Protein AF-A0A3M7NX09-F1 (afdb_monomer_lite)

Radius of gyration: 34.06 Å; chains: 1; bounding box: 74×93×86 Å

Sequence (1016 aa):
MYHSGIGGGGFMLVRSPNGTYEFIDFRETAPAAAFQDMYNNNSDASLFGGLASGVPGEVRGLQHLHEHYGKLPWKTVMAGAINIARFGWSVTPDLIRYMASAIQSANPPGYNFLVNEPAWALDFAPNGTLVGLGDTITRKRYADTLETIANEGPDALYSGAIAATMIQTLQANNGTMTLQDLANYTVAVRPPANITYRGYKLYSCAAPSSGEVVLSTLKILEGYADFFTSEGKVNLSTHRMDEAIRFGYGERTDLGDPFFVANLSRYQDEMLSDETAAEIRGKISDHHTLNVSGYDPKGIESLNTPGTSHVVTADALGLAISLTTTVNTLFGSQVIIPETGIIMNNEMNDFSIPGVSNAFGYIPSPSNYIRPGKRPLSSISPTIVEFPNGTLYYVIGAAGGSRIITATIQNLIHVLDQNLTAPQALARPRLHDQLIPNQVSFEYSYDNETVAFMKSLGHNVTWIAPGQSTAQGIRRLPNVLSMAGGSHSEDGQASDTSAASQPGAQPSEKSGVEQSQQPQDPLVWTEVEKQETTSIHPEESNGADASPADKDPNIVYWESDADPRRPLNWPKQQKWSILAIVSAITFLTPLASSMVAPGVPLIMKEFKNTNQTIGSFIVSIYILGYAIGPLVLAPMSELYGRLPIYHICNVLFLIWTMACALAPNVEALLVFRLFAGIAGSCPITIGGGSVADVFVATERGAAMALFALGPLFGPVIGPVAGGYLSEAAGWRWVFWLILIAGGVLTVAGIFLLRETYEAVLLEKWTRQLRKDSGNQELRSKLDSGLSPRQYFIRSIVRPTKMLLLSPIVLIFSTYMAIVYGYLYLLFTTLTDVFESKYHFSQGSVGLTFLGIGIGSLIGLVVFGGTSDRLIKRMTEKSGKMKLEYRLLPLIPGSFLIPTGLFIYGWTAQYGVQWIVPILGTSLVGMGLLAIFMSIQTYMVDVFTVFAASAIAANTVLRSLMGAFLPLAGPAMYKALGLGWGNSLLGFIATAMVPVTYFFYQYGEKIRTHPRFQVQF

Secondary structure (DSSP, 8-state):
--S--TTSEEEEEEE-TTS-EEEEEEPPBPPTT--TTTTTT-GGGGTSSGGGPPBP-HHHHHHHHHHHH--S-HHHHHHHHHHHHHH-EEPPHHHHHHHHHHHHTSSSTT--HHHHSHHHHHHH-TTSSPPPTT-EE--HHHHHHHHHHHHH-THHHHSHHHHHHHHHHHHHTT----HHHHHH---EEEPPEEEEETTEEEEEPPTTSSHHHHHHHHHHHHT-TTTTTSTT-HHHHHHHHHHHHHHHHHHHTT---TTTSTTHHHHHHHHTSHHHHHHHHHH-BTTBPPPGGGT-TT-B--------EEEEEE-TT--EEEEEEE-SSTTTTS-B-TTT-PBPP-GGGGSBPTT---TT-PBP-GGGB--TTPPPP-----EEEE-TTS-EEEEEEEESTTHHHHHHHHHHHHHHTS---HHHHHTS--EE--SSSS-EEEETTS-HHHHHHHHHTT--EEEE-TTSSEEEEEE--SSSS-EEEE-TTS-------------------------------PPP-PPP---PPPP---------PPPTTSS-TTEE--S-TT-TTSGGGS-HHHHHHHHHHHHHHHHHHHHHHHTTGGGHHHHHHHTT---HHHHHHHHHHHHHHHHHHHHHHHHHHHHH-HHHHHHHHHHHHHHHHHHHHT-SSHHHHHHHHHHHHHHHHHHHHHHHHHHHHHS-HHHHHHHHHHHHHHHHHHHHHHHHHHHHHHHHH-THHHHHHHHHHHHHHHHHHHHH-----HHHHHHHHHHHHHHHH--TT-EETT-----HHHHHHHHHHHHHHHHHH-HHHHHHHHHHHHHHHHHHHHHHHHHHHHHHTT---HHHHHHHTHHHHHHHHHHIIIIIHHHHHHHHHHHHHHTS--GGGGGTTHHHHHHHHHHHHHHHHHHHHTT--THHHHHHHHHHHHHHHHHHHHHHHHHHHHHGGGHHHHHHHHHHHHHHHHHHGGGGHHHHHHHHHHHHHHHHHHHHHHHHHHHHHHHHHHHHHHHH-GGG----

Foldseek 3Di:
DFWFDQQFFFWKWKQDLVGDIWIWGQGFFQAQPKDQFPCVPPLCLLFAALALFGQGRHQQSVVVCCVVPNDDQLLVVLVVVLCCQAVFDFDAPVNVVLLCVCCCVDVVGNNNCCQPPPLNCVFQVVPSRGAFGGGGTHNNLQSVLSNCCSVVHSCSCLDDDVLVLSVVLRVVRVHDHDSVSSVPDHIDIDDWDWDDAPQKIKTKHDPLELQLLLLLLRLLVSPDPCQLVDPPCPLLNVLSSVLSNLLSLLLNLQTFFPVPRPPRVVSSVCSNDNVNSVVSNVLRDSQAHDALCSNHVLLADDDFWFWWDWDWDADPSGIIMTIIGGLTHGLANSGARSSRRDRHHSQSSLAFNQPDAPLQRGGGRPSRGHDHRTGHRFHWMWMWMGRSVSHTFKTKFKIQTVCGSQLRSQLCCCCPVVVDDSARSLADWGWDDSSPVQAIETEPPPDPVSVVSNVSNVHHYWYDHPQSMKMWMWGDDPPDGIDTDIHPSDPDDDDDDDDDDDDDDDDDDDDDDDDDDDDDDDDDDDDDDDDDDDDDDDDDDQDRDHHDDNDPPQEFDQPDSCRCLQLQNDDPVLLVLQLVLLLLLLLLLLLLLQLLQLQLVVQCVVQVHPQLLLSLLLRQLLLLLLLVQLLPLQLCCLVQFLLVLLLVLLVQLLVLLVQLLVPPHSVSNSVSSNSNSSSSNSSVNCVLVLLPLNHGPVCSVVSVVSSVVSNQCSNLVSLLNSLVCCQPPRSSVSSVVSSVSSVVSSVSCVVRPDGSNPQNSQVVVQVVCCVVVVPPSHDYPSDPPDDSVRSSCVSPPLLVCCCPQFPLLVLLLVLLQLLLLVVSLCSNCQSVLCCVLVVDGSNRSSNLSVLLSLLLVVLCCVLVVCLVVQQVVVCVVPVDRDLLSLLPLLLVLLLLQLQLLQQLQVCSQVSPPPVRNSPSSSSSSSSSNSSCRSSLSSLCVLQVVCSVSSVSSSSSSNSVSSNPSSSCNVVLCVVQNSNVSSNVSSVVSVVCSVVSVCCSVCVVVSSSPSSNPDDD

Structure (mmCIF, N/CA/C/O backbone):
data_AF-A0A3M7NX09-F1
#
_entry.id   AF-A0A3M7NX09-F1
#
loop_
_atom_site.group_PDB
_atom_site.id
_atom_site.type_symbol
_atom_site.label_atom_id
_atom_site.label_alt_id
_atom_site.label_comp_id
_atom_site.label_asym_id
_atom_site.label_entity_id
_atom_site.label_seq_id
_atom_site.pdbx_PDB_ins_code
_atom_site.Cartn_x
_atom_site.Cartn_y
_atom_site.Cartn_z
_atom_site.occupancy
_atom_site.B_iso_or_equiv
_atom_site.auth_seq_id
_atom_site.auth_comp_id
_atom_site.auth_asym_id
_atom_site.auth_atom_id
_atom_site.pdbx_PDB_model_num
ATOM 1 N N . MET A 1 1 ? -2.287 -21.782 -4.161 1.00 75.69 1 MET A N 1
ATOM 2 C CA . MET A 1 1 ? -3.680 -21.444 -3.768 1.00 75.69 1 MET A CA 1
ATOM 3 C C . MET A 1 1 ? -4.217 -20.248 -4.542 1.00 75.69 1 MET A C 1
ATOM 5 O O . MET A 1 1 ? -5.223 -20.410 -5.207 1.00 75.69 1 MET A O 1
ATOM 9 N N . TYR A 1 2 ? -3.599 -19.068 -4.433 1.00 86.94 2 TYR A N 1
ATOM 10 C CA . TYR A 1 2 ? -4.048 -17.852 -5.131 1.00 86.94 2 TYR A CA 1
ATOM 11 C C . TYR A 1 2 ? -3.219 -17.536 -6.383 1.00 86.94 2 TYR A C 1
ATOM 13 O O . TYR A 1 2 ? -3.718 -16.870 -7.269 1.00 86.94 2 TYR A O 1
ATOM 21 N N . HIS A 1 3 ? -1.985 -18.031 -6.479 1.00 87.88 3 HIS A N 1
ATOM 22 C CA . HIS A 1 3 ? -1.100 -17.856 -7.642 1.00 87.88 3 HIS A CA 1
ATOM 23 C C . HIS A 1 3 ? -0.774 -19.167 -8.382 1.00 87.88 3 HIS A C 1
ATOM 25 O O . HIS A 1 3 ? -0.101 -19.121 -9.392 1.00 87.88 3 HIS A O 1
ATOM 31 N N . SER A 1 4 ? -1.209 -20.329 -7.877 1.00 92.12 4 SER A N 1
ATOM 32 C CA . SER A 1 4 ? -0.894 -21.671 -8.408 1.00 92.12 4 SER A CA 1
ATOM 33 C C . SER A 1 4 ? -1.851 -22.724 -7.840 1.00 92.12 4 SER A C 1
ATOM 35 O O . SER A 1 4 ? -2.448 -22.515 -6.771 1.00 92.12 4 SER A O 1
ATOM 37 N N . GLY A 1 5 ? -2.006 -23.864 -8.513 1.00 93.81 5 GLY A N 1
ATOM 38 C CA . GLY A 1 5 ? -2.833 -24.980 -8.047 1.00 93.81 5 GLY A CA 1
ATOM 39 C C . GLY A 1 5 ? -3.158 -25.991 -9.145 1.00 93.81 5 GLY A C 1
ATOM 40 O O . GLY A 1 5 ? -2.849 -25.770 -10.307 1.00 93.81 5 GLY A O 1
ATOM 41 N N . ILE A 1 6 ? -3.844 -27.083 -8.784 1.00 96.88 6 ILE A N 1
ATOM 42 C CA . ILE A 1 6 ? -4.150 -28.182 -9.724 1.00 96.88 6 ILE A CA 1
ATOM 43 C C . ILE A 1 6 ? -5.098 -27.801 -10.871 1.00 96.88 6 ILE A C 1
ATOM 45 O O . ILE A 1 6 ? -5.270 -28.581 -11.800 1.00 96.88 6 ILE A O 1
ATOM 49 N N . GLY A 1 7 ? -5.726 -26.624 -10.793 1.00 97.38 7 GLY A N 1
ATOM 50 C CA . GLY A 1 7 ? -6.515 -26.042 -11.876 1.00 97.38 7 GLY A CA 1
ATOM 51 C C . GLY A 1 7 ? -5.696 -25.192 -12.850 1.00 97.38 7 GLY A C 1
ATOM 52 O O . GLY A 1 7 ? -6.310 -24.523 -13.673 1.00 97.38 7 GLY A O 1
ATOM 53 N N . GLY A 1 8 ? -4.363 -25.178 -12.748 1.00 96.94 8 GLY A N 1
ATOM 54 C CA . GLY A 1 8 ? -3.455 -24.456 -13.642 1.00 96.94 8 GLY A CA 1
ATOM 55 C C . GLY A 1 8 ? -2.374 -25.345 -14.263 1.00 96.94 8 GLY A C 1
ATOM 56 O O . GLY A 1 8 ? -2.625 -26.525 -14.537 1.00 96.94 8 GLY A O 1
ATOM 57 N N . GLY A 1 9 ? -1.184 -24.790 -14.484 1.00 97.12 9 GLY A N 1
ATOM 58 C CA . GLY A 1 9 ? -0.074 -25.437 -15.181 1.00 97.12 9 GLY A CA 1
ATOM 59 C C . GLY A 1 9 ? 1.243 -24.662 -15.072 1.00 97.12 9 GLY A C 1
ATOM 60 O O . GLY A 1 9 ? 1.417 -23.799 -14.209 1.00 97.12 9 GLY A O 1
ATOM 61 N N . GLY A 1 10 ? 2.219 -24.995 -15.919 1.00 96.44 10 GLY A N 1
ATOM 62 C CA . GLY A 1 10 ? 3.557 -24.406 -15.828 1.00 96.44 10 GLY A CA 1
ATOM 63 C C . GLY A 1 10 ? 4.656 -25.179 -16.554 1.00 96.44 10 GLY A C 1
ATOM 64 O O . GLY A 1 10 ? 4.405 -25.928 -17.499 1.00 96.44 10 GLY A O 1
ATOM 65 N N . PHE A 1 11 ? 5.896 -24.974 -16.107 1.00 97.75 11 PHE A N 1
ATOM 66 C CA . PHE A 1 11 ? 7.090 -25.578 -16.701 1.00 97.75 11 PHE A CA 1
ATOM 67 C C . PHE A 1 11 ? 8.068 -26.037 -15.624 1.00 97.75 11 PHE A C 1
ATOM 69 O O . PHE A 1 11 ? 8.226 -25.386 -14.586 1.00 97.75 11 PHE A O 1
ATOM 76 N N . MET A 1 12 ? 8.761 -27.143 -15.888 1.00 97.12 12 MET A N 1
ATOM 77 C CA . MET A 1 12 ? 9.846 -27.610 -15.033 1.00 97.12 12 MET A CA 1
ATOM 78 C C . MET A 1 12 ? 11.048 -28.058 -15.858 1.00 97.12 12 MET A C 1
ATOM 80 O O . MET A 1 12 ? 10.916 -28.765 -16.860 1.00 97.12 12 MET A O 1
ATOM 84 N N . LEU A 1 13 ? 12.227 -27.648 -15.401 1.00 98.44 13 LEU A N 1
ATOM 85 C CA . LEU A 1 13 ? 13.506 -28.131 -15.892 1.00 98.44 13 LEU A CA 1
ATOM 86 C C . LEU A 1 13 ? 14.069 -29.120 -14.877 1.00 98.44 13 LEU A C 1
ATOM 88 O O . LEU A 1 13 ? 14.292 -28.767 -13.715 1.00 98.44 13 LEU A O 1
ATOM 92 N N . VAL A 1 14 ? 14.301 -30.348 -15.325 1.00 98.12 14 VAL A N 1
ATOM 93 C CA . VAL A 1 14 ? 14.801 -31.443 -14.497 1.00 98.12 14 VAL A CA 1
ATOM 94 C C . VAL A 1 14 ? 16.193 -31.821 -14.968 1.00 98.12 14 VAL A C 1
ATOM 96 O O . VAL A 1 14 ? 16.391 -32.184 -16.122 1.00 98.12 14 VAL A O 1
ATOM 99 N N . ARG A 1 15 ? 17.158 -31.776 -14.055 1.00 97.12 15 ARG A N 1
ATOM 100 C CA . ARG A 1 15 ? 18.479 -32.381 -14.205 1.00 97.12 15 ARG A CA 1
ATOM 101 C C . ARG A 1 15 ? 18.490 -33.688 -13.436 1.00 97.12 15 ARG A C 1
ATOM 103 O O . ARG A 1 15 ? 18.407 -33.681 -12.212 1.00 97.12 15 ARG A O 1
ATOM 110 N N . SER A 1 16 ? 18.648 -34.806 -14.119 1.00 94.50 16 SER A N 1
ATOM 111 C CA . SER A 1 16 ? 18.756 -36.119 -13.485 1.00 94.50 16 SER A CA 1
ATOM 112 C C . SER A 1 16 ? 20.109 -36.322 -12.770 1.00 94.50 16 SER A C 1
ATOM 114 O O . SER A 1 16 ? 21.100 -35.650 -13.078 1.00 94.50 16 SER A O 1
ATOM 116 N N . PRO A 1 17 ? 20.218 -37.324 -11.875 1.00 88.94 17 PRO A N 1
ATOM 117 C CA . PRO A 1 17 ? 21.483 -37.692 -11.228 1.00 88.94 17 PRO A CA 1
ATOM 118 C C . PRO A 1 17 ? 22.642 -37.976 -12.197 1.00 88.94 17 PRO A C 1
ATOM 120 O O . PRO A 1 17 ? 23.790 -37.648 -11.904 1.00 88.94 17 PRO A O 1
ATOM 123 N N . ASN A 1 18 ? 22.355 -38.545 -13.374 1.00 89.38 18 ASN A N 1
ATOM 124 C CA . ASN A 1 18 ? 23.359 -38.836 -14.407 1.00 89.38 18 ASN A CA 1
ATOM 125 C C . ASN A 1 18 ? 23.711 -37.620 -15.294 1.00 89.38 18 ASN A C 1
ATOM 127 O O . ASN A 1 18 ? 24.501 -37.770 -16.221 1.00 89.38 18 ASN A O 1
ATOM 131 N N . GLY A 1 19 ? 23.157 -36.433 -15.015 1.00 88.44 19 GLY A N 1
ATOM 132 C CA . GLY A 1 19 ? 23.466 -35.190 -15.728 1.00 88.44 19 GLY A CA 1
ATOM 133 C C . GLY A 1 19 ? 22.720 -34.990 -17.049 1.00 88.44 19 GLY A C 1
ATOM 134 O O . GLY A 1 19 ? 23.075 -34.091 -17.804 1.00 88.44 19 GLY A O 1
ATOM 135 N N . THR A 1 20 ? 21.701 -35.801 -17.347 1.00 94.31 20 THR A N 1
ATOM 136 C CA . THR A 1 20 ? 20.785 -35.534 -18.468 1.00 94.31 20 THR A CA 1
ATOM 137 C C . THR A 1 20 ? 19.715 -34.524 -18.063 1.00 94.31 20 THR A C 1
ATOM 139 O O . THR A 1 20 ? 19.380 -34.408 -16.883 1.00 94.31 20 THR A O 1
ATOM 142 N N . TYR A 1 21 ? 19.160 -33.815 -19.041 1.00 96.94 21 TYR A N 1
ATOM 143 C CA . TYR A 1 21 ? 18.139 -32.802 -18.810 1.00 96.94 21 TYR A CA 1
ATOM 144 C C . TYR A 1 21 ? 16.834 -33.160 -19.506 1.00 96.94 21 TYR A C 1
ATOM 146 O O . TYR A 1 21 ? 16.841 -33.649 -20.635 1.00 96.94 21 TYR A O 1
ATOM 154 N N . GLU A 1 22 ? 15.727 -32.859 -18.842 1.00 96.88 22 GLU A N 1
ATOM 155 C CA . GLU A 1 22 ? 14.384 -32.951 -19.396 1.00 96.88 22 GLU A CA 1
ATOM 156 C C . GLU A 1 22 ? 13.648 -31.635 -19.137 1.00 96.88 22 GLU A C 1
ATOM 158 O O . GLU A 1 22 ? 13.661 -31.106 -18.022 1.00 96.88 22 GLU A O 1
ATOM 163 N N . PHE A 1 23 ? 13.015 -31.093 -20.176 1.00 97.56 23 PHE A N 1
ATOM 164 C CA . PHE A 1 23 ? 12.077 -29.989 -20.043 1.00 97.56 23 PHE A CA 1
ATOM 165 C C . PHE A 1 23 ? 10.655 -30.547 -20.168 1.00 97.56 23 PHE A C 1
ATOM 167 O O . PHE A 1 23 ? 10.225 -30.960 -21.246 1.00 97.56 23 PHE A O 1
ATOM 174 N N . ILE A 1 24 ? 9.933 -30.546 -19.047 1.00 98.19 24 ILE A N 1
ATOM 175 C CA . ILE A 1 24 ? 8.538 -30.980 -18.970 1.00 98.19 24 ILE A CA 1
ATOM 176 C C . ILE A 1 24 ? 7.655 -29.729 -19.043 1.00 98.19 24 ILE A C 1
ATOM 178 O O . ILE A 1 24 ? 7.611 -28.906 -18.123 1.00 98.19 24 ILE A O 1
ATOM 182 N N . ASP A 1 25 ? 6.957 -29.596 -20.163 1.00 97.81 25 ASP A N 1
ATOM 183 C CA . ASP A 1 25 ? 5.981 -28.553 -20.448 1.00 97.81 25 ASP A CA 1
ATOM 184 C C . ASP A 1 25 ? 4.578 -29.082 -20.121 1.00 97.81 25 ASP A C 1
ATOM 186 O O . ASP A 1 25 ? 3.975 -29.853 -20.881 1.00 97.81 25 ASP A O 1
ATOM 190 N N . PHE A 1 26 ? 4.080 -28.654 -18.962 1.00 98.00 26 PHE A N 1
ATOM 191 C CA . PHE A 1 26 ? 2.740 -28.933 -18.451 1.00 98.00 26 PHE A CA 1
ATOM 192 C C . PHE A 1 26 ? 1.872 -27.667 -18.469 1.00 98.00 26 PHE A C 1
ATOM 194 O O . PHE A 1 26 ? 0.985 -27.485 -17.633 1.00 98.00 26 PHE A O 1
ATOM 201 N N . ARG A 1 27 ? 2.139 -26.768 -19.423 1.00 97.62 27 ARG A N 1
ATOM 202 C CA . ARG A 1 27 ? 1.343 -25.567 -19.659 1.00 97.62 27 ARG A CA 1
ATOM 203 C C . ARG A 1 27 ? -0.056 -25.936 -20.132 1.00 97.62 27 ARG A C 1
ATOM 205 O O . ARG A 1 27 ? -0.255 -26.938 -20.828 1.00 97.62 27 ARG A O 1
ATOM 212 N N . GLU A 1 28 ? -1.020 -25.112 -19.769 1.00 98.31 28 GLU A N 1
ATOM 213 C CA . GLU A 1 28 ? -2.402 -25.249 -20.191 1.00 98.31 28 GLU A CA 1
ATOM 214 C C . GLU A 1 28 ? -2.532 -25.154 -21.713 1.00 98.31 28 GLU A C 1
ATOM 216 O O . GLU A 1 28 ? -1.841 -24.376 -22.374 1.00 98.31 28 GLU A O 1
ATOM 221 N N . THR A 1 29 ? -3.445 -25.941 -22.278 1.00 98.38 29 THR A N 1
ATOM 222 C CA . THR A 1 29 ? -3.796 -25.860 -23.701 1.00 98.38 29 THR A CA 1
ATOM 223 C C . THR A 1 29 ? -5.132 -25.157 -23.878 1.00 98.38 29 THR A C 1
ATOM 225 O O . THR A 1 29 ? -6.051 -25.344 -23.077 1.00 98.38 29 THR A O 1
ATOM 228 N N . ALA A 1 30 ? -5.283 -24.412 -24.967 1.00 98.25 30 ALA A N 1
ATOM 229 C CA . ALA A 1 30 ? -6.578 -23.887 -25.373 1.00 98.25 30 ALA A CA 1
ATOM 230 C C . ALA A 1 30 ? -7.571 -25.038 -25.657 1.00 98.25 30 ALA A C 1
ATOM 232 O O . ALA A 1 30 ? -7.192 -25.990 -26.350 1.00 98.25 30 ALA A O 1
ATOM 233 N N . PRO A 1 31 ? -8.829 -24.974 -25.174 1.00 98.12 31 PRO A N 1
ATOM 234 C CA . PRO A 1 31 ? -9.848 -25.980 -25.487 1.00 98.12 31 PRO A CA 1
ATOM 235 C C . PRO A 1 31 ? -10.066 -26.161 -26.997 1.00 98.12 31 PRO A C 1
ATOM 237 O O . PRO A 1 31 ? -9.816 -25.244 -27.780 1.00 98.12 31 PRO A O 1
ATOM 240 N N . ALA A 1 32 ? -10.595 -27.308 -27.429 1.00 97.88 32 ALA A N 1
ATOM 241 C CA . ALA A 1 32 ? -10.825 -27.602 -28.848 1.00 97.88 32 ALA A CA 1
ATOM 242 C C . ALA A 1 32 ? -11.758 -26.592 -29.540 1.00 97.88 32 ALA A C 1
ATOM 244 O O . ALA A 1 32 ? -11.637 -26.348 -30.739 1.00 97.88 32 ALA A O 1
ATOM 245 N N . ALA A 1 33 ? -12.677 -25.995 -28.781 1.00 96.62 33 ALA A N 1
ATOM 246 C CA . ALA A 1 33 ? -13.599 -24.970 -29.260 1.00 96.62 33 ALA A CA 1
ATOM 247 C C . ALA A 1 33 ? -12.995 -23.551 -29.294 1.00 96.62 33 ALA A C 1
ATOM 249 O O . ALA A 1 33 ? -13.674 -22.622 -29.730 1.00 96.62 33 ALA A O 1
ATOM 250 N N . ALA A 1 34 ? -11.762 -23.351 -28.819 1.00 96.56 34 ALA A N 1
ATOM 251 C CA . ALA A 1 34 ? -11.101 -22.052 -28.859 1.00 96.56 34 ALA A CA 1
ATOM 252 C C . ALA A 1 34 ? -10.774 -21.647 -30.301 1.00 96.56 34 ALA A C 1
ATOM 254 O O . ALA A 1 34 ? -10.393 -22.472 -31.127 1.00 96.56 34 ALA A O 1
ATOM 255 N N . PHE A 1 35 ? -10.875 -20.361 -30.615 1.00 95.38 35 PHE A N 1
ATOM 256 C CA . PHE A 1 35 ? -10.542 -19.839 -31.937 1.00 95.38 35 PHE A CA 1
ATOM 257 C C . PHE A 1 35 ? -9.896 -18.466 -31.814 1.00 95.38 35 PHE A C 1
ATOM 259 O O . PHE A 1 35 ? -10.064 -17.772 -30.816 1.00 95.38 35 PHE A O 1
ATOM 266 N N . GLN A 1 36 ? -9.146 -18.094 -32.846 1.00 93.75 36 GLN A N 1
ATOM 267 C CA . GLN A 1 36 ? -8.262 -16.933 -32.854 1.00 93.75 36 GLN A CA 1
ATOM 268 C C . GLN A 1 36 ? -8.934 -15.631 -32.373 1.00 93.75 36 GLN A C 1
ATOM 270 O O . GLN A 1 36 ? -8.361 -14.920 -31.556 1.00 93.75 36 GLN A O 1
ATOM 275 N N . ASP A 1 37 ? -10.151 -15.355 -32.840 1.00 92.75 37 ASP A N 1
ATOM 276 C CA . ASP A 1 37 ? -10.848 -14.080 -32.623 1.00 92.75 37 ASP A CA 1
ATOM 277 C C . ASP A 1 37 ? -11.856 -14.107 -31.457 1.00 92.75 37 ASP A C 1
ATOM 279 O O . ASP A 1 37 ? -12.717 -13.231 -31.346 1.00 92.75 37 ASP A O 1
ATOM 283 N N . MET A 1 38 ? -11.805 -15.128 -30.591 1.00 93.31 38 MET A N 1
ATOM 284 C CA . MET A 1 38 ? -12.856 -15.375 -29.590 1.00 93.31 38 MET A CA 1
ATOM 285 C C . MET A 1 38 ? -13.016 -14.272 -28.531 1.00 93.31 38 MET A C 1
ATOM 287 O O . MET A 1 38 ? -14.067 -14.202 -27.896 1.00 93.31 38 MET A O 1
ATOM 291 N N . TYR A 1 39 ? -12.023 -13.389 -28.383 1.00 92.75 39 TYR A N 1
ATOM 292 C CA . TYR A 1 39 ? -12.042 -12.266 -27.437 1.00 92.75 39 TYR A CA 1
ATOM 293 C C . TYR A 1 39 ? -12.147 -10.882 -28.087 1.00 92.75 39 TYR A C 1
ATOM 295 O O . TYR A 1 39 ? -12.230 -9.894 -27.363 1.00 92.75 39 TYR A O 1
ATOM 303 N N . ASN A 1 40 ? -12.217 -10.773 -29.420 1.00 85.88 40 ASN A N 1
ATOM 304 C CA . ASN A 1 40 ? -12.165 -9.471 -30.109 1.00 85.88 40 ASN A CA 1
ATOM 305 C C . ASN A 1 40 ? -13.278 -8.500 -29.666 1.00 85.88 40 ASN A C 1
ATOM 307 O O . ASN A 1 40 ? -13.091 -7.290 -29.692 1.00 85.88 40 ASN A O 1
ATOM 311 N N . ASN A 1 41 ? -14.433 -9.025 -29.243 1.00 81.38 41 ASN A N 1
ATOM 312 C CA . ASN A 1 41 ? -15.571 -8.219 -28.786 1.00 81.38 41 ASN A CA 1
ATOM 313 C C . ASN A 1 41 ? -15.652 -8.073 -27.256 1.00 81.38 41 ASN A C 1
ATOM 315 O O . ASN A 1 41 ? -16.511 -7.343 -26.765 1.00 81.38 41 ASN A O 1
ATOM 319 N N . ASN A 1 42 ? -14.834 -8.814 -26.503 1.00 87.06 42 ASN A N 1
ATOM 320 C CA . ASN A 1 42 ? -14.832 -8.815 -25.043 1.00 87.06 42 ASN A CA 1
ATOM 321 C C . ASN A 1 42 ? -13.512 -9.401 -24.515 1.00 87.06 42 ASN A C 1
ATOM 323 O O . ASN A 1 42 ? -13.423 -10.606 -24.265 1.00 87.06 42 ASN A O 1
ATOM 327 N N . SER A 1 43 ? -12.499 -8.553 -24.341 1.00 86.12 43 SER A N 1
ATOM 328 C CA . SER A 1 43 ? -11.203 -8.960 -23.791 1.00 86.12 43 SER A CA 1
ATOM 329 C C . SER A 1 43 ? -11.300 -9.418 -22.335 1.00 86.12 43 SER A C 1
ATOM 331 O O . SER A 1 43 ? -10.598 -10.344 -21.959 1.00 86.12 43 SER A O 1
ATOM 333 N N . ASP A 1 44 ? -12.225 -8.886 -21.528 1.00 88.00 44 ASP A N 1
ATOM 334 C CA . ASP A 1 44 ? -12.402 -9.319 -20.131 1.00 88.00 44 ASP A CA 1
ATOM 335 C C . ASP A 1 44 ? -12.767 -10.810 -20.010 1.00 88.00 44 ASP A C 1
ATOM 337 O O . ASP A 1 44 ? -12.525 -11.428 -18.971 1.00 88.00 44 ASP A O 1
ATOM 341 N N . ALA A 1 45 ? -13.315 -11.420 -21.067 1.00 91.88 45 ALA A N 1
ATOM 342 C CA . ALA A 1 45 ? -13.597 -12.854 -21.101 1.00 91.88 45 ALA A CA 1
ATOM 343 C C . ALA A 1 45 ? -12.331 -13.731 -21.143 1.00 91.88 45 ALA A C 1
ATOM 345 O O . ALA A 1 45 ? -12.434 -14.926 -20.868 1.00 91.88 45 ALA A O 1
ATOM 346 N N . SER A 1 46 ? -11.153 -13.169 -21.450 1.00 91.44 46 SER A N 1
ATOM 347 C CA . SER A 1 46 ? -9.869 -13.861 -21.274 1.00 91.44 46 SER A CA 1
ATOM 348 C C . SER A 1 46 ? -9.416 -13.869 -19.815 1.00 91.44 46 SER A C 1
ATOM 350 O O . SER A 1 46 ? -8.621 -14.725 -19.438 1.00 91.44 46 SER A O 1
ATOM 352 N N . LEU A 1 47 ? -9.930 -12.949 -18.990 1.00 90.94 47 LEU A N 1
ATOM 353 C CA . LEU A 1 47 ? -9.552 -12.781 -17.588 1.00 90.94 47 LEU A CA 1
ATOM 354 C C . LEU A 1 47 ? -10.534 -13.444 -16.621 1.00 90.94 47 LEU A C 1
ATOM 356 O O . LEU A 1 47 ? -10.091 -14.007 -15.623 1.00 90.94 47 LEU A O 1
ATOM 360 N N . PHE A 1 48 ? -11.839 -13.389 -16.894 1.00 93.88 48 PHE A N 1
ATOM 361 C CA . PHE A 1 48 ? -12.882 -13.809 -15.954 1.00 93.88 48 PHE A CA 1
ATOM 362 C C . PHE A 1 48 ? -13.844 -14.837 -16.559 1.00 93.88 48 PHE A C 1
ATOM 364 O O . PHE A 1 48 ? -14.188 -14.786 -17.741 1.00 93.88 48 PHE A O 1
ATOM 371 N N . GLY A 1 49 ? -14.350 -15.739 -15.716 1.00 95.31 49 GLY A N 1
ATOM 372 C CA . GLY A 1 49 ? -15.343 -16.742 -16.102 1.00 95.31 49 GLY A CA 1
ATOM 373 C C . GLY A 1 49 ? -14.748 -17.965 -16.804 1.00 95.31 49 GLY A C 1
ATOM 374 O O . GLY A 1 49 ? -13.541 -18.163 -16.872 1.00 95.31 49 GLY A O 1
ATOM 375 N N . GLY A 1 50 ? -15.611 -18.838 -17.315 1.00 96.38 50 GLY A N 1
ATOM 376 C CA . GLY A 1 50 ? -15.207 -20.139 -17.843 1.00 96.38 50 GLY A CA 1
ATOM 377 C C . GLY A 1 50 ? -14.449 -20.093 -19.174 1.00 96.38 50 GLY A C 1
ATOM 378 O O . GLY A 1 50 ? -13.737 -21.049 -19.470 1.00 96.38 50 GLY A O 1
ATOM 379 N N . LEU A 1 51 ? -14.585 -19.028 -19.980 1.00 96.44 51 LEU A N 1
ATOM 380 C CA . LEU A 1 51 ? -13.837 -18.886 -21.247 1.00 96.44 51 LEU A CA 1
ATOM 381 C C . LEU A 1 51 ? -12.346 -18.674 -21.010 1.00 96.44 51 LEU A C 1
ATOM 383 O O . LEU A 1 51 ? -11.529 -19.193 -21.764 1.00 96.44 51 LEU A O 1
ATOM 387 N N . ALA A 1 52 ? -12.012 -17.965 -19.935 1.00 96.62 52 ALA A N 1
ATOM 388 C CA . ALA A 1 52 ? -10.651 -17.633 -19.555 1.00 96.62 52 ALA A CA 1
ATOM 389 C C . ALA A 1 52 ? -9.789 -18.872 -19.239 1.00 96.62 52 ALA A C 1
ATOM 391 O O . ALA A 1 52 ? -8.561 -18.815 -19.310 1.00 96.62 52 ALA A O 1
ATOM 392 N N . SER A 1 53 ? -10.414 -19.998 -18.883 1.00 97.75 53 SER A N 1
ATOM 393 C CA . SER A 1 53 ? -9.717 -21.192 -18.408 1.00 97.75 53 SER A CA 1
ATOM 394 C C . SER A 1 53 ? -9.189 -22.073 -19.542 1.00 97.75 53 SER A C 1
ATOM 396 O O . SER A 1 53 ? -9.951 -22.637 -20.328 1.00 97.75 53 SER A O 1
ATOM 398 N N . GLY A 1 54 ? -7.868 -22.250 -19.571 1.00 98.12 54 GLY A N 1
ATOM 399 C CA . GLY A 1 54 ? -7.195 -23.291 -20.346 1.00 98.12 54 GLY A CA 1
ATOM 400 C C . GLY A 1 54 ? -7.285 -24.652 -19.652 1.00 98.12 54 GLY A C 1
ATOM 401 O O . GLY A 1 54 ? -7.581 -24.737 -18.457 1.00 98.12 54 GLY A O 1
ATOM 402 N N . VAL A 1 55 ? -7.045 -25.731 -20.398 1.00 98.69 55 VAL A N 1
ATOM 403 C CA . VAL A 1 55 ? -7.103 -27.103 -19.868 1.00 98.69 55 VAL A CA 1
ATOM 404 C C . VAL A 1 55 ? -5.983 -27.298 -18.832 1.00 98.69 55 VAL A C 1
ATOM 406 O O . VAL A 1 55 ? -4.820 -27.161 -19.212 1.00 98.69 55 VAL A O 1
ATOM 409 N N . PRO A 1 56 ? -6.293 -27.593 -17.551 1.00 98.50 56 PRO A N 1
ATOM 410 C CA . PRO A 1 56 ? -5.285 -27.698 -16.495 1.00 98.50 56 PRO A CA 1
ATOM 411 C C . PRO A 1 56 ? -4.251 -28.792 -16.769 1.00 98.50 56 PRO A C 1
ATOM 413 O O . PRO A 1 56 ? -4.619 -29.898 -17.156 1.00 98.50 56 PRO A O 1
ATOM 416 N N . GLY A 1 57 ? -2.974 -28.500 -16.521 1.00 98.38 57 GLY A N 1
ATOM 417 C CA . GLY A 1 57 ? -1.859 -29.416 -16.775 1.00 98.38 57 GLY A CA 1
ATOM 418 C C . GLY A 1 57 ? -1.063 -29.861 -15.553 1.00 98.38 57 GLY A C 1
ATOM 419 O O . GLY A 1 57 ? -0.358 -30.872 -15.615 1.00 98.38 57 GLY A O 1
ATOM 420 N N . GLU A 1 58 ? -1.203 -29.161 -14.426 1.00 97.75 58 GLU A N 1
ATOM 421 C CA . GLU A 1 58 ? -0.412 -29.353 -13.202 1.00 97.75 58 GLU A CA 1
ATOM 422 C C . GLU A 1 58 ? -0.305 -30.828 -12.778 1.00 97.75 58 GLU A C 1
ATOM 424 O O . GLU A 1 58 ? 0.787 -31.350 -12.558 1.00 97.75 58 GLU A O 1
ATOM 429 N N . VAL A 1 59 ? -1.435 -31.543 -12.710 1.00 98.06 59 VAL A N 1
ATOM 430 C CA . VAL A 1 59 ? -1.449 -32.931 -12.220 1.00 98.06 59 VAL A CA 1
ATOM 431 C C . VAL A 1 59 ? -0.769 -33.895 -13.195 1.00 98.06 59 VAL A C 1
ATOM 433 O O . VAL A 1 59 ? -0.113 -34.826 -12.732 1.00 98.06 59 VAL A O 1
ATOM 436 N N . ARG A 1 60 ? -0.848 -33.675 -14.519 1.00 98.25 60 ARG A N 1
ATOM 437 C CA . ARG A 1 60 ? -0.088 -34.501 -15.479 1.00 98.25 60 ARG A CA 1
ATOM 438 C C . ARG A 1 60 ? 1.404 -34.186 -15.427 1.00 98.25 60 ARG A C 1
ATOM 440 O O . ARG A 1 60 ? 2.208 -35.106 -15.537 1.00 98.25 60 ARG A O 1
ATOM 447 N N . GLY A 1 61 ? 1.777 -32.921 -15.222 1.00 97.81 61 GLY A N 1
ATOM 448 C CA . GLY A 1 61 ? 3.170 -32.517 -15.006 1.00 97.81 61 GLY A CA 1
ATOM 449 C C . GLY A 1 61 ? 3.790 -33.230 -13.809 1.00 97.81 61 GLY A C 1
ATOM 450 O O . GLY A 1 61 ? 4.837 -33.867 -13.924 1.00 97.81 61 GLY A O 1
ATOM 451 N N . LEU A 1 62 ? 3.100 -33.186 -12.669 1.00 97.50 62 LEU A N 1
ATOM 452 C CA . LEU A 1 62 ? 3.534 -33.855 -11.442 1.00 97.50 62 LEU A CA 1
ATOM 453 C C . LEU A 1 62 ? 3.512 -35.383 -11.566 1.00 97.50 62 LEU A C 1
ATOM 455 O O . LEU A 1 62 ? 4.406 -36.035 -11.029 1.00 97.50 62 LEU A O 1
ATOM 459 N N . GLN A 1 63 ? 2.540 -35.955 -12.285 1.00 97.75 63 GLN A N 1
ATOM 460 C CA . GLN A 1 63 ? 2.518 -37.384 -12.607 1.00 97.75 63 GLN A CA 1
ATOM 461 C C . GLN A 1 63 ? 3.768 -37.788 -13.392 1.00 97.75 63 GLN A C 1
ATOM 463 O O . GLN A 1 63 ? 4.467 -38.703 -12.969 1.00 97.75 63 GLN A O 1
ATOM 468 N N . HIS A 1 64 ? 4.078 -37.095 -14.495 1.00 98.31 64 HIS A N 1
ATOM 469 C CA . HIS A 1 64 ? 5.246 -37.410 -15.327 1.00 98.31 64 HIS A CA 1
ATOM 470 C C . HIS A 1 64 ? 6.534 -37.343 -14.505 1.00 98.31 64 HIS A C 1
ATOM 472 O O . HIS A 1 64 ? 7.330 -38.280 -14.519 1.00 98.31 64 HIS A O 1
ATOM 478 N N . LEU A 1 65 ? 6.699 -36.280 -13.711 1.00 97.38 65 LEU A N 1
ATOM 479 C CA . LEU A 1 65 ? 7.829 -36.130 -12.795 1.00 97.38 65 LEU A CA 1
ATOM 480 C C . LEU A 1 65 ? 7.926 -37.299 -11.802 1.00 97.38 65 LEU A C 1
ATOM 482 O O . LEU A 1 65 ? 9.013 -37.821 -11.549 1.00 97.38 65 LEU A O 1
ATOM 486 N N . HIS A 1 66 ? 6.797 -37.721 -11.231 1.00 97.50 66 HIS A N 1
ATOM 487 C CA . HIS A 1 66 ? 6.737 -38.805 -10.253 1.00 97.50 66 HIS A CA 1
ATOM 488 C C . HIS A 1 66 ? 7.054 -40.173 -10.862 1.00 97.50 66 HIS A C 1
ATOM 490 O O . HIS A 1 66 ? 7.840 -40.919 -10.283 1.00 97.50 66 HIS A O 1
ATOM 496 N N . GLU A 1 67 ? 6.513 -40.485 -12.035 1.00 96.94 67 GLU A N 1
ATOM 497 C CA . GLU A 1 67 ? 6.735 -41.764 -12.718 1.00 96.94 67 GLU A CA 1
ATOM 498 C C . GLU A 1 67 ? 8.195 -41.940 -13.164 1.00 96.94 67 GLU A C 1
ATOM 500 O O . GLU A 1 67 ? 8.726 -43.050 -13.111 1.00 96.94 67 GLU A O 1
ATOM 505 N N . HIS A 1 68 ? 8.867 -40.848 -13.549 1.00 95.56 68 HIS A N 1
ATOM 506 C CA . HIS A 1 68 ? 10.239 -40.891 -14.068 1.00 95.56 68 HIS A CA 1
ATOM 507 C C . HIS A 1 68 ? 11.308 -40.691 -12.983 1.00 95.56 68 HIS A C 1
ATOM 509 O O . HIS A 1 68 ? 12.373 -41.312 -13.039 1.00 95.56 68 HIS A O 1
ATOM 515 N N . TYR A 1 69 ? 11.038 -39.852 -11.977 1.00 95.56 69 TYR A N 1
ATOM 516 C CA . TYR A 1 69 ? 12.032 -39.446 -10.972 1.00 95.56 69 TYR A CA 1
ATOM 517 C C . TYR A 1 69 ? 11.610 -39.724 -9.524 1.00 95.56 69 TYR A C 1
ATOM 519 O O . TYR A 1 69 ? 12.455 -39.717 -8.623 1.00 95.56 69 TYR A O 1
ATOM 527 N N . GLY A 1 70 ? 10.330 -39.999 -9.273 1.00 94.00 70 GLY A N 1
ATOM 528 C CA . GLY A 1 70 ? 9.792 -40.253 -7.941 1.00 94.00 70 GLY A CA 1
ATOM 529 C C . GLY A 1 70 ? 10.322 -41.543 -7.310 1.00 94.00 70 GLY A C 1
ATOM 530 O O . GLY A 1 70 ? 10.549 -42.559 -7.965 1.00 94.00 70 GLY A O 1
ATOM 531 N N . LYS A 1 71 ? 10.524 -41.506 -5.988 1.00 93.19 71 LYS A N 1
ATOM 532 C CA . LYS A 1 71 ? 10.933 -42.677 -5.183 1.00 93.19 71 LYS A CA 1
ATOM 533 C C . LYS A 1 71 ? 9.891 -43.112 -4.162 1.00 93.19 71 LYS A C 1
ATOM 535 O O . LYS A 1 71 ? 9.820 -44.288 -3.821 1.00 93.19 71 LYS A O 1
ATOM 540 N N . LEU A 1 72 ? 9.102 -42.168 -3.657 1.00 96.31 72 LEU A N 1
ATOM 541 C CA . LEU A 1 72 ? 8.029 -42.437 -2.705 1.00 96.31 72 LEU A CA 1
ATOM 542 C C . LEU A 1 72 ? 6.717 -42.689 -3.453 1.00 96.31 72 LEU A C 1
ATOM 544 O O . LEU A 1 72 ? 6.543 -42.124 -4.528 1.00 96.31 72 LEU A O 1
ATOM 548 N N . PRO A 1 73 ? 5.770 -43.471 -2.910 1.00 96.44 73 PRO A N 1
ATOM 549 C CA . PRO A 1 73 ? 4.456 -43.647 -3.526 1.00 96.44 73 PRO A CA 1
ATOM 550 C C . PRO A 1 73 ? 3.719 -42.314 -3.747 1.00 96.44 73 PRO A C 1
ATOM 552 O O . PRO A 1 73 ? 3.812 -41.412 -2.914 1.00 96.44 73 PRO A O 1
ATOM 555 N N . TRP A 1 74 ? 2.932 -42.214 -4.827 1.00 95.56 74 TRP A N 1
ATOM 556 C CA . TRP A 1 74 ? 2.152 -41.014 -5.194 1.00 95.56 74 TRP A CA 1
ATOM 557 C C . TRP A 1 74 ? 1.310 -40.478 -4.024 1.00 95.56 74 TRP A C 1
ATOM 559 O O . TRP A 1 74 ? 1.394 -39.314 -3.632 1.00 95.56 74 TRP A O 1
ATOM 569 N N . LYS A 1 75 ? 0.579 -41.374 -3.356 1.00 95.81 75 LYS A N 1
ATOM 570 C CA . LYS A 1 75 ? -0.215 -41.039 -2.170 1.00 95.81 75 LYS A CA 1
ATOM 571 C C . LYS A 1 75 ? 0.617 -40.450 -1.026 1.00 95.81 75 LYS A C 1
ATOM 573 O O . LYS A 1 75 ? 0.150 -39.560 -0.319 1.00 95.81 75 LYS A O 1
ATOM 578 N N . THR A 1 76 ? 1.845 -40.932 -0.835 1.00 95.94 76 THR A N 1
ATOM 579 C CA . THR A 1 76 ? 2.743 -40.453 0.224 1.00 95.94 76 THR A CA 1
ATOM 580 C C . THR A 1 76 ? 3.192 -39.021 -0.038 1.00 95.94 76 THR A C 1
ATOM 582 O O . THR A 1 76 ? 3.184 -38.218 0.892 1.00 95.94 76 THR A O 1
ATOM 585 N N . VAL A 1 77 ? 3.533 -38.676 -1.284 1.00 94.88 77 VAL A N 1
ATOM 586 C CA . VAL A 1 77 ? 3.972 -37.309 -1.620 1.00 94.88 77 VAL A CA 1
ATOM 587 C C . VAL A 1 77 ? 2.827 -36.293 -1.533 1.00 94.88 77 VAL A C 1
ATOM 589 O O . VAL A 1 77 ? 3.049 -35.160 -1.114 1.00 94.88 77 VAL A O 1
ATOM 592 N N . MET A 1 78 ? 1.585 -36.699 -1.820 1.00 96.25 78 MET A N 1
ATOM 593 C CA . MET A 1 78 ? 0.409 -35.823 -1.703 1.00 96.25 78 MET A CA 1
ATOM 594 C C . MET A 1 78 ? -0.084 -35.618 -0.261 1.00 96.25 78 MET A C 1
ATOM 596 O O . MET A 1 78 ? -0.785 -34.641 0.016 1.00 96.25 78 MET A O 1
ATOM 600 N N . ALA A 1 79 ? 0.276 -36.507 0.672 1.00 95.19 79 ALA A N 1
ATOM 601 C CA . ALA A 1 79 ? -0.262 -36.519 2.036 1.00 95.19 79 ALA A CA 1
ATOM 602 C C . ALA A 1 79 ? -0.072 -35.187 2.782 1.00 95.19 79 ALA A C 1
ATOM 604 O O . ALA A 1 79 ? -0.967 -34.753 3.508 1.00 95.19 79 ALA A O 1
ATOM 605 N N . GLY A 1 80 ? 1.064 -34.508 2.580 1.00 95.00 80 GLY A N 1
ATOM 606 C CA . GLY A 1 80 ? 1.328 -33.201 3.189 1.00 95.00 80 GLY A CA 1
ATOM 607 C C . GLY A 1 80 ? 0.312 -32.137 2.762 1.00 95.00 80 GLY A C 1
ATOM 608 O O . GLY A 1 80 ? -0.276 -31.469 3.611 1.00 95.00 80 GLY A O 1
ATOM 609 N N . ALA A 1 81 ? 0.044 -32.032 1.457 1.00 95.50 81 ALA A N 1
ATOM 610 C CA . ALA A 1 81 ? -0.923 -31.080 0.912 1.00 95.50 81 ALA A CA 1
ATOM 611 C C . ALA A 1 81 ? -2.362 -31.401 1.351 1.00 95.50 81 ALA A C 1
ATOM 613 O O . ALA A 1 81 ? -3.107 -30.490 1.715 1.00 95.50 81 ALA A O 1
ATOM 614 N N . ILE A 1 82 ? -2.733 -32.688 1.386 1.00 97.81 82 ILE A N 1
ATOM 615 C CA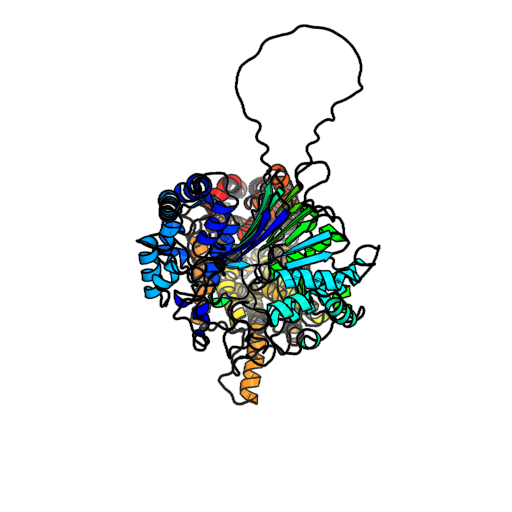 . ILE A 1 82 ? -4.042 -33.149 1.881 1.00 97.81 82 ILE A CA 1
ATOM 616 C C . ILE A 1 82 ? -4.232 -32.736 3.342 1.00 97.81 82 ILE A C 1
ATOM 618 O O . ILE A 1 82 ? -5.250 -32.137 3.689 1.00 97.81 82 ILE A O 1
ATOM 622 N N . ASN A 1 83 ? -3.241 -33.004 4.196 1.00 96.88 83 ASN A N 1
ATOM 623 C CA . ASN A 1 83 ? -3.309 -32.675 5.617 1.00 96.88 83 ASN A CA 1
ATOM 624 C C . ASN A 1 83 ? -3.427 -31.164 5.844 1.00 96.88 83 ASN A C 1
ATOM 626 O O . ASN A 1 83 ? -4.289 -30.732 6.609 1.00 96.88 83 ASN A O 1
ATOM 630 N N . ILE A 1 84 ? -2.619 -30.357 5.149 1.00 96.62 84 ILE A N 1
ATOM 631 C CA . ILE A 1 84 ? -2.685 -28.892 5.251 1.00 96.62 84 ILE A CA 1
ATOM 632 C C . ILE A 1 84 ? -4.053 -28.375 4.790 1.00 96.62 84 ILE A C 1
ATOM 634 O O . ILE A 1 84 ? -4.645 -27.537 5.462 1.00 96.62 84 ILE A O 1
ATOM 638 N N . ALA A 1 85 ? -4.606 -28.889 3.690 1.00 96.69 85 ALA A N 1
ATOM 639 C CA . ALA A 1 85 ? -5.929 -28.475 3.224 1.00 96.69 85 ALA A CA 1
ATOM 640 C C . ALA A 1 85 ? -7.054 -28.894 4.192 1.00 96.69 85 ALA A C 1
ATOM 642 O O . ALA A 1 85 ? -7.991 -28.124 4.420 1.00 96.69 85 ALA A O 1
ATOM 643 N N . ARG A 1 86 ? -6.959 -30.092 4.787 1.00 97.50 86 ARG A N 1
ATOM 644 C CA . ARG A 1 86 ? -7.989 -30.672 5.666 1.00 97.50 86 ARG A CA 1
ATOM 645 C C . ARG A 1 86 ? -8.012 -30.030 7.050 1.00 97.50 86 ARG A C 1
ATOM 647 O O . ARG A 1 86 ? -9.086 -29.694 7.550 1.00 97.50 86 ARG A O 1
ATOM 654 N N . PHE A 1 87 ? -6.839 -29.884 7.660 1.00 95.75 87 PHE A N 1
ATOM 655 C CA . PHE A 1 87 ? -6.679 -29.392 9.032 1.00 95.75 87 PHE A CA 1
ATOM 656 C C . PHE A 1 87 ? -6.380 -27.893 9.100 1.00 95.75 87 PHE A C 1
ATOM 658 O O . PHE A 1 87 ? -6.600 -27.274 10.138 1.00 95.75 87 PHE A O 1
ATOM 665 N N . GLY A 1 88 ? -5.976 -27.309 7.974 1.00 93.31 88 GLY A N 1
ATOM 666 C CA . GLY A 1 88 ? -5.784 -25.882 7.798 1.00 93.31 88 GLY A CA 1
ATOM 667 C C . GLY A 1 88 ? -4.386 -25.384 8.136 1.00 93.31 88 GLY A C 1
ATOM 668 O O . GLY A 1 88 ? -3.541 -26.100 8.673 1.00 93.31 88 GLY A O 1
ATOM 669 N N . TRP A 1 89 ? -4.158 -24.116 7.813 1.00 93.38 89 TRP A N 1
ATOM 670 C CA . TRP A 1 89 ? -2.959 -23.362 8.175 1.00 93.38 89 TRP A CA 1
ATOM 671 C C . TRP A 1 89 ? -3.357 -21.968 8.667 1.00 93.38 89 TRP A C 1
ATOM 673 O O . TRP A 1 89 ? -4.482 -21.512 8.450 1.00 93.38 89 TRP A O 1
ATOM 683 N N . SER A 1 90 ? -2.432 -21.291 9.349 1.00 93.62 90 SER A N 1
ATOM 684 C CA . SER A 1 90 ? -2.664 -19.927 9.824 1.00 93.62 90 SER A CA 1
ATOM 685 C C . SER A 1 90 ? -2.556 -18.936 8.665 1.00 93.62 90 SER A C 1
ATOM 687 O O . SER A 1 90 ? -1.565 -18.937 7.936 1.00 93.62 90 SER A O 1
ATOM 689 N N . VAL A 1 91 ? -3.570 -18.092 8.491 1.00 88.88 91 VAL A N 1
ATOM 690 C CA . VAL A 1 91 ? -3.601 -17.033 7.478 1.00 88.88 91 VAL A CA 1
ATOM 691 C C . VAL A 1 91 ? -2.448 -16.060 7.713 1.00 88.88 91 VAL A C 1
ATOM 693 O O . VAL A 1 91 ? -2.321 -15.482 8.797 1.00 88.88 91 VAL A O 1
ATOM 696 N N . THR A 1 92 ? -1.628 -15.865 6.681 1.00 85.50 92 THR A N 1
ATOM 697 C CA . THR A 1 92 ? -0.439 -15.006 6.704 1.00 85.50 92 THR A CA 1
ATOM 698 C C . THR A 1 92 ? -0.740 -13.593 6.182 1.00 85.50 92 THR A C 1
ATOM 700 O O . THR A 1 92 ? -1.766 -13.384 5.522 1.00 85.50 92 THR A O 1
ATOM 703 N N . PRO A 1 93 ? 0.136 -12.600 6.443 1.00 81.00 93 PRO A N 1
ATOM 704 C CA . PRO A 1 93 ? 0.005 -11.266 5.854 1.00 81.00 93 PRO A CA 1
ATOM 705 C C . PRO A 1 93 ? -0.032 -11.293 4.320 1.00 81.00 93 PRO A C 1
ATOM 707 O O . PRO A 1 93 ? -0.793 -10.534 3.721 1.00 81.00 93 PRO A O 1
ATOM 710 N N . ASP A 1 94 ? 0.724 -12.202 3.697 1.00 80.19 94 ASP A N 1
ATOM 711 C CA . ASP A 1 94 ? 0.743 -12.389 2.244 1.00 80.19 94 ASP A CA 1
ATOM 712 C C . ASP A 1 94 ? -0.632 -12.802 1.708 1.00 80.19 94 ASP A C 1
ATOM 714 O O . ASP A 1 94 ? -1.136 -12.194 0.762 1.00 80.19 94 ASP A O 1
ATOM 718 N N . LEU A 1 95 ? -1.294 -13.774 2.345 1.00 86.12 95 LEU A N 1
ATOM 719 C CA . LEU A 1 95 ? -2.637 -14.187 1.934 1.00 86.12 95 LEU A CA 1
ATOM 720 C C . LEU A 1 95 ? -3.647 -13.035 2.067 1.00 86.12 95 LEU A C 1
ATOM 722 O O . LEU A 1 95 ? -4.458 -12.832 1.166 1.00 86.12 95 LEU A O 1
ATOM 726 N N . ILE A 1 96 ? -3.573 -12.237 3.139 1.00 89.00 96 ILE A N 1
ATOM 727 C CA . ILE A 1 96 ? -4.426 -11.047 3.317 1.00 89.00 96 ILE A CA 1
ATOM 728 C C . ILE A 1 96 ? -4.192 -10.029 2.199 1.00 89.00 96 ILE A C 1
ATOM 730 O O . ILE A 1 96 ? -5.153 -9.540 1.601 1.00 89.00 96 ILE A O 1
ATOM 734 N N . ARG A 1 97 ? -2.923 -9.734 1.891 1.00 84.25 97 ARG A N 1
ATOM 735 C CA . ARG A 1 97 ? -2.534 -8.808 0.820 1.00 84.25 97 ARG A CA 1
ATOM 736 C C . ARG A 1 97 ? -3.098 -9.259 -0.526 1.00 84.25 97 ARG A C 1
ATOM 738 O O . ARG A 1 97 ? -3.700 -8.452 -1.233 1.00 84.25 97 ARG A O 1
ATOM 745 N N . TYR A 1 98 ? -2.952 -10.537 -0.864 1.00 86.88 98 TYR A N 1
ATOM 746 C CA . TYR A 1 98 ? -3.391 -11.057 -2.157 1.00 86.88 98 TYR A CA 1
ATOM 747 C C . TYR A 1 98 ? -4.905 -11.239 -2.266 1.00 86.88 98 TYR A C 1
ATOM 749 O O . TYR A 1 98 ? -5.453 -10.986 -3.336 1.00 86.88 98 TYR A O 1
ATOM 757 N N . MET A 1 99 ? -5.610 -11.568 -1.179 1.00 92.31 99 MET A N 1
ATOM 758 C CA . MET A 1 99 ? -7.078 -11.510 -1.165 1.00 92.31 99 MET A CA 1
ATOM 759 C C . MET A 1 99 ? -7.577 -10.080 -1.403 1.00 92.31 99 MET A C 1
ATOM 761 O O . MET A 1 99 ? -8.459 -9.873 -2.231 1.00 92.31 99 MET A O 1
ATOM 765 N N . ALA A 1 100 ? -6.989 -9.079 -0.739 1.00 88.00 100 ALA A N 1
ATOM 766 C CA . ALA A 1 100 ? -7.362 -7.678 -0.944 1.00 88.00 100 ALA A CA 1
ATOM 767 C C . ALA A 1 100 ? -7.087 -7.209 -2.382 1.00 88.00 100 ALA A C 1
ATOM 769 O O . ALA A 1 100 ? -7.946 -6.572 -2.994 1.00 88.00 100 ALA A O 1
ATOM 770 N N . SER A 1 101 ? -5.924 -7.568 -2.936 1.00 85.44 101 SER A N 1
ATOM 771 C CA . SER A 1 101 ? -5.570 -7.248 -4.322 1.00 85.44 101 SER A CA 1
ATOM 772 C C . SER A 1 101 ? -6.536 -7.891 -5.318 1.00 85.44 101 SER A C 1
ATOM 774 O O . SER A 1 101 ? -6.981 -7.212 -6.238 1.00 85.44 101 SER A O 1
ATOM 776 N N . ALA A 1 102 ? -6.904 -9.159 -5.116 1.00 86.50 102 ALA A N 1
ATOM 777 C CA . ALA A 1 102 ? -7.841 -9.864 -5.987 1.00 86.50 102 ALA A CA 1
ATOM 778 C C . ALA A 1 102 ? -9.260 -9.277 -5.937 1.00 86.50 102 ALA A C 1
ATOM 780 O O . ALA A 1 102 ? -9.927 -9.196 -6.963 1.00 86.50 102 ALA A O 1
ATOM 781 N N . ILE A 1 103 ? -9.716 -8.824 -4.762 1.00 89.88 103 ILE A N 1
ATOM 782 C CA . ILE A 1 103 ? -11.001 -8.121 -4.613 1.00 89.88 103 ILE A CA 1
ATOM 783 C C . ILE A 1 103 ? -10.968 -6.781 -5.355 1.00 89.88 103 ILE A C 1
ATOM 785 O O . ILE A 1 103 ? -11.942 -6.399 -6.002 1.00 89.88 103 ILE A O 1
ATOM 789 N N . GLN A 1 104 ? -9.852 -6.051 -5.280 1.00 85.00 104 GLN A N 1
ATOM 790 C CA . GLN A 1 104 ? -9.708 -4.770 -5.969 1.00 85.00 104 GLN A CA 1
ATOM 791 C C . GLN A 1 104 ? -9.752 -4.931 -7.493 1.00 85.00 104 GLN A C 1
ATOM 793 O O . GLN A 1 104 ? -10.376 -4.106 -8.157 1.00 85.00 104 GLN A O 1
ATOM 798 N N . SER A 1 105 ? -9.140 -5.991 -8.026 1.00 78.44 105 SER A N 1
ATOM 799 C CA . SER A 1 105 ? -9.100 -6.304 -9.459 1.00 78.44 105 SER A CA 1
ATOM 800 C C . SER A 1 105 ? -10.227 -7.229 -9.936 1.00 78.44 105 SER A C 1
ATOM 802 O O . SER A 1 105 ? -10.153 -7.727 -11.055 1.00 78.44 105 SER A O 1
ATOM 804 N N . ALA A 1 106 ? -11.234 -7.511 -9.104 1.00 86.00 106 ALA A N 1
ATOM 805 C CA . ALA A 1 106 ? -12.383 -8.322 -9.501 1.00 86.00 106 ALA A CA 1
ATOM 806 C C . ALA A 1 106 ? -13.222 -7.636 -10.587 1.00 86.00 106 ALA A C 1
ATOM 808 O O . ALA A 1 106 ? -13.056 -6.446 -10.849 1.00 86.00 106 ALA A O 1
ATOM 809 N N . ASN A 1 107 ? -14.147 -8.376 -11.198 1.00 79.75 107 ASN A N 1
ATOM 810 C CA . ASN A 1 107 ? -15.109 -7.812 -12.139 1.00 79.75 107 ASN A CA 1
ATOM 811 C C . ASN A 1 107 ? -16.541 -7.929 -11.576 1.00 79.75 107 ASN A C 1
ATOM 813 O O . ASN A 1 107 ? -17.061 -9.043 -11.498 1.00 79.75 107 ASN A O 1
ATOM 817 N N . PRO A 1 108 ? -17.187 -6.818 -11.159 1.00 85.94 108 PRO A N 1
ATOM 818 C CA . PRO A 1 108 ? -16.687 -5.439 -11.196 1.00 85.94 108 PRO A CA 1
ATOM 819 C C . PRO A 1 108 ? -15.629 -5.136 -10.106 1.00 85.94 108 PRO A C 1
ATOM 821 O O . PRO A 1 108 ? -15.638 -5.778 -9.051 1.00 85.94 108 PRO A O 1
ATOM 824 N N . PRO A 1 109 ? -14.751 -4.127 -10.296 1.00 79.62 109 PRO A N 1
ATOM 825 C CA . PRO A 1 109 ? -13.689 -3.797 -9.341 1.00 79.62 109 PRO A CA 1
ATOM 826 C C . PRO A 1 109 ? -14.199 -3.504 -7.929 1.00 79.62 109 PRO A C 1
ATOM 828 O O . PRO A 1 109 ? -15.132 -2.722 -7.725 1.00 79.62 109 PRO A O 1
ATOM 831 N N . GLY A 1 110 ? -13.563 -4.116 -6.929 1.00 82.69 110 GLY A N 1
ATOM 832 C CA . GLY A 1 110 ? -13.976 -4.031 -5.528 1.00 82.69 110 GLY A CA 1
ATOM 833 C C . GLY A 1 110 ? -15.112 -4.986 -5.146 1.00 82.69 110 GLY A C 1
ATOM 834 O O . GLY A 1 110 ? -15.531 -4.975 -3.984 1.00 82.69 110 GLY A O 1
ATOM 835 N N . TYR A 1 111 ? -15.610 -5.811 -6.074 1.00 90.94 111 TYR A N 1
ATOM 836 C CA . TYR A 1 111 ? -16.557 -6.875 -5.757 1.00 90.94 111 TYR A CA 1
ATOM 837 C C . TYR A 1 111 ? -15.876 -7.978 -4.947 1.00 90.94 111 TYR A C 1
ATOM 839 O O . TYR A 1 111 ? -14.941 -8.638 -5.398 1.00 90.94 111 TYR A O 1
ATOM 847 N N . ASN A 1 112 ? -16.359 -8.197 -3.726 1.00 93.25 112 ASN A N 1
ATOM 848 C CA . ASN A 1 112 ? -15.786 -9.196 -2.833 1.00 93.25 112 ASN A CA 1
ATOM 849 C C . ASN A 1 112 ? -16.345 -10.596 -3.120 1.00 93.25 112 ASN A C 1
ATOM 851 O O . ASN A 1 112 ? -17.118 -11.140 -2.328 1.00 93.25 112 ASN A O 1
ATOM 855 N N . PHE A 1 113 ? -15.950 -11.179 -4.253 1.00 94.38 113 PHE A N 1
ATOM 856 C CA . PHE A 1 113 ? -16.369 -12.525 -4.652 1.00 94.38 113 PHE A CA 1
ATOM 857 C C . PHE A 1 113 ? -15.992 -13.589 -3.608 1.00 94.38 113 PHE A C 1
ATOM 859 O O . PHE A 1 113 ? -16.742 -14.536 -3.409 1.00 94.38 113 PHE A O 1
ATOM 866 N N . LEU A 1 114 ? -14.905 -13.389 -2.851 1.00 95.50 114 LEU A N 1
ATOM 867 C CA . LEU A 1 114 ? -14.466 -14.302 -1.787 1.00 95.50 114 LEU A CA 1
ATOM 868 C C . LEU A 1 114 ? -15.465 -14.438 -0.622 1.00 95.50 114 LEU A C 1
ATOM 870 O O . LEU A 1 114 ? -15.408 -15.420 0.118 1.00 95.50 114 LEU A O 1
ATOM 874 N N . VAL A 1 115 ? -16.366 -13.465 -0.452 1.00 94.88 115 VAL A N 1
ATOM 875 C CA . VAL A 1 115 ? -17.423 -13.470 0.577 1.00 94.88 115 VAL A CA 1
ATOM 876 C C . VAL A 1 115 ? -18.812 -13.611 -0.041 1.00 94.88 115 VAL A C 1
ATOM 878 O O . VAL A 1 115 ? -19.655 -14.318 0.504 1.00 94.88 115 VAL A O 1
ATOM 881 N N . ASN A 1 116 ? -19.066 -12.914 -1.147 1.00 93.81 116 ASN A N 1
ATOM 882 C CA . ASN A 1 116 ? -20.406 -12.790 -1.718 1.00 93.81 116 ASN A CA 1
ATOM 883 C C . ASN A 1 116 ? -20.813 -14.010 -2.546 1.00 93.81 116 ASN A C 1
ATOM 885 O O . ASN A 1 116 ? -22.003 -14.305 -2.633 1.00 93.81 116 ASN A O 1
ATOM 889 N N . GLU A 1 117 ? -19.847 -14.728 -3.123 1.00 94.31 117 GLU A N 1
ATOM 890 C CA . GLU A 1 117 ? -20.123 -15.937 -3.890 1.00 94.31 117 GLU A CA 1
ATOM 891 C C . GLU A 1 117 ? -20.078 -17.165 -2.968 1.00 94.31 117 GLU A C 1
ATOM 893 O O . GLU A 1 117 ? -19.020 -17.463 -2.399 1.00 94.31 117 GLU A O 1
ATOM 898 N N . PRO A 1 118 ? -21.181 -17.928 -2.825 1.00 94.31 118 PRO A N 1
ATOM 899 C CA . PRO A 1 118 ? -21.256 -19.040 -1.875 1.00 94.31 118 PRO A CA 1
ATOM 900 C C . PRO A 1 118 ? -20.152 -20.079 -2.070 1.00 94.31 118 PRO A C 1
ATOM 902 O O . PRO A 1 118 ? -19.598 -20.594 -1.101 1.00 94.31 118 PRO A O 1
ATOM 905 N N . ALA A 1 119 ? -19.800 -20.359 -3.328 1.00 95.06 119 ALA A N 1
ATOM 906 C CA . ALA A 1 119 ? -18.764 -21.325 -3.653 1.00 95.06 119 ALA A CA 1
ATOM 907 C C . ALA A 1 119 ? -17.388 -20.888 -3.132 1.00 95.06 119 ALA A C 1
ATOM 909 O O . ALA A 1 119 ? -16.616 -21.745 -2.722 1.00 95.06 119 ALA A O 1
ATOM 910 N N . TRP A 1 120 ? -17.083 -19.592 -3.091 1.00 96.69 120 TRP A N 1
ATOM 911 C CA . TRP A 1 120 ? -15.831 -19.068 -2.543 1.00 96.69 120 TRP A CA 1
ATOM 912 C C . TRP A 1 120 ? -15.881 -18.932 -1.018 1.00 96.69 120 TRP A C 1
ATOM 914 O O . TRP A 1 120 ? -14.934 -19.319 -0.324 1.00 96.69 120 TRP A O 1
ATOM 924 N N . ALA A 1 121 ? -17.012 -18.454 -0.496 1.00 95.94 121 ALA A N 1
ATOM 925 C CA . ALA A 1 121 ? -17.215 -18.211 0.927 1.00 95.94 121 ALA A CA 1
ATOM 926 C C . ALA A 1 121 ? -17.010 -19.466 1.788 1.00 95.94 121 ALA A C 1
ATOM 928 O O . ALA A 1 121 ? -16.533 -19.357 2.910 1.00 95.94 121 ALA A O 1
ATOM 929 N N . LEU A 1 122 ? -17.282 -20.665 1.263 1.00 94.31 122 LEU A N 1
ATOM 930 C CA . LEU A 1 122 ? -17.036 -21.928 1.975 1.00 94.31 122 LEU A CA 1
ATOM 931 C C . LEU A 1 122 ? -15.592 -22.091 2.476 1.00 94.31 122 LEU A C 1
ATOM 933 O O . LEU A 1 122 ? -15.386 -22.625 3.564 1.00 94.31 122 LEU A O 1
ATOM 937 N N . ASP A 1 123 ? -14.611 -21.636 1.695 1.00 94.25 123 ASP A N 1
ATOM 938 C CA . ASP A 1 123 ? -13.190 -21.762 2.035 1.00 94.25 123 ASP A CA 1
ATOM 939 C C . ASP A 1 123 ? -12.648 -20.462 2.653 1.00 94.25 123 ASP A C 1
ATOM 941 O O . ASP A 1 123 ? -11.900 -20.492 3.630 1.00 94.25 123 ASP A O 1
ATOM 945 N N . PHE A 1 124 ? -13.025 -19.311 2.085 1.00 96.19 124 PHE A N 1
ATOM 946 C CA . PHE A 1 124 ? -12.413 -18.017 2.404 1.00 96.19 124 PHE A CA 1
ATOM 947 C C . PHE A 1 124 ? -13.236 -17.164 3.362 1.00 96.19 124 PHE A C 1
ATOM 949 O O . PHE A 1 124 ? -12.687 -16.238 3.950 1.00 96.19 124 PHE A O 1
ATOM 956 N N . ALA A 1 125 ? -14.517 -17.469 3.558 1.00 95.88 125 ALA A N 1
ATOM 957 C CA . ALA A 1 125 ? -15.390 -16.780 4.501 1.00 95.88 125 ALA A CA 1
ATOM 958 C C . ALA A 1 125 ? -16.346 -17.742 5.241 1.00 95.88 125 ALA A C 1
ATOM 960 O O . ALA A 1 125 ? -17.551 -17.478 5.304 1.00 95.88 125 ALA A O 1
ATOM 961 N N . PRO A 1 126 ? -15.852 -18.859 5.822 1.00 90.25 126 PRO A N 1
ATOM 962 C CA . PRO A 1 126 ? -16.702 -19.943 6.332 1.00 90.25 126 PRO A CA 1
ATOM 963 C C . PRO A 1 126 ? -17.649 -19.506 7.458 1.00 90.25 126 PRO A C 1
ATOM 965 O O . PRO A 1 126 ? -18.664 -20.150 7.707 1.00 90.25 126 PRO A O 1
ATOM 968 N N . ASN A 1 127 ? -17.336 -18.392 8.123 1.00 88.69 127 ASN A N 1
ATOM 969 C CA . ASN A 1 127 ? -18.141 -17.798 9.189 1.00 88.69 127 ASN A CA 1
ATOM 970 C C . ASN A 1 127 ? -18.928 -16.554 8.724 1.00 88.69 127 ASN A C 1
ATOM 972 O O . ASN A 1 127 ? -19.341 -15.742 9.551 1.00 88.69 127 ASN A O 1
ATOM 976 N N . GLY A 1 128 ? -19.097 -16.361 7.411 1.00 83.50 128 GLY A N 1
ATOM 977 C CA . GLY A 1 128 ? -19.744 -15.186 6.812 1.00 83.50 128 GLY A CA 1
ATOM 978 C C . GLY A 1 128 ? -18.862 -13.931 6.747 1.00 83.50 128 GLY A C 1
ATOM 979 O O . GLY A 1 128 ? -19.290 -12.900 6.234 1.00 83.50 128 GLY A O 1
ATOM 980 N N . THR A 1 129 ? -17.625 -14.006 7.240 1.00 90.12 129 THR A N 1
ATOM 981 C CA . THR A 1 129 ? -16.598 -12.965 7.117 1.00 90.12 129 THR A CA 1
ATOM 982 C C . THR A 1 129 ? -15.335 -13.572 6.534 1.00 90.12 129 THR A C 1
ATOM 984 O O . THR A 1 129 ? -14.991 -14.698 6.895 1.00 90.12 129 THR A O 1
ATOM 987 N N . LEU A 1 130 ? -14.648 -12.821 5.670 1.00 92.81 130 LEU A N 1
ATOM 988 C CA . LEU A 1 130 ? -13.370 -13.231 5.091 1.00 92.81 130 LEU A CA 1
ATOM 989 C C . LEU A 1 130 ? -12.375 -13.612 6.201 1.00 92.81 130 LEU A C 1
ATOM 991 O O . LEU A 1 130 ? -12.328 -12.934 7.228 1.00 92.81 130 LEU A O 1
ATOM 995 N N . VAL A 1 131 ? -11.595 -14.675 6.000 1.00 91.75 131 VAL A N 1
ATOM 996 C CA . VAL A 1 131 ? -10.575 -15.110 6.961 1.00 91.75 131 VAL A CA 1
ATOM 997 C C . VAL A 1 131 ? -9.531 -14.007 7.185 1.00 91.75 131 VAL A C 1
ATOM 999 O O . VAL A 1 131 ? -9.031 -13.393 6.239 1.00 91.75 131 VAL A O 1
ATOM 1002 N N . GLY A 1 132 ? -9.221 -13.735 8.451 1.00 91.69 132 GLY A N 1
ATOM 1003 C CA . GLY A 1 132 ? -8.308 -12.685 8.897 1.00 91.69 132 GLY A CA 1
ATOM 1004 C C . GLY A 1 132 ? -6.923 -13.208 9.285 1.00 91.69 132 GLY A C 1
ATOM 1005 O O . GLY A 1 132 ? -6.707 -14.407 9.423 1.00 91.69 132 GLY A O 1
ATOM 1006 N N . LEU A 1 133 ? -5.963 -12.297 9.489 1.00 89.81 133 LEU A N 1
ATOM 1007 C CA . LEU A 1 133 ? -4.603 -12.645 9.921 1.00 89.81 133 LEU A CA 1
ATOM 1008 C C . LEU A 1 133 ? -4.633 -13.500 11.198 1.00 89.81 133 LEU A C 1
ATOM 1010 O O . LEU A 1 133 ? -5.214 -13.087 12.199 1.00 89.81 133 LEU A O 1
ATOM 1014 N N . GLY A 1 134 ? -3.956 -14.648 11.182 1.00 85.69 134 GLY A N 1
ATOM 1015 C CA . GLY A 1 134 ? -3.906 -15.566 12.319 1.00 85.69 134 GLY A CA 1
ATOM 1016 C C . GLY A 1 134 ? -5.051 -16.582 12.380 1.00 85.69 134 GLY A C 1
ATOM 1017 O O . GLY A 1 134 ? -4.891 -17.594 13.067 1.00 85.69 134 GLY A O 1
ATOM 1018 N N . ASP A 1 135 ? -6.149 -16.382 11.639 1.00 91.38 135 ASP A N 1
ATOM 1019 C CA . ASP A 1 135 ? -7.224 -17.374 11.537 1.00 91.38 135 ASP A CA 1
ATOM 1020 C C . ASP A 1 135 ? -6.697 -18.679 10.941 1.00 91.38 135 ASP A C 1
ATOM 1022 O O . ASP A 1 135 ? -5.731 -18.694 10.180 1.00 91.38 135 ASP A O 1
ATOM 1026 N N . THR A 1 136 ? -7.341 -19.796 11.276 1.00 93.69 136 THR A N 1
ATOM 1027 C CA . THR A 1 136 ? -7.078 -21.064 10.589 1.00 93.69 136 THR A CA 1
ATOM 1028 C C . THR A 1 136 ? -8.020 -21.182 9.402 1.00 93.69 136 THR A C 1
ATOM 1030 O O . THR A 1 136 ? -9.228 -21.333 9.584 1.00 93.69 136 THR A O 1
ATOM 1033 N N . ILE A 1 137 ? -7.472 -21.125 8.192 1.00 94.88 137 ILE A N 1
ATOM 1034 C CA . ILE A 1 137 ? -8.219 -21.405 6.964 1.00 94.88 137 ILE A CA 1
ATOM 1035 C C . ILE A 1 137 ? -8.104 -22.894 6.639 1.00 94.88 137 ILE A C 1
ATOM 1037 O O . ILE A 1 137 ? -7.025 -23.476 6.719 1.00 94.88 137 ILE A O 1
ATOM 1041 N N . THR A 1 138 ? -9.222 -23.509 6.255 1.00 95.69 138 THR A N 1
ATOM 1042 C CA . THR A 1 138 ? -9.281 -24.895 5.768 1.00 95.69 138 THR A CA 1
ATOM 1043 C C . THR A 1 138 ? -9.902 -24.922 4.382 1.00 95.69 138 THR A C 1
ATOM 1045 O O . THR A 1 138 ? -10.791 -24.126 4.099 1.00 95.69 138 THR A O 1
ATOM 1048 N N . ARG A 1 139 ? -9.512 -25.890 3.553 1.00 96.94 139 ARG A N 1
ATOM 1049 C CA . ARG A 1 139 ? -10.123 -26.156 2.245 1.00 96.94 139 ARG A CA 1
ATOM 1050 C C . ARG A 1 139 ? -10.527 -27.625 2.178 1.00 96.94 139 ARG A C 1
ATOM 1052 O O . ARG A 1 139 ? -9.887 -28.432 1.512 1.00 96.94 139 ARG A O 1
ATOM 1059 N N . LYS A 1 140 ? -11.556 -27.999 2.941 1.00 97.00 140 LYS A N 1
ATOM 1060 C CA . LYS A 1 140 ? -11.878 -29.411 3.232 1.00 97.00 140 LYS A CA 1
ATOM 1061 C C . LYS A 1 140 ? -12.269 -30.212 1.990 1.00 97.00 140 LYS A C 1
ATOM 1063 O O . LYS A 1 140 ? -11.677 -31.253 1.750 1.00 97.00 140 LYS A O 1
ATOM 1068 N N . ARG A 1 141 ? -13.160 -29.676 1.150 1.00 96.62 141 ARG A N 1
ATOM 1069 C CA . ARG A 1 141 ? -13.525 -30.295 -0.141 1.00 96.62 141 ARG A CA 1
ATOM 1070 C C . ARG A 1 141 ? -12.339 -30.404 -1.109 1.00 96.62 141 ARG A C 1
ATOM 1072 O O . ARG A 1 141 ? -12.226 -31.365 -1.863 1.00 96.62 141 ARG A O 1
ATOM 1079 N N . TYR A 1 142 ? -11.406 -29.451 -1.038 1.00 98.12 142 TYR A N 1
ATOM 1080 C CA . TYR A 1 142 ? -10.166 -29.515 -1.805 1.00 98.12 142 TYR A CA 1
ATOM 1081 C C . TYR A 1 142 ? -9.253 -30.623 -1.272 1.00 98.12 142 TYR A C 1
ATOM 1083 O O . TYR A 1 142 ? -8.640 -31.338 -2.056 1.00 98.12 142 TYR A O 1
ATOM 1091 N N . ALA A 1 143 ? -9.217 -30.837 0.045 1.00 98.38 143 ALA A N 1
ATOM 1092 C CA . ALA A 1 143 ? -8.532 -31.983 0.634 1.00 98.38 143 ALA A CA 1
ATOM 1093 C C . ALA A 1 143 ? -9.155 -33.318 0.197 1.00 98.38 143 ALA A C 1
ATOM 1095 O O . ALA A 1 143 ? -8.410 -34.231 -0.141 1.00 98.38 143 ALA A O 1
ATOM 1096 N N . ASP A 1 144 ? -10.488 -33.417 0.144 1.00 98.25 144 ASP A N 1
ATOM 1097 C CA . ASP A 1 144 ? -11.195 -34.605 -0.365 1.00 98.25 144 ASP A CA 1
ATOM 1098 C C . ASP A 1 144 ? -10.865 -34.862 -1.846 1.00 98.25 144 ASP A C 1
ATOM 1100 O O . ASP A 1 144 ? -10.628 -35.998 -2.257 1.00 98.25 144 ASP A O 1
ATOM 1104 N N . THR A 1 145 ? -10.758 -33.795 -2.640 1.00 98.31 145 THR A N 1
ATOM 1105 C CA . THR A 1 145 ? -10.335 -33.857 -4.047 1.00 98.31 145 THR A CA 1
ATOM 1106 C C . THR A 1 145 ? -8.899 -34.363 -4.178 1.00 98.31 145 THR A C 1
ATOM 1108 O O . THR A 1 145 ? -8.636 -35.300 -4.931 1.00 98.31 145 THR A O 1
ATOM 1111 N N . LEU A 1 146 ? -7.962 -33.793 -3.414 1.00 98.38 146 LEU A N 1
ATOM 1112 C CA . LEU A 1 146 ? -6.567 -34.240 -3.396 1.00 98.38 146 LEU A CA 1
ATOM 1113 C C . LEU A 1 146 ? -6.435 -35.687 -2.905 1.00 98.38 146 LEU A C 1
ATOM 1115 O O . LEU A 1 146 ? -5.612 -36.432 -3.426 1.00 98.38 146 LEU A O 1
ATOM 1119 N N . GLU A 1 147 ? -7.239 -36.098 -1.926 1.00 98.31 147 GLU A N 1
ATOM 1120 C CA . GLU A 1 147 ? -7.261 -37.469 -1.415 1.00 98.31 147 GLU A CA 1
ATOM 1121 C C . GLU A 1 147 ? -7.822 -38.458 -2.440 1.00 98.31 147 GLU A C 1
ATOM 1123 O O . GLU A 1 147 ? -7.283 -39.555 -2.585 1.00 98.31 147 GLU A O 1
ATOM 1128 N N . THR A 1 148 ? -8.838 -38.058 -3.205 1.00 98.31 148 THR A N 1
ATOM 1129 C CA . THR A 1 148 ? -9.359 -38.847 -4.330 1.00 98.31 148 THR A CA 1
ATOM 1130 C C . THR A 1 148 ? -8.270 -39.053 -5.382 1.00 98.31 148 THR A C 1
ATOM 1132 O O . THR A 1 148 ? -7.960 -40.192 -5.717 1.00 98.31 148 THR A O 1
ATOM 1135 N N . ILE A 1 149 ? -7.585 -37.984 -5.809 1.00 98.12 149 ILE A N 1
ATOM 1136 C CA . ILE A 1 149 ? -6.454 -38.065 -6.756 1.00 98.12 149 ILE A CA 1
ATOM 1137 C C . ILE A 1 149 ? -5.300 -38.911 -6.189 1.00 98.12 149 ILE A C 1
ATOM 1139 O O . ILE A 1 149 ? -4.622 -39.630 -6.922 1.00 98.12 149 ILE A O 1
ATOM 1143 N N . ALA A 1 150 ? -5.062 -38.863 -4.879 1.00 97.81 150 ALA A N 1
ATOM 1144 C CA . ALA A 1 150 ? -4.031 -39.669 -4.234 1.00 97.81 150 ALA A CA 1
ATOM 1145 C C . ALA A 1 150 ? -4.375 -41.170 -4.191 1.00 97.81 150 ALA A C 1
ATOM 1147 O O . ALA A 1 150 ? -3.465 -42.000 -4.219 1.00 97.81 150 ALA A O 1
ATOM 1148 N N . ASN A 1 151 ? -5.662 -41.519 -4.094 1.00 97.62 151 ASN A N 1
ATOM 1149 C CA . ASN A 1 151 ? -6.141 -42.900 -3.988 1.00 97.62 151 ASN A CA 1
ATOM 1150 C C . ASN A 1 151 ? -6.415 -43.545 -5.351 1.00 97.62 151 ASN A C 1
ATOM 1152 O O . ASN A 1 151 ? -6.066 -44.705 -5.553 1.00 97.62 151 ASN A O 1
ATOM 1156 N N . GLU A 1 152 ? -7.050 -42.806 -6.256 1.00 97.00 152 GLU A N 1
ATOM 1157 C CA . GLU A 1 152 ? -7.509 -43.284 -7.567 1.00 97.00 152 GLU A CA 1
ATOM 1158 C C . GLU A 1 152 ? -6.525 -42.938 -8.692 1.00 97.00 152 GLU A C 1
ATOM 1160 O O . GLU A 1 152 ? -6.590 -43.509 -9.776 1.00 97.00 152 GLU A O 1
ATOM 1165 N N . GLY A 1 153 ? -5.572 -42.045 -8.414 1.00 96.19 153 GLY A N 1
ATOM 1166 C CA . GLY A 1 153 ? -4.533 -41.619 -9.340 1.00 96.19 153 GLY A CA 1
ATOM 1167 C C . GLY A 1 153 ? -4.861 -40.321 -10.094 1.00 96.19 153 GLY A C 1
ATOM 1168 O O . GLY A 1 153 ? -5.943 -39.747 -9.946 1.00 96.19 153 GLY A O 1
ATOM 1169 N N . PRO A 1 154 ? -3.912 -39.839 -10.920 1.00 96.00 154 PRO A N 1
ATOM 1170 C CA . PRO A 1 154 ? -4.025 -38.591 -11.684 1.00 96.00 154 PRO A CA 1
ATOM 1171 C C . PRO A 1 154 ? -5.271 -38.493 -12.575 1.00 96.00 154 PRO A C 1
ATOM 1173 O O . PRO A 1 154 ? -5.832 -37.407 -12.726 1.00 96.00 154 PRO A O 1
ATOM 1176 N N . ASP A 1 155 ? -5.733 -39.620 -13.130 1.00 97.19 155 ASP A N 1
ATOM 1177 C CA . ASP A 1 155 ? -6.889 -39.694 -14.038 1.00 97.19 155 ASP A CA 1
ATOM 1178 C C . ASP A 1 155 ? -8.203 -39.233 -13.399 1.00 97.19 155 ASP A C 1
ATOM 1180 O O . ASP A 1 155 ? -9.117 -38.823 -14.119 1.00 97.19 155 ASP A O 1
ATOM 1184 N N . ALA A 1 156 ? -8.284 -39.234 -12.064 1.00 96.88 156 ALA A N 1
ATOM 1185 C CA . ALA A 1 156 ? -9.444 -38.746 -11.331 1.00 96.88 156 ALA A CA 1
ATOM 1186 C C . ALA A 1 156 ? -9.740 -37.262 -11.609 1.00 96.88 156 ALA A C 1
ATOM 1188 O O . ALA A 1 156 ? -10.892 -36.857 -11.517 1.00 96.88 156 ALA A O 1
ATOM 1189 N N . LEU A 1 157 ? -8.738 -36.445 -11.969 1.00 97.75 157 LEU A N 1
ATOM 1190 C CA . LEU A 1 157 ? -8.956 -35.043 -12.360 1.00 97.75 157 LEU A CA 1
ATOM 1191 C C . LEU A 1 157 ? -9.490 -34.908 -13.797 1.00 97.75 157 LEU A C 1
ATOM 1193 O O . LEU A 1 157 ? -10.257 -33.991 -14.084 1.00 97.75 157 LEU A O 1
ATOM 1197 N N . TYR A 1 158 ? -9.077 -35.807 -14.693 1.00 98.19 158 TYR A N 1
ATOM 1198 C CA . TYR A 1 158 ? -9.295 -35.699 -16.144 1.00 98.19 158 TYR A CA 1
ATOM 1199 C C . TYR A 1 158 ? -10.486 -36.522 -16.647 1.00 98.19 158 TYR A C 1
ATOM 1201 O O . TYR A 1 158 ? -10.899 -36.393 -17.797 1.00 98.19 158 TYR A O 1
ATOM 1209 N N . SER A 1 159 ? -11.052 -37.367 -15.787 1.00 94.94 159 SER A N 1
ATOM 1210 C CA . SER A 1 159 ? -12.217 -38.198 -16.072 1.00 94.94 159 SER A CA 1
ATOM 1211 C C . SER A 1 159 ? -13.094 -38.359 -14.824 1.00 94.94 159 SER A C 1
ATOM 1213 O O . SER A 1 159 ? -12.723 -37.961 -13.722 1.00 94.94 159 SER A O 1
ATOM 1215 N N . GLY A 1 160 ? -14.297 -38.914 -14.982 1.00 94.69 160 GLY A N 1
ATOM 1216 C CA . GLY A 1 160 ? -15.182 -39.192 -13.848 1.00 94.69 160 GLY A CA 1
ATOM 1217 C C . GLY A 1 160 ? -15.818 -37.945 -13.217 1.00 94.69 160 GLY A C 1
ATOM 1218 O O . GLY A 1 160 ? -16.112 -36.959 -13.895 1.00 94.69 160 GLY A O 1
ATOM 1219 N N . ALA A 1 161 ? -16.103 -38.017 -11.914 1.00 96.31 161 ALA A N 1
ATOM 1220 C CA . ALA A 1 161 ? -16.955 -37.045 -11.223 1.00 96.31 161 ALA A CA 1
ATOM 1221 C C . ALA A 1 161 ? -16.311 -35.654 -11.064 1.00 96.31 161 ALA A C 1
ATOM 1223 O O . ALA A 1 161 ? -16.982 -34.642 -11.275 1.00 96.31 161 ALA A O 1
ATOM 1224 N N . ILE A 1 162 ? -15.014 -35.585 -10.738 1.00 98.12 162 ILE A N 1
ATOM 1225 C CA . ILE A 1 162 ? -14.291 -34.307 -10.613 1.00 98.12 162 ILE A CA 1
ATOM 1226 C C . ILE A 1 162 ? -14.282 -33.588 -11.969 1.00 98.12 162 ILE A C 1
ATOM 1228 O O . ILE A 1 162 ? -14.663 -32.421 -12.038 1.00 98.12 162 ILE A O 1
ATOM 1232 N N . ALA A 1 163 ? -13.947 -34.294 -13.054 1.00 98.19 163 ALA A N 1
ATOM 1233 C CA . ALA A 1 163 ? -13.982 -33.734 -14.403 1.00 98.19 163 ALA A CA 1
ATOM 1234 C C . ALA A 1 163 ? -15.393 -33.256 -14.794 1.00 98.19 163 ALA A C 1
ATOM 1236 O O . ALA A 1 163 ? -15.555 -32.152 -15.310 1.00 98.19 163 ALA A O 1
ATOM 1237 N N . ALA A 1 164 ? -16.435 -34.045 -14.504 1.00 98.19 164 ALA A N 1
ATOM 1238 C CA . ALA A 1 164 ? -17.817 -33.683 -14.829 1.00 98.19 164 ALA A CA 1
ATOM 1239 C C . ALA A 1 164 ? -18.276 -32.398 -14.120 1.00 98.19 164 ALA A C 1
ATOM 1241 O O . ALA A 1 164 ? -18.808 -31.500 -14.773 1.00 98.19 164 ALA A O 1
ATOM 1242 N N . THR A 1 165 ? -18.023 -32.279 -12.813 1.00 98.06 165 THR A N 1
ATOM 1243 C CA . THR A 1 165 ? -18.369 -31.072 -12.032 1.00 98.06 165 THR A CA 1
ATOM 1244 C C . THR A 1 165 ? -17.574 -29.844 -12.481 1.00 98.06 165 THR A C 1
ATOM 1246 O O . THR A 1 165 ? -18.131 -28.745 -12.573 1.00 98.06 165 THR A O 1
ATOM 1249 N N . MET A 1 166 ? -16.297 -30.029 -12.841 1.00 98.44 166 MET A N 1
ATOM 1250 C CA . MET A 1 166 ? -15.453 -28.970 -13.393 1.00 98.44 166 MET A CA 1
ATOM 1251 C C . MET A 1 166 ? -16.038 -28.413 -14.694 1.00 98.44 166 MET A C 1
ATOM 1253 O O . MET A 1 166 ? -16.277 -27.210 -14.798 1.00 98.44 166 MET A O 1
ATOM 1257 N N . ILE A 1 167 ? -16.325 -29.286 -15.662 1.00 98.50 167 ILE A N 1
ATOM 1258 C CA . ILE A 1 167 ? -16.871 -28.887 -16.965 1.00 98.50 167 ILE A CA 1
ATOM 1259 C C . ILE A 1 167 ? -18.257 -28.261 -16.824 1.00 98.50 167 ILE A C 1
ATOM 1261 O O . ILE A 1 167 ? -18.512 -27.215 -17.418 1.00 98.50 167 ILE A O 1
ATOM 1265 N N . GLN A 1 168 ? -19.128 -28.838 -15.994 1.00 98.38 168 GLN A N 1
ATOM 1266 C CA . GLN A 1 168 ? -20.452 -28.276 -15.729 1.00 98.38 168 GLN A CA 1
ATOM 1267 C C . GLN A 1 168 ? -20.360 -26.845 -15.180 1.00 98.38 168 GLN A C 1
ATOM 1269 O O . GLN A 1 168 ? -21.077 -25.958 -15.644 1.00 98.38 168 GLN A O 1
ATOM 1274 N N . THR A 1 169 ? -19.462 -26.603 -14.222 1.00 98.38 169 THR A N 1
ATOM 1275 C CA . THR A 1 169 ? -19.267 -25.272 -13.630 1.00 98.38 169 THR A CA 1
ATOM 1276 C C . THR A 1 169 ? -18.686 -24.287 -14.639 1.00 98.38 169 THR A C 1
ATOM 1278 O O . THR A 1 169 ? -19.167 -23.157 -14.730 1.00 98.38 169 THR A O 1
ATOM 1281 N N . LEU A 1 170 ? -17.671 -24.691 -15.411 1.00 98.12 170 LEU A N 1
ATOM 1282 C CA . LEU A 1 170 ? -17.068 -23.837 -16.436 1.00 98.12 170 LEU A CA 1
ATOM 1283 C C . LEU A 1 170 ? -18.106 -23.423 -17.482 1.00 98.12 170 LEU A C 1
ATOM 1285 O O . LEU A 1 170 ? -18.234 -22.235 -17.762 1.00 98.12 170 LEU A O 1
ATOM 1289 N N . GLN A 1 171 ? -18.898 -24.366 -17.994 1.00 97.94 171 GLN A N 1
ATOM 1290 C CA . GLN A 1 171 ? -19.947 -24.094 -18.983 1.00 97.94 171 GLN A CA 1
ATOM 1291 C C . GLN A 1 171 ? -21.072 -23.217 -18.419 1.00 97.94 171 GLN A C 1
ATOM 1293 O O . GLN A 1 171 ? -21.543 -22.308 -19.100 1.00 97.94 171 GLN A O 1
ATOM 1298 N N . ALA A 1 172 ? -21.455 -23.413 -17.151 1.00 97.44 172 ALA A N 1
ATOM 1299 C CA . ALA A 1 172 ? -22.396 -22.524 -16.465 1.00 97.44 172 ALA A CA 1
ATOM 1300 C C . ALA A 1 172 ? -21.862 -21.085 -16.324 1.00 97.44 172 ALA A C 1
ATOM 1302 O O . ALA A 1 172 ? -22.647 -20.142 -16.267 1.00 97.44 172 ALA A O 1
ATOM 1303 N N . ASN A 1 173 ? -20.537 -20.912 -16.322 1.00 95.94 173 ASN A N 1
ATOM 1304 C CA . ASN A 1 173 ? -19.847 -19.622 -16.308 1.00 95.94 173 ASN A CA 1
ATOM 1305 C C . ASN A 1 173 ? -19.357 -19.207 -17.708 1.00 95.94 173 ASN A C 1
ATOM 1307 O O . ASN A 1 173 ? -18.322 -18.556 -17.833 1.00 95.94 173 ASN A O 1
ATOM 1311 N N . ASN A 1 174 ? -20.100 -19.565 -18.760 1.00 94.31 174 ASN A N 1
ATOM 1312 C CA . ASN A 1 174 ? -19.842 -19.199 -20.159 1.00 94.31 174 ASN A CA 1
ATOM 1313 C C . ASN A 1 174 ? -18.627 -19.883 -20.822 1.00 94.31 174 ASN A C 1
ATOM 1315 O O . ASN A 1 174 ? -18.252 -19.506 -21.922 1.00 94.31 174 ASN A O 1
ATOM 1319 N N . GLY A 1 175 ? -18.006 -20.888 -20.201 1.00 96.25 175 GLY A N 1
ATOM 1320 C CA . GLY A 1 175 ? -16.859 -21.615 -20.756 1.00 96.25 175 GLY A CA 1
ATOM 1321 C C . GLY A 1 175 ? -17.201 -22.616 -21.862 1.00 96.25 175 GLY A C 1
ATOM 1322 O O . GLY A 1 175 ? -18.319 -23.119 -21.950 1.00 96.25 175 GLY A O 1
ATOM 1323 N N . THR A 1 176 ? -16.206 -22.948 -22.689 1.00 96.44 176 THR A N 1
ATOM 1324 C CA . THR A 1 176 ? -16.345 -23.874 -23.834 1.00 96.44 176 THR A CA 1
ATOM 1325 C C . THR A 1 176 ? -15.609 -25.200 -23.659 1.00 96.44 176 THR A C 1
ATOM 1327 O O . THR A 1 176 ? -15.748 -26.084 -24.503 1.00 96.44 176 THR A O 1
ATOM 1330 N N . MET A 1 177 ? -14.844 -25.360 -22.575 1.00 98.19 177 MET A N 1
ATOM 1331 C CA . MET A 1 177 ? -14.122 -26.598 -22.283 1.00 98.19 177 MET A CA 1
ATOM 1332 C C . MET A 1 177 ? -15.087 -27.781 -22.149 1.00 98.19 177 MET A C 1
ATOM 1334 O O . MET A 1 177 ? -16.198 -27.656 -21.623 1.00 98.19 177 MET A O 1
ATOM 1338 N N . THR A 1 178 ? -14.651 -28.943 -22.621 1.00 98.31 178 THR A N 1
ATOM 1339 C CA . THR A 1 178 ? -15.406 -30.196 -22.599 1.00 98.31 178 THR A CA 1
ATOM 1340 C C . THR A 1 178 ? -14.667 -31.283 -21.822 1.00 98.31 178 THR A C 1
ATOM 1342 O O . THR A 1 178 ? -13.466 -31.201 -21.573 1.00 98.31 178 THR A O 1
ATOM 1345 N N . LEU A 1 179 ? -15.379 -32.361 -21.480 1.00 98.31 179 LEU A N 1
ATOM 1346 C CA . LEU A 1 179 ? -14.756 -33.552 -20.892 1.00 98.31 179 LEU A CA 1
ATOM 1347 C C . LEU A 1 179 ? -13.692 -34.163 -21.811 1.00 98.31 179 LEU A C 1
ATOM 1349 O O . LEU A 1 179 ? -12.705 -34.706 -21.326 1.00 98.31 179 LEU A O 1
ATOM 1353 N N . GLN A 1 180 ? -13.883 -34.061 -23.128 1.00 98.25 180 GLN A N 1
ATOM 1354 C CA . GLN A 1 180 ? -12.920 -34.570 -24.095 1.00 98.25 180 GLN A CA 1
ATOM 1355 C C . GLN A 1 180 ? -11.620 -33.758 -24.071 1.00 98.25 180 GLN A C 1
ATOM 1357 O O . GLN A 1 180 ? -10.552 -34.344 -24.222 1.00 98.25 180 GLN A O 1
ATOM 1362 N N . ASP A 1 181 ? -11.694 -32.442 -23.844 1.00 98.62 181 ASP A N 1
ATOM 1363 C CA . ASP A 1 181 ? -10.505 -31.595 -23.700 1.00 98.62 181 ASP A CA 1
ATOM 1364 C C . ASP A 1 181 ? -9.660 -32.028 -22.495 1.00 98.62 181 ASP A C 1
ATOM 1366 O O . ASP A 1 181 ? -8.453 -32.209 -22.634 1.00 98.62 181 ASP A O 1
ATOM 1370 N N . LEU A 1 182 ? -10.297 -32.273 -21.340 1.00 98.25 182 LEU A N 1
ATOM 1371 C CA . LEU A 1 182 ? -9.619 -32.805 -20.150 1.00 98.25 182 LEU A CA 1
ATOM 1372 C C . LEU A 1 182 ? -9.021 -34.193 -20.414 1.00 98.25 182 LEU A C 1
ATOM 1374 O O . LEU A 1 182 ? -7.848 -34.422 -20.131 1.00 98.25 182 LEU A O 1
ATOM 1378 N N . ALA A 1 183 ? -9.804 -35.111 -20.983 1.00 97.38 183 ALA A N 1
ATOM 1379 C CA . ALA A 1 183 ? -9.360 -36.479 -21.243 1.00 97.38 183 ALA A CA 1
ATOM 1380 C C . ALA A 1 183 ? -8.184 -36.552 -22.235 1.00 97.38 183 ALA A C 1
ATOM 1382 O O . ALA A 1 183 ? -7.345 -37.443 -22.124 1.00 97.38 183 ALA A O 1
ATOM 1383 N N . ASN A 1 184 ? -8.117 -35.618 -23.187 1.00 97.19 184 ASN A N 1
ATOM 1384 C CA . ASN A 1 184 ? -7.076 -35.570 -24.213 1.00 97.19 184 ASN A CA 1
ATOM 1385 C C . ASN A 1 184 ? -5.800 -34.840 -23.772 1.00 97.19 184 ASN A C 1
ATOM 1387 O O . ASN A 1 184 ? -4.821 -34.851 -24.519 1.00 97.19 184 ASN A O 1
ATOM 1391 N N . TYR A 1 185 ? -5.792 -34.178 -22.613 1.00 98.31 185 TYR A N 1
ATOM 1392 C CA . TYR A 1 185 ? -4.634 -33.400 -22.190 1.00 98.31 185 TYR A CA 1
ATOM 1393 C C . TYR A 1 185 ? -3.423 -34.290 -21.879 1.00 98.31 185 TYR A C 1
ATOM 1395 O O . TYR A 1 185 ? -3.494 -35.220 -21.070 1.00 98.31 185 TYR A O 1
ATOM 1403 N N . THR A 1 186 ? -2.274 -33.943 -22.462 1.00 96.81 186 THR A N 1
ATOM 1404 C CA . THR A 1 186 ? -0.973 -34.564 -22.186 1.00 96.81 186 THR A CA 1
ATOM 1405 C C . THR A 1 186 ? 0.103 -33.501 -21.986 1.00 96.81 186 THR A C 1
ATOM 1407 O O . THR A 1 186 ? 0.078 -32.451 -22.633 1.00 96.81 186 THR A O 1
ATOM 1410 N N . VAL A 1 187 ? 1.108 -33.794 -21.156 1.00 97.56 187 VAL A N 1
ATOM 1411 C CA . VAL A 1 187 ? 2.338 -32.984 -21.094 1.00 97.56 187 VAL A CA 1
ATOM 1412 C C . VAL A 1 187 ? 3.106 -33.072 -22.412 1.00 97.56 187 VAL A C 1
ATOM 1414 O O . VAL A 1 187 ? 2.957 -34.039 -23.159 1.00 97.56 187 VAL A O 1
ATOM 1417 N N . ALA A 1 188 ? 3.932 -32.070 -22.707 1.00 96.81 188 ALA A N 1
ATOM 1418 C CA . ALA A 1 188 ? 4.941 -32.185 -23.757 1.00 96.81 188 ALA A CA 1
ATOM 1419 C C . ALA A 1 188 ? 6.322 -32.262 -23.115 1.00 96.81 188 ALA A C 1
ATOM 1421 O O . ALA A 1 188 ? 6.652 -31.462 -22.244 1.00 96.81 188 ALA A O 1
ATOM 1422 N N . VAL A 1 189 ? 7.135 -33.203 -23.577 1.00 95.50 189 VAL A N 1
ATOM 1423 C CA . VAL A 1 189 ? 8.555 -33.254 -23.241 1.00 95.50 189 VAL A CA 1
ATOM 1424 C C . VAL A 1 189 ? 9.316 -32.619 -24.391 1.00 95.50 189 VAL A C 1
ATOM 1426 O O . VAL A 1 189 ? 9.153 -33.019 -25.546 1.00 95.50 189 VAL A O 1
ATOM 1429 N N . ARG A 1 190 ? 10.111 -31.597 -24.088 1.00 92.88 190 ARG A N 1
ATOM 1430 C CA . ARG A 1 190 ? 10.826 -30.800 -25.087 1.00 92.88 190 ARG A CA 1
ATOM 1431 C C . ARG A 1 190 ? 12.335 -30.837 -24.820 1.00 92.88 190 ARG A C 1
ATOM 1433 O O . ARG A 1 190 ? 12.752 -31.044 -23.679 1.00 92.88 190 ARG A O 1
ATOM 1440 N N . PRO A 1 191 ? 13.174 -30.636 -25.847 1.00 92.69 191 PRO A N 1
ATOM 1441 C CA . PRO A 1 191 ? 14.597 -30.412 -25.635 1.00 92.69 191 PRO A CA 1
ATOM 1442 C C . PRO A 1 191 ? 14.827 -29.128 -24.817 1.00 92.69 191 PRO A C 1
ATOM 1444 O O . PRO A 1 191 ? 14.176 -28.116 -25.089 1.00 92.69 191 PRO A O 1
ATOM 1447 N N . PRO A 1 192 ? 15.730 -29.139 -23.824 1.00 95.88 192 PRO A N 1
ATOM 1448 C CA . PRO A 1 192 ? 16.131 -27.930 -23.118 1.00 95.88 192 PRO A CA 1
ATOM 1449 C C . PRO A 1 192 ? 17.078 -27.085 -23.980 1.00 95.88 192 PRO A C 1
ATOM 1451 O O . PRO A 1 192 ? 17.952 -27.613 -24.674 1.00 95.88 192 PRO A O 1
ATOM 1454 N N . ALA A 1 193 ? 16.950 -25.766 -23.874 1.00 96.81 193 ALA A N 1
ATOM 1455 C CA . ALA A 1 193 ? 17.904 -24.822 -24.437 1.00 96.81 193 ALA A CA 1
ATOM 1456 C C . ALA A 1 193 ? 19.180 -24.805 -23.587 1.00 96.81 193 ALA A C 1
ATOM 1458 O O . ALA A 1 193 ? 19.121 -24.969 -22.364 1.00 96.81 193 ALA A O 1
ATOM 1459 N N . ASN A 1 194 ? 20.344 -24.620 -24.209 1.00 97.56 194 ASN A N 1
ATOM 1460 C CA . ASN A 1 194 ? 21.609 -24.586 -23.481 1.00 97.56 194 ASN A CA 1
ATOM 1461 C C . ASN A 1 194 ? 22.658 -23.699 -24.151 1.00 97.56 194 ASN A C 1
ATOM 1463 O O . ASN A 1 194 ? 22.638 -23.511 -25.363 1.00 97.56 194 ASN A O 1
ATOM 1467 N N . ILE A 1 195 ? 23.577 -23.183 -23.335 1.00 98.06 195 ILE A N 1
ATOM 1468 C CA . ILE A 1 195 ? 24.731 -22.389 -23.765 1.00 98.06 195 ILE A CA 1
ATOM 1469 C C . ILE A 1 195 ? 25.940 -22.654 -22.863 1.00 98.06 195 ILE A C 1
ATOM 1471 O O . ILE A 1 195 ? 25.817 -23.169 -21.746 1.00 98.06 195 ILE A O 1
ATOM 1475 N N . THR A 1 196 ? 27.112 -22.199 -23.301 1.00 97.56 196 THR A N 1
ATOM 1476 C CA . THR A 1 196 ? 28.225 -21.899 -22.395 1.00 97.56 196 THR A CA 1
ATOM 1477 C C . THR A 1 196 ? 28.226 -20.416 -22.037 1.00 97.56 196 THR A C 1
ATOM 1479 O O . THR A 1 196 ? 28.005 -19.585 -22.913 1.00 97.56 196 THR A O 1
ATOM 1482 N N . TYR A 1 197 ? 28.500 -20.091 -20.773 1.00 97.06 197 TYR A N 1
ATOM 1483 C CA . TYR A 1 197 ? 28.701 -18.715 -20.310 1.00 97.06 197 TYR A CA 1
ATOM 1484 C C . TYR A 1 197 ? 29.867 -18.670 -19.323 1.00 97.06 197 TYR A C 1
ATOM 1486 O O . TYR A 1 197 ? 29.795 -19.253 -18.237 1.00 97.06 197 TYR A O 1
ATOM 1494 N N . ARG A 1 198 ? 30.970 -18.013 -19.702 1.00 92.62 198 ARG A N 1
ATOM 1495 C CA . ARG A 1 198 ? 32.174 -17.839 -18.854 1.00 92.62 198 ARG A CA 1
ATOM 1496 C C . ARG A 1 198 ? 32.716 -19.153 -18.275 1.00 92.62 198 ARG A C 1
ATOM 1498 O O . ARG A 1 198 ? 33.126 -19.230 -17.119 1.00 92.62 198 ARG A O 1
ATOM 1505 N N . GLY A 1 199 ? 32.695 -20.205 -19.093 1.00 92.38 199 GLY A N 1
ATOM 1506 C CA . GLY A 1 199 ? 33.159 -21.548 -18.733 1.00 92.38 199 GLY A CA 1
ATOM 1507 C C . GLY A 1 199 ? 32.129 -22.426 -18.011 1.00 92.38 199 GLY A C 1
ATOM 1508 O O . GLY A 1 199 ? 32.370 -23.623 -17.874 1.00 92.38 199 GLY A O 1
ATOM 1509 N N . TYR A 1 200 ? 30.982 -21.887 -17.595 1.00 96.94 200 TYR A N 1
ATOM 1510 C CA . TYR A 1 200 ? 29.862 -22.672 -17.069 1.00 96.94 200 TYR A CA 1
ATOM 1511 C C . TYR A 1 200 ? 28.969 -23.183 -18.201 1.00 96.94 200 TYR A C 1
ATOM 1513 O O . TYR A 1 200 ? 28.899 -22.570 -19.267 1.00 96.94 200 TYR A O 1
ATOM 1521 N N . LYS A 1 201 ? 28.258 -24.287 -17.955 1.00 97.88 201 LYS A N 1
ATOM 1522 C CA . LYS A 1 201 ? 27.193 -24.788 -18.838 1.00 97.88 201 LYS A CA 1
ATOM 1523 C C . LYS A 1 201 ? 25.848 -24.403 -18.243 1.00 97.88 201 LYS A C 1
ATOM 1525 O O . LYS A 1 201 ? 25.603 -24.692 -17.072 1.00 97.88 201 LYS A O 1
ATOM 1530 N N . LEU A 1 202 ? 25.005 -23.729 -19.012 1.00 98.38 202 LEU A N 1
ATOM 1531 C CA . LEU A 1 202 ? 23.691 -23.271 -18.568 1.00 98.38 202 LEU A CA 1
ATOM 1532 C C . LEU A 1 202 ? 22.617 -23.980 -19.382 1.00 98.38 202 LEU A C 1
ATOM 1534 O O . LEU A 1 202 ? 22.750 -24.096 -20.597 1.00 98.38 202 LEU A O 1
ATOM 1538 N N . TYR A 1 203 ? 21.554 -24.405 -18.709 1.00 98.50 203 TYR A N 1
ATOM 1539 C CA . TYR A 1 203 ? 20.395 -25.067 -19.297 1.00 98.50 203 TYR A CA 1
ATOM 1540 C C . TYR A 1 203 ? 19.124 -24.342 -18.866 1.00 98.50 203 TYR A C 1
ATOM 1542 O O . TYR A 1 203 ? 18.978 -23.996 -17.692 1.00 98.50 203 TYR A O 1
ATOM 1550 N N . SER A 1 204 ? 18.201 -24.130 -19.799 1.00 98.06 204 SER A N 1
ATOM 1551 C CA . SER A 1 204 ? 16.898 -23.512 -19.553 1.00 98.06 204 SER A CA 1
ATOM 1552 C C . SER A 1 204 ? 15.813 -24.140 -20.438 1.00 98.06 204 SER A C 1
ATOM 1554 O O . SER A 1 204 ? 16.084 -25.016 -21.260 1.00 98.06 204 SER A O 1
ATOM 1556 N N . CYS A 1 205 ? 14.563 -23.732 -20.251 1.00 96.50 205 CYS A N 1
ATOM 1557 C CA . CYS A 1 205 ? 13.437 -24.192 -21.062 1.00 96.50 205 CYS A CA 1
ATOM 1558 C C . CYS A 1 205 ? 13.366 -23.446 -22.410 1.00 96.50 205 CYS A C 1
ATOM 1560 O O . CYS A 1 205 ? 13.601 -22.240 -22.467 1.00 96.50 205 CYS A O 1
ATOM 1562 N N . ALA A 1 206 ? 13.012 -24.161 -23.480 1.00 95.56 206 ALA A N 1
ATOM 1563 C CA . ALA A 1 206 ? 12.743 -23.593 -24.807 1.00 95.56 206 ALA A CA 1
ATOM 1564 C C . ALA A 1 206 ? 11.292 -23.079 -24.929 1.00 95.56 206 ALA A C 1
ATOM 1566 O O . ALA A 1 206 ? 10.475 -23.319 -24.030 1.00 95.56 206 ALA A O 1
ATOM 1567 N N . ALA A 1 207 ? 10.922 -22.420 -26.033 1.00 95.25 207 ALA A N 1
ATOM 1568 C CA . ALA A 1 207 ? 9.546 -21.954 -26.230 1.00 95.25 207 ALA A CA 1
ATOM 1569 C C . ALA A 1 207 ? 8.511 -23.102 -26.083 1.00 95.25 207 ALA A C 1
ATOM 1571 O O . ALA A 1 207 ? 8.787 -24.255 -26.443 1.00 95.25 207 ALA A O 1
ATOM 1572 N N . PRO A 1 208 ? 7.312 -22.839 -25.521 1.00 95.00 208 PRO A N 1
ATOM 1573 C CA . PRO A 1 208 ? 6.726 -21.527 -25.211 1.00 95.00 208 PRO A CA 1
ATOM 1574 C C . PRO A 1 208 ? 7.168 -20.905 -23.865 1.00 95.00 208 PRO A C 1
ATOM 1576 O O . PRO A 1 208 ? 6.566 -19.931 -23.417 1.00 95.00 208 PRO A O 1
ATOM 1579 N N . SER A 1 209 ? 8.197 -21.439 -23.200 1.00 95.44 209 SER A N 1
ATOM 1580 C CA . SER A 1 209 ? 8.880 -20.777 -22.076 1.00 95.44 209 SER A CA 1
ATOM 1581 C C . SER A 1 209 ? 9.846 -19.688 -22.580 1.00 95.44 209 SER A C 1
ATOM 1583 O O . SER A 1 209 ? 10.248 -19.696 -23.737 1.00 95.44 209 SER A O 1
ATOM 1585 N N . SER A 1 210 ? 10.248 -18.748 -21.718 1.00 96.12 210 SER A N 1
ATOM 1586 C CA . SER A 1 210 ? 11.202 -17.675 -22.058 1.00 96.12 210 SER A CA 1
ATOM 1587 C C . SER A 1 210 ? 12.633 -17.955 -21.572 1.00 96.12 210 SER A C 1
ATOM 1589 O O . SER A 1 210 ? 13.399 -17.024 -21.323 1.00 96.12 210 SER A O 1
ATOM 1591 N N . GLY A 1 211 ? 13.020 -19.223 -21.405 1.00 96.50 211 GLY A N 1
ATOM 1592 C CA . GLY A 1 211 ? 14.383 -19.581 -21.001 1.00 96.50 211 GLY A CA 1
ATOM 1593 C C . GLY A 1 211 ? 15.449 -19.176 -22.021 1.00 96.50 211 GLY A C 1
ATOM 1594 O O . GLY A 1 211 ? 16.509 -18.684 -21.646 1.00 96.50 211 GLY A O 1
ATOM 1595 N N . GLU A 1 212 ? 15.146 -19.273 -23.313 1.00 96.25 212 GLU A N 1
ATOM 1596 C CA . GLU A 1 212 ? 16.045 -18.842 -24.396 1.00 96.25 212 GLU A CA 1
ATOM 1597 C C . GLU A 1 212 ? 16.326 -17.342 -24.377 1.00 96.25 212 GLU A C 1
ATOM 1599 O O . GLU A 1 212 ? 17.437 -16.933 -24.692 1.00 96.25 212 GLU A O 1
ATOM 1604 N N . VAL A 1 213 ? 15.374 -16.529 -23.915 1.00 97.50 213 VAL A N 1
ATOM 1605 C CA . VAL A 1 213 ? 15.582 -15.087 -23.726 1.00 97.50 213 VAL A CA 1
ATOM 1606 C C . VAL A 1 213 ? 16.652 -14.838 -22.662 1.00 97.50 213 VAL A C 1
ATOM 1608 O O . VAL A 1 213 ? 17.557 -14.032 -22.861 1.00 97.50 213 VAL A O 1
ATOM 1611 N N . VAL A 1 214 ? 16.602 -15.581 -21.547 1.00 98.38 214 VAL A N 1
ATOM 1612 C CA . VAL A 1 214 ? 17.630 -15.518 -20.495 1.00 98.38 214 VAL A CA 1
ATOM 1613 C C . VAL A 1 214 ? 18.997 -15.919 -21.049 1.00 98.38 214 VAL A C 1
ATOM 1615 O O . VAL A 1 214 ? 19.990 -15.243 -20.779 1.00 98.38 214 VAL A O 1
ATOM 1618 N N . LEU A 1 215 ? 19.062 -17.007 -21.820 1.00 98.56 215 LEU A N 1
ATOM 1619 C CA . LEU A 1 215 ? 20.319 -17.505 -22.379 1.00 98.56 215 LEU A CA 1
ATOM 1620 C C . LEU A 1 215 ? 20.891 -16.560 -23.453 1.00 98.56 215 LEU A C 1
ATOM 1622 O O . LEU A 1 215 ? 22.083 -16.260 -23.403 1.00 98.56 215 LEU A O 1
ATOM 1626 N N . SER A 1 216 ? 20.061 -16.030 -24.355 1.00 98.31 216 SER A N 1
ATOM 1627 C CA . SER A 1 216 ? 20.462 -15.044 -25.370 1.00 98.31 216 SER A CA 1
ATOM 1628 C C . SER A 1 216 ? 21.050 -13.786 -24.724 1.00 98.31 216 SER A C 1
ATOM 1630 O O . SER A 1 216 ? 22.179 -13.394 -25.035 1.00 98.31 216 SER A O 1
ATOM 1632 N N . THR A 1 217 ? 20.373 -13.213 -23.718 1.00 98.44 217 THR A N 1
ATOM 1633 C CA . THR A 1 217 ? 20.899 -12.051 -22.982 1.00 98.44 217 THR A CA 1
ATOM 1634 C C . THR A 1 217 ? 22.277 -12.335 -22.378 1.00 98.44 217 THR A C 1
ATOM 1636 O O . THR A 1 217 ? 23.179 -11.501 -22.476 1.00 98.44 217 THR A O 1
ATOM 1639 N N . LEU A 1 218 ? 22.491 -13.517 -21.793 1.00 98.44 218 LEU A N 1
ATOM 1640 C CA . LEU A 1 218 ? 23.804 -13.893 -21.263 1.00 98.44 218 LEU A CA 1
ATOM 1641 C C . LEU A 1 218 ? 24.850 -14.079 -22.374 1.00 98.44 218 LEU A C 1
ATOM 1643 O O . LEU A 1 218 ? 25.979 -13.621 -22.212 1.00 98.44 218 LEU A O 1
ATOM 1647 N N . LYS A 1 219 ? 24.501 -14.663 -23.526 1.00 97.94 219 LYS A N 1
ATOM 1648 C CA . LYS A 1 219 ? 25.415 -14.769 -24.682 1.00 97.94 219 LYS A CA 1
ATOM 1649 C C . LYS A 1 219 ? 25.845 -13.408 -25.221 1.00 97.94 219 LYS A C 1
ATOM 1651 O O . LYS A 1 219 ? 27.023 -13.218 -25.533 1.00 97.94 219 LYS A O 1
ATOM 1656 N N . ILE A 1 220 ? 24.934 -12.439 -25.275 1.00 98.12 220 ILE A N 1
ATOM 1657 C CA . ILE A 1 220 ? 25.259 -11.053 -25.641 1.00 98.12 220 ILE A CA 1
ATOM 1658 C C . ILE A 1 220 ? 26.296 -10.491 -24.659 1.00 98.12 220 ILE A C 1
ATOM 1660 O O . ILE A 1 220 ? 27.330 -9.964 -25.086 1.00 98.12 220 ILE A O 1
ATOM 1664 N N . LEU A 1 221 ? 26.061 -10.662 -23.353 1.00 97.31 221 LEU A N 1
ATOM 1665 C CA . LEU A 1 221 ? 26.911 -10.131 -22.282 1.00 97.31 221 LEU A CA 1
ATOM 1666 C C . LEU A 1 221 ? 28.268 -10.836 -22.137 1.00 97.31 221 LEU A C 1
ATOM 1668 O O . LEU A 1 221 ? 29.227 -10.221 -21.660 1.00 97.31 221 LEU A O 1
ATOM 1672 N N . GLU A 1 222 ? 28.382 -12.092 -22.576 1.00 95.94 222 GLU A N 1
ATOM 1673 C CA . GLU A 1 222 ? 29.612 -12.894 -22.499 1.00 95.94 222 GLU A CA 1
ATOM 1674 C C . GLU A 1 222 ? 30.804 -12.204 -23.178 1.00 95.94 222 GLU A C 1
ATOM 1676 O O . GLU A 1 222 ? 31.933 -12.286 -22.694 1.00 95.94 222 GLU A O 1
ATOM 1681 N N . GLY A 1 223 ? 30.552 -11.464 -24.263 1.00 94.38 223 GLY A N 1
ATOM 1682 C CA . GLY A 1 223 ? 31.592 -10.767 -25.020 1.00 94.38 223 GLY A CA 1
ATOM 1683 C C . GLY A 1 223 ? 32.211 -9.550 -24.323 1.00 94.38 223 GLY A C 1
ATOM 1684 O O . GLY A 1 223 ? 33.210 -9.024 -24.813 1.00 94.38 223 GLY A O 1
ATOM 1685 N N . TYR A 1 224 ? 31.662 -9.090 -23.194 1.00 93.44 224 TYR A N 1
ATOM 1686 C CA . TYR A 1 224 ? 32.252 -8.008 -22.403 1.00 93.44 224 TYR A CA 1
ATOM 1687 C C . TYR A 1 224 ? 33.196 -8.576 -21.332 1.00 93.44 224 TYR A C 1
ATOM 1689 O O . TYR A 1 224 ? 32.765 -9.172 -20.340 1.00 93.44 224 TYR A O 1
ATOM 1697 N N . ALA A 1 225 ? 34.503 -8.368 -21.520 1.00 85.19 225 ALA A N 1
ATOM 1698 C CA . ALA A 1 225 ? 35.539 -8.856 -20.605 1.00 85.19 225 ALA A CA 1
ATOM 1699 C C . ALA A 1 225 ? 35.583 -8.101 -19.258 1.00 85.19 225 ALA A C 1
ATOM 1701 O O . ALA A 1 225 ? 35.949 -8.685 -18.239 1.00 85.19 225 ALA A O 1
ATOM 1702 N N . ASP A 1 226 ? 35.191 -6.820 -19.235 1.00 83.19 226 ASP A N 1
ATOM 1703 C CA . ASP A 1 226 ? 35.197 -5.948 -18.048 1.00 83.19 226 ASP A CA 1
ATOM 1704 C C . ASP A 1 226 ? 33.842 -5.883 -17.309 1.00 83.19 226 ASP A C 1
ATOM 1706 O O . ASP A 1 226 ? 33.618 -4.993 -16.486 1.00 83.19 226 ASP A O 1
ATOM 1710 N N . PHE A 1 227 ? 32.926 -6.816 -17.597 1.00 91.44 227 PHE A N 1
ATOM 1711 C CA . PHE A 1 227 ? 31.557 -6.825 -17.072 1.00 91.44 227 PHE A CA 1
ATOM 1712 C C . PHE A 1 227 ? 31.515 -7.140 -15.569 1.00 91.44 227 PHE A C 1
ATOM 1714 O O . PHE A 1 227 ? 31.801 -8.257 -15.158 1.00 91.44 227 PHE A O 1
ATOM 1721 N N . PHE A 1 228 ? 31.182 -6.146 -14.741 1.00 87.69 228 PHE A N 1
ATOM 1722 C CA . PHE A 1 228 ? 31.177 -6.209 -13.267 1.00 87.69 228 PHE A CA 1
ATOM 1723 C C . PHE A 1 228 ? 32.482 -6.684 -12.584 1.00 87.69 228 PHE A C 1
ATOM 1725 O O . PHE A 1 228 ? 32.493 -6.862 -11.367 1.00 87.69 228 PHE A O 1
ATOM 1732 N N . THR A 1 229 ? 33.594 -6.832 -13.311 1.00 70.19 229 THR A N 1
ATOM 1733 C CA . THR A 1 229 ? 34.863 -7.375 -12.787 1.00 70.19 229 THR A CA 1
ATOM 1734 C C . THR A 1 229 ? 35.868 -6.316 -12.317 1.00 70.19 229 THR A C 1
ATOM 1736 O O . THR A 1 229 ? 36.824 -6.660 -11.627 1.00 70.19 229 THR A O 1
ATOM 1739 N N . SER A 1 230 ? 35.683 -5.035 -12.663 1.00 68.44 230 SER A N 1
ATOM 1740 C CA . SER A 1 230 ? 36.618 -3.940 -12.333 1.00 68.44 230 SER A CA 1
ATOM 1741 C C . SER A 1 230 ? 35.971 -2.861 -11.455 1.00 68.44 230 SER A C 1
ATOM 1743 O O . SER A 1 230 ? 34.822 -2.474 -11.689 1.00 68.44 230 SER A O 1
ATOM 1745 N N . GLU A 1 231 ? 36.713 -2.328 -10.474 1.00 63.22 231 GLU A N 1
ATOM 1746 C CA . GLU A 1 231 ? 36.259 -1.196 -9.650 1.00 63.22 231 GLU A CA 1
ATOM 1747 C C . GLU A 1 231 ? 35.848 -0.005 -10.540 1.00 63.22 231 GLU A C 1
ATOM 1749 O O . GLU A 1 231 ? 36.553 0.370 -11.476 1.00 63.22 231 GLU A O 1
ATOM 1754 N N . GLY A 1 232 ? 34.668 0.568 -10.279 1.00 66.38 232 GLY A N 1
ATOM 1755 C CA . GLY A 1 232 ? 34.129 1.708 -11.034 1.00 66.38 232 GLY A CA 1
ATOM 1756 C C . GLY A 1 232 ? 33.356 1.373 -12.321 1.00 66.38 232 GLY A C 1
ATOM 1757 O O . GLY A 1 232 ? 32.896 2.290 -12.997 1.00 66.38 232 GLY A O 1
ATOM 1758 N N . LYS A 1 233 ? 33.159 0.091 -12.673 1.00 81.94 233 LYS A N 1
ATOM 1759 C CA . LYS A 1 233 ? 32.416 -0.329 -13.888 1.00 81.94 233 LYS A CA 1
ATOM 1760 C C . LYS A 1 233 ? 30.967 -0.767 -13.656 1.00 81.94 233 LYS A C 1
ATOM 1762 O O . LYS A 1 233 ? 30.297 -1.166 -14.610 1.00 81.94 233 LYS A O 1
ATOM 1767 N N . VAL A 1 234 ? 30.466 -0.675 -12.424 1.00 90.44 234 VAL A N 1
ATOM 1768 C CA . VAL A 1 234 ? 29.095 -1.073 -12.040 1.00 90.44 234 VAL A CA 1
ATOM 1769 C C . VAL A 1 234 ? 28.045 -0.370 -12.901 1.00 90.44 234 VAL A C 1
ATOM 1771 O O . VAL A 1 234 ? 27.143 -1.019 -13.426 1.00 90.44 234 VAL A O 1
ATOM 1774 N N . ASN A 1 235 ? 28.214 0.933 -13.123 1.00 94.75 235 ASN A N 1
ATOM 1775 C CA . ASN A 1 235 ? 27.249 1.748 -13.854 1.00 94.75 235 ASN A CA 1
ATOM 1776 C C . ASN A 1 235 ? 27.162 1.341 -15.333 1.00 94.75 235 ASN A C 1
ATOM 1778 O O . ASN A 1 235 ? 26.078 1.070 -15.844 1.00 94.75 235 ASN A O 1
ATOM 1782 N N . LEU A 1 236 ? 28.315 1.215 -15.999 1.00 95.44 236 LEU A N 1
ATOM 1783 C CA . LEU A 1 236 ? 28.376 0.792 -17.400 1.00 95.44 236 LEU A CA 1
ATOM 1784 C C . LEU A 1 236 ? 27.912 -0.659 -17.588 1.00 95.44 236 LEU A C 1
ATOM 1786 O O . LEU A 1 236 ? 27.239 -0.973 -18.563 1.00 95.44 236 LEU A O 1
ATOM 1790 N N . SER A 1 237 ? 28.238 -1.542 -16.643 1.00 96.50 237 SER A N 1
ATOM 1791 C CA . SER A 1 237 ? 27.781 -2.934 -16.688 1.00 96.50 237 SER A CA 1
ATOM 1792 C C . SER A 1 237 ? 26.266 -3.025 -16.500 1.00 96.50 237 SER A C 1
ATOM 1794 O O . SER A 1 237 ? 25.614 -3.785 -17.204 1.00 96.50 237 SER A O 1
ATOM 1796 N N . THR A 1 238 ? 25.687 -2.197 -15.624 1.00 96.94 238 THR A N 1
ATOM 1797 C CA . THR A 1 238 ? 24.227 -2.107 -15.455 1.00 96.94 238 THR A CA 1
ATOM 1798 C C . THR A 1 238 ? 23.550 -1.630 -16.739 1.00 96.94 238 THR A C 1
ATOM 1800 O O . THR A 1 238 ? 22.546 -2.206 -17.140 1.00 96.94 238 THR A O 1
ATOM 1803 N N . HIS A 1 239 ? 24.140 -0.650 -17.428 1.00 97.50 239 HIS A N 1
ATOM 1804 C CA . HIS A 1 239 ? 23.654 -0.192 -18.727 1.00 97.50 239 HIS A CA 1
ATOM 1805 C C . HIS A 1 239 ? 23.689 -1.288 -19.795 1.00 97.50 239 HIS A C 1
ATOM 1807 O O . HIS A 1 239 ? 22.660 -1.593 -20.386 1.00 97.50 239 HIS A O 1
ATOM 1813 N N . ARG A 1 240 ? 24.842 -1.932 -20.001 1.00 97.62 240 ARG A N 1
ATOM 1814 C CA . ARG A 1 240 ? 24.979 -3.026 -20.978 1.00 97.62 240 ARG A CA 1
ATOM 1815 C C . ARG A 1 240 ? 24.040 -4.194 -20.671 1.00 97.62 240 ARG A C 1
ATOM 1817 O O . ARG A 1 240 ? 23.507 -4.799 -21.594 1.00 97.62 240 ARG A O 1
ATOM 1824 N N . MET A 1 241 ? 23.843 -4.504 -19.386 1.00 97.94 241 MET A N 1
ATOM 1825 C CA . MET A 1 241 ? 22.893 -5.520 -18.930 1.00 97.94 241 MET A CA 1
ATOM 1826 C C . MET A 1 241 ? 21.465 -5.180 -19.357 1.00 97.94 241 MET A C 1
ATOM 1828 O O . MET A 1 241 ? 20.789 -6.037 -19.913 1.00 97.94 241 MET A O 1
ATOM 1832 N N . ASP A 1 242 ? 21.025 -3.945 -19.127 1.00 98.25 242 ASP A N 1
ATOM 1833 C CA . ASP A 1 242 ? 19.685 -3.492 -19.501 1.00 98.25 242 ASP A CA 1
ATOM 1834 C C . ASP A 1 242 ? 19.479 -3.479 -21.026 1.00 98.25 242 ASP A C 1
ATOM 1836 O O . ASP A 1 242 ? 18.503 -4.031 -21.525 1.00 98.25 242 ASP A O 1
ATOM 1840 N N . GLU A 1 243 ? 20.449 -2.982 -21.798 1.00 98.19 243 GLU A N 1
ATOM 1841 C CA . GLU A 1 243 ? 20.390 -3.007 -23.268 1.00 98.19 243 GLU A CA 1
ATOM 1842 C C . GLU A 1 243 ? 20.297 -4.442 -23.817 1.00 98.19 243 GLU A C 1
ATOM 1844 O O . GLU A 1 243 ? 19.502 -4.723 -24.715 1.00 98.19 243 GLU A O 1
ATOM 1849 N N . ALA A 1 244 ? 21.063 -5.381 -23.250 1.00 98.12 244 ALA A N 1
ATOM 1850 C CA . ALA A 1 244 ? 21.000 -6.792 -23.630 1.00 98.12 244 ALA A CA 1
ATOM 1851 C C . ALA A 1 244 ? 19.666 -7.454 -23.229 1.00 98.12 244 ALA A C 1
ATOM 1853 O O . ALA A 1 244 ? 19.162 -8.308 -23.962 1.00 98.12 244 ALA A O 1
ATOM 1854 N N . ILE A 1 245 ? 19.071 -7.054 -22.097 1.00 97.94 245 ILE A N 1
ATOM 1855 C CA . ILE A 1 245 ? 17.713 -7.463 -21.703 1.00 97.94 245 ILE A CA 1
ATOM 1856 C C . ILE A 1 245 ? 16.698 -6.971 -22.743 1.00 97.94 245 ILE A C 1
ATOM 1858 O O . ILE A 1 245 ? 15.861 -7.752 -23.194 1.00 97.94 245 ILE A O 1
ATOM 1862 N N . ARG A 1 246 ? 16.788 -5.705 -23.168 1.00 96.69 246 ARG A N 1
ATOM 1863 C CA . ARG A 1 246 ? 15.877 -5.101 -24.155 1.00 96.69 246 ARG A CA 1
ATOM 1864 C C . ARG A 1 246 ? 15.933 -5.811 -25.507 1.00 96.69 246 ARG A C 1
ATOM 1866 O O . ARG A 1 246 ? 14.881 -6.083 -26.082 1.00 96.69 246 ARG A O 1
ATOM 1873 N N . PHE A 1 247 ? 17.125 -6.184 -25.981 1.00 96.69 247 PHE A N 1
ATOM 1874 C CA . PHE A 1 247 ? 17.264 -7.028 -27.175 1.00 96.69 247 PHE A CA 1
ATOM 1875 C C . PHE A 1 247 ? 16.656 -8.420 -26.984 1.00 96.69 247 PHE A C 1
ATOM 1877 O O . PHE A 1 247 ? 15.907 -8.860 -27.850 1.00 96.69 247 PHE A O 1
ATOM 1884 N N . GLY A 1 248 ? 16.885 -9.070 -25.838 1.00 95.69 248 GLY A N 1
ATOM 1885 C CA . GLY A 1 248 ? 16.266 -10.366 -25.540 1.00 95.69 248 GLY A CA 1
ATOM 1886 C C . GLY A 1 248 ? 14.730 -10.308 -25.550 1.00 95.69 248 GLY A C 1
ATOM 1887 O O . GLY A 1 248 ? 14.070 -11.200 -26.082 1.00 95.69 248 GLY A O 1
ATOM 1888 N N . TYR A 1 249 ? 14.131 -9.237 -25.020 1.00 93.75 249 TYR A N 1
ATOM 1889 C CA . TYR A 1 249 ? 12.683 -9.019 -25.127 1.00 93.75 249 TYR A CA 1
ATOM 1890 C C . TYR A 1 249 ? 12.215 -8.716 -26.549 1.00 93.75 249 TYR A C 1
ATOM 1892 O O . TYR A 1 249 ? 11.106 -9.115 -26.897 1.00 93.75 249 TYR A O 1
ATOM 1900 N N . GLY A 1 250 ? 13.037 -8.057 -27.367 1.00 92.31 250 GLY A N 1
ATOM 1901 C CA . GLY A 1 250 ? 12.782 -7.904 -28.799 1.00 92.31 250 GLY A CA 1
ATOM 1902 C C . GLY A 1 250 ? 12.699 -9.263 -29.495 1.00 92.31 250 GLY A C 1
ATOM 1903 O O . GLY A 1 250 ? 11.700 -9.555 -30.150 1.00 92.31 250 GLY A O 1
ATOM 1904 N N . GLU A 1 251 ? 13.677 -10.141 -29.263 1.00 93.69 251 GLU A N 1
ATOM 1905 C CA . GLU A 1 251 ? 13.686 -11.504 -29.814 1.00 93.69 251 GLU A CA 1
ATOM 1906 C C . GLU A 1 251 ? 12.487 -12.338 -29.336 1.00 93.69 251 GLU A C 1
ATOM 1908 O O . GLU A 1 251 ? 11.919 -13.121 -30.105 1.00 93.69 251 GLU A O 1
ATOM 1913 N N . ARG A 1 252 ? 12.062 -12.140 -28.080 1.00 92.12 252 ARG A N 1
ATOM 1914 C CA . ARG A 1 252 ? 10.912 -12.825 -27.470 1.00 92.12 252 ARG A CA 1
ATOM 1915 C C . ARG A 1 252 ? 9.612 -12.625 -28.251 1.00 92.12 252 ARG A C 1
ATOM 1917 O O . ARG A 1 252 ? 8.762 -13.511 -28.221 1.00 92.12 252 ARG A O 1
ATOM 1924 N N . THR A 1 253 ? 9.431 -11.484 -28.916 1.00 88.31 253 THR A N 1
ATOM 1925 C CA . THR A 1 253 ? 8.167 -11.130 -29.594 1.00 88.31 253 THR A CA 1
ATOM 1926 C C . THR A 1 253 ? 7.772 -12.105 -30.710 1.00 88.31 253 THR A C 1
ATOM 1928 O O . THR A 1 253 ? 6.580 -12.285 -30.980 1.00 88.31 253 THR A O 1
ATOM 1931 N N . ASP A 1 254 ? 8.754 -12.779 -31.313 1.00 89.75 254 ASP A N 1
ATOM 1932 C CA . ASP A 1 254 ? 8.560 -13.772 -32.371 1.00 89.75 254 ASP A CA 1
ATOM 1933 C C . ASP A 1 254 ? 8.359 -15.208 -31.831 1.00 89.75 254 ASP A C 1
ATOM 1935 O O . ASP A 1 254 ? 7.998 -16.107 -32.600 1.00 89.75 254 ASP A O 1
ATOM 1939 N N . LEU A 1 255 ? 8.534 -15.437 -30.519 1.00 93.69 255 LEU A N 1
ATOM 1940 C CA . LEU A 1 255 ? 8.333 -16.743 -29.882 1.00 93.69 255 LEU A CA 1
ATOM 1941 C C . LEU A 1 255 ? 6.843 -17.115 -29.752 1.00 93.69 255 LEU A C 1
ATOM 1943 O O . LEU A 1 255 ? 5.943 -16.276 -29.721 1.00 93.69 255 LEU A O 1
ATOM 1947 N N . GLY A 1 256 ? 6.573 -18.416 -29.644 1.00 93.44 256 GLY A N 1
ATOM 1948 C CA . GLY A 1 256 ? 5.237 -18.984 -29.446 1.00 93.44 256 GLY A CA 1
ATOM 1949 C C . GLY A 1 256 ? 5.312 -20.488 -29.186 1.00 93.44 256 GLY A C 1
ATOM 1950 O O . GLY A 1 256 ? 6.365 -20.999 -28.822 1.00 93.44 256 GLY A O 1
ATOM 1951 N N . ASP A 1 257 ? 4.215 -21.222 -29.376 1.00 96.25 257 ASP A N 1
ATOM 1952 C CA . ASP A 1 257 ? 4.239 -22.689 -29.270 1.00 96.25 257 ASP A CA 1
ATOM 1953 C C . ASP A 1 257 ? 4.933 -23.315 -30.500 1.00 96.25 257 ASP A C 1
ATOM 1955 O O . ASP A 1 257 ? 4.413 -23.172 -31.617 1.00 96.25 257 ASP A O 1
ATOM 1959 N N . PRO A 1 258 ? 6.054 -24.050 -30.337 1.00 93.38 258 PRO A N 1
ATOM 1960 C CA . PRO A 1 258 ? 6.777 -24.661 -31.455 1.00 93.38 258 PRO A CA 1
ATOM 1961 C C . PRO A 1 258 ? 5.957 -25.648 -32.288 1.00 93.38 258 PRO A C 1
ATOM 1963 O O . PRO A 1 258 ? 6.310 -25.917 -33.432 1.00 93.38 258 PRO A O 1
ATOM 1966 N N . PHE A 1 259 ? 4.860 -26.192 -31.752 1.00 93.06 259 PHE A N 1
ATOM 1967 C CA . PHE A 1 259 ? 3.975 -27.065 -32.531 1.00 93.06 259 PHE A CA 1
ATOM 1968 C C . PHE A 1 259 ? 3.081 -26.304 -33.519 1.00 93.06 259 PHE A C 1
ATOM 1970 O O . PHE A 1 259 ? 2.501 -26.913 -34.415 1.00 93.06 259 PHE A O 1
ATOM 1977 N N . PHE A 1 260 ? 2.979 -24.980 -33.381 1.00 94.81 260 PHE A N 1
ATOM 1978 C CA . PHE A 1 260 ? 2.092 -24.133 -34.182 1.00 94.81 260 PHE A CA 1
ATOM 1979 C C . PHE A 1 260 ? 2.825 -23.031 -34.951 1.00 94.81 260 PHE A C 1
ATOM 1981 O O . PHE A 1 260 ? 2.268 -22.501 -35.915 1.00 94.81 260 PHE A O 1
ATOM 1988 N N . VAL A 1 261 ? 4.047 -22.678 -34.546 1.00 93.62 261 VAL A N 1
ATOM 1989 C CA . VAL A 1 261 ? 4.867 -21.650 -35.197 1.00 93.62 261 VAL A CA 1
ATOM 1990 C C . VAL A 1 261 ? 5.929 -22.316 -36.069 1.00 93.62 261 VAL A C 1
ATOM 1992 O O . VAL A 1 261 ? 6.793 -23.049 -35.590 1.00 93.62 261 VAL A O 1
ATOM 1995 N N . ALA A 1 262 ? 5.863 -22.066 -37.376 1.00 89.81 262 ALA A N 1
ATOM 1996 C CA . ALA A 1 262 ? 6.799 -22.647 -38.332 1.00 89.81 262 ALA A CA 1
ATOM 1997 C C . ALA A 1 262 ? 8.226 -22.113 -38.124 1.00 89.81 262 ALA A C 1
ATOM 1999 O O . ALA A 1 262 ? 8.418 -20.928 -37.871 1.00 89.81 262 ALA A O 1
ATOM 2000 N N . ASN A 1 263 ? 9.224 -22.985 -38.300 1.00 90.75 263 ASN A N 1
ATOM 2001 C CA . ASN A 1 263 ? 10.657 -22.681 -38.179 1.00 90.75 263 ASN A CA 1
ATOM 2002 C C . ASN A 1 263 ? 11.119 -22.178 -36.802 1.00 90.75 263 ASN A C 1
ATOM 2004 O O . ASN A 1 263 ? 12.259 -21.728 -36.687 1.00 90.75 263 ASN A O 1
ATOM 2008 N N . LEU A 1 264 ? 10.291 -22.297 -35.757 1.00 93.12 264 LEU A N 1
ATOM 2009 C CA . LEU A 1 264 ? 10.632 -21.742 -34.451 1.00 93.12 264 LEU A CA 1
ATOM 2010 C C . LEU A 1 264 ? 11.906 -22.367 -33.868 1.00 93.12 264 LEU A C 1
ATOM 2012 O O . LEU A 1 264 ? 12.755 -21.638 -33.383 1.00 93.12 264 LEU A O 1
ATOM 2016 N N . SER A 1 265 ? 12.117 -23.679 -34.016 1.00 90.69 265 SER A N 1
ATOM 2017 C CA . SER A 1 265 ? 13.347 -24.333 -33.539 1.00 90.69 265 SER A CA 1
ATOM 2018 C C . SER A 1 265 ? 14.622 -23.728 -34.131 1.00 90.69 265 SER A C 1
ATOM 2020 O O . SER A 1 265 ? 15.574 -23.489 -33.403 1.00 90.69 265 SER A O 1
ATOM 2022 N N . ARG A 1 266 ? 14.620 -23.415 -35.434 1.00 93.31 266 ARG A N 1
ATOM 2023 C CA . ARG A 1 266 ? 15.765 -22.771 -36.089 1.00 93.31 266 ARG A CA 1
ATOM 2024 C C . ARG A 1 266 ? 15.981 -21.351 -35.561 1.00 93.31 266 ARG A C 1
ATOM 2026 O O . ARG A 1 266 ? 17.119 -20.963 -35.349 1.00 93.31 266 ARG A O 1
ATOM 2033 N N . TYR A 1 267 ? 14.904 -20.591 -35.371 1.00 95.75 267 TYR A N 1
ATOM 2034 C CA . TYR A 1 267 ? 14.988 -19.238 -34.822 1.00 95.75 267 TYR A CA 1
ATOM 2035 C C . TYR A 1 267 ? 15.575 -19.242 -33.405 1.00 95.75 267 TYR A C 1
ATOM 2037 O O . TYR A 1 267 ? 16.461 -18.453 -33.107 1.00 95.75 267 TYR A O 1
ATOM 2045 N N . GLN A 1 268 ? 15.150 -20.184 -32.562 1.00 94.88 268 GLN A N 1
ATOM 2046 C CA . GLN A 1 268 ? 15.707 -20.372 -31.222 1.00 94.88 268 GLN A CA 1
ATOM 2047 C C . GLN A 1 268 ? 17.208 -20.716 -31.249 1.00 94.88 268 GLN A C 1
ATOM 2049 O O . GLN A 1 268 ? 17.973 -20.170 -30.458 1.00 94.88 268 GLN A O 1
ATOM 2054 N N . ASP A 1 269 ? 17.649 -21.579 -32.173 1.00 94.94 269 ASP A N 1
ATOM 2055 C CA . ASP A 1 269 ? 19.076 -21.889 -32.347 1.00 94.94 269 ASP A CA 1
ATOM 2056 C C . ASP A 1 269 ? 19.870 -20.647 -32.798 1.00 94.94 269 ASP A C 1
ATOM 2058 O O . ASP A 1 269 ? 20.972 -20.395 -32.308 1.00 94.94 269 ASP A O 1
ATOM 2062 N N . GLU A 1 270 ? 19.302 -19.847 -33.708 1.00 96.50 270 GLU A N 1
ATOM 2063 C CA . GLU A 1 270 ? 19.886 -18.583 -34.175 1.00 96.50 270 GLU A CA 1
ATOM 2064 C C . GLU A 1 270 ? 19.983 -17.547 -33.040 1.00 96.50 270 GLU A C 1
ATOM 2066 O O . GLU A 1 270 ? 21.019 -16.894 -32.928 1.00 96.50 270 GLU A O 1
ATOM 2071 N N . MET A 1 271 ? 18.980 -17.437 -32.158 1.00 96.62 271 MET A N 1
ATOM 2072 C CA . MET A 1 271 ? 19.014 -16.549 -30.979 1.00 96.62 271 MET A CA 1
ATOM 2073 C C . MET A 1 271 ? 20.202 -16.846 -30.050 1.00 96.62 271 MET A C 1
ATOM 2075 O O . MET A 1 271 ? 20.759 -15.942 -29.433 1.00 96.62 271 MET A O 1
ATOM 2079 N N . LEU A 1 272 ? 20.608 -18.113 -29.933 1.00 97.69 272 LEU A N 1
ATOM 2080 C CA . LEU A 1 272 ? 21.678 -18.539 -29.021 1.00 97.69 272 LEU A CA 1
ATOM 2081 C C . LEU A 1 272 ? 23.066 -18.603 -29.680 1.00 97.69 272 LEU A C 1
ATOM 2083 O O . LEU A 1 272 ? 24.041 -18.973 -29.016 1.00 97.69 272 LEU A O 1
ATOM 2087 N N . SER A 1 273 ? 23.170 -18.254 -30.965 1.00 97.56 273 SER A N 1
ATOM 2088 C CA . SER A 1 273 ? 24.414 -18.344 -31.729 1.00 97.56 273 SER A CA 1
ATOM 2089 C C . SER A 1 273 ? 25.410 -17.236 -31.360 1.00 97.56 273 SER A C 1
ATOM 2091 O O . SER A 1 273 ? 25.044 -16.117 -30.985 1.00 97.56 273 SER A O 1
ATOM 2093 N N . ASP A 1 274 ? 26.706 -17.539 -31.485 1.00 97.06 274 ASP A N 1
ATOM 2094 C CA . ASP A 1 274 ? 27.773 -16.562 -31.241 1.00 97.06 274 ASP A CA 1
ATOM 2095 C C . ASP A 1 274 ? 27.709 -15.392 -32.234 1.00 97.06 274 ASP A C 1
ATOM 2097 O O . ASP A 1 274 ? 28.014 -14.251 -31.873 1.00 97.06 274 ASP A O 1
ATOM 2101 N N . GLU A 1 275 ? 27.293 -15.663 -33.474 1.00 97.50 275 GLU A N 1
ATOM 2102 C CA . GLU A 1 275 ? 27.124 -14.669 -34.533 1.00 97.50 275 GLU A CA 1
ATOM 2103 C C . GLU A 1 275 ? 26.025 -13.663 -34.183 1.00 97.50 275 GLU A C 1
ATOM 2105 O O . GLU A 1 275 ? 26.288 -12.459 -34.208 1.00 97.50 275 GLU A O 1
ATOM 2110 N N . THR A 1 276 ? 24.835 -14.134 -33.795 1.00 97.31 276 THR A N 1
ATOM 2111 C CA . THR A 1 276 ? 23.713 -13.268 -33.392 1.00 97.31 276 THR A CA 1
ATOM 2112 C C . THR A 1 276 ? 24.073 -12.451 -32.157 1.00 97.31 276 THR A C 1
ATOM 2114 O O . THR A 1 276 ? 23.905 -11.228 -32.141 1.00 97.31 276 THR A O 1
ATOM 2117 N N . ALA A 1 277 ? 24.671 -13.087 -31.145 1.00 97.88 277 ALA A N 1
ATOM 2118 C CA . ALA A 1 277 ? 25.118 -12.398 -29.939 1.00 97.88 277 ALA A CA 1
ATOM 2119 C C . ALA A 1 277 ? 26.172 -11.316 -30.240 1.00 97.88 277 ALA A C 1
ATOM 2121 O O . ALA A 1 277 ? 26.155 -10.244 -29.629 1.00 97.88 277 ALA A O 1
ATOM 2122 N N . ALA A 1 278 ? 27.093 -11.565 -31.178 1.00 97.69 278 ALA A N 1
ATOM 2123 C CA . ALA A 1 278 ? 28.078 -10.581 -31.619 1.00 97.69 278 ALA A CA 1
ATOM 2124 C C . ALA A 1 278 ? 27.454 -9.441 -32.434 1.00 97.69 278 ALA A C 1
ATOM 2126 O O . ALA A 1 278 ? 27.832 -8.284 -32.232 1.00 97.69 278 ALA A O 1
ATOM 2127 N N . GLU A 1 279 ? 26.496 -9.746 -33.311 1.00 97.56 279 GLU A N 1
ATOM 2128 C CA . GLU A 1 279 ? 25.757 -8.747 -34.083 1.00 97.56 279 GLU A CA 1
ATOM 2129 C C . GLU A 1 279 ? 24.982 -7.802 -33.159 1.00 97.56 279 GLU A C 1
ATOM 2131 O O . GLU A 1 279 ? 25.123 -6.582 -33.265 1.00 97.56 279 GLU A O 1
ATOM 2136 N N . ILE A 1 280 ? 24.204 -8.349 -32.220 1.00 97.31 280 ILE A N 1
ATOM 2137 C CA . ILE A 1 280 ? 23.428 -7.568 -31.250 1.00 97.31 280 ILE A CA 1
ATOM 2138 C C . ILE A 1 280 ? 24.352 -6.743 -30.360 1.00 97.31 280 ILE A C 1
ATOM 2140 O O . ILE A 1 280 ? 24.147 -5.539 -30.205 1.00 97.31 280 ILE A O 1
ATOM 2144 N N . ARG A 1 281 ? 25.420 -7.344 -29.826 1.00 97.19 281 ARG A N 1
ATOM 2145 C CA . ARG A 1 281 ? 26.406 -6.616 -29.017 1.00 97.19 281 ARG A CA 1
ATOM 2146 C C . ARG A 1 281 ? 27.033 -5.448 -29.784 1.00 97.19 281 ARG A C 1
ATOM 2148 O O . ARG A 1 281 ? 27.283 -4.407 -29.187 1.00 97.19 281 ARG A O 1
ATOM 2155 N N . GLY A 1 282 ? 27.248 -5.587 -31.094 1.00 97.00 282 GLY A N 1
ATOM 2156 C CA . GLY A 1 282 ? 27.728 -4.506 -31.961 1.00 97.00 282 GLY A CA 1
ATOM 2157 C C . GLY A 1 282 ? 26.757 -3.325 -32.102 1.00 97.00 282 GLY A C 1
ATOM 2158 O O . GLY A 1 282 ? 27.186 -2.239 -32.491 1.00 97.00 282 GLY A O 1
ATOM 2159 N N . LYS A 1 283 ? 25.471 -3.514 -31.774 1.00 96.88 283 LYS A N 1
ATOM 2160 C CA . LYS A 1 283 ? 24.434 -2.468 -31.769 1.00 96.88 283 LYS A CA 1
ATOM 2161 C C . LYS A 1 283 ? 24.321 -1.744 -30.420 1.00 96.88 283 LYS A C 1
ATOM 2163 O O . LYS A 1 283 ? 23.799 -0.633 -30.391 1.00 96.88 28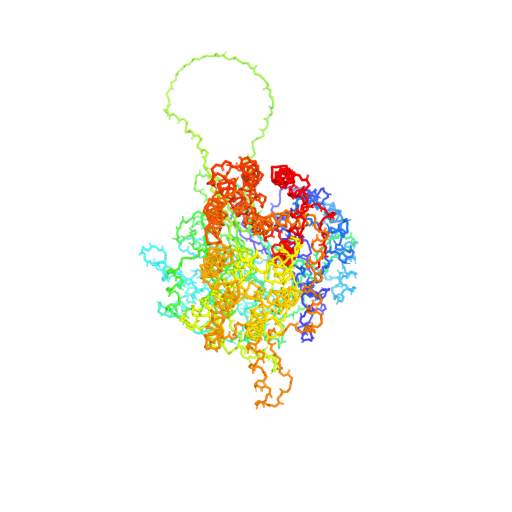3 LYS A O 1
ATOM 2168 N N . ILE A 1 284 ? 24.809 -2.335 -29.324 1.00 97.31 284 ILE A N 1
ATOM 2169 C CA . ILE A 1 284 ? 24.772 -1.731 -27.982 1.00 97.31 284 ILE A CA 1
ATOM 2170 C C . ILE A 1 284 ? 25.812 -0.606 -27.897 1.00 97.31 284 ILE A C 1
ATOM 2172 O O . ILE A 1 284 ? 27.009 -0.832 -28.088 1.00 97.31 284 ILE A O 1
ATOM 2176 N N . SER A 1 285 ? 25.369 0.614 -27.585 1.00 96.25 285 SER A N 1
ATOM 2177 C CA . SER A 1 285 ? 26.252 1.769 -27.393 1.00 96.25 285 SER A CA 1
ATOM 2178 C C . SER A 1 285 ? 26.518 2.008 -25.916 1.00 96.25 285 SER A C 1
ATOM 2180 O O . SER A 1 285 ? 25.582 2.182 -25.165 1.00 96.25 285 SER A O 1
ATOM 2182 N N . ASP A 1 286 ? 27.776 2.182 -25.510 1.00 95.88 286 ASP A N 1
ATOM 2183 C CA . ASP A 1 286 ? 28.129 2.546 -24.124 1.00 95.88 286 ASP A CA 1
ATOM 2184 C C . ASP A 1 286 ? 27.720 3.982 -23.716 1.00 95.88 286 ASP A C 1
ATOM 2186 O O . ASP A 1 286 ? 28.001 4.424 -22.597 1.00 95.88 286 ASP A O 1
ATOM 2190 N N . HIS A 1 287 ? 27.136 4.755 -24.636 1.00 96.12 287 HIS A N 1
ATOM 2191 C CA . HIS A 1 287 ? 26.906 6.193 -24.478 1.00 96.12 287 HIS A CA 1
ATOM 2192 C C . HIS A 1 287 ? 25.437 6.608 -24.570 1.00 96.12 287 HIS A C 1
ATOM 2194 O O . HIS A 1 287 ? 25.121 7.743 -24.215 1.00 96.12 287 HIS A O 1
ATOM 2200 N N . HIS A 1 288 ? 24.552 5.735 -25.051 1.00 95.38 288 HIS A N 1
ATOM 2201 C CA . HIS A 1 288 ? 23.122 6.018 -25.130 1.00 95.38 288 HIS A CA 1
ATOM 2202 C C . HIS A 1 288 ? 22.300 4.739 -25.311 1.00 95.38 288 HIS A C 1
ATOM 2204 O O . HIS A 1 288 ? 22.789 3.774 -25.889 1.00 95.38 288 HIS A O 1
ATOM 2210 N N . THR A 1 289 ? 21.039 4.767 -24.880 1.00 95.75 289 THR A N 1
ATOM 2211 C CA . THR A 1 289 ? 20.039 3.750 -25.241 1.00 95.75 289 THR A CA 1
ATOM 2212 C C . THR A 1 289 ? 19.423 4.028 -26.615 1.00 95.75 289 THR A C 1
ATOM 2214 O O . THR A 1 289 ? 19.307 5.184 -27.039 1.00 95.75 289 THR A O 1
ATOM 2217 N N . LEU A 1 290 ? 19.006 2.975 -27.320 1.00 92.06 290 LEU A N 1
ATOM 2218 C CA . LEU A 1 290 ? 18.279 3.082 -28.589 1.00 92.06 290 LEU A CA 1
ATOM 2219 C C . LEU A 1 290 ? 16.777 3.357 -28.377 1.00 92.06 290 LEU A C 1
ATOM 2221 O O . LEU A 1 290 ? 16.198 3.086 -27.325 1.00 92.06 290 LEU A O 1
ATOM 2225 N N . ASN A 1 291 ? 16.102 3.829 -29.427 1.00 89.50 291 ASN A N 1
ATOM 2226 C CA . ASN A 1 291 ? 14.636 3.808 -29.483 1.00 89.50 291 ASN A CA 1
ATOM 2227 C C . ASN A 1 291 ? 14.118 2.363 -29.565 1.00 89.50 291 ASN A C 1
ATOM 2229 O O . ASN A 1 291 ? 14.819 1.491 -30.074 1.00 89.50 291 ASN A O 1
ATOM 2233 N N . VAL A 1 292 ? 12.866 2.114 -29.150 1.00 86.19 292 VAL A N 1
ATOM 2234 C CA . VAL A 1 292 ? 12.276 0.756 -29.149 1.00 86.19 292 VAL A CA 1
ATOM 2235 C C . VAL A 1 292 ? 12.393 0.053 -30.504 1.00 86.19 292 VAL A C 1
ATOM 2237 O O . VAL A 1 292 ? 12.759 -1.116 -30.550 1.00 86.19 292 VAL A O 1
ATOM 2240 N N . SER A 1 293 ? 12.190 0.782 -31.605 1.00 87.25 293 SER A N 1
ATOM 2241 C CA . SER A 1 293 ? 12.308 0.250 -32.969 1.00 87.25 293 SER A CA 1
ATOM 2242 C C . SER A 1 293 ? 13.694 -0.312 -33.313 1.00 87.25 293 SER A C 1
ATOM 2244 O O . SER A 1 293 ? 13.843 -1.003 -34.316 1.00 87.25 293 SER A O 1
ATOM 2246 N N . GLY A 1 294 ? 14.726 0.027 -32.533 1.00 86.56 294 GLY A N 1
ATOM 2247 C CA . GLY A 1 294 ? 16.067 -0.542 -32.658 1.00 86.56 294 GLY A CA 1
ATOM 2248 C C . GLY A 1 294 ? 16.192 -1.953 -32.077 1.00 86.56 294 GLY A C 1
ATOM 2249 O O . GLY A 1 294 ? 17.057 -2.701 -32.526 1.00 86.56 294 GLY A O 1
ATOM 2250 N N . TYR A 1 295 ? 15.327 -2.320 -31.127 1.00 89.38 295 TYR A N 1
ATOM 2251 C CA . TYR A 1 295 ? 15.282 -3.652 -30.510 1.00 89.38 295 TYR A CA 1
ATOM 2252 C C . TYR A 1 295 ? 14.168 -4.515 -31.111 1.00 89.38 295 TYR A C 1
ATOM 2254 O O . TYR A 1 295 ? 14.379 -5.696 -31.358 1.00 89.38 295 TYR A O 1
ATOM 2262 N N . ASP A 1 296 ? 13.008 -3.911 -31.382 1.00 82.75 296 ASP A N 1
ATOM 2263 C CA . ASP A 1 296 ? 11.878 -4.537 -32.067 1.00 82.75 296 ASP A CA 1
ATOM 2264 C C . ASP A 1 296 ? 11.436 -3.669 -33.261 1.00 82.75 296 ASP A C 1
ATOM 2266 O O . ASP A 1 296 ? 10.598 -2.771 -33.127 1.00 82.75 296 ASP A O 1
ATOM 2270 N N . PRO A 1 297 ? 11.996 -3.909 -34.457 1.00 77.56 297 PRO A N 1
ATOM 2271 C CA . PRO A 1 297 ? 11.628 -3.164 -35.656 1.00 77.56 297 PRO A CA 1
ATOM 2272 C C . PRO A 1 297 ? 10.240 -3.532 -36.198 1.00 77.56 297 PRO A C 1
ATOM 2274 O O . PRO A 1 297 ? 9.708 -2.791 -37.027 1.00 77.56 297 PRO A O 1
ATOM 2277 N N . LYS A 1 298 ? 9.657 -4.666 -35.781 1.00 77.81 298 LYS A N 1
ATOM 2278 C CA . LYS A 1 298 ? 8.335 -5.119 -36.243 1.00 77.81 298 LYS A CA 1
ATOM 2279 C C . LYS A 1 298 ? 7.200 -4.475 -35.445 1.00 77.81 298 LYS A C 1
ATOM 2281 O O . LYS A 1 298 ? 6.073 -4.453 -35.937 1.00 77.81 298 LYS A O 1
ATOM 2286 N N . GLY A 1 299 ? 7.492 -3.929 -34.264 1.00 69.56 299 GLY A N 1
ATOM 2287 C CA . GLY A 1 299 ? 6.508 -3.269 -33.407 1.00 69.56 299 GLY A CA 1
ATOM 2288 C C . GLY A 1 299 ? 5.490 -4.250 -32.827 1.00 69.56 299 GLY A C 1
ATOM 2289 O O . GLY A 1 299 ? 4.308 -3.917 -32.710 1.00 69.56 299 GLY A O 1
ATOM 2290 N N . ILE A 1 300 ? 5.939 -5.460 -32.498 1.00 68.88 300 ILE A N 1
ATOM 2291 C CA . ILE A 1 300 ? 5.135 -6.531 -31.919 1.00 68.88 300 ILE A CA 1
ATOM 2292 C C . ILE A 1 300 ? 5.117 -6.387 -30.396 1.00 68.88 300 ILE A C 1
ATOM 2294 O O . ILE A 1 300 ? 6.118 -6.093 -29.748 1.00 68.88 300 ILE A O 1
ATOM 2298 N N . GLU A 1 301 ? 3.953 -6.586 -29.789 1.00 66.12 301 GLU A N 1
ATOM 2299 C CA . GLU A 1 301 ? 3.826 -6.446 -28.344 1.00 66.12 301 GLU A CA 1
ATOM 2300 C C . GLU A 1 301 ? 4.603 -7.520 -27.559 1.00 66.12 301 GLU A C 1
ATOM 2302 O O . GLU A 1 301 ? 4.660 -8.694 -27.930 1.00 66.12 301 GLU A O 1
ATOM 2307 N N . SER A 1 302 ? 5.123 -7.122 -26.397 1.00 58.25 302 SER A N 1
ATOM 2308 C CA . SER A 1 302 ? 5.521 -8.039 -25.329 1.00 58.25 302 SER A CA 1
ATOM 2309 C C . SER A 1 302 ? 4.468 -7.968 -24.223 1.00 58.25 302 SER A C 1
ATOM 2311 O O . SER A 1 302 ? 4.340 -6.949 -23.542 1.00 58.25 302 SER A O 1
ATOM 2313 N N . LEU A 1 303 ? 3.670 -9.031 -24.079 1.00 48.62 303 LEU A N 1
ATOM 2314 C CA . LEU A 1 303 ? 2.586 -9.086 -23.095 1.00 48.62 303 LEU A CA 1
ATOM 2315 C C . LEU A 1 303 ? 3.121 -9.024 -21.658 1.00 48.62 303 LEU A C 1
ATOM 2317 O O . LEU A 1 303 ? 4.059 -9.739 -21.293 1.00 48.62 303 LEU A O 1
ATOM 2321 N N . ASN A 1 304 ? 2.470 -8.206 -20.829 1.00 46.12 304 ASN A N 1
ATOM 2322 C CA . ASN A 1 304 ? 2.664 -8.235 -19.386 1.00 46.12 304 ASN A CA 1
ATOM 2323 C C . ASN A 1 304 ? 1.931 -9.455 -18.814 1.00 46.12 304 ASN A C 1
ATOM 2325 O O . ASN A 1 304 ? 0.705 -9.520 -18.887 1.00 46.12 304 ASN A O 1
ATOM 2329 N N . THR A 1 305 ? 2.670 -10.404 -18.247 1.00 50.75 305 THR A N 1
ATOM 2330 C CA . THR A 1 305 ? 2.090 -11.583 -17.591 1.00 50.75 305 THR A CA 1
ATOM 2331 C C . THR A 1 305 ? 2.039 -11.367 -16.065 1.00 50.75 305 THR A C 1
ATOM 2333 O O . THR A 1 305 ? 2.892 -10.656 -15.529 1.00 50.75 305 THR A O 1
ATOM 2336 N N . PRO A 1 306 ? 1.032 -11.893 -15.346 1.00 57.09 306 PRO A N 1
ATOM 2337 C CA . PRO A 1 306 ? 0.842 -11.736 -13.897 1.00 57.09 306 PRO A CA 1
ATOM 2338 C C . PRO A 1 306 ? 1.440 -12.898 -13.055 1.00 57.09 306 PRO A C 1
ATOM 2340 O O . PRO A 1 306 ? 2.268 -13.675 -13.521 1.00 57.09 306 PRO A O 1
ATOM 2343 N N . GLY A 1 307 ? 1.123 -12.927 -11.752 1.00 59.94 307 GLY A N 1
ATOM 2344 C CA . GLY A 1 307 ? 1.838 -13.669 -10.697 1.00 59.94 307 GLY A CA 1
ATOM 2345 C C . GLY A 1 307 ? 1.952 -15.196 -10.858 1.00 59.94 307 GLY A C 1
ATOM 2346 O O . GLY A 1 307 ? 1.157 -15.845 -11.516 1.00 59.94 307 GLY A O 1
ATOM 2347 N N . THR A 1 308 ? 2.959 -15.795 -10.220 1.00 80.50 308 THR A N 1
ATOM 2348 C CA . THR A 1 308 ? 3.236 -17.245 -10.277 1.00 80.50 308 THR A CA 1
ATOM 2349 C C . THR A 1 308 ? 3.824 -17.737 -8.943 1.00 80.50 308 THR A C 1
ATOM 2351 O O . THR A 1 308 ? 4.037 -16.940 -8.026 1.00 80.50 308 THR A O 1
ATOM 2354 N N . SER A 1 309 ? 4.104 -19.037 -8.806 1.00 87.62 309 SER A N 1
ATOM 2355 C CA . SER A 1 309 ? 4.963 -19.590 -7.744 1.00 87.62 309 SER A CA 1
ATOM 2356 C C . SER A 1 309 ? 6.176 -20.280 -8.344 1.00 87.62 309 SER A C 1
ATOM 2358 O O . SER A 1 309 ? 6.048 -20.982 -9.344 1.00 87.62 309 SER A O 1
ATOM 2360 N N . HIS A 1 310 ? 7.326 -20.166 -7.686 1.00 93.62 310 HIS A N 1
ATOM 2361 C CA . HIS A 1 310 ? 8.538 -20.870 -8.086 1.00 93.62 310 HIS A CA 1
ATOM 2362 C C . HIS A 1 310 ? 9.077 -21.739 -6.950 1.00 93.62 310 HIS A C 1
ATOM 2364 O O . HIS A 1 310 ? 9.024 -21.334 -5.788 1.00 93.62 310 HIS A O 1
ATOM 2370 N N . VAL A 1 311 ? 9.595 -22.916 -7.296 1.00 93.00 311 VAL A N 1
ATOM 2371 C CA . VAL A 1 311 ? 10.233 -23.860 -6.379 1.00 93.00 311 VAL A CA 1
ATOM 2372 C C . VAL A 1 311 ? 11.492 -24.421 -7.030 1.00 93.00 311 VAL A C 1
ATOM 2374 O O . VAL A 1 311 ? 11.465 -24.894 -8.167 1.00 93.00 311 VAL A O 1
ATOM 2377 N N . VAL A 1 312 ? 12.581 -24.432 -6.267 1.00 93.75 312 VAL A N 1
ATOM 2378 C CA . VAL A 1 312 ? 13.818 -25.136 -6.620 1.00 93.75 312 VAL A CA 1
ATOM 2379 C C . VAL A 1 312 ? 14.077 -26.263 -5.631 1.00 93.75 312 VAL A C 1
ATOM 2381 O O . VAL A 1 312 ? 13.908 -26.096 -4.424 1.00 93.75 312 VAL A O 1
ATOM 2384 N N . THR A 1 313 ? 14.515 -27.418 -6.123 1.00 93.44 313 THR A N 1
ATOM 2385 C CA . THR A 1 313 ? 14.966 -28.532 -5.280 1.00 93.44 313 THR A CA 1
ATOM 2386 C C . THR A 1 313 ? 16.239 -29.147 -5.844 1.00 93.44 313 THR A C 1
ATOM 2388 O O . THR A 1 313 ? 16.482 -29.118 -7.050 1.00 93.44 313 THR A O 1
ATOM 2391 N N . ALA A 1 314 ? 17.076 -29.688 -4.963 1.00 91.75 314 ALA A N 1
ATOM 2392 C CA . ALA A 1 314 ? 18.222 -30.501 -5.337 1.00 91.75 314 ALA A CA 1
ATOM 2393 C C . ALA A 1 314 ? 18.482 -31.558 -4.257 1.00 91.75 314 ALA A C 1
ATOM 2395 O O . ALA A 1 314 ? 18.229 -31.299 -3.080 1.00 91.75 314 ALA A O 1
ATOM 2396 N N . ASP A 1 315 ? 18.997 -32.724 -4.642 1.00 88.31 315 ASP A N 1
ATOM 2397 C CA . ASP A 1 315 ? 19.344 -33.801 -3.712 1.00 88.31 315 ASP A CA 1
ATOM 2398 C C . ASP A 1 315 ? 20.831 -34.197 -3.763 1.00 88.31 315 ASP A C 1
ATOM 2400 O O . ASP A 1 315 ? 21.618 -33.736 -4.596 1.00 88.31 315 ASP A O 1
ATOM 2404 N N . ALA A 1 316 ? 21.227 -35.078 -2.841 1.00 83.69 316 ALA A N 1
ATOM 2405 C CA . ALA A 1 316 ? 22.599 -35.571 -2.731 1.00 83.69 316 ALA A CA 1
ATOM 2406 C C . ALA A 1 316 ? 23.040 -36.452 -3.916 1.00 83.69 316 ALA A C 1
ATOM 2408 O O . ALA A 1 316 ? 24.241 -36.623 -4.132 1.00 83.69 316 ALA A O 1
ATOM 2409 N N . LEU A 1 317 ? 22.095 -37.007 -4.683 1.00 84.12 317 LEU A N 1
ATOM 2410 C CA . LEU A 1 317 ? 22.371 -37.799 -5.884 1.00 84.12 317 LEU A CA 1
ATOM 2411 C C . LEU A 1 317 ? 22.607 -36.905 -7.110 1.00 84.12 317 LEU A C 1
ATOM 2413 O O . LEU A 1 317 ? 23.066 -37.389 -8.142 1.00 84.12 317 LEU A O 1
ATOM 2417 N N . GLY A 1 318 ? 22.338 -35.604 -6.997 1.00 84.44 318 GLY A N 1
ATOM 2418 C CA . GLY A 1 318 ? 22.480 -34.637 -8.076 1.00 84.44 318 GLY A CA 1
ATOM 2419 C 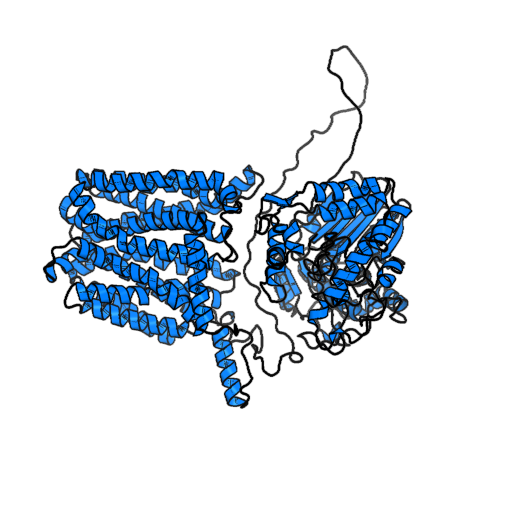C . GLY A 1 318 ? 21.224 -34.479 -8.932 1.00 84.44 318 GLY A C 1
ATOM 2420 O O . GLY A 1 318 ? 21.319 -33.849 -9.988 1.00 84.44 318 GLY A O 1
ATOM 2421 N N . LEU A 1 319 ? 20.073 -35.014 -8.503 1.00 93.75 319 LEU A N 1
ATOM 2422 C CA . LEU A 1 319 ? 18.782 -34.615 -9.063 1.00 93.75 319 LEU A CA 1
ATOM 2423 C C . LEU A 1 319 ? 18.554 -33.148 -8.694 1.00 93.75 319 LEU A C 1
ATOM 2425 O O . LEU A 1 319 ? 18.678 -32.786 -7.526 1.00 93.75 319 LEU A O 1
ATOM 2429 N N . ALA A 1 320 ? 18.235 -32.311 -9.674 1.00 96.31 320 ALA A N 1
ATOM 2430 C CA . ALA A 1 320 ? 17.865 -30.921 -9.448 1.00 96.31 320 ALA A CA 1
ATOM 2431 C C . ALA A 1 320 ? 16.659 -30.549 -10.300 1.00 96.31 320 ALA A C 1
ATOM 2433 O O . ALA A 1 320 ? 16.580 -30.921 -11.468 1.00 96.31 320 ALA A O 1
ATOM 2434 N N . ILE A 1 321 ? 15.721 -29.819 -9.710 1.00 97.31 321 ILE A N 1
ATOM 2435 C CA . ILE A 1 321 ? 14.475 -29.425 -10.357 1.00 97.31 321 ILE A CA 1
ATOM 2436 C C . ILE A 1 321 ? 14.277 -27.934 -10.125 1.00 97.31 321 ILE A C 1
ATOM 2438 O O . ILE A 1 321 ? 14.353 -27.459 -8.991 1.00 97.31 321 ILE A O 1
ATOM 2442 N N . SER A 1 322 ? 14.003 -27.208 -11.202 1.00 97.50 322 SER A N 1
ATOM 2443 C CA . SER A 1 322 ? 13.556 -25.818 -11.166 1.00 97.50 322 SER A CA 1
ATOM 2444 C C . SER A 1 322 ? 12.169 -25.761 -11.799 1.00 97.50 322 SER A C 1
ATOM 2446 O O . SER A 1 322 ? 12.017 -26.075 -12.980 1.00 97.50 322 SER A O 1
ATOM 2448 N N . LEU A 1 323 ? 11.150 -25.445 -10.999 1.00 96.00 323 LEU A N 1
ATOM 2449 C CA . LEU A 1 323 ? 9.738 -25.544 -11.369 1.00 96.00 323 LEU A CA 1
ATOM 2450 C C . LEU A 1 323 ? 9.029 -24.221 -11.101 1.00 96.00 323 LEU A C 1
ATOM 2452 O O . LEU A 1 323 ? 9.064 -23.707 -9.983 1.00 96.00 323 LEU A O 1
ATOM 2456 N N . THR A 1 324 ? 8.318 -23.707 -12.102 1.00 95.19 324 THR A N 1
ATOM 2457 C CA . THR A 1 324 ? 7.369 -22.600 -11.921 1.00 95.19 324 THR A CA 1
ATOM 2458 C C . THR A 1 324 ? 5.970 -23.077 -12.293 1.00 95.19 324 THR A C 1
ATOM 2460 O O . THR A 1 324 ? 5.769 -23.612 -13.381 1.00 95.19 324 THR A O 1
ATOM 2463 N N . THR A 1 325 ? 5.011 -22.863 -11.394 1.00 95.06 325 THR A N 1
ATOM 2464 C CA . THR A 1 325 ? 3.589 -23.220 -11.544 1.00 95.06 325 THR A CA 1
ATOM 2465 C C . THR A 1 325 ? 2.726 -21.971 -11.387 1.00 95.06 325 THR A C 1
ATOM 2467 O O . THR A 1 325 ? 3.096 -21.046 -10.649 1.00 95.06 325 THR A O 1
ATOM 2470 N N . THR A 1 326 ? 1.592 -21.915 -12.085 1.00 94.31 326 THR A N 1
ATOM 2471 C CA . THR A 1 326 ? 0.673 -20.783 -12.015 1.00 94.31 326 THR A CA 1
ATOM 2472 C C . THR A 1 326 ? -0.792 -21.135 -12.299 1.00 94.31 326 THR A C 1
ATOM 2474 O O . THR A 1 326 ? -1.101 -22.208 -12.802 1.00 94.31 326 THR A O 1
ATOM 2477 N N . VAL A 1 327 ? -1.699 -20.229 -11.923 1.00 94.88 327 VAL A N 1
ATOM 2478 C CA . VAL A 1 327 ? -3.090 -20.144 -12.429 1.00 94.88 327 VAL A CA 1
ATOM 2479 C C . VAL A 1 327 ? -3.322 -18.844 -13.219 1.00 94.88 327 VAL A C 1
ATOM 2481 O O . VAL A 1 327 ? -4.461 -18.413 -13.397 1.00 94.88 327 VAL A O 1
ATOM 2484 N N . ASN A 1 328 ? -2.233 -18.220 -13.658 1.00 91.69 328 ASN A N 1
ATOM 2485 C CA . ASN A 1 328 ? -2.121 -16.891 -14.235 1.00 91.69 328 ASN A CA 1
ATOM 2486 C C . ASN A 1 328 ? -2.353 -15.740 -13.232 1.00 91.69 328 ASN A C 1
ATOM 2488 O O . ASN A 1 328 ? -1.483 -15.432 -12.419 1.00 91.69 328 ASN A O 1
ATOM 2492 N N . THR A 1 329 ? -3.506 -15.069 -13.242 1.00 90.25 329 THR A N 1
ATOM 2493 C CA . THR A 1 329 ? -3.765 -13.969 -12.289 1.00 90.25 329 THR A CA 1
ATOM 2494 C C . THR A 1 329 ? -4.104 -14.478 -10.881 1.00 90.25 329 THR A C 1
ATOM 2496 O O . THR A 1 329 ? -4.337 -15.667 -10.657 1.00 90.25 329 THR A O 1
ATOM 2499 N N . LEU A 1 330 ? -4.163 -13.569 -9.897 1.00 90.94 330 LEU A N 1
ATOM 2500 C CA . LEU A 1 330 ? -4.593 -13.921 -8.543 1.00 90.94 330 LEU A CA 1
ATOM 2501 C C . LEU A 1 330 ? -6.013 -14.508 -8.560 1.00 90.94 330 LEU A C 1
ATOM 2503 O O . LEU A 1 330 ? -6.967 -13.818 -8.906 1.00 90.94 330 LEU A O 1
ATOM 2507 N N . PHE A 1 331 ? -6.139 -15.756 -8.103 1.00 94.06 331 PHE A N 1
ATOM 2508 C CA . PHE A 1 331 ? -7.363 -16.567 -8.123 1.00 94.06 331 PHE A CA 1
ATOM 2509 C C . PHE A 1 331 ? -7.870 -16.928 -9.531 1.00 94.06 331 PHE A C 1
ATOM 2511 O O . PHE A 1 331 ? -9.027 -17.328 -9.678 1.00 94.06 331 PHE A O 1
ATOM 2518 N N . GLY A 1 332 ? -6.993 -16.849 -10.536 1.00 94.12 332 GLY A N 1
ATOM 2519 C CA . GLY A 1 332 ? -7.243 -17.280 -11.906 1.00 94.12 332 GLY A CA 1
ATOM 2520 C C . GLY A 1 332 ? -8.474 -16.618 -12.518 1.00 94.12 332 GLY A C 1
ATOM 2521 O O . GLY A 1 332 ? -8.646 -15.406 -12.427 1.00 94.12 332 GLY A O 1
ATOM 2522 N N . SER A 1 333 ? -9.373 -17.412 -13.098 1.00 95.25 333 SER A N 1
ATOM 2523 C CA . SER A 1 333 ? -10.584 -16.903 -13.759 1.00 95.25 333 SER A CA 1
ATOM 2524 C C . SER A 1 333 ? -11.694 -16.437 -12.814 1.00 95.25 333 SER A C 1
ATOM 2526 O O . SER A 1 333 ? -12.803 -16.130 -13.258 1.00 95.25 333 SER A O 1
ATOM 2528 N N . GLN A 1 334 ? -11.428 -16.414 -11.504 1.00 94.38 334 GLN A N 1
ATOM 2529 C CA . GLN A 1 334 ? -12.421 -16.218 -10.442 1.00 94.38 334 GLN A CA 1
ATOM 2530 C C . GLN A 1 334 ? -13.553 -17.261 -10.455 1.00 94.38 334 GLN A C 1
ATOM 2532 O O . GLN A 1 334 ? -14.595 -17.079 -9.820 1.00 94.38 334 GLN A O 1
ATOM 2537 N N . VAL A 1 335 ? -13.307 -18.418 -11.079 1.00 96.44 335 VAL A N 1
ATOM 2538 C CA . VAL A 1 335 ? -14.169 -19.601 -11.008 1.00 96.44 335 VAL A CA 1
ATOM 2539 C C . VAL A 1 335 ? -13.577 -20.612 -10.026 1.00 96.44 335 VAL A C 1
ATOM 2541 O O . VAL A 1 335 ? -12.450 -21.084 -10.191 1.00 96.44 335 VAL A O 1
ATOM 2544 N N . ILE A 1 336 ? -14.365 -20.974 -9.012 1.00 97.38 336 ILE A N 1
ATOM 2545 C CA . ILE A 1 336 ? -14.085 -22.098 -8.116 1.00 97.38 336 ILE A CA 1
ATOM 2546 C C . ILE A 1 336 ? -15.148 -23.176 -8.314 1.00 97.38 336 ILE A C 1
ATOM 2548 O O . ILE A 1 336 ? -16.342 -22.881 -8.310 1.00 97.38 336 ILE A O 1
ATOM 2552 N N . ILE A 1 337 ? -14.723 -24.426 -8.477 1.00 98.06 337 ILE A N 1
ATOM 2553 C CA . ILE A 1 337 ? -15.636 -25.558 -8.650 1.00 98.06 337 ILE A CA 1
ATOM 2554 C C . ILE A 1 337 ? -16.316 -25.848 -7.299 1.00 98.06 337 ILE A C 1
ATOM 2556 O O . ILE A 1 337 ? -15.610 -26.173 -6.338 1.00 98.06 337 ILE A O 1
ATOM 2560 N N . PRO A 1 338 ? -17.651 -25.716 -7.168 1.00 97.12 338 PRO A N 1
ATOM 2561 C CA . PRO A 1 338 ? -18.326 -25.792 -5.872 1.00 97.12 338 PRO A CA 1
ATOM 2562 C C . PRO A 1 338 ? -18.127 -27.122 -5.136 1.00 97.12 338 PRO A C 1
ATOM 2564 O O . PRO A 1 338 ? -17.939 -27.133 -3.918 1.00 97.12 338 PRO A O 1
ATOM 2567 N N . GLU A 1 339 ? -18.127 -28.237 -5.855 1.00 97.44 339 GLU A N 1
ATOM 2568 C CA . GLU A 1 339 ? -18.050 -29.582 -5.283 1.00 97.44 339 GLU A CA 1
ATOM 2569 C C . GLU A 1 339 ? -16.629 -29.941 -4.838 1.00 97.44 339 GLU A C 1
ATOM 2571 O O . GLU A 1 339 ? -16.450 -30.632 -3.839 1.00 97.44 339 GLU A O 1
ATOM 2576 N N . THR A 1 340 ? -15.610 -29.448 -5.547 1.00 97.69 340 THR A N 1
ATOM 2577 C CA . THR A 1 340 ? -14.213 -29.889 -5.376 1.00 97.69 340 THR A CA 1
ATOM 2578 C C . THR A 1 340 ? -13.313 -28.817 -4.764 1.00 97.69 340 THR A C 1
ATOM 2580 O O . THR A 1 340 ? -12.260 -29.112 -4.204 1.00 97.69 340 THR A O 1
ATOM 2583 N N . GLY A 1 341 ? -13.704 -27.544 -4.828 1.00 96.88 341 GLY A N 1
ATOM 2584 C CA . GLY A 1 341 ? -12.874 -26.418 -4.405 1.00 96.88 341 GLY A CA 1
ATOM 2585 C C . GLY A 1 341 ? -11.673 -26.162 -5.319 1.00 96.88 341 GLY A C 1
ATOM 2586 O O . GLY A 1 341 ? -10.738 -25.473 -4.915 1.00 96.88 341 GLY A O 1
ATOM 2587 N N . ILE A 1 342 ? -11.643 -26.704 -6.536 1.00 98.19 342 ILE A N 1
ATOM 2588 C CA . ILE A 1 342 ? -10.585 -26.386 -7.505 1.00 98.19 342 ILE A CA 1
ATOM 2589 C C . ILE A 1 342 ? -10.778 -24.947 -7.988 1.00 98.19 342 ILE A C 1
ATOM 2591 O O . ILE A 1 342 ? -11.873 -24.576 -8.397 1.00 98.19 342 ILE A O 1
ATOM 2595 N N . ILE A 1 343 ? -9.718 -24.142 -7.925 1.00 97.88 343 ILE A N 1
ATOM 2596 C CA . ILE A 1 343 ? -9.688 -22.792 -8.503 1.00 97.88 343 ILE A CA 1
ATOM 2597 C C . ILE A 1 343 ? -9.141 -22.919 -9.918 1.00 97.88 343 ILE A C 1
ATOM 2599 O O . ILE A 1 343 ? -8.071 -23.504 -10.097 1.00 97.88 343 ILE A O 1
ATOM 2603 N N . MET A 1 344 ? -9.874 -22.395 -10.895 1.00 97.88 344 MET A N 1
ATOM 2604 C CA . MET A 1 344 ? -9.521 -22.503 -12.307 1.00 97.88 344 MET A CA 1
ATOM 2605 C C . MET A 1 344 ? -8.604 -21.361 -12.745 1.00 97.88 344 MET A C 1
ATOM 2607 O O . MET A 1 344 ? -8.771 -20.222 -12.311 1.00 97.88 344 MET A O 1
ATOM 2611 N N . ASN A 1 345 ? -7.642 -21.672 -13.614 1.00 97.69 345 ASN A N 1
ATOM 2612 C CA . ASN A 1 345 ? -6.757 -20.683 -14.228 1.00 97.69 345 ASN A CA 1
ATOM 2613 C C . ASN A 1 345 ? -7.511 -19.706 -15.142 1.00 97.69 345 ASN A C 1
ATOM 2615 O O . ASN A 1 345 ? -8.623 -19.997 -15.594 1.00 97.69 345 ASN A O 1
ATOM 2619 N N . ASN A 1 346 ? -6.875 -18.575 -15.446 1.00 95.94 346 ASN A N 1
ATOM 2620 C CA . ASN A 1 346 ? -7.205 -17.740 -16.603 1.00 95.94 346 ASN A CA 1
ATOM 2621 C C . ASN A 1 346 ? -6.054 -17.673 -17.616 1.00 95.94 346 ASN A C 1
ATOM 2623 O O . ASN A 1 346 ? -5.660 -16.605 -18.081 1.00 95.94 346 ASN A O 1
ATOM 2627 N N . GLU A 1 347 ? -5.467 -18.820 -17.943 1.00 95.12 347 GLU A N 1
ATOM 2628 C CA . GLU A 1 347 ? -4.267 -18.885 -18.779 1.00 95.12 347 GLU A CA 1
ATOM 2629 C C . GLU A 1 347 ? -4.516 -18.500 -20.242 1.00 95.12 347 GLU A C 1
ATOM 2631 O O . GLU A 1 347 ? -3.590 -18.112 -20.950 1.00 95.12 347 GLU A O 1
ATOM 2636 N N . MET A 1 348 ? -5.772 -18.527 -20.703 1.00 95.50 348 MET A N 1
ATOM 2637 C CA . MET A 1 348 ? -6.115 -18.050 -22.047 1.00 95.50 348 MET A CA 1
ATOM 2638 C C . MET A 1 348 ? -5.789 -16.563 -22.246 1.00 95.50 348 MET A C 1
ATOM 2640 O O . MET A 1 348 ? -5.660 -16.128 -23.389 1.00 95.50 348 MET A O 1
ATOM 2644 N N . ASN A 1 349 ? -5.636 -15.800 -21.158 1.00 91.75 349 ASN A N 1
ATOM 2645 C CA . ASN A 1 349 ? -5.202 -14.406 -21.178 1.00 91.75 349 ASN A CA 1
ATOM 2646 C C . ASN A 1 349 ? -3.775 -14.201 -21.712 1.00 91.75 349 ASN A C 1
ATOM 2648 O O . ASN A 1 349 ? -3.455 -13.108 -22.166 1.00 91.75 349 ASN A O 1
ATOM 2652 N N . ASP A 1 350 ? -2.922 -15.225 -21.680 1.00 91.38 350 ASP A N 1
ATOM 2653 C CA . ASP A 1 350 ? -1.537 -15.104 -22.146 1.00 91.38 350 ASP A CA 1
ATOM 2654 C C . ASP A 1 350 ? -1.407 -15.220 -23.676 1.00 91.38 350 ASP A C 1
ATOM 2656 O O . ASP A 1 350 ? -0.312 -15.061 -24.215 1.00 91.38 350 ASP A O 1
ATOM 2660 N N . PHE A 1 351 ? -2.499 -15.485 -24.403 1.00 93.19 351 PHE A N 1
ATOM 2661 C CA . PHE A 1 351 ? -2.518 -15.376 -25.861 1.00 93.19 351 PHE A CA 1
ATOM 2662 C C . PHE A 1 351 ? -2.700 -13.925 -26.316 1.00 93.19 351 PHE A C 1
ATOM 2664 O O . PHE A 1 351 ? -3.466 -13.160 -25.738 1.00 93.19 351 PHE A O 1
ATOM 2671 N N . SER A 1 352 ? -2.067 -13.576 -27.433 1.00 89.56 352 SER A N 1
ATOM 2672 C CA . SER A 1 352 ? -2.312 -12.302 -28.110 1.00 89.56 352 SER A CA 1
ATOM 2673 C C . SER A 1 352 ? -3.691 -12.307 -28.786 1.00 89.56 352 SER A C 1
ATOM 2675 O O . SER A 1 352 ? -4.049 -13.272 -29.471 1.00 89.56 352 SER A O 1
ATOM 2677 N N . ILE A 1 353 ? -4.452 -11.221 -28.620 1.00 86.00 353 ILE A N 1
ATOM 2678 C CA . ILE A 1 353 ? -5.801 -11.051 -29.185 1.00 86.00 353 ILE A CA 1
ATOM 2679 C C . ILE A 1 353 ? -5.699 -10.223 -30.473 1.00 86.00 353 ILE A C 1
ATOM 2681 O O . ILE A 1 353 ? -5.280 -9.069 -30.408 1.00 86.00 353 ILE A O 1
ATOM 2685 N N . PRO A 1 354 ? -6.072 -10.756 -31.649 1.00 84.69 354 PRO A N 1
ATOM 2686 C CA . PRO A 1 354 ? -5.972 -10.026 -32.910 1.00 84.69 354 PRO A CA 1
ATOM 2687 C C . PRO A 1 354 ? -6.708 -8.683 -32.892 1.00 84.69 354 PRO A C 1
ATOM 2689 O O . PRO A 1 354 ? -7.843 -8.576 -32.440 1.00 84.69 354 PRO A O 1
ATOM 2692 N N . GLY A 1 355 ? -6.069 -7.649 -33.442 1.00 71.88 355 GLY A N 1
ATOM 2693 C CA . GLY A 1 355 ? -6.673 -6.321 -33.582 1.00 71.88 355 GLY A CA 1
ATOM 2694 C C . GLY A 1 355 ? -6.801 -5.510 -32.287 1.00 71.88 355 GLY A C 1
ATOM 2695 O O . GLY A 1 355 ? -7.202 -4.352 -32.365 1.00 71.88 355 GLY A O 1
ATOM 2696 N N . VAL A 1 356 ? -6.431 -6.067 -31.129 1.00 65.69 356 VAL A N 1
ATOM 2697 C CA . VAL A 1 356 ? -6.367 -5.354 -29.846 1.00 65.69 356 VAL A CA 1
ATOM 2698 C C . VAL A 1 356 ? -4.918 -4.960 -29.593 1.00 65.69 356 VAL A C 1
ATOM 2700 O O . VAL A 1 356 ? -4.164 -5.709 -28.983 1.00 65.69 356 VAL A O 1
ATOM 2703 N N . SER A 1 357 ? -4.495 -3.808 -30.111 1.00 58.75 357 SER A N 1
ATOM 2704 C CA . SER A 1 357 ? -3.182 -3.268 -29.751 1.00 58.75 357 SER A CA 1
ATOM 2705 C C . SER A 1 357 ? -3.157 -2.946 -28.262 1.00 58.75 357 SER A C 1
ATOM 2707 O O . SER A 1 357 ? -4.156 -2.496 -27.710 1.00 58.75 357 SER A O 1
ATOM 2709 N N . ASN A 1 358 ? -2.020 -3.139 -27.599 1.00 49.09 358 ASN A N 1
ATOM 2710 C CA . ASN A 1 358 ? -1.882 -2.637 -26.236 1.00 49.09 358 ASN A CA 1
ATOM 2711 C C . ASN A 1 358 ? -1.940 -1.094 -26.211 1.00 49.09 358 ASN A C 1
ATOM 2713 O O . ASN A 1 358 ? -1.794 -0.434 -27.246 1.00 49.09 358 ASN A O 1
ATOM 2717 N N . ALA A 1 359 ? -2.037 -0.510 -25.010 1.00 28.36 359 ALA A N 1
ATOM 2718 C CA . ALA A 1 359 ? -2.119 0.941 -24.794 1.00 28.36 359 ALA A CA 1
ATOM 2719 C C . ALA A 1 359 ? -0.998 1.764 -25.479 1.00 28.36 359 ALA A C 1
ATOM 2721 O O . ALA A 1 359 ? -1.088 2.987 -25.578 1.00 28.36 359 ALA A O 1
ATOM 2722 N N . PHE A 1 360 ? 0.073 1.107 -25.941 1.00 31.80 360 PHE A N 1
ATOM 2723 C CA . PHE A 1 360 ? 1.244 1.695 -26.579 1.00 31.80 360 PHE A CA 1
ATOM 2724 C C . PHE A 1 360 ? 1.275 1.511 -28.109 1.00 31.80 360 PHE A C 1
ATOM 2726 O O . PHE A 1 360 ? 2.253 1.920 -28.741 1.00 31.80 360 PHE A O 1
ATOM 2733 N N . GLY A 1 361 ? 0.221 0.955 -28.714 1.00 36.84 361 GLY A N 1
ATOM 2734 C CA . GLY A 1 361 ? 0.057 0.823 -30.165 1.00 36.84 361 GLY A CA 1
ATOM 2735 C C . GLY A 1 361 ? 0.820 -0.334 -30.813 1.00 36.84 361 GLY A C 1
ATOM 2736 O O . GLY A 1 361 ? 0.926 -0.350 -32.038 1.00 36.84 361 GLY A O 1
ATOM 2737 N N . TYR A 1 362 ? 1.349 -1.275 -30.026 1.00 52.00 362 TYR A N 1
ATOM 2738 C CA . TYR A 1 362 ? 2.070 -2.445 -30.542 1.00 52.00 362 TYR A CA 1
ATOM 2739 C C . TYR A 1 362 ? 1.091 -3.526 -30.979 1.00 52.00 362 TYR A C 1
ATOM 2741 O O . TYR A 1 362 ? 0.071 -3.746 -30.321 1.00 52.00 362 TYR A O 1
ATOM 2749 N N . ILE A 1 363 ? 1.402 -4.178 -32.099 1.00 71.12 363 ILE A N 1
ATOM 2750 C CA . ILE A 1 363 ? 0.495 -5.151 -32.697 1.00 71.12 363 ILE A CA 1
ATOM 2751 C C . ILE A 1 363 ? 0.575 -6.500 -31.967 1.00 71.12 363 ILE A C 1
ATOM 2753 O O . ILE A 1 363 ? 1.667 -6.942 -31.600 1.00 71.12 363 ILE A O 1
ATOM 2757 N N . PRO A 1 364 ? -0.563 -7.188 -31.802 1.00 75.81 364 PRO A N 1
ATOM 2758 C CA . PRO A 1 364 ? -0.626 -8.519 -31.212 1.00 75.81 364 PRO A CA 1
ATOM 2759 C C . PRO A 1 364 ? 0.287 -9.521 -31.921 1.00 75.81 364 PRO A C 1
ATOM 2761 O O . PRO A 1 364 ? 0.197 -9.643 -33.146 1.00 75.81 364 PRO A O 1
ATOM 2764 N N . SER A 1 365 ? 1.110 -10.271 -31.174 1.00 85.31 365 SER A N 1
ATOM 2765 C CA . SER A 1 365 ? 2.063 -11.238 -31.746 1.00 85.31 365 SER A CA 1
ATOM 2766 C C . SER A 1 365 ? 1.337 -12.377 -32.475 1.00 85.31 365 SER A C 1
ATOM 2768 O O . SER A 1 365 ? 0.684 -13.203 -31.825 1.00 85.31 365 SER A O 1
ATOM 2770 N N . PRO A 1 366 ? 1.471 -12.496 -33.813 1.00 88.94 366 PRO A N 1
ATOM 2771 C CA . PRO A 1 366 ? 0.814 -13.565 -34.567 1.00 88.94 366 PRO A CA 1
ATOM 2772 C C . PRO A 1 366 ? 1.295 -14.963 -34.162 1.00 88.94 366 PRO A C 1
ATOM 2774 O O . PRO A 1 366 ? 0.514 -15.922 -34.157 1.00 88.94 366 PRO A O 1
ATOM 2777 N N . SER A 1 367 ? 2.566 -15.077 -33.757 1.00 91.69 367 SER A N 1
ATOM 2778 C CA . SER A 1 367 ? 3.154 -16.305 -33.207 1.00 91.69 367 SER A CA 1
ATOM 2779 C C . SER A 1 367 ? 2.429 -16.777 -31.946 1.00 91.69 367 SER A C 1
ATOM 2781 O O . SER A 1 367 ? 2.409 -17.976 -31.662 1.00 91.69 367 SER A O 1
ATOM 2783 N N . ASN A 1 368 ? 1.737 -15.879 -31.241 1.00 94.69 368 ASN A N 1
ATOM 2784 C CA . ASN A 1 368 ? 1.020 -16.145 -30.001 1.00 94.69 368 ASN A CA 1
ATOM 2785 C C . ASN A 1 368 ? -0.512 -15.976 -30.111 1.00 94.69 368 ASN A C 1
ATOM 2787 O O . ASN A 1 368 ? -1.184 -15.808 -29.102 1.00 94.69 368 ASN A O 1
ATOM 2791 N N . TYR A 1 369 ? -1.104 -16.065 -31.309 1.00 94.50 369 TYR A N 1
ATOM 2792 C CA . TYR A 1 369 ? -2.573 -16.104 -31.450 1.00 94.50 369 TYR A CA 1
ATOM 2793 C C . TYR A 1 369 ? -3.187 -17.423 -30.983 1.00 94.50 369 TYR A C 1
ATOM 2795 O O . TYR A 1 369 ? -2.559 -18.484 -31.100 1.00 94.50 369 TYR A O 1
ATOM 2803 N N . ILE A 1 370 ? -4.436 -17.351 -30.516 1.00 95.62 370 ILE A N 1
ATOM 2804 C CA . ILE A 1 370 ? -5.218 -18.492 -30.023 1.00 95.62 370 ILE A CA 1
ATOM 2805 C C . ILE A 1 370 ? -5.470 -19.493 -31.154 1.00 95.62 370 ILE A C 1
ATOM 2807 O O . ILE A 1 370 ? -5.916 -19.134 -32.246 1.00 95.62 370 ILE A O 1
ATOM 2811 N N . ARG A 1 371 ? -5.221 -20.776 -30.878 1.00 96.44 371 ARG A N 1
ATOM 2812 C CA . ARG A 1 371 ? -5.615 -21.907 -31.731 1.00 96.44 371 ARG A CA 1
ATOM 2813 C C . ARG A 1 371 ? -6.031 -23.092 -30.855 1.00 96.44 371 ARG A C 1
ATOM 2815 O O . ARG A 1 371 ? -5.444 -23.244 -29.786 1.00 96.44 371 ARG A O 1
ATOM 2822 N N . PRO A 1 372 ? -6.973 -23.946 -31.296 1.00 97.69 372 PRO A N 1
ATOM 2823 C CA . PRO A 1 372 ? -7.327 -25.172 -30.580 1.00 97.69 372 PRO A CA 1
ATOM 2824 C C . PRO A 1 372 ? -6.093 -25.997 -30.196 1.00 97.69 372 PRO A C 1
ATOM 2826 O O . PRO A 1 372 ? -5.243 -26.264 -31.047 1.00 97.69 372 PRO A O 1
ATOM 2829 N N . GLY A 1 373 ? -5.983 -26.395 -28.928 1.00 97.25 373 GLY A N 1
ATOM 2830 C CA . GLY A 1 373 ? -4.893 -27.234 -28.417 1.00 97.25 373 GLY A CA 1
ATOM 2831 C C . GLY A 1 373 ? -3.528 -26.548 -28.277 1.00 97.25 373 GLY A C 1
ATOM 2832 O O . GLY A 1 373 ? -2.591 -27.173 -27.785 1.00 97.25 373 GLY A O 1
ATOM 2833 N N . LYS A 1 374 ? -3.391 -25.281 -28.681 1.00 97.81 374 LYS A N 1
ATOM 2834 C CA . LYS A 1 374 ? -2.140 -24.520 -28.562 1.00 97.81 374 LYS A CA 1
ATOM 2835 C C . LYS A 1 374 ? -1.872 -24.119 -27.113 1.00 97.81 374 LYS A C 1
ATOM 2837 O O . LYS A 1 374 ? -2.818 -23.931 -26.347 1.00 97.81 374 LYS A O 1
ATOM 2842 N N . ARG A 1 375 ? -0.599 -23.945 -26.753 1.00 97.62 375 ARG A N 1
ATOM 2843 C CA . ARG A 1 375 ? -0.158 -23.408 -25.454 1.00 97.62 375 ARG A CA 1
ATOM 2844 C C . ARG A 1 375 ? 0.247 -21.932 -25.577 1.00 97.62 375 ARG A C 1
ATOM 2846 O O . ARG A 1 375 ? 0.897 -21.578 -26.564 1.00 97.62 375 ARG A O 1
ATOM 2853 N N . PRO A 1 376 ? -0.123 -21.063 -24.623 1.00 94.94 376 PRO A N 1
ATOM 2854 C CA . PRO A 1 376 ? 0.255 -19.655 -24.669 1.00 94.94 376 PRO A CA 1
ATOM 2855 C C . PRO A 1 376 ? 1.730 -19.446 -24.298 1.00 94.94 376 PRO A C 1
ATOM 2857 O O . PRO A 1 376 ? 2.283 -20.171 -23.462 1.00 94.94 376 PRO A O 1
ATOM 2860 N N . LEU A 1 377 ? 2.358 -18.438 -24.911 1.00 94.06 377 LEU A N 1
ATOM 2861 C CA . LEU A 1 377 ? 3.714 -17.990 -24.581 1.00 94.06 377 LEU A CA 1
ATOM 2862 C C . LEU A 1 377 ? 3.789 -17.539 -23.117 1.00 94.06 377 LEU A C 1
ATOM 2864 O O . LEU A 1 377 ? 2.914 -16.836 -22.628 1.00 94.06 377 LEU A O 1
ATOM 2868 N N . SER A 1 378 ? 4.869 -17.889 -22.424 1.00 93.00 378 SER A N 1
ATOM 2869 C CA . SER A 1 378 ? 5.045 -17.588 -21.006 1.00 93.00 378 SER A CA 1
ATOM 2870 C C . SER A 1 378 ? 6.400 -16.967 -20.711 1.00 93.00 378 SER A C 1
ATOM 2872 O O . SER A 1 378 ? 7.393 -17.246 -21.378 1.00 93.00 378 SER A O 1
ATOM 2874 N N . SER A 1 379 ? 6.454 -16.140 -19.671 1.00 92.12 379 SER A N 1
ATOM 2875 C CA . SER A 1 379 ? 7.683 -15.524 -19.154 1.00 92.12 379 SER A CA 1
ATOM 2876 C C . SER A 1 379 ? 8.464 -16.426 -18.195 1.00 92.12 379 SER A C 1
ATOM 2878 O O . SER A 1 379 ? 9.552 -16.059 -17.762 1.00 92.12 379 SER A O 1
ATOM 2880 N N . ILE A 1 380 ? 7.929 -17.603 -17.857 1.00 94.44 380 ILE A N 1
ATOM 2881 C CA . ILE A 1 380 ? 8.609 -18.595 -17.019 1.00 94.44 380 ILE A CA 1
ATOM 2882 C C . ILE A 1 380 ? 9.957 -18.958 -17.656 1.00 94.44 380 ILE A C 1
ATOM 2884 O O . ILE A 1 380 ? 9.994 -19.243 -18.850 1.00 94.44 380 ILE A O 1
ATOM 2888 N N . SER A 1 381 ? 11.042 -18.947 -16.877 1.00 96.00 381 SER A N 1
ATOM 2889 C CA . SER A 1 381 ? 12.412 -19.189 -17.359 1.00 96.00 381 SER A CA 1
ATOM 2890 C C . SER A 1 381 ? 13.297 -19.872 -16.294 1.00 96.00 381 SER A C 1
ATOM 2892 O O . SER A 1 381 ? 14.233 -19.255 -15.783 1.00 96.00 381 SER A O 1
ATOM 2894 N N . PRO A 1 382 ? 12.992 -21.111 -15.867 1.00 95.69 382 PRO A N 1
ATOM 2895 C CA . PRO A 1 382 ? 13.831 -21.844 -14.920 1.00 95.69 382 PRO A CA 1
ATOM 2896 C C . PRO A 1 382 ? 15.204 -22.138 -15.538 1.00 95.69 382 PRO A C 1
ATOM 2898 O O . PRO A 1 382 ? 15.290 -22.541 -16.699 1.00 95.69 382 PRO A O 1
ATOM 2901 N N . THR A 1 383 ? 16.279 -21.976 -14.766 1.00 98.25 383 THR A N 1
ATOM 2902 C CA . THR A 1 383 ? 17.651 -22.156 -15.263 1.00 98.25 383 THR A CA 1
ATOM 2903 C C . THR A 1 383 ? 18.496 -22.965 -14.285 1.00 98.25 383 THR A C 1
ATOM 2905 O O . THR A 1 383 ? 18.486 -22.734 -13.074 1.00 98.25 383 THR A O 1
ATOM 2908 N N . ILE A 1 384 ? 19.257 -23.919 -14.818 1.00 98.31 384 ILE A N 1
ATOM 2909 C CA . ILE A 1 384 ? 20.225 -24.731 -14.076 1.00 98.31 384 ILE A CA 1
ATOM 2910 C C . ILE A 1 384 ? 21.616 -24.501 -14.665 1.00 98.31 384 ILE A C 1
ATOM 2912 O O . ILE A 1 384 ? 21.802 -24.472 -15.879 1.00 98.31 384 ILE A O 1
ATOM 2916 N N . VAL A 1 385 ? 22.599 -24.347 -13.786 1.00 97.81 385 VAL A N 1
ATOM 2917 C CA . VAL A 1 385 ? 23.999 -24.089 -14.104 1.00 97.81 385 VAL A CA 1
ATOM 2918 C C . VAL A 1 385 ? 24.861 -25.238 -13.606 1.00 97.81 385 VAL A C 1
ATOM 2920 O O . VAL A 1 385 ? 24.742 -25.674 -12.455 1.00 97.81 385 VAL A O 1
ATOM 2923 N N . GLU A 1 386 ? 25.789 -25.670 -14.447 1.00 95.62 386 GLU A N 1
ATOM 2924 C CA . GLU A 1 386 ? 26.832 -26.635 -14.130 1.00 95.62 386 GLU A CA 1
ATOM 2925 C C . GLU A 1 386 ? 28.219 -26.030 -14.289 1.00 95.62 386 GLU A C 1
ATOM 2927 O O . GLU A 1 386 ? 28.475 -25.160 -15.126 1.00 95.62 386 GLU A O 1
ATOM 2932 N N . PHE A 1 387 ? 29.152 -26.580 -13.525 1.00 92.62 387 PHE A N 1
ATOM 2933 C CA . PHE A 1 387 ? 30.567 -26.444 -13.816 1.00 92.62 387 PHE A CA 1
ATOM 2934 C C . PHE A 1 387 ? 30.925 -27.104 -15.161 1.00 92.62 387 PHE A C 1
ATOM 2936 O O . PHE A 1 387 ? 30.231 -28.017 -15.617 1.00 92.62 387 PHE A O 1
ATOM 2943 N N . PRO A 1 388 ? 32.057 -26.727 -15.783 1.00 91.81 388 PRO A N 1
ATOM 2944 C CA . PRO A 1 388 ? 32.490 -27.331 -17.046 1.00 91.81 388 PRO A CA 1
ATOM 2945 C C . PRO A 1 388 ? 32.673 -28.860 -16.977 1.00 91.81 388 PRO A C 1
ATOM 2947 O O . PRO A 1 388 ? 32.453 -29.554 -17.972 1.00 91.81 388 PRO A O 1
ATOM 2950 N N . ASN A 1 389 ? 33.005 -29.397 -15.798 1.00 89.75 389 ASN A N 1
ATOM 2951 C CA . ASN A 1 389 ? 33.103 -30.839 -15.534 1.00 89.75 389 ASN A CA 1
ATOM 2952 C C . ASN A 1 389 ? 31.734 -31.554 -15.410 1.00 89.75 389 ASN A C 1
ATOM 2954 O O . ASN A 1 389 ? 31.707 -32.758 -15.169 1.00 89.75 389 ASN A O 1
ATOM 2958 N N . GLY A 1 390 ? 30.616 -30.834 -15.556 1.00 89.56 390 GLY A N 1
ATOM 2959 C CA . GLY A 1 390 ? 29.251 -31.361 -15.496 1.00 89.56 390 GLY A CA 1
ATOM 2960 C C . GLY A 1 390 ? 28.661 -31.475 -14.089 1.00 89.56 390 GLY A C 1
ATOM 2961 O O . GLY A 1 390 ? 27.566 -32.013 -13.935 1.00 89.56 390 GLY A O 1
ATOM 2962 N N . THR A 1 391 ? 29.344 -31.008 -13.038 1.00 89.81 391 THR A N 1
ATOM 2963 C CA . THR A 1 391 ? 28.761 -31.018 -11.689 1.00 89.81 391 THR A CA 1
ATOM 2964 C C . THR A 1 391 ? 27.801 -29.846 -11.492 1.00 89.81 391 THR A C 1
ATOM 2966 O O . THR A 1 391 ? 28.090 -28.716 -11.882 1.00 89.81 391 THR A O 1
ATOM 2969 N N . LEU A 1 392 ? 26.657 -30.115 -10.849 1.00 92.12 392 LEU A N 1
ATOM 2970 C CA . LEU A 1 392 ? 25.661 -29.096 -10.506 1.00 92.12 392 LEU A CA 1
ATOM 2971 C C . LEU A 1 392 ? 26.304 -27.935 -9.737 1.00 92.12 392 LEU A C 1
ATOM 2973 O O . LEU A 1 392 ? 27.014 -28.173 -8.758 1.00 92.12 392 LEU A O 1
ATOM 2977 N N . TYR A 1 393 ? 26.012 -26.703 -10.146 1.00 92.56 393 TYR A N 1
ATOM 2978 C CA . TYR A 1 393 ? 26.531 -25.496 -9.513 1.00 92.56 393 TYR A CA 1
ATOM 2979 C C . TYR A 1 393 ? 25.427 -24.610 -8.936 1.00 92.56 393 TYR A C 1
ATOM 2981 O O . TYR A 1 393 ? 25.468 -24.299 -7.745 1.00 92.56 393 TYR A O 1
ATOM 2989 N N . TYR A 1 394 ? 24.436 -24.220 -9.739 1.00 95.38 394 TYR A N 1
ATOM 2990 C CA . TYR A 1 394 ? 23.383 -23.297 -9.313 1.00 95.38 394 TYR A CA 1
ATOM 2991 C C . TYR A 1 394 ? 22.047 -23.642 -9.972 1.00 95.38 394 TYR A C 1
ATOM 2993 O O . TYR A 1 394 ? 22.000 -23.931 -11.158 1.00 95.38 394 TYR A O 1
ATOM 3001 N N . VAL A 1 395 ? 20.964 -23.627 -9.206 1.00 97.00 395 VAL A N 1
ATOM 3002 C CA . VAL A 1 395 ? 19.585 -23.820 -9.673 1.00 97.00 395 VAL A CA 1
ATOM 3003 C C . VAL A 1 395 ? 18.834 -22.552 -9.323 1.00 97.00 395 VAL A C 1
ATOM 3005 O O . VAL A 1 395 ? 18.912 -22.122 -8.173 1.00 97.00 395 VAL A O 1
ATOM 3008 N N . ILE A 1 396 ? 18.141 -21.947 -10.279 1.00 97.19 396 ILE A N 1
ATOM 3009 C CA . ILE A 1 396 ? 17.452 -20.674 -10.077 1.00 97.19 396 ILE A CA 1
ATOM 3010 C C . ILE A 1 396 ? 16.192 -20.601 -10.929 1.00 97.19 396 ILE A C 1
ATOM 3012 O O . ILE A 1 396 ? 16.080 -21.199 -12.001 1.00 97.19 396 ILE A O 1
ATOM 3016 N N . GLY A 1 397 ? 15.254 -19.813 -10.445 1.00 95.00 397 GLY A N 1
ATOM 3017 C CA . GLY A 1 397 ? 14.144 -19.291 -11.211 1.00 95.00 397 GLY A CA 1
ATOM 3018 C C . GLY A 1 397 ? 13.371 -18.300 -10.358 1.00 95.00 397 GLY A C 1
ATOM 3019 O O . GLY A 1 397 ? 13.733 -17.997 -9.213 1.00 95.00 397 GLY A O 1
ATOM 3020 N N . ALA A 1 398 ? 12.317 -17.752 -10.942 1.00 93.00 398 ALA A N 1
ATOM 3021 C CA . ALA A 1 398 ? 11.551 -16.699 -10.313 1.00 93.00 398 ALA A CA 1
ATOM 3022 C C . ALA A 1 398 ? 10.057 -16.813 -10.602 1.00 93.00 398 ALA A C 1
ATOM 3024 O O . ALA A 1 398 ? 9.605 -17.540 -11.491 1.00 93.00 398 ALA A O 1
ATOM 3025 N N . ALA A 1 399 ? 9.317 -16.044 -9.818 1.00 88.12 399 ALA A N 1
ATOM 3026 C CA . ALA A 1 399 ? 7.914 -15.750 -9.942 1.00 88.12 399 ALA A CA 1
ATOM 3027 C C . ALA A 1 399 ? 7.685 -14.238 -10.066 1.00 88.12 399 ALA A C 1
ATOM 3029 O O . ALA A 1 399 ? 8.513 -13.442 -9.616 1.00 88.12 399 ALA A O 1
ATOM 3030 N N . GLY A 1 400 ? 6.559 -13.846 -10.665 1.00 80.56 400 GLY A N 1
ATOM 3031 C CA . GLY A 1 400 ? 6.213 -12.435 -10.899 1.00 80.56 400 GLY A CA 1
ATOM 3032 C C . GLY A 1 400 ? 6.025 -12.072 -12.371 1.00 80.56 400 GLY A C 1
ATOM 3033 O O . GLY A 1 400 ? 6.409 -10.976 -12.779 1.00 80.56 400 GLY A O 1
ATOM 3034 N N . GLY A 1 401 ? 5.470 -12.991 -13.167 1.00 83.31 401 GLY A N 1
ATOM 3035 C CA . GLY A 1 401 ? 5.055 -12.687 -14.530 1.00 83.31 401 GLY A CA 1
ATOM 3036 C C . GLY A 1 401 ? 6.202 -12.325 -15.466 1.00 83.31 401 GLY A C 1
ATOM 3037 O O . GLY A 1 401 ? 7.218 -13.021 -15.510 1.00 83.31 401 GLY A O 1
ATOM 3038 N N . SER A 1 402 ? 6.089 -11.212 -16.191 1.00 84.62 402 SER A N 1
ATOM 3039 C CA . SER A 1 402 ? 7.136 -10.782 -17.127 1.00 84.62 402 SER A CA 1
ATOM 3040 C C . SER A 1 402 ? 8.477 -10.553 -16.430 1.00 84.62 402 SER A C 1
ATOM 3042 O O . SER A 1 402 ? 9.536 -10.855 -16.974 1.00 84.62 402 SER A O 1
ATOM 3044 N N . ARG A 1 403 ? 8.458 -10.156 -15.156 1.00 91.06 403 ARG A N 1
ATOM 3045 C CA . ARG A 1 403 ? 9.661 -9.910 -14.350 1.00 91.06 403 ARG A CA 1
ATOM 3046 C C . ARG A 1 403 ? 10.503 -11.162 -14.089 1.00 91.06 403 ARG A C 1
ATOM 3048 O O . ARG A 1 403 ? 11.656 -11.021 -13.676 1.00 91.06 403 ARG A O 1
ATOM 3055 N N . ILE A 1 404 ? 9.976 -12.365 -14.343 1.00 92.69 404 ILE A N 1
ATOM 3056 C CA . ILE A 1 404 ? 10.692 -13.638 -14.158 1.00 92.69 404 ILE A CA 1
ATOM 3057 C C . ILE A 1 404 ? 12.004 -13.658 -14.953 1.00 92.69 404 ILE A C 1
ATOM 3059 O O . ILE A 1 404 ? 13.046 -14.016 -14.397 1.00 92.69 404 ILE A O 1
ATOM 3063 N N . ILE A 1 405 ? 11.976 -13.206 -16.209 1.00 95.75 405 ILE A N 1
ATOM 3064 C CA . ILE A 1 405 ? 13.138 -13.207 -17.111 1.00 95.75 405 ILE A CA 1
ATOM 3065 C C . ILE A 1 405 ? 14.249 -12.325 -16.526 1.00 95.75 405 ILE A C 1
ATOM 3067 O O . ILE A 1 405 ? 15.362 -12.787 -16.272 1.00 95.75 405 ILE A O 1
ATOM 3071 N N . THR A 1 406 ? 13.926 -11.067 -16.208 1.00 96.50 406 THR A N 1
ATOM 3072 C CA . THR A 1 406 ? 14.891 -10.097 -15.664 1.00 96.50 406 THR A CA 1
ATOM 3073 C C . THR A 1 406 ? 15.414 -10.499 -14.290 1.00 96.50 406 THR A C 1
ATOM 3075 O O . THR A 1 406 ? 16.594 -10.298 -13.999 1.00 96.50 406 THR A O 1
ATOM 3078 N N . ALA A 1 407 ? 14.566 -11.080 -13.435 1.00 95.88 407 ALA A N 1
ATOM 3079 C CA . ALA A 1 407 ? 14.978 -11.562 -12.120 1.00 95.88 407 ALA A CA 1
ATOM 3080 C C . ALA A 1 407 ? 15.948 -12.747 -12.242 1.00 95.88 407 ALA A C 1
ATOM 3082 O O . ALA A 1 407 ? 16.941 -12.802 -11.514 1.00 95.88 407 ALA A O 1
ATOM 3083 N N . THR A 1 408 ? 15.697 -13.664 -13.180 1.00 97.44 408 THR A N 1
ATOM 3084 C CA . THR A 1 408 ? 16.566 -14.820 -13.434 1.00 97.44 408 THR A CA 1
ATOM 3085 C C . THR A 1 408 ? 17.925 -14.376 -13.983 1.00 97.44 408 THR A C 1
ATOM 3087 O O . THR A 1 408 ? 18.953 -14.789 -13.445 1.00 97.44 408 THR A O 1
ATOM 3090 N N . ILE A 1 409 ? 17.947 -13.473 -14.974 1.00 98.31 409 ILE A N 1
ATOM 3091 C CA . ILE A 1 409 ? 19.179 -12.911 -15.564 1.00 98.31 409 ILE A CA 1
ATOM 3092 C C . ILE A 1 409 ? 20.060 -12.265 -14.491 1.00 98.31 409 ILE A C 1
ATOM 3094 O O . ILE A 1 409 ? 21.231 -12.617 -14.358 1.00 98.31 409 ILE A O 1
ATOM 3098 N N . GLN A 1 410 ? 19.497 -11.365 -13.680 1.00 97.69 410 GLN A N 1
ATOM 3099 C CA . GLN A 1 410 ? 20.261 -10.662 -12.646 1.00 97.69 410 GLN A CA 1
ATOM 3100 C C . GLN A 1 410 ? 20.836 -11.621 -11.600 1.00 97.69 410 GLN A C 1
ATOM 3102 O O . GLN A 1 410 ? 22.003 -11.496 -11.241 1.00 97.69 410 GLN A O 1
ATOM 3107 N N . ASN A 1 411 ? 20.072 -12.622 -11.146 1.00 97.44 411 ASN A N 1
ATOM 3108 C CA . ASN A 1 411 ? 20.587 -13.607 -10.187 1.00 97.44 411 ASN A CA 1
ATOM 3109 C C . ASN A 1 411 ? 21.708 -14.472 -10.777 1.00 97.44 411 ASN A C 1
ATOM 3111 O O . ASN A 1 411 ? 22.688 -14.746 -10.082 1.00 97.44 411 ASN A O 1
ATOM 3115 N N . LEU A 1 412 ? 21.604 -14.865 -12.051 1.00 97.88 412 LEU A N 1
ATOM 3116 C CA . LEU A 1 412 ? 22.685 -15.562 -12.749 1.00 97.88 412 LEU A CA 1
ATOM 3117 C C . LEU A 1 412 ? 23.944 -14.693 -12.809 1.00 97.88 412 LEU A C 1
ATOM 3119 O O . LEU A 1 412 ? 25.010 -15.167 -12.431 1.00 97.88 412 LEU A O 1
ATOM 3123 N N . ILE A 1 413 ? 23.821 -13.415 -13.171 1.00 96.69 413 ILE A N 1
ATOM 3124 C CA . ILE A 1 413 ? 24.948 -12.469 -13.209 1.00 96.69 413 ILE A CA 1
ATOM 3125 C C . ILE A 1 413 ? 25.565 -12.286 -11.817 1.00 96.69 413 ILE A C 1
ATOM 3127 O O . ILE A 1 413 ? 26.775 -12.400 -11.637 1.00 96.69 413 ILE A O 1
ATOM 3131 N N . HIS A 1 414 ? 24.751 -12.072 -10.785 1.00 95.00 414 HIS A N 1
ATOM 3132 C CA . HIS A 1 414 ? 25.234 -11.930 -9.411 1.00 95.00 414 HIS A CA 1
ATOM 3133 C C . HIS A 1 414 ? 26.050 -13.145 -8.945 1.00 95.00 414 HIS A C 1
ATOM 3135 O O . HIS A 1 414 ? 27.075 -12.986 -8.280 1.00 95.00 414 HIS A O 1
ATOM 3141 N N . VAL A 1 415 ? 25.636 -14.362 -9.302 1.00 94.06 415 VAL A N 1
ATOM 3142 C CA . VAL A 1 415 ? 26.342 -15.586 -8.898 1.00 94.06 415 VAL A CA 1
ATOM 3143 C C . VAL A 1 415 ? 27.545 -15.896 -9.795 1.00 94.06 415 VAL A C 1
ATOM 3145 O O . VAL A 1 415 ? 28.569 -16.352 -9.283 1.00 94.06 415 VAL A O 1
ATOM 3148 N N . LEU A 1 416 ? 27.442 -15.682 -11.109 1.00 94.12 416 LEU A N 1
ATOM 3149 C CA . LEU A 1 416 ? 28.456 -16.089 -12.092 1.00 94.12 416 LEU A CA 1
ATOM 3150 C C . LEU A 1 416 ? 29.518 -15.015 -12.335 1.00 94.12 416 LEU A C 1
ATOM 3152 O O . LEU A 1 416 ? 30.698 -15.349 -12.410 1.00 94.12 416 LEU A O 1
ATOM 3156 N N . ASP A 1 417 ? 29.122 -13.746 -12.412 1.00 93.06 417 ASP A N 1
ATOM 3157 C CA . ASP A 1 417 ? 30.014 -12.615 -12.691 1.00 93.06 417 ASP A CA 1
ATOM 3158 C C . ASP A 1 417 ? 30.569 -11.980 -11.413 1.00 93.06 417 ASP A C 1
ATOM 3160 O O . ASP A 1 417 ? 31.749 -11.648 -11.333 1.00 93.06 417 ASP A O 1
ATOM 3164 N N . GLN A 1 418 ? 29.728 -11.830 -10.385 1.00 91.19 418 GLN A N 1
ATOM 3165 C CA . GLN A 1 418 ? 30.095 -11.153 -9.131 1.00 91.19 418 GLN A CA 1
ATOM 3166 C C . GLN A 1 418 ? 30.455 -12.123 -7.995 1.00 91.19 418 GLN A C 1
ATOM 3168 O O . GLN A 1 418 ? 30.800 -11.690 -6.894 1.00 91.19 418 GLN A O 1
ATOM 3173 N N . ASN A 1 419 ? 30.371 -13.435 -8.249 1.00 89.62 419 ASN A N 1
ATOM 3174 C CA . ASN A 1 419 ? 30.657 -14.510 -7.295 1.00 89.62 419 ASN A CA 1
ATOM 3175 C C . ASN A 1 419 ? 29.864 -14.416 -5.971 1.00 89.62 419 ASN A C 1
ATOM 3177 O O . ASN A 1 419 ? 30.310 -14.900 -4.925 1.00 89.62 419 ASN A O 1
ATOM 3181 N N . LEU A 1 420 ? 28.669 -13.822 -5.995 1.00 90.56 420 LEU A N 1
ATOM 3182 C CA . LEU A 1 420 ? 27.814 -13.718 -4.814 1.00 90.56 420 LEU A CA 1
ATOM 3183 C C . LEU A 1 420 ? 27.230 -15.082 -4.431 1.00 90.56 420 LEU A C 1
ATOM 3185 O O . LEU A 1 420 ? 27.005 -15.965 -5.265 1.00 90.56 420 LEU A O 1
ATOM 3189 N N . THR A 1 421 ? 26.974 -15.282 -3.141 1.00 89.12 421 THR A N 1
ATOM 3190 C CA . THR A 1 421 ? 26.232 -16.458 -2.662 1.00 89.12 421 THR A CA 1
ATOM 3191 C C . THR A 1 421 ? 24.768 -16.393 -3.110 1.00 89.12 421 THR A C 1
ATOM 3193 O O . THR A 1 421 ? 24.270 -15.318 -3.437 1.00 89.12 421 THR A O 1
ATOM 3196 N N . ALA A 1 422 ? 24.046 -17.522 -3.106 1.00 87.62 422 ALA A N 1
ATOM 3197 C CA . ALA A 1 422 ? 22.627 -17.520 -3.479 1.00 87.62 422 ALA A CA 1
ATOM 3198 C C . ALA A 1 422 ? 21.787 -16.541 -2.621 1.00 87.62 422 ALA A C 1
ATOM 3200 O O . ALA A 1 422 ? 21.075 -15.731 -3.208 1.00 87.62 422 ALA A O 1
ATOM 3201 N N . PRO A 1 423 ? 21.916 -16.495 -1.276 1.00 86.00 423 PRO A N 1
ATOM 3202 C CA . PRO A 1 423 ? 21.220 -15.485 -0.472 1.00 86.00 423 PRO A CA 1
ATOM 3203 C C . PRO A 1 423 ? 21.625 -14.042 -0.802 1.00 86.00 423 PRO A C 1
ATOM 3205 O O . PRO A 1 423 ? 20.767 -13.169 -0.882 1.00 86.00 423 PRO A O 1
ATOM 3208 N N . GLN A 1 424 ? 22.918 -13.782 -1.036 1.00 88.19 424 GLN A N 1
ATOM 3209 C CA . GLN A 1 424 ? 23.393 -12.442 -1.397 1.00 88.19 424 GLN A CA 1
ATOM 3210 C C . GLN A 1 424 ? 22.837 -11.984 -2.746 1.00 88.19 424 GLN A C 1
ATOM 3212 O O . GLN A 1 424 ? 22.423 -10.836 -2.860 1.00 88.19 424 GLN A O 1
ATOM 3217 N N . ALA A 1 425 ? 22.813 -12.868 -3.747 1.00 90.88 425 ALA A N 1
ATOM 3218 C CA . ALA A 1 425 ? 22.237 -12.590 -5.059 1.00 90.88 425 ALA A CA 1
ATOM 3219 C C . ALA A 1 425 ? 20.734 -12.288 -4.956 1.00 90.88 425 ALA A C 1
ATOM 3221 O O . ALA A 1 425 ? 20.274 -11.271 -5.468 1.00 90.88 425 ALA A O 1
ATOM 3222 N N . LEU A 1 426 ? 19.989 -13.106 -4.206 1.00 89.75 426 LEU A N 1
ATOM 3223 C CA . LEU A 1 426 ? 18.544 -12.942 -4.020 1.00 89.75 426 LEU A CA 1
ATOM 3224 C C . LEU A 1 426 ? 18.164 -11.668 -3.252 1.00 89.75 426 LEU A C 1
ATOM 3226 O O . LEU A 1 426 ? 17.050 -11.170 -3.427 1.00 89.75 426 LEU A O 1
ATOM 3230 N N . ALA A 1 427 ? 19.061 -11.161 -2.404 1.00 88.06 427 ALA A N 1
ATOM 3231 C CA . ALA A 1 427 ? 18.874 -9.936 -1.632 1.00 88.06 427 ALA A CA 1
ATOM 3232 C C . ALA A 1 427 ? 19.264 -8.656 -2.393 1.00 88.06 427 ALA A C 1
ATOM 3234 O O . ALA A 1 427 ? 19.014 -7.559 -1.888 1.00 88.06 427 ALA A O 1
ATOM 3235 N N . ARG A 1 428 ? 19.891 -8.758 -3.576 1.00 91.25 428 ARG A N 1
ATOM 3236 C CA . ARG A 1 428 ? 20.233 -7.575 -4.376 1.00 91.25 428 ARG A CA 1
ATOM 3237 C C . ARG A 1 428 ? 18.965 -6.871 -4.875 1.00 91.25 428 ARG A C 1
ATOM 3239 O O . ARG A 1 428 ? 18.019 -7.555 -5.273 1.00 91.25 428 ARG A O 1
ATOM 3246 N N . PRO A 1 429 ? 18.950 -5.523 -4.876 1.00 92.75 429 PRO A N 1
ATOM 3247 C CA . PRO A 1 429 ? 17.871 -4.772 -5.497 1.00 92.75 429 PRO A CA 1
ATOM 3248 C C . PRO A 1 429 ? 17.840 -5.070 -6.996 1.00 92.75 429 PRO A C 1
ATOM 3250 O O . PRO A 1 429 ? 18.892 -5.240 -7.613 1.00 92.75 429 PRO A O 1
ATOM 3253 N N . ARG A 1 430 ? 16.644 -5.135 -7.576 1.00 93.56 430 ARG A N 1
ATOM 3254 C CA . ARG A 1 430 ? 16.444 -5.521 -8.980 1.00 93.56 430 ARG A CA 1
ATOM 3255 C C . ARG A 1 430 ? 16.071 -4.339 -9.860 1.00 93.56 430 ARG A C 1
ATOM 3257 O O . ARG A 1 430 ? 15.375 -3.419 -9.424 1.00 93.56 430 ARG A O 1
ATOM 3264 N N . LEU A 1 431 ? 16.480 -4.421 -11.121 1.00 95.88 431 LEU A N 1
ATOM 3265 C CA . LEU A 1 431 ? 15.900 -3.657 -12.218 1.00 95.88 431 LEU A CA 1
ATOM 3266 C C . LEU A 1 431 ? 14.983 -4.532 -13.080 1.00 95.88 431 LEU A C 1
ATOM 3268 O O . LEU A 1 431 ? 15.047 -5.763 -13.030 1.00 95.88 431 LEU A O 1
ATOM 3272 N N . HIS A 1 432 ? 14.121 -3.913 -13.873 1.00 95.94 432 HIS A N 1
ATOM 3273 C CA . HIS A 1 432 ? 13.296 -4.595 -14.859 1.00 95.94 432 HIS A CA 1
ATOM 3274 C C . HIS A 1 432 ? 12.949 -3.665 -16.017 1.00 95.94 432 HIS A C 1
ATOM 3276 O O . HIS A 1 432 ? 12.335 -2.618 -15.799 1.00 95.94 432 HIS A O 1
ATOM 3282 N N . ASP A 1 433 ? 13.270 -4.120 -17.220 1.00 94.12 433 ASP A N 1
ATOM 3283 C CA . ASP A 1 433 ? 12.860 -3.563 -18.501 1.00 94.12 433 ASP A CA 1
ATOM 3284 C C . ASP A 1 433 ? 12.346 -4.738 -19.352 1.00 94.12 433 ASP A C 1
ATOM 3286 O O . ASP A 1 433 ? 12.951 -5.813 -19.368 1.00 94.12 433 ASP A O 1
ATOM 3290 N N . GLN A 1 434 ? 11.188 -4.562 -19.982 1.00 88.69 434 GLN A N 1
ATOM 3291 C CA . GLN A 1 434 ? 10.546 -5.559 -20.848 1.00 88.69 434 GLN A CA 1
ATOM 3292 C C . GLN A 1 434 ? 10.253 -4.996 -22.240 1.00 88.69 434 GLN A C 1
ATOM 3294 O O . GLN A 1 434 ? 9.317 -5.434 -22.915 1.00 88.69 434 GLN A O 1
ATOM 3299 N N . LEU A 1 435 ? 11.027 -3.985 -22.634 1.00 86.62 435 LEU A N 1
ATOM 3300 C CA . LEU A 1 435 ? 10.920 -3.182 -23.841 1.00 86.62 435 LEU A CA 1
ATOM 3301 C C . LEU A 1 435 ? 9.698 -2.251 -23.886 1.00 86.62 435 LEU A C 1
ATOM 3303 O O . LEU A 1 435 ? 9.853 -1.075 -24.219 1.00 86.62 435 LEU A O 1
ATOM 3307 N N . ILE A 1 436 ? 8.501 -2.747 -23.539 1.00 78.75 436 ILE A N 1
ATOM 3308 C CA . ILE A 1 436 ? 7.241 -1.986 -23.551 1.00 78.75 436 ILE A CA 1
ATOM 3309 C C . ILE A 1 436 ? 6.481 -2.089 -22.218 1.00 78.75 436 ILE A C 1
ATOM 3311 O O . ILE A 1 436 ? 6.149 -3.199 -21.802 1.00 78.75 436 ILE A O 1
ATOM 3315 N N . PRO A 1 437 ? 6.128 -0.960 -21.561 1.00 79.00 437 PRO A N 1
ATOM 3316 C CA . PRO A 1 437 ? 6.470 0.432 -21.907 1.00 79.00 437 PRO A CA 1
ATOM 3317 C C . PRO A 1 437 ? 7.981 0.681 -22.006 1.00 79.00 437 PRO A C 1
ATOM 3319 O O . PRO A 1 437 ? 8.749 -0.018 -21.356 1.00 79.00 437 PRO A O 1
ATOM 3322 N N . ASN A 1 438 ? 8.390 1.680 -22.805 1.00 86.69 438 ASN A N 1
ATOM 3323 C CA . ASN A 1 438 ? 9.798 2.061 -22.979 1.00 86.69 438 ASN A CA 1
ATOM 3324 C C . ASN A 1 438 ? 10.342 2.732 -21.709 1.00 86.69 438 ASN A C 1
ATOM 3326 O O . ASN A 1 438 ? 10.481 3.958 -21.639 1.00 86.69 438 ASN A O 1
ATOM 3330 N N . GLN A 1 439 ? 10.572 1.924 -20.685 1.00 91.19 439 GLN A N 1
ATOM 3331 C CA . GLN A 1 439 ? 11.078 2.335 -19.393 1.00 91.19 439 GLN A CA 1
ATOM 3332 C C . GLN A 1 439 ? 11.794 1.173 -18.708 1.00 91.19 439 GLN A C 1
ATOM 3334 O O . GLN A 1 439 ? 11.342 0.029 -18.756 1.00 91.19 439 GLN A O 1
ATOM 3339 N N . VAL A 1 440 ? 12.828 1.514 -17.952 1.00 94.56 440 VAL A N 1
ATOM 3340 C CA . VAL A 1 440 ? 13.468 0.614 -16.996 1.00 94.56 440 VAL A CA 1
ATOM 3341 C C . VAL A 1 440 ? 12.986 0.975 -15.591 1.00 94.56 440 VAL A C 1
ATOM 3343 O O . VAL A 1 440 ? 12.937 2.139 -15.191 1.00 94.56 440 VAL A O 1
ATOM 3346 N N . SER A 1 441 ? 12.569 -0.023 -14.824 1.00 94.31 441 SER A N 1
ATOM 3347 C CA . SER A 1 441 ? 12.113 0.133 -13.441 1.00 94.31 441 SER A CA 1
ATOM 3348 C C . SER A 1 441 ? 13.171 -0.366 -12.464 1.00 94.31 441 SER A C 1
ATOM 3350 O O . SER A 1 441 ? 13.744 -1.423 -12.688 1.00 94.31 441 SER A O 1
ATOM 3352 N N . PHE A 1 442 ? 13.414 0.365 -11.377 1.00 94.88 442 PHE A N 1
ATOM 3353 C CA . PHE A 1 442 ? 14.374 0.011 -10.326 1.00 94.88 442 PHE A CA 1
ATOM 3354 C C . PHE A 1 442 ? 13.673 -0.119 -8.972 1.00 94.88 442 PHE A C 1
ATOM 3356 O O . PHE A 1 442 ? 12.840 0.718 -8.619 1.00 94.88 442 PHE A O 1
ATOM 3363 N N . GLU A 1 443 ? 14.013 -1.143 -8.187 1.00 90.81 443 GLU A N 1
ATOM 3364 C CA . GLU A 1 443 ? 13.573 -1.238 -6.789 1.00 90.81 443 GLU A CA 1
ATOM 3365 C C . GLU A 1 443 ? 14.131 -0.069 -5.956 1.00 90.81 443 GLU A C 1
ATOM 3367 O O . GLU A 1 443 ? 15.256 0.365 -6.173 1.00 90.81 443 GLU A O 1
ATOM 3372 N N . TYR A 1 444 ? 13.381 0.442 -4.971 1.00 84.38 444 TYR A N 1
ATOM 3373 C CA . TYR A 1 444 ? 13.766 1.643 -4.199 1.00 84.38 444 TYR A CA 1
ATOM 3374 C C . TYR A 1 444 ? 15.150 1.603 -3.532 1.00 84.38 444 TYR A C 1
ATOM 3376 O O . TYR A 1 444 ? 15.719 2.651 -3.239 1.00 84.38 444 TYR A O 1
ATOM 3384 N N . SER A 1 445 ? 15.677 0.413 -3.251 1.00 86.81 445 SER A N 1
ATOM 3385 C CA . SER A 1 445 ? 17.001 0.214 -2.654 1.00 86.81 445 SER A CA 1
ATOM 3386 C C . SER A 1 445 ? 18.138 0.123 -3.679 1.00 86.81 445 SER A C 1
ATOM 3388 O O . SER A 1 445 ? 19.282 -0.102 -3.280 1.00 86.81 445 SER A O 1
ATOM 3390 N N . TYR A 1 446 ? 17.858 0.273 -4.979 1.00 92.00 446 TYR A N 1
ATOM 3391 C CA . TYR A 1 446 ? 18.887 0.311 -6.018 1.00 92.00 446 TYR A CA 1
ATOM 3392 C C . TYR A 1 446 ? 19.780 1.550 -5.863 1.00 92.00 446 TYR A C 1
ATOM 3394 O O . TYR A 1 446 ? 19.348 2.601 -5.392 1.00 92.00 446 TYR A O 1
ATOM 3402 N N . ASP A 1 447 ? 21.044 1.422 -6.257 1.00 92.44 447 ASP A N 1
ATOM 3403 C CA . ASP A 1 447 ? 22.033 2.486 -6.106 1.00 92.44 447 ASP A CA 1
ATOM 3404 C C . ASP A 1 447 ? 21.685 3.741 -6.936 1.00 92.44 447 ASP A C 1
ATOM 3406 O O . ASP A 1 447 ? 21.527 3.686 -8.158 1.00 92.44 447 ASP A O 1
ATOM 3410 N N . ASN A 1 448 ? 21.588 4.893 -6.264 1.00 90.62 448 ASN A N 1
ATOM 3411 C CA . ASN A 1 448 ? 21.168 6.153 -6.881 1.00 90.62 448 ASN A CA 1
ATOM 3412 C C . ASN A 1 448 ? 22.172 6.683 -7.914 1.00 90.62 448 ASN A C 1
ATOM 3414 O O . ASN A 1 448 ? 21.754 7.330 -8.877 1.00 90.62 448 ASN A O 1
ATOM 3418 N N . GLU A 1 449 ? 23.473 6.437 -7.730 1.00 92.88 449 GLU A N 1
ATOM 3419 C CA . GLU A 1 449 ? 24.501 6.873 -8.684 1.00 92.88 449 GLU A CA 1
ATOM 3420 C C . GLU A 1 449 ? 24.391 6.088 -9.992 1.00 92.88 449 GLU A C 1
ATOM 3422 O O . GLU A 1 449 ? 24.417 6.674 -11.077 1.00 92.88 449 GLU A O 1
ATOM 3427 N N . THR A 1 450 ? 24.164 4.780 -9.893 1.00 93.69 450 THR A N 1
ATOM 3428 C CA . THR A 1 450 ? 23.894 3.901 -11.033 1.00 93.69 450 THR A CA 1
ATOM 3429 C C . THR A 1 450 ? 22.642 4.347 -11.787 1.00 93.69 450 THR A C 1
ATOM 3431 O O . THR A 1 450 ? 22.678 4.506 -13.006 1.00 93.69 450 THR A O 1
ATOM 3434 N N . VAL A 1 451 ? 21.537 4.625 -11.086 1.00 95.56 451 VAL A N 1
ATOM 3435 C CA . VAL A 1 451 ? 20.290 5.081 -11.729 1.00 95.56 451 VAL A CA 1
ATOM 3436 C C . VAL A 1 451 ? 20.457 6.460 -12.379 1.00 95.56 451 VAL A C 1
ATOM 3438 O O . VAL A 1 451 ? 19.935 6.701 -13.469 1.00 95.56 451 VAL A O 1
ATOM 3441 N N . ALA A 1 452 ? 21.214 7.371 -11.760 1.00 93.06 452 ALA A N 1
ATOM 3442 C CA . ALA A 1 452 ? 21.549 8.660 -12.365 1.00 93.06 452 ALA A CA 1
ATOM 3443 C C . ALA A 1 452 ? 22.402 8.496 -13.634 1.00 93.06 452 ALA A C 1
ATOM 3445 O O . ALA A 1 452 ? 22.167 9.194 -14.622 1.00 93.06 452 ALA A O 1
ATOM 3446 N N . PHE A 1 453 ? 23.342 7.548 -13.635 1.00 95.56 453 PHE A N 1
ATOM 3447 C CA . PHE A 1 453 ? 24.120 7.201 -14.820 1.00 95.56 453 PHE A CA 1
ATOM 3448 C C . PHE A 1 453 ? 23.230 6.656 -15.941 1.00 95.56 453 PHE A C 1
ATOM 3450 O O . PHE A 1 453 ? 23.312 7.158 -17.058 1.00 95.56 453 PHE A O 1
ATOM 3457 N N . MET A 1 454 ? 22.314 5.729 -15.645 1.00 97.25 454 MET A N 1
ATOM 3458 C CA . MET A 1 454 ? 21.344 5.215 -16.625 1.00 97.25 454 MET A CA 1
ATOM 3459 C C . MET A 1 454 ? 20.539 6.356 -17.265 1.00 97.25 454 MET A C 1
ATOM 3461 O O . MET A 1 454 ? 20.494 6.468 -18.491 1.00 97.25 454 MET A O 1
ATOM 3465 N N . LYS A 1 455 ? 19.993 7.277 -16.452 1.00 95.75 455 LYS A N 1
ATOM 3466 C CA . LYS A 1 455 ? 19.301 8.482 -16.953 1.00 95.75 455 LYS A CA 1
ATOM 3467 C C . LYS A 1 455 ? 20.180 9.321 -17.881 1.00 95.75 455 LYS A C 1
ATOM 3469 O O . LYS A 1 455 ? 19.684 9.845 -18.873 1.00 95.75 455 LYS A O 1
ATOM 3474 N N . SER A 1 456 ? 21.469 9.468 -17.566 1.00 96.38 456 SER A N 1
ATOM 3475 C CA . SER A 1 456 ? 22.395 10.266 -18.383 1.00 96.38 456 SER A CA 1
ATOM 3476 C C . SER A 1 456 ? 22.622 9.689 -19.784 1.00 96.38 456 SER A C 1
ATOM 3478 O O . SER A 1 456 ? 22.924 10.445 -20.702 1.00 96.38 456 SER A O 1
ATOM 3480 N N . LEU A 1 457 ? 22.405 8.380 -19.957 1.00 95.94 457 LEU A N 1
ATOM 3481 C CA . LEU A 1 457 ? 22.462 7.678 -21.241 1.00 95.94 457 LEU A CA 1
ATOM 3482 C C . LEU A 1 457 ? 21.096 7.634 -21.958 1.00 95.94 457 LEU A C 1
ATOM 3484 O O . LEU A 1 457 ? 20.946 6.958 -22.971 1.00 95.94 457 LEU A O 1
ATOM 3488 N N . GLY A 1 458 ? 20.081 8.341 -21.450 1.00 94.25 458 GLY A N 1
ATOM 3489 C CA . GLY A 1 458 ? 18.762 8.443 -22.085 1.00 94.25 458 GLY A CA 1
ATOM 3490 C C . GLY A 1 458 ? 17.742 7.388 -21.653 1.00 94.25 458 GLY A C 1
ATOM 3491 O O . GLY A 1 458 ? 16.639 7.373 -22.193 1.00 94.25 458 GLY A O 1
ATOM 3492 N N . HIS A 1 459 ? 18.063 6.542 -20.668 1.00 95.31 459 HIS A N 1
ATOM 3493 C CA . HIS A 1 459 ? 17.098 5.593 -20.107 1.00 95.31 459 HIS A CA 1
ATOM 3494 C C . HIS A 1 459 ? 15.936 6.312 -19.424 1.00 95.31 459 HIS A C 1
ATOM 3496 O O . HIS A 1 459 ? 16.137 7.176 -18.563 1.00 95.31 459 HIS A O 1
ATOM 3502 N N . ASN A 1 460 ? 14.711 5.910 -19.756 1.00 93.44 460 ASN A N 1
ATOM 3503 C CA . ASN A 1 460 ? 13.515 6.373 -19.065 1.00 93.44 460 ASN A CA 1
ATOM 3504 C C . ASN A 1 460 ? 13.315 5.548 -17.788 1.00 93.44 460 ASN A C 1
ATOM 3506 O O . ASN A 1 460 ? 12.791 4.438 -17.834 1.00 93.44 460 ASN A O 1
ATOM 3510 N N . VAL A 1 461 ? 13.788 6.059 -16.652 1.00 93.25 461 VAL A N 1
ATOM 3511 C CA . VAL A 1 461 ? 13.807 5.278 -15.409 1.00 93.25 461 VAL A CA 1
ATOM 3512 C C . VAL A 1 461 ? 12.601 5.564 -14.513 1.00 93.25 461 VAL A C 1
ATOM 3514 O O . VAL A 1 461 ? 12.202 6.714 -14.315 1.00 93.25 461 VAL A O 1
ATOM 3517 N N . THR A 1 462 ? 12.087 4.516 -13.879 1.00 90.12 462 THR A N 1
ATOM 3518 C CA . THR A 1 462 ? 10.995 4.564 -12.897 1.00 90.12 462 THR A CA 1
ATOM 3519 C C . THR A 1 462 ? 11.389 3.819 -11.622 1.00 90.12 462 THR A C 1
ATOM 3521 O O . THR A 1 462 ? 12.256 2.949 -11.644 1.00 90.12 462 THR A O 1
ATOM 3524 N N . TRP A 1 463 ? 10.770 4.163 -10.492 1.00 86.69 463 TRP A N 1
ATOM 3525 C CA . TRP A 1 463 ? 11.035 3.515 -9.206 1.00 86.69 463 TRP A CA 1
ATOM 3526 C C . TRP A 1 463 ? 9.847 2.661 -8.769 1.00 86.69 463 TRP A C 1
ATOM 3528 O O . TRP A 1 463 ? 8.701 3.104 -8.860 1.00 86.69 463 TRP A O 1
ATOM 3538 N N . ILE A 1 464 ? 10.119 1.465 -8.251 1.00 82.62 464 ILE A N 1
ATOM 3539 C CA . ILE A 1 464 ? 9.105 0.513 -7.788 1.00 82.62 464 ILE A CA 1
ATOM 3540 C C . ILE A 1 464 ? 9.420 -0.023 -6.390 1.00 82.62 464 ILE A C 1
ATOM 3542 O O . ILE A 1 464 ? 10.574 -0.100 -5.966 1.00 82.62 464 ILE A O 1
ATOM 3546 N N . ALA A 1 465 ? 8.372 -0.422 -5.670 1.00 74.75 465 ALA A N 1
ATOM 3547 C CA . ALA A 1 465 ? 8.527 -1.118 -4.400 1.00 74.75 465 ALA A CA 1
ATOM 3548 C C . ALA A 1 465 ? 9.181 -2.496 -4.606 1.00 74.75 465 ALA A C 1
ATOM 3550 O O . ALA A 1 465 ? 8.906 -3.148 -5.619 1.00 74.75 465 ALA A O 1
ATOM 3551 N N . PRO A 1 466 ? 10.016 -2.961 -3.658 1.00 74.12 466 PRO A N 1
ATOM 3552 C CA . PRO A 1 466 ? 10.564 -4.308 -3.716 1.00 74.12 466 PRO A CA 1
ATOM 3553 C C . PRO A 1 466 ? 9.453 -5.359 -3.628 1.00 74.12 466 PRO A C 1
ATOM 3555 O O . PRO A 1 466 ? 8.386 -5.116 -3.062 1.00 74.12 466 PRO A O 1
ATOM 3558 N N . GLY A 1 467 ? 9.723 -6.549 -4.164 1.00 70.19 467 GLY A N 1
ATOM 3559 C CA . GLY A 1 467 ? 8.814 -7.694 -4.047 1.00 70.19 467 GLY A CA 1
ATOM 3560 C C . GLY A 1 467 ? 7.769 -7.827 -5.151 1.00 70.19 467 GLY A C 1
ATOM 3561 O O . GLY A 1 467 ? 6.811 -8.573 -4.992 1.00 70.19 467 GLY A O 1
ATOM 3562 N N . GLN A 1 468 ? 7.959 -7.153 -6.290 1.00 74.56 468 GLN A N 1
ATOM 3563 C CA . GLN A 1 468 ? 7.163 -7.422 -7.500 1.00 74.56 468 GLN A CA 1
ATOM 3564 C C . GLN A 1 468 ? 7.603 -8.688 -8.254 1.00 74.56 468 GLN A C 1
ATOM 3566 O O . GLN A 1 468 ? 6.940 -9.114 -9.193 1.00 74.56 468 GLN A O 1
ATOM 3571 N N . SER A 1 469 ? 8.727 -9.281 -7.852 1.00 84.69 469 SER A N 1
ATOM 3572 C CA . SER A 1 469 ? 9.166 -10.606 -8.284 1.00 84.69 469 SER A CA 1
ATOM 3573 C C . SER A 1 469 ? 9.820 -11.327 -7.109 1.00 84.69 469 SER A C 1
ATOM 3575 O O . SER A 1 469 ? 10.477 -10.692 -6.279 1.00 84.69 469 SER A O 1
ATOM 3577 N N . THR A 1 470 ? 9.649 -12.643 -7.061 1.00 85.44 470 THR A N 1
ATOM 3578 C CA . THR A 1 470 ? 10.149 -13.522 -5.998 1.00 85.44 470 THR A CA 1
ATOM 3579 C C . THR A 1 470 ? 11.037 -14.569 -6.648 1.00 85.44 470 THR A C 1
ATOM 3581 O O . THR A 1 470 ? 10.589 -15.279 -7.539 1.00 85.44 470 THR A O 1
ATOM 3584 N N . ALA A 1 471 ? 12.294 -14.686 -6.232 1.00 90.56 471 ALA A N 1
ATOM 3585 C CA . ALA A 1 471 ? 13.232 -15.658 -6.792 1.00 90.56 471 ALA A CA 1
ATOM 3586 C C . ALA A 1 471 ? 13.638 -16.689 -5.736 1.00 90.56 471 ALA A C 1
ATOM 3588 O O . ALA A 1 471 ? 13.722 -16.372 -4.545 1.00 90.56 471 ALA A O 1
ATOM 3589 N N . GLN A 1 472 ? 13.909 -17.919 -6.168 1.00 92.06 472 GLN A N 1
ATOM 3590 C CA . GLN A 1 472 ? 14.476 -18.957 -5.306 1.00 92.06 472 GLN A CA 1
ATOM 3591 C C . GLN A 1 472 ? 15.667 -19.603 -5.988 1.00 92.06 472 GLN A C 1
ATOM 3593 O O . GLN A 1 472 ? 15.623 -19.874 -7.188 1.00 92.06 472 GLN A O 1
ATOM 3598 N N . GLY A 1 473 ? 16.723 -19.868 -5.221 1.00 93.56 473 GLY A N 1
ATOM 3599 C CA . GLY A 1 473 ? 17.919 -20.486 -5.770 1.00 93.56 473 GLY A CA 1
ATOM 3600 C C . GLY A 1 473 ? 18.678 -21.372 -4.794 1.00 93.56 473 GLY A C 1
ATOM 3601 O O . GLY A 1 473 ? 18.752 -21.098 -3.595 1.00 93.56 473 GLY A O 1
ATOM 3602 N N . ILE A 1 474 ? 19.292 -22.422 -5.338 1.00 92.81 474 ILE A N 1
ATOM 3603 C CA . ILE A 1 474 ? 20.163 -23.356 -4.617 1.00 92.81 474 ILE A CA 1
ATOM 3604 C C . ILE A 1 474 ? 21.530 -23.350 -5.287 1.00 92.81 474 ILE A C 1
ATOM 3606 O O . ILE A 1 474 ? 21.647 -23.703 -6.458 1.00 92.81 474 ILE A O 1
ATOM 3610 N N . ARG A 1 475 ? 22.580 -22.985 -4.542 1.00 89.06 475 ARG A N 1
ATOM 3611 C CA . ARG A 1 475 ? 23.976 -23.065 -5.001 1.00 89.06 475 ARG A CA 1
ATOM 3612 C C . ARG A 1 475 ? 24.692 -24.202 -4.279 1.00 89.06 475 ARG A C 1
ATOM 3614 O O . ARG A 1 475 ? 24.707 -24.259 -3.047 1.00 89.06 475 ARG A O 1
ATOM 3621 N N . ARG A 1 476 ? 25.324 -25.095 -5.038 1.00 82.38 476 ARG A N 1
ATOM 3622 C CA . ARG A 1 476 ? 26.171 -26.167 -4.503 1.00 82.38 476 ARG A CA 1
ATOM 3623 C C . ARG A 1 476 ? 27.575 -25.627 -4.224 1.00 82.38 476 ARG A C 1
ATOM 3625 O O . ARG A 1 476 ? 28.196 -25.033 -5.103 1.00 82.38 476 ARG A O 1
ATOM 3632 N N . LEU A 1 477 ? 28.082 -25.853 -3.011 1.00 75.50 477 LEU A N 1
ATOM 3633 C CA . LEU A 1 477 ? 29.451 -25.500 -2.632 1.00 75.50 477 LEU A CA 1
ATOM 3634 C C . LEU A 1 477 ? 30.409 -26.693 -2.812 1.00 75.50 477 LEU A C 1
ATOM 3636 O O . LEU A 1 477 ? 29.971 -27.839 -2.703 1.00 75.50 477 LEU A O 1
ATOM 3640 N N . PRO A 1 478 ? 31.716 -26.456 -3.037 1.00 53.66 478 PRO A N 1
ATOM 3641 C CA . PRO A 1 478 ? 32.689 -27.530 -3.252 1.00 53.66 478 PRO A CA 1
ATOM 3642 C C . PRO A 1 478 ? 32.870 -28.504 -2.071 1.00 53.66 478 PRO A C 1
ATOM 3644 O O . PRO A 1 478 ? 33.218 -29.650 -2.321 1.00 53.66 478 PRO A O 1
ATOM 3647 N N . ASN A 1 479 ? 32.606 -28.088 -0.817 1.00 48.62 479 ASN A N 1
ATOM 3648 C CA . ASN A 1 479 ? 32.937 -28.860 0.401 1.00 48.62 479 ASN A CA 1
ATOM 3649 C C . ASN A 1 479 ? 31.830 -28.915 1.487 1.00 48.62 479 ASN A C 1
ATOM 3651 O O . ASN A 1 479 ? 32.094 -29.371 2.596 1.00 48.62 479 ASN A O 1
ATOM 3655 N N . VAL A 1 480 ? 30.607 -28.444 1.213 1.00 44.22 480 VAL A N 1
ATOM 3656 C CA . VAL A 1 480 ? 29.473 -28.442 2.168 1.00 44.22 480 VAL A CA 1
ATOM 3657 C C . VAL A 1 480 ? 28.184 -28.762 1.404 1.00 44.22 480 VAL A C 1
ATOM 3659 O O . VAL A 1 480 ? 28.050 -28.357 0.245 1.00 44.22 480 VAL A O 1
ATOM 3662 N N . LEU A 1 481 ? 27.246 -29.490 2.028 1.00 43.50 481 LEU A N 1
ATOM 3663 C CA . LEU A 1 481 ? 25.889 -29.663 1.496 1.00 43.50 481 LEU A CA 1
ATOM 3664 C C . LEU A 1 481 ? 25.263 -28.263 1.303 1.00 43.50 481 LEU A C 1
ATOM 3666 O O . LEU A 1 481 ? 25.131 -27.525 2.266 1.00 43.50 481 LEU A O 1
ATOM 3670 N N . SER A 1 482 ? 25.002 -27.898 0.041 1.00 42.19 482 SER A N 1
ATOM 3671 C CA . SER A 1 482 ? 24.150 -26.803 -0.481 1.00 42.19 482 SER A CA 1
ATOM 3672 C C . SER A 1 482 ? 23.853 -25.560 0.385 1.00 42.19 482 SER A C 1
ATOM 3674 O O . SER A 1 482 ? 23.284 -25.660 1.463 1.00 42.19 482 SER A O 1
ATOM 3676 N N . MET A 1 483 ? 24.029 -24.353 -0.176 1.00 44.62 483 MET A N 1
ATOM 3677 C CA . MET A 1 483 ? 23.348 -23.149 0.335 1.00 44.62 483 MET A CA 1
ATOM 3678 C C . MET A 1 483 ? 22.061 -22.888 -0.454 1.00 44.62 483 MET A C 1
ATOM 3680 O O . MET A 1 483 ? 22.111 -22.609 -1.655 1.00 44.62 483 MET A O 1
ATOM 3684 N N . ALA A 1 484 ? 20.921 -22.954 0.232 1.00 45.66 484 ALA A N 1
ATOM 3685 C CA . ALA A 1 484 ? 19.605 -22.599 -0.296 1.00 45.66 484 ALA A CA 1
ATOM 3686 C C . ALA A 1 484 ? 19.193 -21.193 0.172 1.00 45.66 484 ALA A C 1
ATOM 3688 O O . ALA A 1 484 ? 19.475 -20.802 1.305 1.00 45.66 484 ALA A O 1
ATOM 3689 N N . GLY A 1 485 ? 18.519 -20.433 -0.691 1.00 32.88 485 GLY A N 1
ATOM 3690 C CA . GLY A 1 485 ? 17.934 -19.138 -0.349 1.00 32.88 485 GLY A CA 1
ATOM 3691 C C . GLY A 1 485 ? 16.615 -18.903 -1.084 1.00 32.88 485 GLY A C 1
ATOM 3692 O O . GLY A 1 485 ? 16.453 -19.316 -2.233 1.00 32.88 485 GLY A O 1
ATOM 3693 N N . GLY A 1 486 ? 15.681 -18.223 -0.420 1.00 33.12 486 GLY A N 1
ATOM 3694 C CA . GLY A 1 486 ? 14.472 -17.652 -1.018 1.00 33.12 486 GLY A CA 1
ATOM 3695 C C . GLY A 1 486 ? 14.478 -16.133 -0.846 1.00 33.12 486 GLY A C 1
ATOM 3696 O O . GLY A 1 486 ? 15.074 -15.623 0.104 1.00 33.12 486 GLY A O 1
ATOM 3697 N N . SER A 1 487 ? 13.869 -15.390 -1.771 1.00 28.97 487 SER A N 1
ATOM 3698 C CA . SER A 1 487 ? 13.778 -13.929 -1.663 1.00 28.97 487 SER A CA 1
ATOM 3699 C C . SER A 1 487 ? 12.935 -13.486 -0.461 1.00 28.97 487 SER A C 1
ATOM 3701 O O . SER A 1 487 ? 11.848 -14.011 -0.242 1.00 28.97 487 SER A O 1
ATOM 3703 N N . HIS A 1 488 ? 13.399 -12.457 0.254 1.00 38.06 488 HIS A N 1
ATOM 3704 C CA . HIS A 1 488 ? 12.789 -11.921 1.483 1.00 38.06 488 HIS A CA 1
ATOM 3705 C C . HIS A 1 488 ? 11.437 -11.191 1.305 1.00 38.06 488 HIS A C 1
ATOM 3707 O O . HIS A 1 488 ? 10.889 -10.691 2.283 1.00 38.06 488 HIS A O 1
ATOM 3713 N N . SER A 1 489 ? 10.919 -11.069 0.079 1.00 31.66 489 SER A N 1
ATOM 3714 C CA . SER A 1 489 ? 9.702 -10.307 -0.244 1.00 31.66 489 SER A CA 1
ATOM 3715 C C . SER A 1 489 ? 8.383 -11.056 -0.011 1.00 31.66 489 SER A C 1
ATOM 3717 O O . SER A 1 489 ? 7.331 -10.419 0.039 1.00 31.66 489 SER A O 1
ATOM 3719 N N . GLU A 1 490 ? 8.439 -12.381 0.134 1.00 37.00 490 GLU A N 1
ATOM 3720 C CA . GLU A 1 490 ? 7.313 -13.274 0.446 1.00 37.00 490 GLU A CA 1
ATOM 3721 C C . GLU A 1 490 ? 7.749 -14.290 1.518 1.00 37.00 490 GLU A C 1
ATOM 3723 O O . GLU A 1 490 ? 8.950 -14.440 1.755 1.00 37.00 490 GLU A O 1
ATOM 3728 N N . ASP A 1 491 ? 6.806 -15.002 2.152 1.00 35.53 491 ASP A N 1
ATOM 3729 C CA . ASP A 1 491 ? 7.048 -16.058 3.168 1.00 35.53 491 ASP A CA 1
ATOM 3730 C C . ASP A 1 491 ? 7.782 -17.318 2.604 1.00 35.53 491 ASP A C 1
ATOM 3732 O O . ASP A 1 491 ? 7.424 -18.463 2.889 1.00 35.53 491 ASP A O 1
ATOM 3736 N N . GLY A 1 492 ? 8.813 -17.150 1.770 1.00 32.94 492 GLY A N 1
ATOM 3737 C CA . GLY A 1 492 ? 9.638 -18.225 1.220 1.00 32.94 492 GLY A CA 1
ATOM 3738 C C . GLY A 1 492 ? 10.570 -18.828 2.274 1.00 32.94 492 GLY A C 1
ATOM 3739 O O . GLY A 1 492 ? 11.391 -18.129 2.868 1.00 32.94 492 GLY A O 1
ATOM 3740 N N . GLN A 1 493 ? 10.472 -20.141 2.496 1.00 36.12 493 GLN A N 1
ATOM 3741 C CA . GLN A 1 493 ? 11.324 -20.879 3.434 1.00 36.12 493 GLN A CA 1
ATOM 3742 C C . GLN A 1 493 ? 12.401 -21.684 2.697 1.00 36.12 493 GLN A C 1
ATOM 3744 O O . GLN A 1 493 ? 12.112 -22.366 1.719 1.00 36.12 493 GLN A O 1
ATOM 3749 N N . ALA A 1 494 ? 13.632 -21.650 3.212 1.00 32.91 494 ALA A N 1
ATOM 3750 C CA . ALA A 1 494 ? 14.682 -22.609 2.879 1.00 32.91 494 ALA A CA 1
ATOM 3751 C C . ALA A 1 494 ? 14.830 -23.590 4.052 1.00 32.91 494 ALA A C 1
ATOM 3753 O O . ALA A 1 494 ? 15.035 -23.161 5.189 1.00 32.91 494 ALA A O 1
ATOM 3754 N N . SER A 1 495 ? 14.712 -24.894 3.796 1.00 32.09 495 SER A N 1
ATOM 3755 C CA . SER A 1 495 ? 14.883 -25.945 4.807 1.00 32.09 495 SER A CA 1
ATOM 3756 C C . SER A 1 495 ? 15.925 -26.961 4.349 1.00 32.09 495 SER A C 1
ATOM 3758 O O . SER A 1 495 ? 15.777 -27.532 3.271 1.00 32.09 495 SER A O 1
ATOM 3760 N N . ASP A 1 496 ? 16.938 -27.210 5.179 1.00 32.88 496 ASP A N 1
ATOM 3761 C CA . ASP A 1 496 ? 17.890 -28.311 5.012 1.00 32.88 496 ASP A CA 1
ATOM 3762 C C . ASP A 1 496 ? 17.493 -29.449 5.965 1.00 32.88 496 ASP A C 1
ATOM 3764 O O . ASP A 1 496 ? 17.412 -29.252 7.180 1.00 32.88 496 ASP A O 1
ATOM 3768 N N . THR A 1 497 ? 17.174 -30.627 5.428 1.00 27.06 497 THR A N 1
ATOM 3769 C CA . THR A 1 497 ? 16.812 -31.805 6.228 1.00 27.06 497 THR A CA 1
ATOM 3770 C C . THR A 1 497 ? 17.822 -32.920 5.990 1.00 27.06 497 THR A C 1
ATOM 3772 O O . THR A 1 497 ? 17.615 -33.782 5.135 1.00 27.06 497 THR A O 1
ATOM 3775 N N . SER A 1 498 ? 18.898 -32.947 6.779 1.00 25.64 498 SER A N 1
ATOM 3776 C CA . SER A 1 498 ? 19.741 -34.137 6.926 1.00 25.64 498 SER A CA 1
ATOM 3777 C C . SER A 1 498 ? 19.230 -34.980 8.102 1.00 25.64 498 SER A C 1
ATOM 3779 O O . SER A 1 498 ? 19.449 -34.683 9.273 1.00 25.64 498 SER A O 1
ATOM 3781 N N . ALA A 1 499 ? 18.469 -36.032 7.794 1.00 23.23 499 ALA A N 1
ATOM 3782 C CA . ALA A 1 499 ? 17.956 -36.964 8.793 1.00 23.23 499 ALA A CA 1
ATOM 3783 C C . ALA A 1 499 ? 19.013 -38.028 9.138 1.00 23.23 499 ALA A C 1
ATOM 3785 O O . ALA A 1 499 ? 19.368 -38.845 8.289 1.00 23.23 499 ALA A O 1
ATOM 3786 N N . ALA A 1 500 ? 19.456 -38.071 10.397 1.00 23.39 500 ALA A N 1
ATOM 3787 C CA . ALA A 1 500 ? 20.051 -39.264 10.996 1.00 23.39 500 ALA A CA 1
ATOM 3788 C C . ALA A 1 500 ? 19.036 -39.898 11.958 1.00 23.39 500 ALA A C 1
ATOM 3790 O O . ALA A 1 500 ? 18.540 -39.274 12.894 1.00 23.39 500 ALA A O 1
ATOM 3791 N N . SER A 1 501 ? 18.694 -41.146 11.668 1.00 23.48 501 SER A N 1
ATOM 3792 C CA . SER A 1 501 ? 17.746 -41.995 12.385 1.00 23.48 501 SER A CA 1
ATOM 3793 C C . SER A 1 501 ? 18.373 -42.724 13.590 1.00 23.48 501 SER A C 1
ATOM 3795 O O . SER A 1 501 ? 19.547 -43.073 13.504 1.00 23.48 501 SER A O 1
ATOM 3797 N N . GLN A 1 502 ? 17.517 -43.105 14.566 1.00 23.33 502 GLN A N 1
ATOM 3798 C CA . GLN A 1 502 ? 17.567 -44.292 15.479 1.00 23.33 502 GLN A CA 1
ATOM 3799 C C . GLN A 1 502 ? 18.004 -44.073 16.967 1.00 23.33 502 GLN A C 1
ATOM 3801 O O . GLN A 1 502 ? 18.636 -43.066 17.265 1.00 23.33 502 GLN A O 1
ATOM 3806 N N . PRO A 1 503 ? 17.537 -44.906 17.944 1.00 32.12 503 PRO A N 1
ATOM 3807 C CA . PRO A 1 503 ? 16.680 -44.455 19.055 1.00 32.12 503 PRO A CA 1
ATOM 3808 C C . PRO A 1 503 ? 17.216 -44.704 20.494 1.00 32.12 503 PRO A C 1
ATOM 3810 O O . PRO A 1 503 ? 18.228 -45.357 20.703 1.00 32.12 503 PRO A O 1
ATOM 3813 N N . GLY A 1 504 ? 16.463 -44.164 21.467 1.00 24.95 504 GLY A N 1
ATOM 3814 C CA . GLY A 1 504 ? 16.555 -44.176 22.945 1.00 24.95 504 GLY A CA 1
ATOM 3815 C C . GLY A 1 504 ? 17.474 -45.132 23.732 1.00 24.95 504 GLY A C 1
ATOM 3816 O O . GLY A 1 504 ? 17.487 -46.328 23.485 1.00 24.95 504 GLY A O 1
ATOM 3817 N N . ALA A 1 505 ? 18.093 -44.600 24.803 1.00 22.78 505 ALA A N 1
ATOM 3818 C CA . ALA A 1 505 ? 18.117 -45.126 26.188 1.00 22.78 505 ALA A CA 1
ATOM 3819 C C . ALA A 1 505 ? 19.012 -44.258 27.114 1.00 22.78 505 ALA A C 1
ATOM 3821 O O . ALA A 1 505 ? 19.918 -43.568 26.658 1.00 22.78 505 ALA A O 1
ATOM 3822 N N . GLN A 1 506 ? 18.714 -44.283 28.417 1.00 21.81 506 GLN A N 1
ATOM 3823 C CA . GLN A 1 506 ? 19.337 -43.543 29.534 1.00 21.81 506 GLN A CA 1
ATOM 3824 C C . GLN A 1 506 ? 20.683 -44.160 30.040 1.00 21.81 506 GLN A C 1
ATOM 3826 O O . GLN A 1 506 ? 21.080 -45.205 29.532 1.00 21.81 506 GLN A O 1
ATOM 3831 N N . PRO A 1 507 ? 21.411 -43.530 31.002 1.00 39.44 507 PRO A N 1
ATOM 3832 C CA . PRO A 1 507 ? 22.884 -43.455 31.028 1.00 39.44 507 PRO A CA 1
ATOM 3833 C C . PRO A 1 507 ? 23.588 -44.328 32.091 1.00 39.44 507 PRO A C 1
ATOM 3835 O O . PRO A 1 507 ? 23.010 -44.577 33.144 1.00 39.44 507 PRO A O 1
ATOM 3838 N N . SER A 1 508 ? 24.882 -44.653 31.894 1.00 22.55 508 SER A N 1
ATOM 3839 C CA . SER A 1 508 ? 25.848 -44.905 32.993 1.00 22.55 508 SER A CA 1
ATOM 3840 C C . SER A 1 508 ? 27.326 -45.054 32.553 1.00 22.55 508 SER A C 1
ATOM 3842 O O . SER A 1 508 ? 27.652 -45.879 31.709 1.00 22.55 508 SER A O 1
ATOM 3844 N N . GLU A 1 509 ? 28.179 -44.241 33.188 1.00 23.88 509 GLU A N 1
ATOM 3845 C CA . GLU A 1 509 ? 29.549 -44.434 33.731 1.00 23.88 509 GLU A CA 1
ATOM 3846 C C . GLU A 1 509 ? 30.668 -45.298 33.075 1.00 23.88 509 GLU A C 1
ATOM 3848 O O . GLU A 1 509 ? 30.656 -46.519 33.106 1.00 23.88 509 GLU A O 1
ATOM 3853 N N . LYS A 1 510 ? 31.735 -44.566 32.683 1.00 23.88 510 LYS A N 1
ATOM 3854 C CA . LYS A 1 510 ? 33.184 -44.617 33.049 1.00 23.88 510 LYS A CA 1
ATOM 3855 C C . LYS A 1 510 ? 34.078 -45.878 32.908 1.00 23.88 510 LYS A C 1
ATOM 3857 O O . LYS A 1 510 ? 33.846 -46.913 33.519 1.00 23.88 510 LYS A O 1
ATOM 3862 N N . SER A 1 511 ? 35.278 -45.573 32.364 1.00 23.70 511 SER A N 1
ATOM 3863 C CA . SER A 1 511 ? 36.657 -46.119 32.555 1.00 23.70 511 SER A CA 1
ATOM 3864 C C . SER A 1 511 ? 37.224 -46.878 31.336 1.00 23.70 511 SER A C 1
ATOM 3866 O O . SER A 1 511 ? 36.511 -47.673 30.750 1.00 23.70 511 SER A O 1
ATOM 3868 N N . GLY A 1 512 ? 38.461 -46.705 30.839 1.00 24.22 512 GLY A N 1
ATOM 3869 C CA . GLY A 1 512 ? 39.576 -45.781 31.093 1.00 24.22 512 GLY A CA 1
ATOM 3870 C C . GLY A 1 512 ? 40.780 -46.073 30.150 1.00 24.22 512 GLY A C 1
ATOM 3871 O O . GLY A 1 512 ? 41.049 -47.233 29.876 1.00 24.22 512 GLY A O 1
ATOM 3872 N N . VAL A 1 513 ? 41.481 -45.005 29.718 1.00 23.88 513 VAL A N 1
ATOM 3873 C CA . VAL A 1 513 ? 42.965 -44.816 29.626 1.00 23.88 513 VAL A CA 1
ATOM 3874 C C . VAL A 1 513 ? 43.806 -45.419 28.452 1.00 23.88 513 VAL A C 1
ATOM 3876 O O . VAL A 1 513 ? 44.120 -46.601 28.447 1.00 23.88 513 VAL A O 1
ATOM 3879 N N . GLU A 1 514 ? 44.251 -44.486 27.570 1.00 23.59 514 GLU A N 1
ATOM 3880 C CA . GLU A 1 514 ? 45.590 -44.239 26.926 1.00 23.59 514 GLU A CA 1
ATOM 3881 C C . GLU A 1 514 ? 46.230 -45.237 25.918 1.00 23.59 514 GLU A C 1
ATOM 3883 O O . GLU A 1 514 ? 46.148 -46.439 26.103 1.00 23.59 514 GLU A O 1
ATOM 3888 N N . GLN A 1 515 ? 46.967 -44.871 24.843 1.00 22.55 515 GLN A N 1
ATOM 3889 C CA . GLN A 1 515 ? 47.488 -43.611 24.250 1.00 22.55 515 GLN A CA 1
ATOM 3890 C C . GLN A 1 515 ? 48.047 -43.906 22.820 1.00 22.55 515 GLN A C 1
ATOM 3892 O O . GLN A 1 515 ? 48.734 -44.911 22.651 1.00 22.55 515 GLN A O 1
ATOM 3897 N N . SER A 1 516 ? 47.843 -43.023 21.818 1.00 21.98 516 SER A N 1
ATOM 3898 C CA . SER A 1 516 ? 48.900 -42.355 20.994 1.00 21.98 516 SER A CA 1
ATOM 3899 C C . SER A 1 516 ? 48.460 -41.831 19.593 1.00 21.98 516 SER A C 1
ATOM 3901 O O . SER A 1 516 ? 48.119 -42.585 18.693 1.00 21.98 516 SER A O 1
ATOM 3903 N N . GLN A 1 517 ? 48.567 -40.494 19.457 1.00 23.12 517 GLN A N 1
ATOM 3904 C CA . GLN A 1 517 ? 48.966 -39.642 18.306 1.00 23.12 517 GLN A CA 1
ATOM 3905 C C . GLN A 1 517 ? 48.111 -39.485 17.017 1.00 23.12 517 GLN A C 1
ATOM 3907 O O . GLN A 1 517 ? 48.316 -40.189 16.035 1.00 23.12 517 GLN A O 1
ATOM 3912 N N . GLN A 1 518 ? 47.331 -38.386 16.957 1.00 22.72 518 GLN A N 1
ATOM 3913 C CA . GLN A 1 518 ? 47.280 -37.379 15.862 1.00 22.72 518 GLN A CA 1
ATOM 3914 C C . GLN A 1 518 ? 46.610 -36.063 16.369 1.00 22.72 518 GLN A C 1
ATOM 3916 O O . GLN A 1 518 ? 45.891 -36.120 17.367 1.00 22.72 518 GLN A O 1
ATOM 3921 N N . PRO A 1 519 ? 46.896 -34.872 15.792 1.00 25.34 519 PRO A N 1
ATOM 3922 C CA . PRO A 1 519 ? 46.798 -33.589 16.503 1.00 25.34 519 PRO A CA 1
ATOM 3923 C C . PRO A 1 519 ? 45.448 -32.842 16.417 1.00 25.34 519 PRO A C 1
ATOM 3925 O O . PRO A 1 519 ? 44.887 -32.670 15.343 1.00 25.34 519 PRO A O 1
ATOM 3928 N N . GLN A 1 520 ? 45.042 -32.351 17.596 1.00 23.39 520 GLN A N 1
ATOM 3929 C CA . GLN A 1 520 ? 44.471 -31.041 17.977 1.00 23.39 520 GLN A CA 1
ATOM 3930 C C . GLN A 1 520 ? 43.195 -30.462 17.309 1.00 23.39 520 GLN A C 1
ATOM 3932 O O . GLN A 1 520 ? 43.212 -29.953 16.195 1.00 23.39 520 GLN A O 1
ATOM 3937 N N . ASP A 1 521 ? 42.166 -30.419 18.172 1.00 25.64 521 ASP A N 1
ATOM 3938 C CA . ASP A 1 521 ? 40.993 -29.538 18.320 1.00 25.64 521 ASP A CA 1
ATOM 3939 C C . ASP A 1 521 ? 39.787 -29.596 17.348 1.00 25.64 521 ASP A C 1
ATOM 3941 O O . ASP A 1 521 ? 39.884 -29.210 16.183 1.00 25.64 521 ASP A O 1
ATOM 3945 N N . PRO A 1 522 ? 38.583 -29.978 17.850 1.00 25.91 522 PRO A N 1
ATOM 3946 C CA . PRO A 1 522 ? 37.321 -29.802 17.144 1.00 25.91 522 PRO A CA 1
ATOM 3947 C C . PRO A 1 522 ? 36.852 -28.344 17.234 1.00 25.91 522 PRO A C 1
ATOM 3949 O O . PRO A 1 522 ? 36.647 -27.791 18.317 1.00 25.91 522 PRO A O 1
ATOM 3952 N N . LEU A 1 523 ? 36.668 -27.734 16.064 1.00 24.58 523 LEU A N 1
ATOM 3953 C CA . LEU A 1 523 ? 36.133 -26.388 15.897 1.00 24.58 523 LEU A CA 1
ATOM 3954 C C . LEU A 1 523 ? 34.763 -26.238 16.572 1.00 24.58 523 LEU A C 1
ATOM 3956 O O . LEU A 1 523 ? 33.812 -26.975 16.318 1.00 24.58 523 LEU A O 1
ATOM 3960 N N . VAL A 1 524 ? 34.726 -25.229 17.434 1.00 21.67 524 VAL A N 1
ATOM 3961 C CA . VAL A 1 524 ? 33.575 -24.625 18.096 1.00 21.67 524 VAL A CA 1
ATOM 3962 C C . VAL A 1 524 ? 32.517 -24.227 17.065 1.00 21.67 524 VAL A C 1
ATOM 3964 O O . VAL A 1 524 ? 32.816 -23.544 16.088 1.00 21.67 524 VAL A O 1
ATOM 3967 N N . TRP A 1 525 ? 31.268 -24.618 17.313 1.00 21.53 525 TRP A N 1
ATOM 3968 C CA . TRP A 1 525 ? 30.108 -24.151 16.561 1.00 21.53 525 TRP A CA 1
ATOM 3969 C C . TRP A 1 525 ? 29.757 -22.727 16.995 1.00 21.53 525 TRP A C 1
ATOM 3971 O O . TRP A 1 525 ? 29.291 -22.507 18.112 1.00 21.53 525 TRP A O 1
ATOM 3981 N N . THR A 1 526 ? 29.985 -21.759 16.116 1.00 21.28 526 THR A N 1
ATOM 3982 C CA . THR A 1 526 ? 29.458 -20.398 16.233 1.00 21.28 526 THR A CA 1
ATOM 3983 C C . THR A 1 526 ? 28.124 -20.306 15.493 1.00 21.28 526 THR A C 1
ATOM 3985 O O . THR A 1 526 ? 28.060 -20.489 14.279 1.00 21.28 526 THR A O 1
ATOM 3988 N N . GLU A 1 527 ? 27.050 -20.014 16.231 1.00 21.22 527 GLU A N 1
ATOM 3989 C CA . GLU A 1 527 ? 25.786 -19.521 15.673 1.00 21.22 527 GLU A CA 1
ATOM 3990 C C . GLU A 1 527 ? 26.057 -18.227 14.892 1.00 21.22 527 GLU A C 1
ATOM 3992 O O . GLU A 1 527 ? 26.570 -17.253 15.443 1.00 21.22 527 GLU A O 1
ATOM 3997 N N . VAL A 1 528 ? 25.725 -18.219 13.602 1.00 23.00 528 VAL A N 1
ATOM 3998 C CA . VAL A 1 528 ? 25.729 -17.004 12.784 1.00 23.00 528 VAL A CA 1
ATOM 3999 C C . VAL A 1 528 ? 24.369 -16.324 12.943 1.00 23.00 528 VAL A C 1
ATOM 4001 O O . VAL A 1 528 ? 23.327 -16.902 12.635 1.00 23.00 528 VAL A O 1
ATOM 4004 N N . GLU A 1 529 ? 24.413 -15.096 13.460 1.00 21.94 529 GLU A N 1
ATOM 4005 C CA . GLU A 1 529 ? 23.306 -14.158 13.654 1.00 21.94 529 GLU A CA 1
ATOM 4006 C C . GLU A 1 529 ? 22.362 -14.061 12.443 1.00 21.94 529 GLU A C 1
ATOM 4008 O O . GLU A 1 529 ? 22.770 -13.764 11.319 1.00 21.94 529 GLU A O 1
ATOM 4013 N N . LYS A 1 530 ? 21.058 -14.218 12.703 1.00 22.31 530 LYS A N 1
ATOM 4014 C CA . LYS A 1 530 ? 19.984 -13.785 11.803 1.00 22.31 530 LYS A CA 1
ATOM 4015 C C . LYS A 1 530 ? 19.947 -12.254 11.774 1.00 22.31 530 LYS A C 1
ATOM 4017 O O . LYS A 1 530 ? 19.510 -11.633 12.737 1.00 22.31 530 LYS A O 1
ATOM 4022 N N . GLN A 1 531 ? 20.376 -11.645 10.671 1.00 22.05 531 GLN A N 1
ATOM 4023 C CA . GLN A 1 531 ? 20.116 -10.229 10.403 1.00 22.05 531 GLN A CA 1
ATOM 4024 C C . GLN A 1 531 ? 18.663 -10.046 9.941 1.00 22.05 531 GLN A C 1
ATOM 4026 O O . GLN A 1 531 ? 18.285 -10.467 8.850 1.00 22.05 531 GLN A O 1
ATOM 4031 N N . GLU A 1 532 ? 17.849 -9.423 10.791 1.00 23.14 532 GLU A N 1
ATOM 4032 C CA . GLU A 1 532 ? 16.476 -9.015 10.492 1.00 23.14 532 GLU A CA 1
ATOM 4033 C C . GLU A 1 532 ? 16.453 -7.766 9.602 1.00 23.14 532 GLU A C 1
ATOM 4035 O O . GLU A 1 532 ? 17.010 -6.718 9.942 1.00 23.14 532 GLU A O 1
ATOM 4040 N N . THR A 1 533 ? 15.784 -7.868 8.455 1.00 22.12 533 THR A N 1
ATOM 4041 C CA . THR A 1 533 ? 15.552 -6.768 7.519 1.00 22.12 533 THR A CA 1
ATOM 4042 C C . THR A 1 533 ? 14.270 -6.011 7.867 1.00 22.12 533 THR A C 1
ATOM 4044 O O . THR A 1 533 ? 13.170 -6.548 7.961 1.00 22.12 533 THR A O 1
ATOM 4047 N N . THR A 1 534 ? 14.462 -4.713 8.069 1.00 23.12 534 THR A N 1
ATOM 4048 C CA . THR A 1 534 ? 13.483 -3.644 8.270 1.00 23.12 534 THR A CA 1
ATOM 4049 C C . THR A 1 534 ? 12.475 -3.520 7.126 1.00 23.12 534 THR A C 1
ATOM 4051 O O . THR A 1 534 ? 12.844 -3.449 5.957 1.00 23.12 534 THR A O 1
ATOM 4054 N N . SER A 1 535 ? 11.204 -3.404 7.500 1.00 19.98 535 SER A N 1
ATOM 4055 C CA . SER A 1 535 ? 10.053 -3.088 6.658 1.00 19.98 535 SER A CA 1
ATOM 4056 C C . SER A 1 535 ? 10.127 -1.669 6.075 1.00 19.98 535 SER A C 1
ATOM 4058 O O . SER A 1 535 ? 10.297 -0.693 6.806 1.00 19.98 535 SER A O 1
ATOM 4060 N N . ILE A 1 536 ? 9.961 -1.549 4.754 1.00 22.48 536 ILE A N 1
ATOM 4061 C CA . ILE A 1 536 ? 9.769 -0.272 4.052 1.00 22.48 536 ILE A CA 1
ATOM 4062 C C . ILE A 1 536 ? 8.344 -0.266 3.496 1.00 22.48 536 ILE A C 1
ATOM 4064 O O . ILE A 1 536 ? 8.007 -1.050 2.611 1.00 22.48 536 ILE A O 1
ATOM 4068 N N . HIS A 1 537 ? 7.506 0.604 4.061 1.00 24.88 537 HIS A N 1
ATOM 4069 C CA . HIS A 1 537 ? 6.192 0.942 3.521 1.00 24.88 537 HIS A CA 1
ATOM 4070 C C . HIS A 1 537 ? 6.312 1.953 2.362 1.00 24.88 537 HIS A C 1
ATOM 4072 O O . HIS A 1 537 ? 7.303 2.681 2.281 1.00 24.88 537 HIS A O 1
ATOM 4078 N N . PRO A 1 538 ? 5.317 1.963 1.458 1.00 25.61 538 PRO A N 1
ATOM 4079 C CA . PRO A 1 538 ? 5.406 2.491 0.102 1.00 25.61 538 PRO A CA 1
ATOM 4080 C C . PRO A 1 538 ? 5.009 3.965 0.030 1.00 25.61 538 PRO A C 1
ATOM 4082 O O . PRO A 1 538 ? 4.158 4.395 0.799 1.00 25.61 538 PRO A O 1
ATOM 4085 N N . GLU A 1 539 ? 5.515 4.693 -0.966 1.00 23.69 539 GLU A N 1
ATOM 4086 C CA . GLU A 1 539 ? 4.707 5.712 -1.639 1.00 23.69 539 GLU A CA 1
ATOM 4087 C C . GLU A 1 539 ? 5.234 6.021 -3.061 1.00 23.69 539 GLU A C 1
ATOM 4089 O O . GLU A 1 539 ? 6.402 6.340 -3.266 1.00 23.69 539 GLU A O 1
ATOM 4094 N N . GLU A 1 540 ? 4.286 5.930 -4.002 1.00 22.31 540 GLU A N 1
ATOM 4095 C CA . GLU A 1 540 ? 4.125 6.690 -5.256 1.00 22.31 540 GLU A CA 1
ATOM 4096 C C . GLU A 1 540 ? 4.895 6.316 -6.525 1.00 22.31 540 GLU A C 1
ATOM 4098 O O . GLU A 1 540 ? 6.006 6.767 -6.796 1.00 22.31 540 GLU A O 1
ATOM 4103 N N . SER A 1 541 ? 4.179 5.600 -7.399 1.00 23.53 541 SER A N 1
ATOM 4104 C CA . SER A 1 541 ? 4.415 5.574 -8.840 1.00 23.53 541 SER A CA 1
ATOM 4105 C C . SER A 1 541 ? 3.881 6.854 -9.496 1.00 23.53 541 SER A C 1
ATOM 4107 O O . SER A 1 541 ? 2.666 7.052 -9.589 1.00 23.53 541 SER A O 1
ATOM 4109 N N . ASN A 1 542 ? 4.794 7.688 -9.992 1.00 23.33 542 ASN A N 1
ATOM 4110 C CA . ASN A 1 542 ? 4.519 8.571 -11.123 1.00 23.33 542 ASN A CA 1
ATOM 4111 C C . ASN A 1 542 ? 4.417 7.736 -12.403 1.00 23.33 542 ASN A C 1
ATOM 4113 O O . ASN A 1 542 ? 5.049 6.685 -12.508 1.00 23.33 542 ASN A O 1
ATOM 4117 N N . GLY A 1 543 ? 3.574 8.201 -13.322 1.00 27.16 543 GLY A N 1
ATOM 4118 C CA . GLY A 1 543 ? 3.324 7.589 -14.617 1.00 27.16 543 GLY A CA 1
ATOM 4119 C C . GLY A 1 543 ? 4.536 7.619 -15.557 1.00 27.16 543 GLY A C 1
ATOM 4120 O O . GLY A 1 543 ? 5.665 7.915 -15.175 1.00 27.16 543 GLY A O 1
ATOM 4121 N N . ALA A 1 544 ? 4.243 7.339 -16.817 1.00 26.12 544 ALA A N 1
ATOM 4122 C CA . ALA A 1 544 ? 5.030 6.700 -17.859 1.00 26.12 544 ALA A CA 1
ATOM 4123 C C . ALA A 1 544 ? 4.054 6.546 -19.040 1.00 26.12 544 ALA A C 1
ATOM 4125 O O . ALA A 1 544 ? 3.369 5.528 -19.117 1.00 26.12 544 ALA A O 1
ATOM 4126 N N . ASP A 1 545 ? 3.869 7.596 -19.849 1.00 27.25 545 ASP A N 1
ATOM 4127 C CA . ASP A 1 545 ? 2.840 7.728 -20.888 1.00 27.25 545 ASP A CA 1
ATOM 4128 C C . ASP A 1 545 ? 2.712 6.561 -21.862 1.00 27.25 545 ASP A C 1
ATOM 4130 O O . ASP A 1 545 ? 3.685 6.072 -22.433 1.00 27.25 545 ASP A O 1
ATOM 4134 N N . ALA A 1 546 ? 1.450 6.241 -22.149 1.00 26.08 546 ALA A N 1
ATOM 4135 C CA . ALA A 1 546 ? 1.005 5.370 -23.223 1.00 26.08 546 ALA A CA 1
ATOM 4136 C C . ALA A 1 546 ? 0.918 6.093 -24.581 1.00 26.08 546 ALA A C 1
ATOM 4138 O O . ALA A 1 546 ? 0.395 7.218 -24.661 1.00 26.08 546 ALA A O 1
ATOM 4139 N N . SER A 1 547 ? 1.430 5.437 -25.632 1.00 26.64 547 SER A N 1
ATOM 4140 C CA . SER A 1 547 ? 1.493 5.920 -27.019 1.00 26.64 547 SER A CA 1
ATOM 4141 C C . SER A 1 547 ? 0.104 6.177 -27.639 1.00 26.64 547 SER A C 1
ATOM 4143 O O . SER A 1 547 ? -0.907 5.677 -27.154 1.00 26.64 547 SER A O 1
ATOM 4145 N N . PRO A 1 548 ? 0.009 6.956 -28.734 1.00 27.08 548 PRO A N 1
ATOM 4146 C CA . PRO A 1 548 ? -1.231 7.626 -29.152 1.00 27.08 548 PRO A CA 1
ATOM 4147 C C . PRO A 1 548 ? -2.301 6.778 -29.869 1.00 27.08 548 PRO A C 1
ATOM 4149 O O . PRO A 1 548 ? -3.244 7.368 -30.386 1.00 27.08 548 PRO A O 1
ATOM 4152 N N . ALA A 1 549 ? -2.181 5.449 -29.953 1.00 30.77 549 ALA A N 1
ATOM 4153 C CA . ALA A 1 549 ? -3.013 4.641 -30.862 1.00 30.77 549 ALA A CA 1
ATOM 4154 C C . ALA A 1 549 ? -4.203 3.904 -30.213 1.00 30.77 549 ALA A C 1
ATOM 4156 O O . ALA A 1 549 ? -5.034 3.381 -30.945 1.00 30.77 549 ALA A O 1
ATOM 4157 N N . ASP A 1 550 ? -4.310 3.890 -28.882 1.00 36.19 550 ASP A N 1
ATOM 4158 C CA . ASP A 1 550 ? -5.316 3.092 -28.151 1.00 36.19 550 ASP A CA 1
ATOM 4159 C C . ASP A 1 550 ? -6.064 3.912 -27.080 1.00 36.19 550 ASP A C 1
ATOM 4161 O O . ASP A 1 550 ? -6.573 3.429 -26.070 1.00 36.19 550 ASP A O 1
ATOM 4165 N N . LYS A 1 551 ? -6.087 5.231 -27.276 1.00 45.97 551 LYS A N 1
ATOM 4166 C CA . LYS A 1 551 ? -6.866 6.138 -26.440 1.00 45.97 551 LYS A CA 1
ATOM 4167 C C . LYS A 1 551 ? -8.244 6.212 -27.071 1.00 45.97 551 LYS A C 1
ATOM 4169 O O . LYS A 1 551 ? -8.343 6.608 -28.232 1.00 45.97 551 LYS A O 1
ATOM 4174 N N . ASP A 1 552 ? -9.285 5.854 -26.313 1.00 51.44 552 ASP A N 1
ATOM 4175 C CA . ASP A 1 552 ? -10.647 6.289 -26.628 1.00 51.44 552 ASP A CA 1
ATOM 4176 C C . ASP A 1 552 ? -10.535 7.753 -27.094 1.00 51.44 552 ASP A C 1
ATOM 4178 O O . ASP A 1 552 ? -9.982 8.573 -26.350 1.00 51.44 552 ASP A O 1
ATOM 4182 N N . PRO A 1 553 ? -10.944 8.092 -28.332 1.00 60.28 553 PRO A N 1
ATOM 4183 C CA . PRO A 1 553 ? -10.780 9.443 -28.868 1.00 60.28 553 PRO A CA 1
ATOM 4184 C C . PRO A 1 553 ? -11.495 10.484 -28.000 1.00 60.28 553 PRO A C 1
ATOM 4186 O O . PRO A 1 553 ? -11.210 11.680 -28.087 1.00 60.28 553 PRO A O 1
ATOM 4189 N N . ASN A 1 554 ? -12.395 10.016 -27.134 1.00 70.00 554 ASN A N 1
ATOM 4190 C CA . ASN A 1 554 ? -13.103 10.781 -26.142 1.00 70.00 554 ASN A CA 1
ATOM 4191 C C . ASN A 1 554 ? -12.465 10.750 -24.743 1.00 70.00 554 ASN A C 1
ATOM 4193 O O . ASN A 1 554 ? -13.062 11.301 -23.833 1.00 70.00 554 ASN A O 1
ATOM 4197 N N . ILE A 1 555 ? -11.275 10.190 -24.503 1.00 73.81 555 ILE A N 1
ATOM 4198 C CA . ILE A 1 555 ? -10.583 10.286 -23.203 1.00 73.81 555 ILE A CA 1
ATOM 4199 C C . ILE A 1 555 ? -9.329 11.153 -23.324 1.00 73.81 555 ILE A C 1
ATOM 4201 O O . ILE A 1 555 ? -8.415 10.893 -24.103 1.00 73.81 555 ILE A O 1
ATOM 4205 N N . VAL A 1 556 ? -9.272 12.200 -22.504 1.00 76.62 556 VAL A N 1
ATOM 4206 C CA . VAL A 1 556 ? -8.182 13.176 -22.474 1.00 76.62 556 VAL A CA 1
ATOM 4207 C C . VAL A 1 556 ? -7.163 12.796 -21.401 1.00 76.62 556 VAL A C 1
ATOM 4209 O O . VAL A 1 556 ? -7.494 12.608 -20.227 1.00 76.62 556 VAL A O 1
ATOM 4212 N N . TYR A 1 557 ? -5.904 12.726 -21.829 1.00 80.25 557 TYR A N 1
ATOM 4213 C CA . TYR A 1 557 ? -4.719 12.441 -21.020 1.00 80.25 557 TYR A CA 1
ATOM 4214 C C . TYR A 1 557 ? -3.832 13.692 -20.943 1.00 80.25 557 TYR A C 1
ATOM 4216 O O . TYR A 1 557 ? -3.999 14.628 -21.730 1.00 80.25 557 TYR A O 1
ATOM 4224 N N . TRP A 1 558 ? -2.866 13.695 -20.023 1.00 77.44 558 TRP A N 1
ATOM 4225 C CA . TRP A 1 558 ? -1.718 14.593 -20.147 1.00 77.44 558 TRP A CA 1
ATOM 4226 C C . TRP A 1 558 ? -0.902 14.228 -21.392 1.00 77.44 558 TRP A C 1
ATOM 4228 O O . TRP A 1 558 ? -0.930 13.083 -21.845 1.00 77.44 558 TRP A O 1
ATOM 4238 N N . GLU A 1 559 ? -0.227 15.217 -21.976 1.00 65.00 559 GLU A N 1
ATOM 4239 C CA . GLU A 1 559 ? 0.587 15.007 -23.181 1.00 65.00 559 GLU A CA 1
ATOM 4240 C C . GLU A 1 559 ? 1.877 14.253 -22.868 1.00 65.00 559 GLU A C 1
ATOM 4242 O O . GLU A 1 559 ? 2.351 13.489 -23.707 1.00 65.00 559 GLU A O 1
ATOM 4247 N N . SER A 1 560 ? 2.426 14.471 -21.668 1.00 67.00 560 SER A N 1
ATOM 4248 C CA . SER A 1 560 ? 3.446 13.604 -21.104 1.00 67.00 560 SER A CA 1
ATOM 4249 C C . SER A 1 560 ? 3.471 13.585 -19.569 1.00 67.00 560 SER A C 1
ATOM 4251 O O . SER A 1 560 ? 2.899 14.439 -18.889 1.00 67.00 560 SER A O 1
ATOM 4253 N N . ASP A 1 561 ? 4.227 12.666 -18.988 1.00 69.81 561 ASP A N 1
ATOM 4254 C CA . ASP A 1 561 ? 4.471 12.552 -17.562 1.00 69.81 561 ASP A CA 1
ATOM 4255 C C . ASP A 1 561 ? 5.351 13.691 -17.035 1.00 69.81 561 ASP A C 1
ATOM 4257 O O . ASP A 1 561 ? 5.246 14.075 -15.868 1.00 69.81 561 ASP A O 1
ATOM 4261 N N . ALA A 1 562 ? 6.129 14.313 -17.923 1.00 67.06 562 ALA A N 1
ATOM 4262 C CA . ALA A 1 562 ? 6.881 15.541 -17.687 1.00 67.06 562 ALA A CA 1
ATOM 4263 C C . ALA A 1 562 ? 6.084 16.819 -18.027 1.00 67.06 562 ALA A C 1
ATOM 4265 O O . ALA A 1 562 ? 6.654 17.913 -18.003 1.00 67.06 562 ALA A O 1
ATOM 4266 N N . ASP A 1 563 ? 4.783 16.716 -18.335 1.00 77.44 563 ASP A N 1
ATOM 4267 C CA . ASP A 1 563 ? 3.960 17.861 -18.733 1.00 77.44 563 ASP A CA 1
ATOM 4268 C C . ASP A 1 563 ? 4.034 18.972 -17.665 1.00 77.44 563 ASP A C 1
ATOM 4270 O O . ASP A 1 563 ? 3.761 18.720 -16.481 1.00 77.44 563 ASP A O 1
ATOM 4274 N N . PRO A 1 564 ? 4.415 20.208 -18.047 1.00 81.56 564 PRO A N 1
ATOM 4275 C CA . PRO A 1 564 ? 4.611 21.315 -17.112 1.00 81.56 564 PRO A CA 1
ATOM 4276 C C . PRO A 1 564 ? 3.308 21.771 -16.438 1.00 81.56 564 PRO A C 1
ATOM 4278 O O . PRO A 1 564 ? 3.347 22.513 -15.452 1.00 81.56 564 PRO A O 1
ATOM 4281 N N . ARG A 1 565 ? 2.144 21.344 -16.947 1.00 82.75 565 ARG A N 1
ATOM 4282 C CA . ARG A 1 565 ? 0.834 21.580 -16.325 1.00 82.75 565 ARG A CA 1
ATOM 4283 C C . ARG A 1 565 ? 0.618 20.700 -15.095 1.00 82.75 565 ARG A C 1
ATOM 4285 O O . ARG A 1 565 ? -0.180 21.086 -14.241 1.00 82.75 565 ARG A O 1
ATOM 4292 N N . ARG A 1 566 ? 1.342 19.581 -14.958 1.00 85.50 566 ARG A N 1
ATOM 4293 C CA . ARG A 1 566 ? 1.256 18.699 -13.785 1.00 85.50 566 ARG A CA 1
ATOM 4294 C C . ARG A 1 566 ? 1.905 19.359 -12.557 1.00 85.50 566 ARG A C 1
ATOM 4296 O O . ARG A 1 566 ? 3.060 19.785 -12.637 1.00 85.50 566 ARG A O 1
ATOM 4303 N N . PRO A 1 567 ? 1.226 19.407 -11.397 1.00 87.31 567 PRO A N 1
ATOM 4304 C CA . PRO A 1 567 ? 1.749 20.056 -10.188 1.00 87.31 567 PRO A CA 1
ATOM 4305 C C . PRO A 1 567 ? 3.061 19.463 -9.659 1.00 87.31 567 PRO A C 1
ATOM 4307 O O . PRO A 1 567 ? 3.923 20.195 -9.162 1.00 87.31 567 PRO A O 1
ATOM 4310 N N . LEU A 1 568 ? 3.270 18.159 -9.859 1.00 86.25 568 LEU A N 1
ATOM 4311 C CA . LEU A 1 568 ? 4.520 17.467 -9.539 1.00 86.25 568 LEU A CA 1
ATOM 4312 C C . LEU A 1 568 ? 5.721 17.947 -10.372 1.00 86.25 568 LEU A C 1
ATOM 4314 O O . LEU A 1 568 ? 6.856 17.775 -9.932 1.00 86.25 568 LEU A O 1
ATOM 4318 N N . ASN A 1 569 ? 5.503 18.610 -11.508 1.00 87.75 569 ASN A N 1
ATOM 4319 C CA . ASN A 1 569 ? 6.564 19.108 -12.390 1.00 87.75 569 ASN A CA 1
ATOM 4320 C C . ASN A 1 569 ? 6.812 20.617 -12.252 1.00 87.75 569 ASN A C 1
ATOM 4322 O O . ASN A 1 569 ? 7.651 21.180 -12.955 1.00 87.75 569 ASN A O 1
ATOM 4326 N N . TRP A 1 570 ? 6.110 21.302 -11.344 1.00 91.44 570 TRP A N 1
ATOM 4327 C CA . TRP A 1 570 ? 6.293 22.740 -11.163 1.00 91.44 570 TRP A CA 1
ATOM 4328 C C . TRP A 1 570 ? 7.695 23.105 -10.644 1.00 91.44 570 TRP A C 1
ATOM 4330 O O . TRP A 1 570 ? 8.301 22.342 -9.885 1.00 91.44 570 TRP A O 1
ATOM 4340 N N . PRO A 1 571 ? 8.217 24.299 -10.985 1.00 91.75 571 PRO A N 1
ATOM 4341 C CA . PRO A 1 571 ? 9.503 24.768 -10.482 1.00 91.75 571 PRO A CA 1
ATOM 4342 C C . PRO A 1 571 ? 9.568 24.733 -8.953 1.00 91.75 571 PRO A C 1
ATOM 4344 O O . PRO A 1 571 ? 8.607 25.108 -8.278 1.00 91.75 571 PRO A O 1
ATOM 4347 N N . LYS A 1 572 ? 10.726 24.364 -8.386 1.00 87.88 572 LYS A N 1
ATOM 4348 C CA . LYS A 1 572 ? 10.914 24.271 -6.925 1.00 87.88 572 LYS A CA 1
ATOM 4349 C C . LYS A 1 572 ? 10.444 25.532 -6.195 1.00 87.88 572 LYS A C 1
ATOM 4351 O O . LYS A 1 572 ? 9.721 25.420 -5.213 1.00 87.88 572 LYS A O 1
ATOM 4356 N N . GLN A 1 573 ? 10.779 26.719 -6.702 1.00 89.25 573 GLN A N 1
ATOM 4357 C CA . GLN A 1 573 ? 10.335 27.984 -6.103 1.00 89.25 573 GLN A CA 1
ATOM 4358 C C . GLN A 1 573 ? 8.810 28.038 -5.938 1.00 89.25 573 GLN A C 1
ATOM 4360 O O . GLN A 1 573 ? 8.328 28.348 -4.856 1.00 89.25 573 GLN A O 1
ATOM 4365 N N . GLN A 1 574 ? 8.053 27.632 -6.959 1.00 91.81 574 GLN A N 1
ATOM 4366 C CA . GLN A 1 574 ? 6.594 27.591 -6.910 1.00 91.81 574 GLN A CA 1
ATOM 4367 C C . GLN A 1 574 ? 6.083 26.573 -5.880 1.00 91.81 574 GLN A C 1
ATOM 4369 O O . GLN A 1 574 ? 5.215 26.908 -5.075 1.00 91.81 574 GLN A O 1
ATOM 4374 N N . LYS A 1 575 ? 6.645 25.357 -5.855 1.00 91.50 575 LYS A N 1
ATOM 4375 C CA . LYS A 1 575 ? 6.263 24.308 -4.892 1.00 91.50 575 LYS A CA 1
ATOM 4376 C C . LYS A 1 575 ? 6.456 24.755 -3.443 1.00 91.50 575 LYS A C 1
ATOM 4378 O O . LYS A 1 575 ? 5.556 24.630 -2.614 1.00 91.50 575 LYS A O 1
ATOM 4383 N N . TRP A 1 576 ? 7.623 25.328 -3.153 1.00 90.81 576 TRP A N 1
ATOM 4384 C CA . TRP A 1 576 ? 7.973 25.810 -1.819 1.00 90.81 576 TRP A CA 1
ATOM 4385 C C . TRP A 1 576 ? 7.191 27.070 -1.428 1.00 90.81 576 TRP A C 1
ATOM 4387 O O . TRP A 1 576 ? 6.817 27.200 -0.265 1.00 90.81 576 TRP A O 1
ATOM 4397 N N . SER A 1 577 ? 6.855 27.959 -2.372 1.00 92.19 577 SER A N 1
ATOM 4398 C CA . SER A 1 577 ? 5.947 29.087 -2.111 1.00 92.19 577 SER A CA 1
ATOM 4399 C C . SER A 1 577 ? 4.533 28.628 -1.743 1.00 92.19 577 SER A C 1
ATOM 4401 O O . SER A 1 577 ? 3.949 29.169 -0.804 1.00 92.19 577 SER A O 1
ATOM 4403 N N . ILE A 1 578 ? 3.997 27.608 -2.424 1.00 93.31 578 ILE A N 1
ATOM 4404 C CA . ILE A 1 578 ? 2.690 27.019 -2.090 1.00 93.31 578 ILE A CA 1
ATOM 4405 C C . ILE A 1 578 ? 2.734 26.396 -0.695 1.00 93.31 578 ILE A C 1
ATOM 4407 O O . ILE A 1 578 ? 1.888 26.719 0.139 1.00 93.31 578 ILE A O 1
ATOM 4411 N N . LEU A 1 579 ? 3.747 25.572 -0.405 1.00 92.81 579 LEU A N 1
ATOM 4412 C CA . LEU A 1 579 ? 3.922 24.961 0.915 1.00 92.81 579 LEU A CA 1
ATOM 4413 C C . LEU A 1 579 ? 4.024 26.011 2.025 1.00 92.81 579 LEU A C 1
ATOM 4415 O O . LEU A 1 579 ? 3.404 25.844 3.074 1.00 92.81 579 LEU A O 1
ATOM 4419 N N . ALA A 1 580 ? 4.777 27.091 1.802 1.00 92.44 580 ALA A N 1
ATOM 4420 C CA . ALA A 1 580 ? 4.940 28.163 2.779 1.00 92.44 580 ALA A CA 1
ATOM 4421 C C . ALA A 1 580 ? 3.600 28.838 3.105 1.00 92.44 580 ALA A C 1
ATOM 4423 O O . ALA A 1 580 ? 3.272 29.008 4.279 1.00 92.44 580 ALA A O 1
ATOM 4424 N N . ILE A 1 581 ? 2.793 29.161 2.088 1.00 94.00 581 ILE A N 1
ATOM 4425 C CA . ILE A 1 581 ? 1.471 29.770 2.287 1.00 94.00 581 ILE A CA 1
ATOM 4426 C C . ILE A 1 581 ? 0.495 28.790 2.939 1.00 94.00 581 ILE A C 1
ATOM 4428 O O . ILE A 1 581 ? -0.155 29.152 3.920 1.00 94.00 581 ILE A O 1
ATOM 4432 N N . VAL A 1 582 ? 0.417 27.544 2.461 1.00 93.62 582 VAL A N 1
ATOM 4433 C CA . VAL A 1 582 ? -0.451 26.513 3.057 1.00 93.62 582 VAL A CA 1
ATOM 4434 C C . VAL A 1 582 ? -0.082 26.290 4.524 1.00 93.62 582 VAL A C 1
ATOM 4436 O O . VAL A 1 582 ? -0.966 26.291 5.379 1.00 93.62 582 VAL A O 1
ATOM 4439 N N . SER A 1 583 ? 1.208 26.187 4.850 1.00 93.12 583 SER A N 1
ATOM 4440 C CA . SER A 1 583 ? 1.682 26.016 6.230 1.00 93.12 583 SER A CA 1
ATOM 4441 C C . SER A 1 583 ? 1.378 27.241 7.099 1.00 93.12 583 SER A C 1
ATOM 4443 O O . SER A 1 583 ? 0.911 27.088 8.226 1.00 93.12 583 SER A O 1
ATOM 4445 N N . ALA A 1 584 ? 1.556 28.460 6.575 1.00 93.75 584 ALA A N 1
ATOM 4446 C CA . ALA A 1 584 ? 1.247 29.696 7.297 1.00 93.75 584 ALA A CA 1
ATOM 4447 C C . ALA A 1 584 ? -0.254 29.841 7.605 1.00 93.75 584 ALA A C 1
ATOM 4449 O O . ALA A 1 584 ? -0.628 30.196 8.723 1.00 93.75 584 ALA A O 1
ATOM 4450 N N . ILE A 1 585 ? -1.129 29.510 6.650 1.00 92.94 585 ILE A N 1
ATOM 4451 C CA . ILE A 1 585 ? -2.587 29.519 6.860 1.00 92.94 585 ILE A CA 1
ATOM 4452 C C . ILE A 1 585 ? -2.991 28.406 7.849 1.00 92.94 585 ILE A C 1
ATOM 4454 O O . ILE A 1 585 ? -3.840 28.611 8.721 1.00 92.94 585 ILE A O 1
ATOM 4458 N N . THR A 1 586 ? -2.348 27.239 7.770 1.00 93.00 586 THR A N 1
ATOM 4459 C CA . THR A 1 586 ? -2.568 26.116 8.701 1.00 93.00 586 THR A CA 1
ATOM 4460 C C . THR A 1 586 ? -2.110 26.447 10.121 1.00 93.00 586 THR A C 1
ATOM 4462 O O . THR A 1 586 ? -2.716 25.987 11.079 1.00 93.00 586 THR A O 1
ATOM 4465 N N . PHE A 1 587 ? -1.081 27.278 10.286 1.00 93.50 587 PHE A N 1
ATOM 4466 C CA . PHE A 1 587 ? -0.673 27.815 11.584 1.00 93.50 587 PHE A CA 1
ATOM 4467 C C . PHE A 1 587 ? -1.676 28.839 12.137 1.00 93.50 587 PHE A C 1
ATOM 4469 O O . PHE A 1 587 ? -2.020 28.800 13.322 1.00 93.50 587 PHE A O 1
ATOM 4476 N N . LEU A 1 588 ? -2.170 29.741 11.283 1.00 93.88 588 LEU A N 1
ATOM 4477 C CA . LEU A 1 588 ? -3.053 30.832 11.696 1.00 93.88 588 LEU A CA 1
ATOM 4478 C C . LEU A 1 588 ? -4.379 30.328 12.286 1.00 93.88 588 LEU A C 1
ATOM 4480 O O . LEU A 1 588 ? -4.925 30.941 13.201 1.00 93.88 588 LEU A O 1
ATOM 4484 N N . THR A 1 589 ? -4.903 29.209 11.788 1.00 91.62 589 THR A N 1
ATOM 4485 C CA . THR A 1 589 ? -6.249 28.739 12.147 1.00 91.62 589 THR A CA 1
ATOM 4486 C C . THR A 1 589 ? -6.340 28.147 13.566 1.00 91.62 589 THR A C 1
ATOM 4488 O O . THR A 1 589 ? -7.242 28.548 14.307 1.00 91.62 589 THR A O 1
ATOM 4491 N N . PRO A 1 590 ? -5.412 27.295 14.049 1.00 89.88 590 PRO A N 1
ATOM 4492 C CA . PRO A 1 590 ? -5.347 26.900 15.456 1.00 89.88 590 PRO A CA 1
ATOM 4493 C C . PRO A 1 590 ? -4.911 28.039 16.374 1.00 89.88 590 PRO A C 1
ATOM 4495 O O . PRO A 1 590 ? -5.404 28.113 17.496 1.00 89.88 590 PRO A O 1
ATOM 4498 N N . LEU A 1 591 ? -4.061 28.959 15.904 1.00 92.50 591 LEU A N 1
ATOM 4499 C CA . LEU A 1 591 ? -3.757 30.187 16.644 1.00 92.50 591 LEU A CA 1
ATOM 4500 C C . LEU A 1 591 ? -5.039 30.990 16.917 1.00 92.50 591 LEU A C 1
ATOM 4502 O O . LEU A 1 591 ? -5.294 31.371 18.058 1.00 92.50 591 LEU A O 1
ATOM 4506 N N . ALA A 1 592 ? -5.897 31.171 15.909 1.00 93.25 592 ALA A N 1
ATOM 4507 C CA . ALA A 1 592 ? -7.165 31.885 16.049 1.00 93.25 592 ALA A CA 1
ATOM 4508 C C . ALA A 1 592 ? -8.143 31.217 17.033 1.00 93.25 592 ALA A C 1
ATOM 4510 O O . ALA A 1 592 ? -8.937 31.899 17.692 1.00 93.25 592 ALA A O 1
ATOM 4511 N N . SER A 1 593 ? -8.071 29.889 17.165 1.00 92.25 593 SER A N 1
ATOM 4512 C CA . SER A 1 593 ? -8.916 29.142 18.097 1.00 92.25 593 SER A CA 1
ATOM 4513 C C . SER A 1 593 ? -8.637 29.508 19.560 1.00 92.25 593 SER A C 1
ATOM 4515 O O . SER A 1 593 ? -9.580 29.792 20.303 1.00 92.25 593 SER A O 1
ATOM 4517 N N . SER A 1 594 ? -7.361 29.579 19.958 1.00 91.25 594 SER A N 1
ATOM 4518 C CA . SER A 1 594 ? -6.932 29.698 21.358 1.00 91.25 594 SER A CA 1
ATOM 4519 C C . SER A 1 594 ? -6.530 31.113 21.778 1.00 91.25 594 SER A C 1
ATOM 4521 O O . SER A 1 594 ? -6.571 31.421 22.966 1.00 91.25 594 SER A O 1
ATOM 4523 N N . MET A 1 595 ? -6.187 32.001 20.839 1.00 94.25 595 MET A N 1
ATOM 4524 C CA . MET A 1 595 ? -5.706 33.357 21.143 1.00 94.25 595 MET A CA 1
ATOM 4525 C C . MET A 1 595 ? -6.709 34.209 21.932 1.00 94.25 595 MET A C 1
ATOM 4527 O O . MET A 1 595 ? -6.314 35.099 22.676 1.00 94.25 595 MET A O 1
ATOM 4531 N N . VAL A 1 596 ? -8.008 33.924 21.827 1.00 93.38 596 VAL A N 1
ATOM 4532 C CA . VAL A 1 596 ? -9.037 34.639 22.596 1.00 93.38 596 VAL A CA 1
ATOM 4533 C C . VAL A 1 596 ? -9.101 34.211 24.068 1.00 93.38 596 VAL A C 1
ATOM 4535 O O . VAL A 1 596 ? -9.672 34.939 24.872 1.00 93.38 596 VAL A O 1
ATOM 4538 N N . ALA A 1 597 ? -8.548 33.047 24.435 1.00 92.12 597 ALA A N 1
ATOM 4539 C CA . ALA A 1 597 ? -8.795 32.423 25.738 1.00 92.12 597 ALA A CA 1
ATOM 4540 C C . ALA A 1 597 ? -8.449 33.331 26.936 1.00 92.12 597 ALA A C 1
ATOM 4542 O O . ALA A 1 597 ? -9.315 33.498 27.797 1.00 92.12 597 ALA A O 1
ATOM 4543 N N . PRO A 1 598 ? -7.287 34.018 26.973 1.00 92.12 598 PRO A N 1
ATOM 4544 C CA . PRO A 1 598 ? -6.993 34.965 28.048 1.00 92.12 598 PRO A CA 1
ATOM 4545 C C . PRO A 1 598 ? -7.949 36.157 28.102 1.00 92.12 598 PRO A C 1
ATOM 4547 O O . PRO A 1 598 ? -8.250 36.624 29.188 1.00 92.12 598 PRO A O 1
ATOM 4550 N N . GLY A 1 599 ? -8.470 36.610 26.956 1.00 91.31 599 GLY A N 1
ATOM 4551 C CA . GLY A 1 599 ? -9.366 37.766 26.853 1.00 91.31 599 GLY A CA 1
ATOM 4552 C C . GLY A 1 599 ? -10.838 37.475 27.171 1.00 91.31 599 GLY A C 1
ATOM 4553 O O . GLY A 1 599 ? -11.649 38.402 27.185 1.00 91.31 599 GLY A O 1
ATOM 4554 N N . VAL A 1 600 ? -11.214 36.219 27.444 1.00 93.25 600 VAL A N 1
ATOM 4555 C CA . VAL A 1 600 ? -12.600 35.837 27.779 1.00 93.25 600 VAL A CA 1
ATOM 4556 C C . VAL A 1 600 ? -13.174 36.628 28.963 1.00 93.25 600 VAL A C 1
ATOM 4558 O O . VAL A 1 600 ? -14.305 37.102 28.836 1.00 93.25 600 VAL A O 1
ATOM 4561 N N . PRO A 1 601 ? -12.454 36.862 30.079 1.00 90.88 601 PRO A N 1
ATOM 4562 C CA . PRO A 1 601 ? -12.971 37.679 31.177 1.00 90.88 601 PRO A CA 1
ATOM 4563 C C . PRO A 1 601 ? -13.359 39.100 30.738 1.00 90.88 601 PRO A C 1
ATOM 4565 O O . PRO A 1 601 ? -14.380 39.626 31.184 1.00 90.88 601 PRO A O 1
ATOM 4568 N N . LEU A 1 602 ? -12.602 39.704 29.811 1.00 91.94 602 LEU A N 1
ATOM 4569 C CA . LEU A 1 602 ? -12.915 41.024 29.252 1.00 91.94 602 LEU A CA 1
ATOM 4570 C C . LEU A 1 602 ? -14.193 40.990 28.404 1.00 91.94 602 LEU A C 1
ATOM 4572 O O . LEU A 1 602 ? -15.020 41.893 28.522 1.00 91.94 602 LEU A O 1
ATOM 4576 N N . ILE A 1 603 ? -14.386 39.933 27.607 1.00 94.38 603 ILE A N 1
ATOM 4577 C CA . ILE A 1 603 ? -15.602 39.717 26.802 1.00 94.38 603 ILE A CA 1
ATOM 4578 C C . ILE A 1 603 ? -16.832 39.610 27.708 1.00 94.38 603 ILE A C 1
ATOM 4580 O O . ILE A 1 603 ? -17.832 40.299 27.500 1.00 94.38 603 ILE A O 1
ATOM 4584 N N . MET A 1 604 ? -16.748 38.764 28.737 1.00 93.56 604 MET A N 1
ATOM 4585 C CA . MET A 1 604 ? -17.847 38.528 29.676 1.00 93.56 604 MET A CA 1
ATOM 4586 C C . MET A 1 604 ? -18.208 39.803 30.443 1.00 93.56 604 MET A C 1
ATOM 4588 O O . MET A 1 604 ? -19.389 40.117 30.609 1.00 93.56 604 MET A O 1
ATOM 4592 N N . LYS A 1 605 ? -17.195 40.584 30.844 1.00 92.00 605 LYS A N 1
ATOM 4593 C CA . LYS A 1 605 ? -17.379 41.885 31.496 1.00 92.00 605 LYS A CA 1
ATOM 4594 C C . LYS A 1 605 ? -18.072 42.892 30.582 1.00 92.00 605 LYS A C 1
ATOM 4596 O O . LYS A 1 605 ? -18.993 43.573 31.027 1.00 92.00 605 LYS A O 1
ATOM 4601 N N . GLU A 1 606 ? -17.645 43.001 29.328 1.00 93.94 606 GLU A N 1
ATOM 4602 C CA . GLU A 1 606 ? -18.198 43.982 28.394 1.00 93.94 606 GLU A CA 1
ATOM 4603 C C . GLU A 1 606 ? -19.666 43.704 28.061 1.00 93.94 606 GLU A C 1
ATOM 4605 O O . GLU A 1 606 ? -20.506 44.599 28.162 1.00 93.94 606 GLU A O 1
ATOM 4610 N N . PHE A 1 607 ? -19.997 42.454 27.739 1.00 94.81 607 PHE A N 1
ATOM 4611 C CA . PHE A 1 607 ? -21.373 42.058 27.436 1.00 94.81 607 PHE A CA 1
ATOM 4612 C C . PHE A 1 607 ? -22.228 41.809 28.684 1.00 94.81 607 PHE A C 1
ATOM 4614 O O . PHE A 1 607 ? -23.371 41.369 28.566 1.00 94.81 607 PHE A O 1
ATOM 4621 N N . LYS A 1 608 ? -21.699 42.107 29.880 1.00 91.69 608 LYS A N 1
ATOM 4622 C CA . LYS A 1 608 ? -22.382 41.958 31.176 1.00 91.69 608 LYS A CA 1
ATOM 4623 C C . LYS A 1 608 ? -22.960 40.553 31.386 1.00 91.69 608 LYS A C 1
ATOM 4625 O O . LYS A 1 608 ? -24.027 40.395 31.975 1.00 91.69 608 LYS A O 1
ATOM 4630 N N . ASN A 1 609 ? -22.256 39.531 30.904 1.00 89.81 609 ASN A N 1
ATOM 4631 C CA . ASN A 1 609 ? -22.658 38.137 31.035 1.00 89.81 609 ASN A CA 1
ATOM 4632 C C . ASN A 1 609 ? -21.892 37.492 32.198 1.00 89.81 609 ASN A C 1
ATOM 4634 O O . ASN A 1 609 ? -20.671 37.594 32.280 1.00 89.81 609 ASN A O 1
ATOM 4638 N N . THR A 1 610 ? -22.601 36.835 33.114 1.00 85.62 610 THR A N 1
ATOM 4639 C CA . THR A 1 610 ? -22.015 36.192 34.305 1.00 85.62 610 THR A CA 1
ATOM 4640 C C . THR A 1 610 ? -21.952 34.669 34.195 1.00 85.62 610 THR A C 1
ATOM 4642 O O . THR A 1 610 ? -21.434 34.001 35.091 1.00 85.62 610 THR A O 1
ATOM 4645 N N . ASN A 1 611 ? -22.464 34.088 33.108 1.00 88.19 611 ASN A N 1
ATOM 4646 C CA . ASN A 1 611 ? -22.499 32.644 32.929 1.00 88.19 611 ASN A CA 1
ATOM 4647 C C . ASN A 1 611 ? -21.130 32.120 32.473 1.00 88.19 611 ASN A C 1
ATOM 4649 O O . ASN A 1 611 ? -20.787 32.173 31.294 1.00 88.19 611 ASN A O 1
ATOM 4653 N N . GLN A 1 612 ? -20.366 31.548 33.402 1.00 85.31 612 GLN A N 1
ATOM 4654 C CA . GLN A 1 612 ? -19.041 30.981 33.123 1.00 85.31 612 GLN A CA 1
ATOM 4655 C C . GLN A 1 612 ? -19.056 29.891 32.036 1.00 85.31 612 GLN A C 1
ATOM 4657 O O . GLN A 1 612 ? -18.091 29.769 31.287 1.00 85.31 612 GLN A O 1
ATOM 4662 N N . THR A 1 613 ? -20.163 29.154 31.882 1.00 89.62 613 THR A N 1
ATOM 4663 C CA . THR A 1 613 ? -20.334 28.149 30.815 1.00 89.62 613 THR A CA 1
ATOM 4664 C C . THR A 1 613 ? -20.248 28.786 29.431 1.00 89.62 613 THR A C 1
ATOM 4666 O O . THR A 1 613 ? -19.634 28.234 28.521 1.00 89.62 613 THR A O 1
ATOM 4669 N N . ILE A 1 614 ? -20.839 29.976 29.280 1.00 91.19 614 ILE A N 1
ATOM 4670 C CA . ILE A 1 614 ? -20.771 30.753 28.042 1.00 91.19 614 ILE A CA 1
ATOM 4671 C C . ILE A 1 614 ? -19.330 31.223 27.800 1.00 91.19 614 ILE A C 1
ATOM 4673 O O . ILE A 1 614 ? -18.856 31.143 26.671 1.00 91.19 614 ILE A O 1
ATOM 4677 N N . GLY A 1 615 ? -18.610 31.619 28.856 1.00 91.06 615 GLY A N 1
ATOM 4678 C CA . GLY A 1 615 ? -17.178 31.935 28.799 1.00 91.06 615 GLY A CA 1
ATOM 4679 C C . GLY A 1 615 ? -16.340 30.791 28.220 1.00 91.06 615 GLY A C 1
ATOM 4680 O O . GLY A 1 615 ? -15.597 30.990 27.258 1.00 91.06 615 GLY A O 1
ATOM 4681 N N . SER A 1 616 ? -16.515 29.573 28.740 1.00 91.62 616 SER A N 1
ATOM 4682 C CA . SER A 1 616 ? -15.855 28.376 28.201 1.00 91.62 616 SER A CA 1
ATOM 4683 C C . SER A 1 616 ? -16.256 28.101 26.749 1.00 91.62 616 SER A C 1
ATOM 4685 O O . SER A 1 616 ? -15.399 27.796 25.916 1.00 91.62 616 SER A O 1
ATOM 4687 N N . PHE A 1 617 ? -17.543 28.258 26.420 1.00 93.94 617 PHE A N 1
ATOM 4688 C CA . PHE A 1 617 ? -18.053 27.981 25.078 1.00 93.94 617 PHE A CA 1
ATOM 4689 C C . PHE A 1 617 ? -17.570 28.986 24.027 1.00 93.94 617 PHE A C 1
ATOM 4691 O O . PHE A 1 617 ? -17.367 28.592 22.880 1.00 93.94 617 PHE A O 1
ATOM 4698 N N . ILE A 1 618 ? -17.294 30.245 24.402 1.00 94.25 618 ILE A N 1
ATOM 4699 C CA . ILE A 1 618 ? -16.663 31.228 23.504 1.00 94.25 618 ILE A CA 1
ATOM 4700 C C . ILE A 1 618 ? -15.379 30.643 22.922 1.00 94.25 618 ILE A C 1
ATOM 4702 O O . ILE A 1 618 ? -15.189 30.691 21.713 1.00 94.25 618 ILE A O 1
ATOM 4706 N N . VAL A 1 619 ? -14.513 30.033 23.729 1.00 92.50 619 VAL A N 1
ATOM 4707 C CA . VAL A 1 619 ? -13.273 29.436 23.211 1.00 92.50 619 VAL A CA 1
ATOM 4708 C C . VAL A 1 619 ? -13.579 28.168 22.413 1.00 92.50 619 VAL A C 1
ATOM 4710 O O . VAL A 1 619 ? -13.160 28.060 21.257 1.00 92.50 619 VAL A O 1
ATOM 4713 N N . SER A 1 620 ? -14.326 27.231 23.007 1.00 93.69 620 SER A N 1
ATOM 4714 C CA . SER A 1 620 ? -14.444 25.857 22.510 1.00 93.69 620 SER A CA 1
ATOM 4715 C C . SER A 1 620 ? -15.361 25.691 21.292 1.00 93.69 620 SER A C 1
ATOM 4717 O O . SER A 1 620 ? -15.146 24.772 20.501 1.00 93.69 620 SER A O 1
ATOM 4719 N N . ILE A 1 621 ? -16.331 26.586 21.061 1.00 95.12 621 ILE A N 1
ATOM 4720 C CA . ILE A 1 621 ? -17.260 26.486 19.917 1.00 95.12 621 ILE A CA 1
ATOM 4721 C C . ILE A 1 621 ? -16.545 26.536 18.561 1.00 95.12 621 ILE A C 1
ATOM 4723 O O . ILE A 1 621 ? -17.000 25.938 17.590 1.00 95.12 621 ILE A O 1
ATOM 4727 N N . TYR A 1 622 ? -15.385 27.189 18.492 1.00 94.44 622 TYR A N 1
ATOM 4728 C CA . TYR A 1 622 ? -14.563 27.212 17.283 1.00 94.44 622 TYR A CA 1
ATOM 4729 C C . TYR A 1 622 ? -14.157 25.787 16.851 1.00 94.44 622 TYR A C 1
ATOM 4731 O O . TYR A 1 622 ? -14.123 25.467 15.664 1.00 94.44 622 TYR A O 1
ATOM 4739 N N . ILE A 1 623 ? -13.943 24.889 17.818 1.00 92.75 623 ILE A N 1
ATOM 4740 C CA . ILE A 1 623 ? -13.568 23.486 17.591 1.00 92.75 623 ILE A CA 1
ATOM 4741 C C . ILE A 1 623 ? -14.753 22.636 17.141 1.00 92.75 623 ILE A C 1
ATOM 4743 O O . ILE A 1 623 ? -14.565 21.670 16.404 1.00 92.75 623 ILE A O 1
ATOM 4747 N N . LEU A 1 624 ? -15.987 23.030 17.464 1.00 93.44 624 LEU A N 1
ATOM 4748 C CA . LEU A 1 624 ? -17.166 22.408 16.857 1.00 93.44 624 LEU A CA 1
ATOM 4749 C C . LEU A 1 624 ? -17.152 22.597 15.332 1.00 93.44 624 LEU A C 1
ATOM 4751 O O . LEU A 1 624 ? -17.490 21.680 14.584 1.00 93.44 624 LEU A O 1
ATOM 4755 N N . GLY A 1 625 ? -16.659 23.746 14.863 1.00 92.62 625 GLY A N 1
ATOM 4756 C CA . GLY A 1 625 ? -16.416 23.981 13.444 1.00 92.62 625 GLY A CA 1
ATOM 4757 C C . GLY A 1 625 ? -15.407 23.003 12.834 1.00 92.62 625 GLY A C 1
ATOM 4758 O O . GLY A 1 625 ? -15.599 22.567 11.702 1.00 92.62 625 GLY A O 1
ATOM 4759 N N . TYR A 1 626 ? -14.400 22.564 13.598 1.00 89.25 626 TYR A N 1
ATOM 4760 C CA . TYR A 1 626 ? -13.427 21.542 13.178 1.00 89.25 626 TYR A CA 1
ATOM 4761 C C . TYR A 1 626 ? -14.010 20.122 13.151 1.00 89.25 626 TYR A C 1
ATOM 4763 O O . TYR A 1 626 ? -13.399 19.231 12.567 1.00 89.25 626 TYR A O 1
ATOM 4771 N N . ALA A 1 627 ? -15.172 19.883 13.764 1.00 88.88 627 ALA A N 1
ATOM 4772 C CA . ALA A 1 627 ? -15.904 18.627 13.603 1.00 88.88 627 ALA A CA 1
ATOM 4773 C C . ALA A 1 627 ? -16.735 18.626 12.309 1.00 88.88 627 ALA A C 1
ATOM 4775 O O . ALA A 1 627 ? -16.796 17.617 11.611 1.00 88.88 627 ALA A O 1
ATOM 4776 N N . ILE A 1 628 ? -17.369 19.760 11.990 1.00 89.25 628 ILE A N 1
ATOM 4777 C CA . ILE A 1 628 ? -18.317 19.884 10.872 1.00 89.25 628 ILE A CA 1
ATOM 4778 C C . ILE A 1 628 ? -17.591 20.128 9.546 1.00 89.25 628 ILE A C 1
ATOM 4780 O O . ILE A 1 628 ? -17.915 19.505 8.538 1.00 89.25 628 ILE A O 1
ATOM 4784 N N . GLY A 1 629 ? -16.607 21.028 9.538 1.00 89.00 629 GLY A N 1
ATOM 4785 C CA . GLY A 1 629 ? -15.929 21.476 8.326 1.00 89.00 629 GLY A CA 1
ATOM 4786 C C . GLY A 1 629 ? -15.291 20.344 7.518 1.00 89.00 629 GLY A C 1
ATOM 4787 O O . GLY A 1 629 ? -15.634 20.212 6.343 1.00 89.00 629 GLY A O 1
ATOM 4788 N N . PRO A 1 630 ? -14.452 19.466 8.104 1.00 87.19 630 PRO A N 1
ATOM 4789 C CA . PRO A 1 630 ? -13.784 18.407 7.347 1.00 87.19 630 PRO A CA 1
ATOM 4790 C C . PRO A 1 630 ? -14.739 17.455 6.613 1.00 87.19 630 PRO A C 1
ATOM 4792 O O . PRO A 1 630 ? -14.421 17.011 5.512 1.00 87.19 630 PRO A O 1
ATOM 4795 N N . LEU A 1 631 ? -15.929 17.193 7.174 1.00 84.50 631 LEU A N 1
ATOM 4796 C CA . LEU A 1 631 ? -16.948 16.318 6.572 1.00 84.50 631 LEU A CA 1
ATOM 4797 C C . LEU A 1 631 ? -17.502 16.859 5.249 1.00 84.50 631 LEU A C 1
ATOM 4799 O O . LEU A 1 631 ? -18.002 16.092 4.430 1.00 84.50 631 LEU A O 1
ATOM 4803 N N . VAL A 1 632 ? -17.417 18.172 5.044 1.00 86.69 632 VAL A N 1
ATOM 4804 C CA . VAL A 1 632 ? -17.916 18.856 3.848 1.00 86.69 632 VAL A CA 1
ATOM 4805 C C . VAL A 1 632 ? -16.760 19.280 2.946 1.00 86.69 632 VAL A C 1
ATOM 4807 O O . VAL A 1 632 ? -16.789 19.058 1.739 1.00 86.69 632 VAL A O 1
ATOM 4810 N N . LEU A 1 633 ? -15.713 19.862 3.528 1.00 89.81 633 LEU A N 1
ATOM 4811 C CA . LEU A 1 633 ? -14.620 20.494 2.795 1.00 89.81 633 LEU A CA 1
ATOM 4812 C C . LEU A 1 633 ? -13.689 19.483 2.117 1.00 89.81 633 LEU A C 1
ATOM 4814 O O . LEU A 1 633 ? -13.245 19.750 1.001 1.00 89.81 633 LEU A O 1
ATOM 4818 N N . ALA A 1 634 ? -13.433 18.321 2.734 1.00 84.94 634 ALA A N 1
ATOM 4819 C CA . ALA A 1 634 ? -12.623 17.267 2.118 1.00 84.94 634 ALA A CA 1
ATOM 4820 C C . ALA A 1 634 ? -13.234 16.771 0.790 1.00 84.94 634 ALA A C 1
ATOM 4822 O O . ALA A 1 634 ? -12.591 16.975 -0.245 1.00 84.94 634 ALA A O 1
ATOM 4823 N N . PRO A 1 635 ? -14.481 16.245 0.753 1.00 83.69 635 PRO A N 1
ATOM 4824 C CA . PRO A 1 635 ? -15.074 15.783 -0.503 1.00 83.69 635 PRO A CA 1
ATOM 4825 C C . PRO A 1 635 ? -15.301 16.924 -1.502 1.00 83.69 635 PRO A C 1
ATOM 4827 O O . PRO A 1 635 ? -15.152 16.727 -2.704 1.00 83.69 635 PRO A O 1
ATOM 4830 N N . MET A 1 636 ? -15.615 18.143 -1.042 1.00 86.19 636 MET A N 1
ATOM 4831 C CA . MET A 1 636 ? -15.737 19.294 -1.946 1.00 86.19 636 MET A CA 1
ATOM 4832 C C . MET A 1 636 ? -14.417 19.648 -2.636 1.00 86.19 636 MET A C 1
ATOM 4834 O O . MET A 1 636 ? -14.439 20.059 -3.793 1.00 86.19 636 MET A O 1
ATOM 4838 N N . SER A 1 637 ? -13.279 19.486 -1.961 1.00 88.44 637 SER A N 1
ATOM 4839 C CA . SER A 1 637 ? -11.969 19.762 -2.562 1.00 88.44 637 SER A CA 1
ATOM 4840 C C . SER A 1 637 ? -11.543 18.729 -3.603 1.00 88.44 637 SER A C 1
ATOM 4842 O O . SER A 1 637 ? -10.789 19.058 -4.511 1.00 88.44 637 SER A O 1
ATOM 4844 N N . GLU A 1 638 ? -12.062 17.507 -3.510 1.00 84.06 638 GLU A N 1
ATOM 4845 C CA . GLU A 1 638 ? -11.845 16.452 -4.505 1.00 84.06 638 GLU A CA 1
ATOM 4846 C C . GLU A 1 638 ? -12.803 16.614 -5.698 1.00 84.06 638 GLU A C 1
ATOM 4848 O O . GLU A 1 638 ? -12.435 16.332 -6.832 1.00 84.06 638 GLU A O 1
ATOM 4853 N N . LEU A 1 639 ? -14.007 17.158 -5.482 1.00 81.88 639 LEU A N 1
ATOM 4854 C CA . LEU A 1 639 ? -14.972 17.428 -6.558 1.00 81.88 639 LEU A CA 1
ATOM 4855 C C . LEU A 1 639 ? -14.683 18.718 -7.340 1.00 81.88 639 LEU A C 1
ATOM 4857 O O . LEU A 1 639 ? -14.861 18.761 -8.556 1.00 81.88 639 LEU A O 1
ATOM 4861 N N . TYR A 1 640 ? -14.288 19.791 -6.651 1.00 85.12 640 TYR A N 1
ATOM 4862 C CA . TYR A 1 640 ? -14.158 21.131 -7.241 1.00 85.12 640 TYR A CA 1
ATOM 4863 C C . TYR A 1 640 ? -12.709 21.631 -7.335 1.00 85.12 640 TYR A C 1
ATOM 4865 O O . TYR A 1 640 ? -12.469 22.656 -7.978 1.00 85.12 640 TYR A O 1
ATOM 4873 N N . GLY A 1 641 ? -11.755 20.914 -6.735 1.00 88.62 641 GLY A N 1
ATOM 4874 C CA . GLY A 1 641 ? -10.335 21.274 -6.673 1.00 88.62 641 GLY A CA 1
ATOM 4875 C C . GLY A 1 641 ? -9.938 21.907 -5.340 1.00 88.62 641 GLY A C 1
ATOM 4876 O O . GLY A 1 641 ? -10.790 22.375 -4.577 1.00 88.62 641 GLY A O 1
ATOM 4877 N N . ARG A 1 642 ? -8.634 21.937 -5.031 1.00 92.94 642 ARG A N 1
ATOM 4878 C CA . ARG A 1 642 ? -8.135 22.496 -3.761 1.00 92.94 642 ARG A CA 1
ATOM 4879 C C . ARG A 1 642 ? -8.251 24.019 -3.743 1.00 92.94 642 ARG A C 1
ATOM 4881 O O . ARG A 1 642 ? -8.630 24.596 -2.724 1.00 92.94 642 ARG A O 1
ATOM 4888 N N . LEU A 1 643 ? -7.948 24.686 -4.861 1.00 95.06 643 LEU A N 1
ATOM 4889 C CA . LEU A 1 643 ? -7.784 26.145 -4.912 1.00 95.06 643 LEU A CA 1
ATOM 4890 C C . LEU A 1 643 ? -9.085 26.926 -4.635 1.00 95.06 643 LEU A C 1
ATOM 4892 O O . LEU A 1 643 ? -9.052 27.832 -3.796 1.00 95.06 643 LEU A O 1
ATOM 4896 N N . PRO A 1 644 ? -10.238 26.611 -5.267 1.00 94.69 644 PRO A N 1
ATOM 4897 C CA . PRO A 1 644 ? -11.484 27.320 -4.980 1.00 94.69 644 PRO A CA 1
ATOM 4898 C C . PRO A 1 644 ? -11.894 27.173 -3.516 1.00 94.69 644 PRO A C 1
ATOM 4900 O O . PRO A 1 644 ? -12.334 28.140 -2.897 1.00 94.69 644 PRO A O 1
ATOM 4903 N N . ILE A 1 645 ? -11.695 25.980 -2.949 1.00 95.44 645 ILE A N 1
ATOM 4904 C CA . ILE A 1 645 ? -12.028 25.691 -1.555 1.00 95.44 645 ILE A CA 1
ATOM 4905 C C . ILE A 1 645 ? -11.119 26.478 -0.606 1.00 95.44 645 ILE A C 1
ATOM 4907 O O . ILE A 1 645 ? -11.628 27.082 0.336 1.00 95.44 645 ILE A O 1
ATOM 4911 N N . TYR A 1 646 ? -9.815 26.592 -0.889 1.00 95.38 646 TYR A N 1
ATOM 4912 C CA . TYR A 1 646 ? -8.925 27.482 -0.135 1.00 95.38 646 TYR A CA 1
ATOM 4913 C C . TYR A 1 646 ? -9.392 28.937 -0.156 1.00 95.38 646 TYR A C 1
ATOM 4915 O O . TYR A 1 646 ? -9.507 29.549 0.903 1.00 95.38 646 TYR A O 1
ATOM 4923 N N . HIS A 1 647 ? -9.682 29.507 -1.328 1.00 96.06 647 HIS A N 1
ATOM 4924 C CA . HIS A 1 647 ? -10.086 30.913 -1.413 1.00 96.06 647 HIS A CA 1
ATOM 4925 C C . HIS A 1 647 ? -11.427 31.184 -0.740 1.00 96.06 647 HIS A C 1
ATOM 4927 O O . HIS A 1 647 ? -11.532 32.141 0.026 1.00 96.06 647 HIS A O 1
ATOM 4933 N N . ILE A 1 648 ? -12.431 30.337 -0.983 1.00 96.50 648 ILE A N 1
ATOM 4934 C CA . ILE A 1 648 ? -13.750 30.472 -0.358 1.00 96.50 648 ILE A CA 1
ATOM 4935 C C . ILE A 1 648 ? -13.606 30.392 1.161 1.00 96.50 648 ILE A C 1
ATOM 4937 O O . ILE A 1 648 ? -14.091 31.273 1.867 1.00 96.50 648 ILE A O 1
ATOM 4941 N N . CYS A 1 649 ? -12.896 29.387 1.675 1.00 96.50 649 CYS A N 1
ATOM 4942 C CA . CYS A 1 649 ? -12.700 29.238 3.112 1.00 96.50 649 CYS A CA 1
ATOM 4943 C C . CYS A 1 649 ? -11.867 30.371 3.711 1.00 96.50 649 CYS A C 1
ATOM 4945 O O . CYS A 1 649 ? -12.224 30.852 4.778 1.00 96.50 649 CYS A O 1
ATOM 4947 N N . ASN A 1 650 ? -10.822 30.855 3.038 1.00 96.00 650 ASN A N 1
ATOM 4948 C CA . ASN A 1 650 ? -10.034 31.987 3.523 1.00 96.00 650 ASN A CA 1
ATOM 4949 C C . ASN A 1 650 ? -10.884 33.261 3.599 1.00 96.00 650 ASN A C 1
ATOM 4951 O O . ASN A 1 650 ? -10.906 33.918 4.634 1.00 96.00 650 ASN A O 1
ATOM 4955 N N . VAL A 1 651 ? -11.650 33.581 2.552 1.00 96.94 651 VAL A N 1
ATOM 4956 C CA . VAL A 1 651 ? -12.542 34.753 2.549 1.00 96.94 651 VAL A CA 1
ATOM 4957 C C . VAL A 1 651 ? -13.625 34.620 3.619 1.00 96.94 651 VAL A C 1
ATOM 4959 O O . VAL A 1 651 ? -13.843 35.562 4.379 1.00 96.94 651 VAL A O 1
ATOM 4962 N N . LEU A 1 652 ? -14.267 33.454 3.739 1.00 97.50 652 LEU A N 1
ATOM 4963 C CA . LEU A 1 652 ? -15.247 33.201 4.798 1.00 97.50 652 LEU A CA 1
ATOM 4964 C C . LEU A 1 652 ? -14.609 33.318 6.186 1.00 97.50 652 LEU A C 1
ATOM 4966 O O . LEU A 1 652 ? -15.196 33.933 7.070 1.00 97.50 652 LEU A O 1
ATOM 4970 N N . PHE A 1 653 ? -13.400 32.792 6.378 1.00 97.69 653 PHE A N 1
ATOM 4971 C CA . PHE A 1 653 ? -12.656 32.925 7.625 1.00 97.69 653 PHE A CA 1
ATOM 4972 C C . PHE A 1 653 ? -12.415 34.397 7.975 1.00 97.69 653 PHE A C 1
ATOM 4974 O O . PHE A 1 653 ? -12.651 34.783 9.119 1.00 97.69 653 PHE A O 1
ATOM 4981 N N . LEU A 1 654 ? -12.035 35.243 7.009 1.00 97.94 654 LEU A N 1
ATOM 4982 C CA . LEU A 1 654 ? -11.888 36.687 7.228 1.00 97.94 654 LEU A CA 1
ATOM 4983 C C . LEU A 1 654 ? -13.218 37.355 7.576 1.00 97.94 654 LEU A C 1
ATOM 4985 O O . LEU A 1 654 ? -13.282 38.099 8.552 1.00 97.94 654 LEU A O 1
ATOM 4989 N N . ILE A 1 655 ? -14.288 37.067 6.832 1.00 98.25 655 ILE A N 1
ATOM 4990 C CA . ILE A 1 655 ? -15.622 37.630 7.090 1.00 98.25 655 ILE A CA 1
ATOM 4991 C C . ILE A 1 655 ? -16.076 37.287 8.509 1.00 98.25 655 ILE A C 1
ATOM 4993 O O . ILE A 1 655 ? -16.463 38.175 9.267 1.00 98.25 655 ILE A O 1
ATOM 4997 N N . TRP A 1 656 ? -15.987 36.015 8.898 1.00 98.19 656 TRP A N 1
ATOM 4998 C CA . TRP A 1 656 ? -16.436 35.570 10.213 1.00 98.19 656 TRP A CA 1
ATOM 4999 C C . TRP A 1 656 ? -15.506 36.027 11.340 1.00 98.19 656 TRP A C 1
ATOM 5001 O O . TRP A 1 656 ? -15.985 36.338 12.428 1.00 98.19 656 TRP A O 1
ATOM 5011 N N . THR A 1 657 ? -14.203 36.167 11.090 1.00 97.88 657 THR A N 1
ATOM 5012 C CA . THR A 1 657 ? -13.257 36.757 12.056 1.00 97.88 657 THR A CA 1
ATOM 5013 C C . THR A 1 657 ? -13.525 38.249 12.259 1.00 97.88 657 THR A C 1
ATOM 5015 O O . THR A 1 657 ? -13.550 38.724 13.394 1.00 97.88 657 THR A O 1
ATOM 5018 N N . MET A 1 658 ? -13.805 38.989 11.185 1.00 98.19 658 MET A N 1
ATOM 5019 C CA . MET A 1 658 ? -14.235 40.387 11.256 1.00 98.19 658 MET A CA 1
ATOM 5020 C C . MET A 1 658 ? -15.566 40.513 12.005 1.00 98.19 658 MET A C 1
ATOM 5022 O O . MET A 1 658 ? -15.710 41.380 12.865 1.00 98.19 658 MET A O 1
ATOM 5026 N N . ALA A 1 659 ? -16.516 39.611 11.747 1.00 97.81 659 ALA A N 1
ATOM 5027 C CA . ALA A 1 659 ? -17.778 39.556 12.477 1.00 97.81 659 ALA A CA 1
ATOM 5028 C C . ALA A 1 659 ? -17.560 39.289 13.977 1.00 97.81 659 ALA A C 1
ATOM 5030 O O . ALA A 1 659 ? -18.220 39.915 14.801 1.00 97.81 659 ALA A O 1
ATOM 5031 N N . CYS A 1 660 ? -16.593 38.442 14.355 1.00 97.50 660 CYS A N 1
ATOM 5032 C CA . CYS A 1 660 ? -16.210 38.252 15.759 1.00 97.50 660 CYS A CA 1
ATOM 5033 C C . CYS A 1 660 ? -15.681 39.545 16.398 1.00 97.50 660 CYS A C 1
ATOM 5035 O O . CYS A 1 660 ? -16.055 39.864 17.525 1.00 97.50 660 CYS A O 1
ATOM 5037 N N . ALA A 1 661 ? -14.850 40.312 15.683 1.00 96.88 661 ALA A N 1
ATOM 5038 C CA . ALA A 1 661 ? -14.351 41.602 16.164 1.00 96.88 661 ALA A CA 1
ATOM 5039 C C . ALA A 1 661 ? -15.486 42.623 16.361 1.00 96.88 661 ALA A C 1
ATOM 5041 O O . ALA A 1 661 ? -15.459 43.424 17.294 1.00 96.88 661 ALA A O 1
ATOM 5042 N N . LEU A 1 662 ? -16.497 42.580 15.493 1.00 96.81 662 LEU A N 1
ATOM 5043 C CA . LEU A 1 662 ? -17.650 43.483 15.493 1.00 96.81 662 LEU A CA 1
ATOM 5044 C C . LEU A 1 662 ? -18.862 42.936 16.259 1.00 96.81 662 LEU A C 1
ATOM 5046 O O . LEU A 1 662 ? -19.937 43.531 16.196 1.00 96.81 662 LEU A O 1
ATOM 5050 N N . ALA A 1 663 ? -18.718 41.816 16.971 1.00 96.94 663 ALA A N 1
ATOM 5051 C CA . ALA A 1 663 ? -19.845 41.160 17.616 1.00 96.94 663 ALA A CA 1
ATOM 5052 C C . ALA A 1 663 ? -20.533 42.113 18.621 1.00 96.94 663 ALA A C 1
ATOM 5054 O O . ALA A 1 663 ? -19.855 42.679 19.489 1.00 96.94 663 ALA A O 1
ATOM 5055 N N . PRO A 1 664 ? -21.864 42.307 18.521 1.00 94.31 664 PRO A N 1
ATOM 5056 C CA . PRO A 1 664 ? -22.606 43.201 19.412 1.00 94.31 664 PRO A CA 1
ATOM 5057 C C . PRO A 1 664 ? -23.018 42.537 20.733 1.00 94.31 664 PRO A C 1
ATOM 5059 O O . PRO A 1 664 ? -23.390 43.228 21.677 1.00 94.31 664 PRO A O 1
ATOM 5062 N N . ASN A 1 665 ? -22.994 41.204 20.796 1.00 94.44 665 ASN A N 1
ATOM 5063 C CA . ASN A 1 665 ? -23.343 40.399 21.963 1.00 94.44 665 ASN A CA 1
ATOM 5064 C C . ASN A 1 665 ? -22.660 39.024 21.893 1.00 94.44 665 ASN A C 1
ATOM 5066 O O . ASN A 1 665 ? -22.010 38.681 20.898 1.00 94.44 665 ASN A O 1
ATOM 5070 N N . VAL A 1 666 ? -22.797 38.239 22.963 1.00 93.88 666 VAL A N 1
ATOM 5071 C CA . VAL A 1 666 ? -22.116 36.946 23.096 1.00 93.88 666 VAL A CA 1
ATOM 5072 C C . VAL A 1 666 ? -22.711 35.892 22.166 1.00 93.88 666 VAL A C 1
ATOM 5074 O O . VAL A 1 666 ? -21.976 35.086 21.603 1.00 93.88 666 VAL A O 1
ATOM 5077 N N . GLU A 1 667 ? -24.023 35.902 21.961 1.00 94.25 667 GLU A N 1
ATOM 5078 C CA . GLU A 1 667 ? -24.729 34.953 21.102 1.00 94.25 667 GLU A CA 1
ATOM 5079 C C . GLU A 1 667 ? -24.247 35.073 19.652 1.00 94.25 667 GLU A C 1
ATOM 5081 O O . GLU A 1 667 ? -23.903 34.072 19.020 1.00 94.25 667 GLU A O 1
ATOM 5086 N N . ALA A 1 668 ? -24.134 36.304 19.149 1.00 95.88 668 ALA A N 1
ATOM 5087 C CA . ALA A 1 668 ? -23.561 36.590 17.841 1.00 95.88 668 ALA A CA 1
ATOM 5088 C C . ALA A 1 668 ? -22.091 36.156 17.773 1.00 95.88 668 ALA A C 1
ATOM 5090 O O . ALA A 1 668 ? -21.695 35.497 16.813 1.00 95.88 668 ALA A O 1
ATOM 5091 N N . LEU A 1 669 ? -21.295 36.451 18.810 1.00 96.62 669 LEU A N 1
ATOM 5092 C CA . LEU A 1 669 ? -19.894 36.029 18.875 1.00 96.62 669 LEU A CA 1
ATOM 5093 C C . LEU A 1 669 ? -19.752 34.502 18.780 1.00 96.62 669 LEU A C 1
ATOM 5095 O O . LEU A 1 669 ? -18.885 34.022 18.054 1.00 96.62 669 LEU A O 1
ATOM 5099 N N . LEU A 1 670 ? -20.606 33.735 19.461 1.00 96.56 670 LEU A N 1
ATOM 5100 C CA . LEU A 1 670 ? -20.610 32.272 19.384 1.00 96.56 670 LEU A CA 1
ATOM 5101 C C . LEU A 1 670 ? -20.881 31.792 17.954 1.00 96.56 670 LEU A C 1
ATOM 5103 O O . LEU A 1 670 ? -20.104 31.006 17.410 1.00 96.56 670 LEU A O 1
ATOM 5107 N N . VAL A 1 671 ? -21.937 32.303 17.316 1.00 97.31 671 VAL A N 1
ATOM 5108 C CA . VAL A 1 671 ? -22.295 31.934 15.936 1.00 97.31 671 VAL A CA 1
ATOM 5109 C C . VAL A 1 671 ? -21.164 32.275 14.964 1.00 97.31 671 VAL A C 1
ATOM 5111 O O . VAL A 1 671 ? -20.764 31.435 14.157 1.00 97.31 671 VAL A O 1
ATOM 5114 N N . PHE A 1 672 ? -20.593 33.475 15.065 1.00 98.25 672 PHE A N 1
ATOM 5115 C CA . PHE A 1 672 ? -19.489 33.896 14.203 1.00 98.25 672 PHE A CA 1
ATOM 5116 C C . PHE A 1 672 ? -18.240 33.043 14.422 1.00 98.25 672 PHE A C 1
ATOM 5118 O O . PHE A 1 672 ? -17.597 32.647 13.452 1.00 98.25 672 PHE A O 1
ATOM 5125 N N . ARG A 1 673 ? -17.929 32.679 15.671 1.00 96.38 673 ARG A N 1
ATOM 5126 C CA . ARG A 1 673 ? -16.802 31.790 15.978 1.00 96.38 673 ARG A CA 1
ATOM 5127 C C . ARG A 1 673 ? -17.007 30.375 15.455 1.00 96.38 673 ARG A C 1
ATOM 5129 O O . ARG A 1 673 ? -16.039 29.783 14.985 1.00 96.38 673 ARG A O 1
ATOM 5136 N N . LEU A 1 674 ? -18.232 29.846 15.479 1.00 96.69 674 LEU A N 1
ATOM 5137 C CA . LEU A 1 674 ? -18.548 28.551 14.869 1.00 96.69 674 LEU A CA 1
ATOM 5138 C C . LEU A 1 674 ? -18.243 28.566 13.367 1.00 96.69 674 LEU A C 1
ATOM 5140 O O . LEU A 1 674 ? -17.530 27.693 12.873 1.00 96.69 674 LEU A O 1
ATOM 5144 N N . PHE A 1 675 ? -18.740 29.571 12.644 1.00 97.56 675 PHE A N 1
ATOM 5145 C CA . PHE A 1 675 ? -18.506 29.679 11.204 1.00 97.56 675 PHE A CA 1
ATOM 5146 C C . PHE A 1 675 ? -17.044 29.983 10.857 1.00 97.56 675 PHE A C 1
ATOM 5148 O O . PHE A 1 675 ? -16.525 29.422 9.889 1.00 97.56 675 PHE A O 1
ATOM 5155 N N . ALA A 1 676 ? -16.354 30.788 11.671 1.00 97.12 676 ALA A N 1
ATOM 5156 C CA . ALA A 1 676 ? -14.910 30.977 11.558 1.00 97.12 676 ALA A CA 1
ATOM 5157 C C . ALA A 1 676 ? -14.164 29.646 11.743 1.00 97.12 676 ALA A C 1
ATOM 5159 O O . ALA A 1 676 ? -13.246 29.361 10.984 1.00 97.12 676 ALA A O 1
ATOM 5160 N N . GLY A 1 677 ? -14.599 28.797 12.679 1.00 95.25 677 GLY A N 1
ATOM 5161 C CA . GLY A 1 677 ? -14.059 27.452 12.880 1.00 95.25 677 GLY A CA 1
ATOM 5162 C C . GLY A 1 677 ? -14.294 26.519 11.690 1.00 95.25 677 GLY A C 1
ATOM 5163 O O . GLY A 1 677 ? -13.366 25.844 11.249 1.00 95.25 677 GLY A O 1
ATOM 5164 N N . ILE A 1 678 ? -15.505 26.508 11.117 1.00 95.75 678 ILE A N 1
ATOM 5165 C CA . ILE A 1 678 ? -15.822 25.710 9.916 1.00 95.75 678 ILE A CA 1
ATOM 5166 C C . ILE A 1 678 ? -14.896 26.116 8.768 1.00 95.75 678 ILE A C 1
ATOM 5168 O O . ILE A 1 678 ? -14.229 25.262 8.185 1.00 95.75 678 ILE A O 1
ATOM 5172 N N . ALA A 1 679 ? -14.797 27.416 8.487 1.00 95.62 679 ALA A N 1
ATOM 5173 C CA . ALA A 1 679 ? -13.929 27.942 7.439 1.00 95.62 679 ALA A CA 1
ATOM 5174 C C . ALA A 1 679 ? -12.437 27.685 7.735 1.00 95.62 679 ALA A C 1
ATOM 5176 O O . ALA A 1 679 ? -11.698 27.226 6.865 1.00 95.62 679 ALA A O 1
ATOM 5177 N N . GLY A 1 680 ? -12.007 27.901 8.980 1.00 93.12 680 GLY A N 1
ATOM 5178 C CA . GLY A 1 680 ? -10.631 27.711 9.438 1.00 93.12 680 GLY A CA 1
ATOM 5179 C C . GLY A 1 680 ? -10.171 26.250 9.477 1.00 93.12 680 GLY A C 1
ATOM 5180 O O . GLY A 1 680 ? -8.974 25.988 9.480 1.00 93.12 680 GLY A O 1
ATOM 5181 N N . SER A 1 681 ? -11.086 25.279 9.449 1.00 92.50 681 SER A N 1
ATOM 5182 C CA . SER A 1 681 ? -10.727 23.856 9.366 1.00 92.50 681 SER A CA 1
ATOM 5183 C C . SER A 1 681 ? -10.191 23.436 7.989 1.00 92.50 681 SER A C 1
ATOM 5185 O O . SER A 1 681 ? -9.522 22.407 7.874 1.00 92.50 681 SER A O 1
ATOM 5187 N N . CYS A 1 682 ? -10.454 24.234 6.947 1.00 93.12 682 CYS A N 1
ATOM 5188 C CA . CYS A 1 682 ? -10.059 23.969 5.563 1.00 93.12 682 CYS A CA 1
ATOM 5189 C C . CYS A 1 682 ? -8.562 23.652 5.394 1.00 93.12 682 CYS A C 1
ATOM 5191 O O . CYS A 1 682 ? -8.245 22.529 4.998 1.00 93.12 682 CYS A O 1
ATOM 5193 N N . PRO A 1 683 ? -7.622 24.555 5.739 1.00 90.75 683 PRO A N 1
ATOM 5194 C CA . PRO A 1 683 ? -6.189 24.323 5.538 1.00 90.75 683 PRO A CA 1
ATOM 5195 C C . PRO A 1 683 ? -5.659 23.083 6.265 1.00 90.75 683 PRO A C 1
ATOM 5197 O O . PRO A 1 683 ? -4.802 22.386 5.733 1.00 90.75 683 PRO A O 1
ATOM 5200 N N . ILE A 1 684 ? -6.218 22.757 7.432 1.00 86.88 684 ILE A N 1
ATOM 5201 C CA . ILE A 1 684 ? -5.868 21.549 8.190 1.00 86.88 684 ILE A CA 1
ATOM 5202 C C . ILE A 1 684 ? -6.377 20.291 7.473 1.00 86.88 684 ILE A C 1
ATOM 5204 O O . ILE A 1 684 ? -5.702 19.266 7.469 1.00 86.88 684 ILE A O 1
ATOM 5208 N N . THR A 1 685 ? -7.559 20.373 6.859 1.00 86.81 685 THR A N 1
ATOM 5209 C CA . THR A 1 685 ? -8.228 19.247 6.194 1.00 86.81 685 THR A CA 1
ATOM 5210 C C . THR A 1 685 ? -7.572 18.892 4.864 1.00 86.81 685 THR A C 1
ATOM 5212 O O . THR A 1 685 ? -7.308 17.723 4.606 1.00 86.81 685 THR A O 1
ATOM 5215 N N . ILE A 1 686 ? -7.313 19.888 4.012 1.00 89.00 686 ILE A N 1
ATOM 5216 C CA . ILE A 1 686 ? -6.865 19.660 2.626 1.00 89.00 686 ILE A CA 1
ATOM 5217 C C . ILE A 1 686 ? -5.379 19.976 2.409 1.00 89.00 686 ILE A C 1
ATOM 5219 O O . ILE A 1 686 ? -4.838 19.681 1.345 1.00 89.00 686 ILE A O 1
ATOM 5223 N N . GLY A 1 687 ? -4.697 20.536 3.414 1.00 86.31 687 GLY A N 1
ATOM 5224 C CA . GLY A 1 687 ? -3.281 20.898 3.332 1.00 86.31 687 GLY A CA 1
ATOM 5225 C C . GLY A 1 687 ? -2.354 19.713 3.142 1.00 86.31 687 GLY A C 1
ATOM 5226 O O . GLY A 1 687 ? -1.516 19.763 2.250 1.00 86.31 687 GLY A O 1
ATOM 5227 N N . GLY A 1 688 ? -2.560 18.616 3.876 1.00 80.88 688 GLY A N 1
ATOM 5228 C CA . GLY A 1 688 ? -1.787 17.387 3.661 1.00 80.88 688 GLY A CA 1
ATOM 5229 C C . GLY A 1 688 ? -1.946 16.838 2.238 1.00 80.88 688 GLY A C 1
ATOM 5230 O O . GLY A 1 688 ? -0.957 16.496 1.599 1.00 80.88 688 GLY A O 1
ATOM 5231 N N . GLY A 1 689 ? -3.175 16.853 1.704 1.00 81.06 689 GLY A N 1
ATOM 5232 C CA . GLY A 1 689 ? -3.446 16.478 0.312 1.00 81.06 689 GLY A CA 1
ATOM 5233 C C . GLY A 1 689 ? -2.773 17.416 -0.692 1.00 81.06 689 GLY A C 1
ATOM 5234 O O . GLY A 1 689 ? -2.179 16.955 -1.652 1.00 81.06 689 GLY A O 1
ATOM 5235 N N . SER A 1 690 ? -2.767 18.722 -0.427 1.00 89.25 690 SER A N 1
ATOM 5236 C CA . SER A 1 690 ? -2.109 19.710 -1.297 1.00 89.25 690 SER A CA 1
ATOM 5237 C C . SER A 1 690 ? -0.581 19.580 -1.291 1.00 89.25 690 SER A C 1
ATOM 5239 O O . SER A 1 690 ? 0.068 19.866 -2.292 1.00 89.25 690 SER A O 1
ATOM 5241 N N . VAL A 1 691 ? 0.013 19.142 -0.174 1.00 83.69 691 VAL A N 1
ATOM 5242 C CA . VAL A 1 691 ? 1.440 18.789 -0.119 1.00 83.69 691 VAL A CA 1
ATOM 5243 C C . VAL A 1 691 ? 1.705 17.531 -0.945 1.00 83.69 691 VAL A C 1
ATOM 5245 O O . VAL A 1 691 ? 2.662 17.518 -1.718 1.00 83.69 691 VAL A O 1
ATOM 5248 N N . ALA A 1 692 ? 0.846 16.514 -0.834 1.00 78.25 692 ALA A N 1
ATOM 5249 C CA . ALA A 1 692 ? 0.959 15.290 -1.622 1.00 78.25 692 ALA A CA 1
ATOM 5250 C C . ALA A 1 692 ? 0.824 15.550 -3.135 1.00 78.25 692 ALA A C 1
ATOM 5252 O O . ALA A 1 692 ? 1.618 15.054 -3.927 1.00 78.25 692 ALA A O 1
ATOM 5253 N N . ASP A 1 693 ? -0.096 16.430 -3.523 1.00 86.00 693 ASP A N 1
ATOM 5254 C CA . ASP A 1 693 ? -0.329 16.816 -4.915 1.00 86.00 693 ASP A CA 1
ATOM 5255 C C . ASP A 1 693 ? 0.912 17.467 -5.588 1.00 86.00 693 ASP A C 1
ATOM 5257 O O . ASP A 1 693 ? 1.039 17.452 -6.811 1.00 86.00 693 ASP A O 1
ATOM 5261 N N . VAL A 1 694 ? 1.830 18.075 -4.817 1.00 88.94 694 VAL A N 1
ATOM 5262 C CA . VAL A 1 694 ? 2.933 18.918 -5.340 1.00 88.94 694 VAL A CA 1
ATOM 5263 C C . VAL A 1 694 ? 4.330 18.328 -5.078 1.00 88.94 694 VAL A C 1
ATOM 5265 O O . VAL A 1 694 ? 5.273 18.577 -5.846 1.00 88.94 694 VAL A O 1
ATOM 5268 N N . PHE A 1 695 ? 4.488 17.535 -4.016 1.00 80.75 695 PHE A N 1
ATOM 5269 C CA . PHE A 1 695 ? 5.751 16.898 -3.634 1.00 80.75 695 PHE A CA 1
ATOM 5270 C C . PHE A 1 695 ? 5.697 15.384 -3.841 1.00 80.75 695 PHE A C 1
ATOM 5272 O O . PHE A 1 695 ? 4.830 14.697 -3.299 1.00 80.75 695 PHE A O 1
ATOM 5279 N N . VAL A 1 696 ? 6.694 14.876 -4.571 1.00 72.00 696 VAL A N 1
ATOM 5280 C CA . VAL A 1 696 ? 6.941 13.439 -4.744 1.00 72.00 696 VAL A CA 1
ATOM 5281 C C . VAL A 1 696 ? 7.297 12.787 -3.405 1.00 72.00 696 VAL A C 1
ATOM 5283 O O . VAL A 1 696 ? 7.899 13.438 -2.544 1.00 72.00 696 VAL A O 1
ATOM 5286 N N . ALA A 1 697 ? 6.973 11.504 -3.244 1.00 52.00 697 ALA A N 1
ATOM 5287 C CA . ALA A 1 697 ? 7.191 10.732 -2.017 1.00 52.00 697 ALA A CA 1
ATOM 5288 C C . ALA A 1 697 ? 8.562 10.931 -1.337 1.00 52.00 697 ALA A C 1
ATOM 5290 O O . ALA A 1 697 ? 8.632 11.053 -0.114 1.00 52.00 697 ALA A O 1
ATOM 5291 N N . THR A 1 698 ? 9.652 11.049 -2.105 1.00 49.41 698 THR A N 1
ATOM 5292 C CA . THR A 1 698 ? 11.014 11.233 -1.566 1.00 49.41 698 THR A CA 1
ATOM 5293 C C . THR A 1 698 ? 11.241 12.583 -0.869 1.00 49.41 698 THR A C 1
ATOM 5295 O O . THR A 1 698 ? 12.011 12.650 0.087 1.00 49.41 698 THR A O 1
ATOM 5298 N N . GLU A 1 699 ? 10.571 13.661 -1.301 1.00 66.69 699 GLU A N 1
ATOM 5299 C CA . GLU A 1 699 ? 10.678 15.013 -0.711 1.00 66.69 699 GLU A CA 1
ATOM 5300 C C . GLU A 1 699 ? 9.529 15.317 0.275 1.00 66.69 699 GLU A C 1
ATOM 5302 O O . GLU A 1 699 ? 9.607 16.246 1.089 1.00 66.69 699 GLU A O 1
ATOM 5307 N N . ARG A 1 700 ? 8.457 14.519 0.233 1.00 65.75 700 ARG A N 1
ATOM 5308 C CA . ARG A 1 700 ? 7.206 14.743 0.966 1.00 65.75 700 ARG A CA 1
ATOM 5309 C C . ARG A 1 700 ? 7.357 14.742 2.481 1.00 65.75 700 ARG A C 1
ATOM 5311 O O . ARG A 1 700 ? 6.704 15.543 3.145 1.00 65.75 700 ARG A O 1
ATOM 5318 N N . GLY A 1 701 ? 8.205 13.878 3.040 1.00 53.53 701 GLY A N 1
ATOM 5319 C CA . GLY A 1 701 ? 8.355 13.749 4.495 1.00 53.53 701 GLY A CA 1
ATOM 5320 C C . GLY A 1 701 ? 8.760 15.064 5.174 1.00 53.53 701 GLY A C 1
ATOM 5321 O O . GLY A 1 701 ? 8.155 15.468 6.168 1.00 53.53 701 GLY A O 1
ATOM 5322 N N . ALA A 1 702 ? 9.722 15.785 4.591 1.00 67.50 702 ALA A N 1
ATOM 5323 C CA .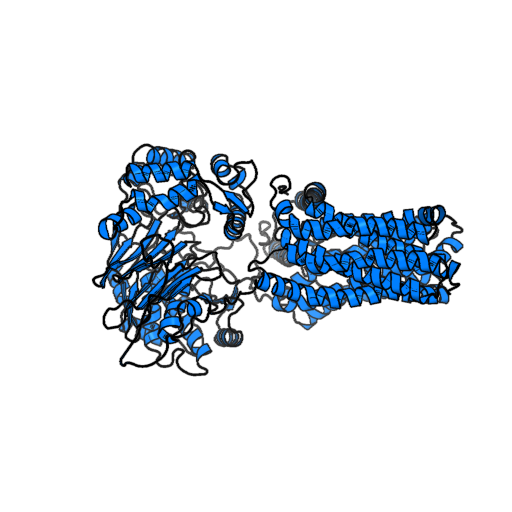 ALA A 1 702 ? 10.154 17.090 5.095 1.00 67.50 702 ALA A CA 1
ATOM 5324 C C . ALA A 1 702 ? 9.065 18.166 4.929 1.00 67.50 702 ALA A C 1
ATOM 5326 O O . ALA A 1 702 ? 8.843 18.972 5.835 1.00 67.50 702 ALA A O 1
ATOM 5327 N N . ALA A 1 703 ? 8.349 18.153 3.800 1.00 74.56 703 ALA A N 1
ATOM 5328 C CA . ALA A 1 703 ? 7.252 19.083 3.542 1.00 74.56 703 ALA A CA 1
ATOM 5329 C C . ALA A 1 703 ? 6.077 18.883 4.519 1.00 74.56 703 ALA A C 1
ATOM 5331 O O . ALA A 1 703 ? 5.552 19.849 5.074 1.00 74.56 703 ALA A O 1
ATOM 5332 N N . MET A 1 704 ? 5.712 17.629 4.800 1.00 73.50 704 MET A N 1
ATOM 5333 C CA . MET A 1 704 ? 4.678 17.272 5.775 1.00 73.50 704 MET A CA 1
ATOM 5334 C C . MET A 1 704 ? 5.078 17.628 7.209 1.00 73.50 704 MET A C 1
ATOM 5336 O O . MET A 1 704 ? 4.233 18.085 7.979 1.00 73.50 704 MET A O 1
ATOM 5340 N N . ALA A 1 705 ? 6.358 17.482 7.568 1.00 70.06 705 ALA A N 1
ATOM 5341 C CA . ALA A 1 705 ? 6.861 17.914 8.870 1.00 70.06 705 ALA A CA 1
ATOM 5342 C C . ALA A 1 705 ? 6.716 19.433 9.060 1.00 70.06 705 ALA A C 1
ATOM 5344 O O . ALA A 1 705 ? 6.234 19.869 10.105 1.00 70.06 705 ALA A O 1
ATOM 5345 N N . LEU A 1 706 ? 7.060 20.234 8.041 1.00 76.44 706 LEU A N 1
ATOM 5346 C CA . LEU A 1 706 ? 6.891 21.692 8.070 1.00 76.44 706 LEU A CA 1
ATOM 5347 C C . LEU A 1 706 ? 5.412 22.094 8.189 1.00 76.44 706 LEU A C 1
ATOM 5349 O O . LEU A 1 706 ? 5.071 22.956 8.999 1.00 76.44 706 LEU A O 1
ATOM 5353 N N . PHE A 1 707 ? 4.532 21.432 7.435 1.00 84.75 707 PHE A N 1
ATOM 5354 C CA . PHE A 1 707 ? 3.083 21.627 7.519 1.00 84.75 707 PHE A CA 1
ATOM 5355 C C . PHE A 1 707 ? 2.532 21.315 8.923 1.00 84.75 707 PHE A C 1
ATOM 5357 O O . PHE A 1 707 ? 1.747 22.088 9.478 1.00 84.75 707 PHE A O 1
ATOM 5364 N N . ALA A 1 708 ? 2.985 20.217 9.538 1.00 77.12 708 ALA A N 1
ATOM 5365 C CA . ALA A 1 708 ? 2.531 19.768 10.855 1.00 77.12 708 ALA A CA 1
ATOM 5366 C C . ALA A 1 708 ? 2.939 20.701 12.015 1.00 77.12 708 ALA A C 1
ATOM 5368 O O . ALA A 1 708 ? 2.315 20.652 13.079 1.00 77.12 708 ALA A O 1
ATOM 5369 N N . LEU A 1 709 ? 3.929 21.586 11.825 1.00 76.81 709 LEU A N 1
ATOM 5370 C CA . LEU A 1 709 ? 4.312 22.575 12.843 1.00 76.81 709 LEU A CA 1
ATOM 5371 C C . LEU A 1 709 ? 3.171 23.551 13.157 1.00 76.81 709 LEU A C 1
ATOM 5373 O O . LEU A 1 709 ? 3.005 23.954 14.308 1.00 76.81 709 LEU A O 1
ATOM 5377 N N . GLY A 1 710 ? 2.363 23.916 12.157 1.00 81.94 710 GLY A N 1
ATOM 5378 C CA . GLY A 1 710 ? 1.293 24.901 12.318 1.00 81.94 710 GLY A CA 1
ATOM 5379 C C . GLY A 1 710 ? 0.291 24.519 13.416 1.00 81.94 710 GLY A C 1
ATOM 5380 O O . GLY A 1 710 ? 0.158 25.253 14.402 1.00 81.94 710 GLY A O 1
ATOM 5381 N N . PRO A 1 711 ? -0.368 23.350 13.306 1.00 82.19 711 PRO A N 1
ATOM 5382 C CA . PRO A 1 711 ? -1.302 22.864 14.318 1.00 82.19 711 PRO A CA 1
ATOM 5383 C C . PRO A 1 711 ? -0.701 22.617 15.696 1.00 82.19 711 PRO A C 1
ATOM 5385 O O . PRO A 1 711 ? -1.425 22.702 16.687 1.00 82.19 711 PRO A O 1
ATOM 5388 N N . LEU A 1 712 ? 0.601 22.341 15.772 1.00 78.00 712 LEU A N 1
ATOM 5389 C CA . LEU A 1 712 ? 1.293 22.108 17.034 1.00 78.00 712 LEU A CA 1
ATOM 5390 C C . LEU A 1 712 ? 1.551 23.412 17.800 1.00 78.00 712 LEU A C 1
ATOM 5392 O O . LEU A 1 712 ? 1.287 23.495 18.998 1.00 78.00 712 LEU A O 1
ATOM 5396 N N . PHE A 1 713 ? 2.061 24.437 17.114 1.00 81.75 713 PHE A N 1
ATOM 5397 C CA . PHE A 1 713 ? 2.485 25.685 17.753 1.00 81.75 713 PHE A CA 1
ATOM 5398 C C . PHE A 1 713 ? 1.367 26.714 17.904 1.00 81.75 713 PHE A C 1
ATOM 5400 O O . PHE A 1 713 ? 1.399 27.501 18.852 1.00 81.75 713 PHE A O 1
ATOM 5407 N N . GLY A 1 714 ? 0.373 26.717 17.012 1.00 87.88 714 GLY A N 1
ATOM 5408 C CA . GLY A 1 714 ? -0.728 27.685 17.044 1.00 87.88 714 GLY A CA 1
ATOM 5409 C C . GLY A 1 714 ? -1.411 27.779 18.418 1.00 87.88 714 GLY A C 1
ATOM 5410 O O . GLY A 1 714 ? -1.463 28.875 18.983 1.00 87.88 714 GLY A O 1
ATOM 5411 N N . PRO A 1 715 ? -1.844 26.653 19.023 1.00 84.25 715 PRO A N 1
ATOM 5412 C CA . PRO A 1 715 ? -2.508 26.655 20.325 1.00 84.25 715 PRO A CA 1
ATOM 5413 C C . PRO A 1 715 ? -1.644 27.140 21.498 1.00 84.25 715 PRO A C 1
ATOM 5415 O O . PRO A 1 715 ? -2.197 27.534 22.520 1.00 84.25 715 PRO A O 1
ATOM 5418 N N . VAL A 1 716 ? -0.315 27.136 21.352 1.00 83.19 716 VAL A N 1
ATOM 5419 C CA . VAL A 1 716 ? 0.653 27.568 22.374 1.00 83.19 716 VAL A CA 1
ATOM 5420 C C . VAL A 1 716 ? 0.966 29.056 22.243 1.00 83.19 716 VAL A C 1
ATOM 5422 O O . VAL A 1 716 ? 0.969 29.785 23.231 1.00 83.19 716 VAL A O 1
ATOM 5425 N N . ILE A 1 717 ? 1.224 29.512 21.017 1.00 90.06 717 ILE A N 1
ATOM 5426 C CA . ILE A 1 717 ? 1.582 30.907 20.731 1.00 90.06 717 ILE A CA 1
ATOM 5427 C C . ILE A 1 717 ? 0.358 31.817 20.870 1.00 90.06 717 ILE A C 1
ATOM 5429 O O . ILE A 1 717 ? 0.485 32.947 21.341 1.00 90.06 717 ILE A O 1
ATOM 5433 N N . GLY A 1 718 ? -0.829 31.314 20.511 1.00 91.81 718 GLY A N 1
ATOM 5434 C CA . GLY A 1 718 ? -2.088 32.053 20.574 1.00 91.81 718 GLY A CA 1
ATOM 5435 C C . GLY A 1 718 ? -2.325 32.712 21.935 1.00 91.81 718 GLY A C 1
ATOM 5436 O O . GLY A 1 718 ? -2.373 33.935 21.990 1.00 91.81 718 GLY A O 1
ATOM 5437 N N . PRO A 1 719 ? -2.437 31.970 23.048 1.00 91.94 719 PRO A N 1
ATOM 5438 C CA . PRO A 1 719 ? -2.726 32.557 24.356 1.00 91.94 719 PRO A CA 1
ATOM 5439 C C . PRO A 1 719 ? -1.652 33.544 24.831 1.00 91.94 719 PRO A C 1
ATOM 5441 O O . PRO A 1 719 ? -1.982 34.551 25.447 1.00 91.94 719 PRO A O 1
ATOM 5444 N N . VAL A 1 720 ? -0.376 33.328 24.497 1.00 91.88 720 VAL A N 1
ATOM 5445 C CA . VAL A 1 720 ? 0.696 34.279 24.836 1.00 91.88 720 VAL A CA 1
ATOM 5446 C C . VAL A 1 720 ? 0.473 35.617 24.129 1.00 91.88 720 VAL A C 1
ATOM 5448 O O . VAL A 1 720 ? 0.407 36.659 24.779 1.00 91.88 720 VAL A O 1
ATOM 5451 N N . ALA A 1 721 ? 0.302 35.594 22.805 1.00 92.81 721 ALA A N 1
ATOM 5452 C CA . ALA A 1 721 ? 0.047 36.805 22.027 1.00 92.81 721 ALA A CA 1
ATOM 5453 C C . ALA A 1 721 ? -1.290 37.458 22.420 1.00 92.81 721 ALA A C 1
ATOM 5455 O O . ALA A 1 721 ? -1.392 38.678 22.530 1.00 92.81 721 ALA A O 1
ATOM 5456 N N . GLY A 1 722 ? -2.311 36.636 22.656 1.00 92.94 722 GLY A N 1
ATOM 5457 C CA . GLY A 1 722 ? -3.663 37.057 22.991 1.00 92.94 722 GLY A CA 1
ATOM 5458 C C . GLY A 1 722 ? -3.779 37.711 24.359 1.00 92.94 722 GLY A C 1
ATOM 5459 O O . GLY A 1 722 ? -4.495 38.700 24.479 1.00 92.94 722 GLY A O 1
ATOM 5460 N N . GLY A 1 723 ? -3.053 37.215 25.366 1.00 92.38 723 GLY A N 1
ATOM 5461 C CA . GLY A 1 723 ? -3.014 37.804 26.706 1.00 92.38 723 GLY A CA 1
ATOM 5462 C C . GLY A 1 723 ? -2.468 39.226 26.686 1.00 92.38 723 GLY A C 1
ATOM 5463 O O . GLY A 1 723 ? -3.161 40.157 27.092 1.00 92.38 723 GLY A O 1
ATOM 5464 N N . TYR A 1 724 ? -1.261 39.417 26.143 1.00 94.12 724 TYR A N 1
ATOM 5465 C CA . TYR A 1 724 ? -0.639 40.744 26.074 1.00 94.12 724 TYR A CA 1
ATOM 5466 C C . TYR A 1 724 ? -1.410 41.711 25.172 1.00 94.12 724 TYR A C 1
ATOM 5468 O O . TYR A 1 724 ? -1.557 42.884 25.511 1.00 94.12 724 TYR A O 1
ATOM 5476 N N . LEU A 1 725 ? -1.939 41.234 24.042 1.00 95.31 725 LEU A N 1
ATOM 5477 C CA . LEU A 1 725 ? -2.722 42.082 23.145 1.00 95.31 725 LEU A CA 1
ATOM 5478 C C . LEU A 1 725 ? -4.069 42.480 23.756 1.00 95.31 725 LEU A C 1
ATOM 5480 O O . LEU A 1 725 ? -4.481 43.631 23.627 1.00 95.31 725 LEU A O 1
ATOM 5484 N N . SER A 1 726 ? -4.742 41.553 24.442 1.00 93.69 726 SER A N 1
ATOM 5485 C CA . SER A 1 726 ? -6.004 41.843 25.128 1.00 93.69 726 SER A CA 1
ATOM 5486 C C . SER A 1 726 ? -5.802 42.813 26.289 1.00 93.69 726 SER A C 1
ATOM 5488 O O . SER A 1 726 ? -6.647 43.682 26.487 1.00 93.69 726 SER A O 1
ATOM 5490 N N . GLU A 1 727 ? -4.681 42.713 27.012 1.00 91.25 727 GLU A N 1
ATOM 5491 C CA . GLU A 1 727 ? -4.312 43.661 28.069 1.00 91.25 727 GLU A CA 1
ATOM 5492 C C . GLU A 1 727 ? -4.027 45.063 27.505 1.00 91.25 727 GLU A C 1
ATOM 5494 O O . GLU A 1 727 ? -4.514 46.053 28.048 1.00 91.25 727 GLU A O 1
ATOM 5499 N N . ALA A 1 728 ? -3.284 45.157 26.398 1.00 93.00 728 ALA A N 1
ATOM 5500 C CA . ALA A 1 728 ? -2.846 46.437 25.840 1.00 93.00 728 ALA A CA 1
ATOM 5501 C C . ALA A 1 728 ? -3.917 47.168 25.012 1.00 93.00 728 ALA A C 1
ATOM 5503 O O . ALA A 1 728 ? -4.014 48.393 25.074 1.00 93.00 728 ALA A O 1
ATOM 5504 N N . ALA A 1 729 ? -4.696 46.441 24.206 1.00 93.56 729 ALA A N 1
ATOM 5505 C CA . ALA A 1 729 ? -5.603 47.020 23.210 1.00 93.56 729 ALA A CA 1
ATOM 5506 C C . ALA A 1 729 ? -7.055 46.513 23.321 1.00 93.56 729 ALA A C 1
ATOM 5508 O O . ALA A 1 729 ? -7.943 47.023 22.637 1.00 93.56 729 ALA A O 1
ATOM 5509 N N . GLY A 1 730 ? -7.328 45.542 24.195 1.00 93.38 730 GLY A N 1
ATOM 5510 C CA . GLY A 1 730 ? -8.646 44.933 24.373 1.00 93.38 730 GLY A CA 1
ATOM 5511 C C . GLY A 1 730 ? -8.875 43.689 23.508 1.00 93.38 730 GLY A C 1
ATOM 5512 O O . GLY A 1 730 ? -8.219 43.461 22.493 1.00 93.38 730 GLY A O 1
ATOM 5513 N N . TRP A 1 731 ? -9.855 42.871 23.898 1.00 94.69 731 TRP A N 1
ATOM 5514 C CA . TRP A 1 731 ? -10.092 41.548 23.301 1.00 94.69 731 TRP A CA 1
ATOM 5515 C C . TRP A 1 731 ? -10.445 41.589 21.804 1.00 94.69 731 TRP A C 1
ATOM 5517 O O . TRP A 1 731 ? -10.128 40.656 21.070 1.00 94.69 731 TRP A O 1
ATOM 5527 N N . ARG A 1 732 ? -11.069 42.669 21.311 1.00 96.19 732 ARG A N 1
ATOM 5528 C CA . ARG A 1 732 ? -11.407 42.805 19.880 1.00 96.19 732 ARG A CA 1
ATOM 5529 C C . ARG A 1 732 ? -10.174 42.841 18.989 1.00 96.19 732 ARG A C 1
ATOM 5531 O O . ARG A 1 732 ? -10.220 42.347 17.865 1.00 96.19 732 ARG A O 1
ATOM 5538 N N . TRP A 1 733 ? -9.068 43.392 19.488 1.00 96.62 733 TRP A N 1
ATOM 5539 C CA . TRP A 1 733 ? -7.821 43.475 18.734 1.00 96.62 733 TRP A CA 1
ATOM 5540 C C . TRP A 1 733 ? -7.191 42.116 18.459 1.00 96.62 733 TRP A C 1
ATOM 5542 O O . TRP A 1 733 ? -6.489 41.983 17.462 1.00 96.62 733 TRP A O 1
ATOM 5552 N N . VAL A 1 734 ? -7.514 41.090 19.249 1.00 96.00 734 VAL A N 1
ATOM 5553 C CA . VAL A 1 734 ? -7.161 39.701 18.925 1.00 96.00 734 VAL A CA 1
ATOM 5554 C C . VAL A 1 734 ? -7.734 39.306 17.565 1.00 96.00 734 VAL A C 1
ATOM 5556 O O . VAL A 1 734 ? -7.004 38.830 16.698 1.00 96.00 734 VAL A O 1
ATOM 5559 N N . PHE A 1 735 ? -9.022 39.572 17.343 1.00 97.31 735 PHE A N 1
ATOM 5560 C CA . PHE A 1 735 ? -9.677 39.281 16.071 1.00 97.31 735 PHE A CA 1
ATOM 5561 C C . PHE A 1 735 ? -9.165 40.175 14.941 1.00 97.31 735 PHE A C 1
ATOM 5563 O O . PHE A 1 735 ? -8.956 39.677 13.839 1.00 97.31 735 PHE A O 1
ATOM 5570 N N . TRP A 1 736 ? -8.889 41.458 15.203 1.00 98.00 736 TRP A N 1
ATOM 5571 C CA . TRP A 1 736 ? -8.290 42.343 14.196 1.00 98.00 736 TRP A CA 1
ATOM 5572 C C . TRP A 1 736 ? -6.889 41.898 13.775 1.00 98.00 736 TRP A C 1
ATOM 5574 O O . TRP A 1 736 ? -6.587 41.911 12.585 1.00 98.00 736 TRP A O 1
ATOM 5584 N N . LEU A 1 737 ? -6.046 41.446 14.705 1.00 96.62 737 LEU A N 1
ATOM 5585 C CA . LEU A 1 737 ? -4.715 40.939 14.376 1.00 96.62 737 LEU A CA 1
ATOM 5586 C C . LEU A 1 737 ? -4.796 39.665 13.525 1.00 96.62 737 LEU A C 1
ATOM 5588 O O . LEU A 1 737 ? -4.102 39.563 12.514 1.00 96.62 737 LEU A O 1
ATOM 5592 N N . ILE A 1 738 ? -5.675 38.726 13.889 1.00 96.69 738 ILE A N 1
ATOM 5593 C CA . ILE A 1 738 ? -5.928 37.515 13.093 1.00 96.69 738 ILE A CA 1
ATOM 5594 C C . ILE A 1 738 ? -6.476 37.889 11.710 1.00 96.69 738 ILE A C 1
ATOM 5596 O O . ILE A 1 738 ? -6.058 37.301 10.715 1.00 96.69 738 ILE A O 1
ATOM 5600 N N . LEU A 1 739 ? -7.367 38.882 11.629 1.00 97.31 739 LEU A N 1
ATOM 5601 C CA . LEU A 1 739 ? -7.917 39.377 10.368 1.00 97.31 739 LEU A CA 1
ATOM 5602 C C . LEU A 1 739 ? -6.835 39.997 9.479 1.00 97.31 739 LEU A C 1
ATOM 5604 O O . LEU A 1 739 ? -6.812 39.719 8.286 1.00 97.31 739 LEU A O 1
ATOM 5608 N N . ILE A 1 740 ? -5.928 40.804 10.036 1.00 97.56 740 ILE A N 1
ATOM 5609 C CA . ILE A 1 740 ? -4.817 41.415 9.292 1.00 97.56 740 ILE A CA 1
ATOM 5610 C C . ILE A 1 740 ? -3.867 40.328 8.788 1.00 97.56 740 ILE A C 1
ATOM 5612 O O . ILE A 1 740 ? -3.577 40.276 7.594 1.00 97.56 740 ILE A O 1
ATOM 5616 N N . ALA A 1 741 ? -3.423 39.427 9.669 1.00 96.62 741 ALA A N 1
ATOM 5617 C CA . ALA A 1 741 ? -2.531 38.331 9.298 1.00 96.62 741 ALA A CA 1
ATOM 5618 C C . ALA A 1 741 ? -3.174 37.413 8.246 1.00 96.62 741 ALA A C 1
ATOM 5620 O O . ALA A 1 741 ? -2.561 37.098 7.226 1.00 96.62 741 ALA A O 1
ATOM 5621 N N . GLY A 1 742 ? -4.440 37.043 8.446 1.00 96.00 742 GLY A N 1
ATOM 5622 C CA . GLY A 1 742 ? -5.214 36.256 7.493 1.00 96.00 742 GLY A CA 1
ATOM 5623 C C . GLY A 1 742 ? -5.449 36.992 6.180 1.00 96.00 742 GLY A C 1
ATOM 5624 O O . GLY A 1 742 ? -5.402 36.368 5.126 1.00 96.00 742 GLY A O 1
ATOM 5625 N N . GLY A 1 743 ? -5.668 38.306 6.218 1.00 97.00 743 GLY A N 1
ATOM 5626 C CA . GLY A 1 743 ? -5.835 39.157 5.043 1.00 97.00 743 GLY A CA 1
ATOM 5627 C C . GLY A 1 743 ? -4.570 39.182 4.197 1.00 97.00 743 GLY A C 1
ATOM 5628 O O . GLY A 1 743 ? -4.635 38.919 3.000 1.00 97.00 743 GLY A O 1
ATOM 5629 N N . VAL A 1 744 ? -3.409 39.384 4.828 1.00 97.25 744 VAL A N 1
ATOM 5630 C CA . VAL A 1 744 ? -2.098 39.313 4.163 1.00 97.25 744 VAL A CA 1
ATOM 5631 C C . VAL A 1 744 ? -1.885 37.939 3.527 1.00 97.25 744 VAL A C 1
ATOM 5633 O O . VAL A 1 744 ? -1.539 37.868 2.350 1.00 97.25 744 VAL A O 1
ATOM 5636 N N . LEU A 1 745 ? -2.146 36.848 4.255 1.00 96.19 745 LEU A N 1
ATOM 5637 C CA . LEU A 1 745 ? -2.008 35.489 3.717 1.00 96.19 745 LEU A CA 1
ATOM 5638 C C . LEU A 1 745 ? -3.033 35.170 2.623 1.00 96.19 745 LEU A C 1
ATOM 5640 O O . LEU A 1 745 ? -2.717 34.434 1.695 1.00 96.19 745 LEU A O 1
ATOM 5644 N N . THR A 1 746 ? -4.240 35.732 2.692 1.00 95.88 746 THR A N 1
ATOM 5645 C CA . THR A 1 746 ? -5.276 35.564 1.663 1.00 95.88 746 THR A CA 1
ATOM 5646 C C . THR A 1 746 ? -4.886 36.296 0.388 1.00 95.88 746 THR A C 1
ATOM 5648 O O . THR A 1 746 ? -4.965 35.712 -0.689 1.00 95.88 746 THR A O 1
ATOM 5651 N N . VAL A 1 747 ? -4.403 37.537 0.501 1.00 96.00 747 VAL A N 1
ATOM 5652 C CA . VAL A 1 747 ? -3.888 38.315 -0.634 1.00 96.00 747 VAL A CA 1
ATOM 5653 C C . VAL A 1 747 ? -2.676 37.616 -1.242 1.00 96.00 747 VAL A C 1
ATOM 5655 O O . VAL A 1 747 ? -2.664 37.374 -2.444 1.00 96.00 747 VAL A O 1
ATOM 5658 N N . ALA A 1 748 ? -1.699 37.206 -0.430 1.00 94.44 748 ALA A N 1
ATOM 5659 C CA . ALA A 1 748 ? -0.560 36.421 -0.903 1.00 94.44 748 ALA A CA 1
ATOM 5660 C C . ALA A 1 748 ? -1.018 35.111 -1.564 1.00 94.44 748 ALA A C 1
ATOM 5662 O O . ALA A 1 748 ? -0.512 34.741 -2.619 1.00 94.44 748 ALA A O 1
ATOM 5663 N N . GLY A 1 749 ? -2.025 34.447 -0.995 1.00 93.50 749 GLY A N 1
ATOM 5664 C CA . GLY A 1 749 ? -2.615 33.231 -1.536 1.00 93.50 749 GLY A CA 1
ATOM 5665 C C . GLY A 1 749 ? -3.260 33.421 -2.907 1.00 93.50 749 GLY A C 1
ATOM 5666 O O . GLY A 1 749 ? -3.131 32.530 -3.733 1.00 93.50 749 GLY A O 1
ATOM 5667 N N . ILE A 1 750 ? -3.887 34.568 -3.197 1.00 93.38 750 ILE A N 1
ATOM 5668 C CA . ILE A 1 750 ? -4.434 34.878 -4.536 1.00 93.38 750 ILE A CA 1
ATOM 5669 C C . ILE A 1 750 ? -3.335 34.867 -5.606 1.00 93.38 750 ILE A C 1
ATOM 5671 O O . ILE A 1 750 ? -3.581 34.441 -6.732 1.00 93.38 750 ILE A O 1
ATOM 5675 N N . PHE A 1 751 ? -2.123 35.307 -5.262 1.00 92.75 751 PHE A N 1
ATOM 5676 C CA . PHE A 1 751 ? -1.003 35.356 -6.205 1.00 92.75 751 PHE A CA 1
ATOM 5677 C C . PHE A 1 751 ? -0.163 34.072 -6.227 1.00 92.75 751 PHE A C 1
ATOM 5679 O O . PHE A 1 751 ? 0.393 33.723 -7.269 1.00 92.75 751 PHE A O 1
ATOM 5686 N N . LEU A 1 752 ? -0.037 33.386 -5.086 1.00 92.81 752 LEU A N 1
ATOM 5687 C CA . LEU A 1 752 ? 0.905 32.278 -4.901 1.00 92.81 752 LEU A CA 1
ATOM 5688 C C . LEU A 1 752 ? 0.253 30.893 -4.946 1.00 92.81 752 LEU A C 1
ATOM 5690 O O . LEU A 1 752 ? 0.907 29.946 -5.384 1.00 92.81 752 LEU A O 1
ATOM 5694 N N . LEU A 1 753 ? -1.000 30.743 -4.500 1.00 94.00 753 LEU A N 1
ATOM 5695 C CA . LEU A 1 753 ? -1.687 29.453 -4.566 1.00 94.00 753 LEU A CA 1
ATOM 5696 C C . LEU A 1 753 ? -2.149 29.181 -5.993 1.00 94.00 753 LEU A C 1
ATOM 5698 O O . LEU A 1 753 ? -2.641 30.054 -6.705 1.00 94.00 753 LEU A O 1
ATOM 5702 N N . ARG A 1 754 ? -2.010 27.923 -6.398 1.00 93.56 754 ARG A N 1
ATOM 5703 C CA . ARG A 1 754 ? -2.516 27.410 -7.667 1.00 93.56 754 ARG A CA 1
ATOM 5704 C C . ARG A 1 754 ? -3.270 26.116 -7.422 1.00 93.56 754 ARG A C 1
ATOM 5706 O O . ARG A 1 754 ? -3.121 25.504 -6.371 1.00 93.56 754 ARG A O 1
ATOM 5713 N N . GLU A 1 755 ? -4.100 25.729 -8.382 1.00 94.94 755 GLU A N 1
ATOM 5714 C CA . GLU A 1 755 ? -4.828 24.465 -8.302 1.00 94.94 755 GLU A CA 1
ATOM 5715 C C . GLU A 1 755 ? -3.839 23.306 -8.353 1.00 94.94 755 GLU A C 1
ATOM 5717 O O . GLU A 1 755 ? -3.166 23.141 -9.364 1.00 94.94 755 GLU A O 1
ATOM 5722 N N . THR A 1 756 ? -3.745 22.549 -7.262 1.00 93.06 756 THR A N 1
ATOM 5723 C CA . THR A 1 756 ? -2.816 21.423 -7.121 1.00 93.06 756 THR A CA 1
ATOM 5724 C C . THR A 1 756 ? -3.468 20.094 -7.472 1.00 93.06 756 THR A C 1
ATOM 5726 O O . THR A 1 756 ? -2.759 19.135 -7.736 1.00 93.06 756 THR A O 1
ATOM 5729 N N . TYR A 1 757 ? -4.800 19.995 -7.503 1.00 90.25 757 TYR A N 1
ATOM 5730 C CA . TYR A 1 757 ? -5.436 18.702 -7.715 1.00 90.25 757 TYR A CA 1
ATOM 5731 C C . TYR A 1 757 ? -5.408 18.294 -9.192 1.00 90.25 757 TYR A C 1
ATOM 5733 O O . TYR A 1 757 ? -6.079 18.897 -10.037 1.00 90.25 757 TYR A O 1
ATOM 5741 N N . GLU A 1 758 ? -4.644 17.244 -9.499 1.00 85.75 758 GLU A N 1
ATOM 5742 C CA . GLU A 1 758 ? -4.372 16.800 -10.871 1.00 85.75 758 GLU A CA 1
ATOM 5743 C C . GLU A 1 758 ? -5.653 16.472 -11.654 1.00 85.75 758 GLU A C 1
ATOM 5745 O O . GLU A 1 758 ? -5.793 16.889 -12.805 1.00 85.75 758 GLU A O 1
ATOM 5750 N N . ALA A 1 759 ? -6.635 15.820 -11.020 1.00 84.38 759 ALA A N 1
ATOM 5751 C CA . ALA A 1 759 ? -7.888 15.445 -11.678 1.00 84.38 759 ALA A CA 1
ATOM 5752 C C . ALA A 1 759 ? -8.690 16.661 -12.176 1.00 84.38 759 ALA A C 1
ATOM 5754 O O . ALA A 1 759 ? -9.263 16.639 -13.268 1.00 84.38 759 ALA A O 1
ATOM 5755 N N . VAL A 1 760 ? -8.687 17.759 -11.412 1.00 86.25 760 VAL A N 1
ATOM 5756 C CA . VAL A 1 760 ? -9.400 18.995 -11.774 1.00 86.25 760 VAL A CA 1
ATOM 5757 C C . VAL A 1 760 ? -8.646 19.788 -12.834 1.00 86.25 760 VAL A C 1
ATOM 5759 O O . VAL A 1 760 ? -9.275 20.400 -13.700 1.00 86.25 760 VAL A O 1
ATOM 5762 N N . LEU A 1 761 ? -7.313 19.781 -12.803 1.00 88.12 761 LEU A N 1
ATOM 5763 C CA . LEU A 1 761 ? -6.509 20.376 -13.870 1.00 88.12 761 LEU A CA 1
ATOM 5764 C C . LEU A 1 761 ? -6.743 19.660 -15.205 1.00 88.12 761 LEU A C 1
ATOM 5766 O O . LEU A 1 761 ? -6.948 20.329 -16.221 1.00 88.12 761 LEU A O 1
ATOM 5770 N N . LEU A 1 762 ? -6.791 18.326 -15.191 1.00 86.44 762 LEU A N 1
ATOM 5771 C CA . LEU A 1 762 ? -7.033 17.527 -16.391 1.00 86.44 762 LEU A CA 1
ATOM 5772 C C . LEU A 1 762 ? -8.458 17.720 -16.928 1.00 86.44 762 LEU A C 1
ATOM 5774 O O . LEU A 1 762 ? -8.645 17.880 -18.131 1.00 86.44 762 LEU A O 1
ATOM 5778 N N . GLU A 1 763 ? -9.473 17.812 -16.063 1.00 85.75 763 GLU A N 1
ATOM 5779 C CA . GLU A 1 763 ? -10.850 18.115 -16.490 1.00 85.75 763 GLU A CA 1
ATOM 5780 C C . GLU A 1 763 ? -10.991 19.547 -17.036 1.00 85.75 763 GLU A C 1
ATOM 5782 O O . GLU A 1 763 ? -11.717 19.772 -18.006 1.00 85.75 763 GLU A O 1
ATOM 5787 N N . LYS A 1 764 ? -10.278 20.536 -16.478 1.00 86.25 764 LYS A N 1
ATOM 5788 C CA . LYS A 1 764 ? -10.243 21.898 -17.048 1.00 86.25 764 LYS A CA 1
ATOM 5789 C C . LYS A 1 764 ? -9.660 21.895 -18.458 1.00 86.25 764 LYS A C 1
ATOM 5791 O O . LYS A 1 764 ? -10.231 22.532 -19.343 1.00 86.25 764 LYS A O 1
ATOM 5796 N N . TRP A 1 765 ? -8.568 21.163 -18.665 1.00 84.25 765 TRP A N 1
ATOM 5797 C CA . TRP A 1 765 ? -7.967 20.979 -19.984 1.00 84.25 765 TRP A CA 1
ATOM 5798 C C . TRP A 1 765 ? -8.918 20.254 -20.946 1.00 84.25 765 TRP A C 1
ATOM 5800 O O . TRP A 1 765 ? -9.175 20.739 -22.045 1.00 84.25 765 TRP A O 1
ATOM 5810 N N . THR A 1 766 ? -9.554 19.177 -20.485 1.00 84.75 766 THR A N 1
ATOM 5811 C CA . THR A 1 766 ? -10.572 18.424 -21.235 1.00 84.75 766 THR A CA 1
ATOM 5812 C C . THR A 1 766 ? -11.716 19.327 -21.697 1.00 84.75 766 THR A C 1
ATOM 5814 O O . THR A 1 766 ? -12.107 19.293 -22.859 1.00 84.75 766 THR A O 1
ATOM 5817 N N . ARG A 1 767 ? -12.242 20.196 -20.823 1.00 85.00 767 ARG A N 1
ATOM 5818 C CA . ARG A 1 767 ? -13.308 21.153 -21.179 1.00 85.00 767 ARG A CA 1
ATOM 5819 C C . ARG A 1 767 ? -12.872 22.181 -22.212 1.00 85.00 767 ARG A C 1
ATOM 5821 O O . ARG A 1 767 ? -13.702 22.600 -23.016 1.00 85.00 767 ARG A O 1
ATOM 5828 N N . GLN A 1 768 ? -11.616 22.611 -22.165 1.00 85.44 768 GLN A N 1
ATOM 5829 C CA . GLN A 1 768 ? -11.067 23.513 -23.170 1.00 85.44 768 GLN A CA 1
ATOM 5830 C C . GLN A 1 768 ? -11.002 22.803 -24.527 1.00 85.44 768 GLN A C 1
ATOM 5832 O O . GLN A 1 768 ? -11.548 23.315 -25.499 1.00 85.44 768 GLN A O 1
ATOM 5837 N N . LEU A 1 769 ? -10.506 21.562 -24.554 1.00 83.62 769 LEU A N 1
ATOM 5838 C CA . LEU A 1 769 ? -10.529 20.722 -25.751 1.00 83.62 769 LEU A CA 1
ATOM 5839 C C . LEU A 1 769 ? -11.953 20.476 -26.272 1.00 83.62 769 LEU A C 1
ATOM 5841 O O . LEU A 1 769 ? -12.151 20.526 -27.482 1.00 83.62 769 LEU A O 1
ATOM 5845 N N . ARG A 1 770 ? -12.969 20.297 -25.408 1.00 86.56 770 ARG A N 1
ATOM 5846 C CA . ARG A 1 770 ? -14.386 20.187 -25.837 1.00 86.56 770 ARG A CA 1
ATOM 5847 C C . ARG A 1 770 ? -14.858 21.441 -26.576 1.00 86.56 770 ARG A C 1
ATOM 5849 O O . ARG A 1 770 ? -15.579 21.339 -27.564 1.00 86.56 770 ARG A O 1
ATOM 5856 N N . LYS A 1 771 ? -14.474 22.628 -26.094 1.00 85.19 771 LYS A N 1
ATOM 5857 C CA . LYS A 1 771 ? -14.846 23.910 -26.715 1.00 85.19 771 LYS A CA 1
ATOM 5858 C C . LYS A 1 771 ? -14.117 24.144 -28.033 1.00 85.19 771 LYS A C 1
ATOM 5860 O O . LYS A 1 771 ? -14.749 24.594 -28.981 1.00 85.19 771 LYS A O 1
ATOM 5865 N N . ASP A 1 772 ? -12.828 23.823 -28.080 1.00 82.62 772 ASP A N 1
ATOM 5866 C CA . ASP A 1 772 ? -11.977 24.083 -29.244 1.00 82.62 772 ASP A CA 1
ATOM 5867 C C . ASP A 1 772 ? -12.228 23.066 -30.374 1.00 82.62 772 ASP A C 1
ATOM 5869 O O . ASP A 1 772 ? -12.185 23.426 -31.547 1.00 82.62 772 ASP A O 1
ATOM 5873 N N . SER A 1 773 ? -12.553 21.812 -30.032 1.00 80.25 773 SER A N 1
ATOM 5874 C CA . SER A 1 773 ? -12.870 20.745 -31.000 1.00 80.25 773 SER A CA 1
ATOM 5875 C C . SER A 1 773 ? -14.360 20.621 -31.348 1.00 80.25 773 SER A C 1
ATOM 5877 O O . SER A 1 773 ? -14.702 19.982 -32.339 1.00 80.25 773 SER A O 1
ATOM 5879 N N . GLY A 1 774 ? -15.261 21.181 -30.531 1.00 71.12 774 GLY A N 1
ATOM 5880 C CA . GLY A 1 774 ? -16.714 21.001 -30.656 1.00 71.12 774 GLY A CA 1
ATOM 5881 C C . GLY A 1 774 ? -17.239 19.625 -30.210 1.00 71.12 774 GLY A C 1
ATOM 5882 O O . GLY A 1 774 ? -18.454 19.416 -30.208 1.00 71.12 774 GLY A O 1
ATOM 5883 N N . ASN A 1 775 ? -16.365 18.698 -29.803 1.00 79.94 775 ASN A N 1
ATOM 5884 C CA . ASN A 1 775 ? -16.733 17.354 -29.365 1.00 79.94 775 ASN A CA 1
ATOM 5885 C C . ASN A 1 775 ? -17.136 17.344 -27.876 1.00 79.94 775 ASN A C 1
ATOM 5887 O O . ASN A 1 775 ? -16.303 17.556 -26.996 1.00 79.94 775 ASN A O 1
ATOM 5891 N N . GLN A 1 776 ? -18.414 17.078 -27.584 1.00 77.50 776 GLN A N 1
ATOM 5892 C CA . GLN A 1 776 ? -18.942 17.012 -26.211 1.00 77.50 776 GLN A CA 1
ATOM 5893 C C . GLN A 1 776 ? -18.665 15.680 -25.503 1.00 77.50 776 GLN A C 1
ATOM 5895 O O . GLN A 1 776 ? -18.857 15.592 -24.291 1.00 77.50 776 GLN A O 1
ATOM 5900 N N . GLU A 1 777 ? -18.220 14.655 -26.227 1.00 76.94 777 GLU A N 1
ATOM 5901 C CA . GLU A 1 777 ? -18.016 13.323 -25.665 1.00 76.94 777 GLU A CA 1
ATOM 5902 C C . GLU A 1 777 ? -16.686 13.173 -24.923 1.00 76.94 777 GLU A C 1
ATOM 5904 O O . GLU A 1 777 ? -16.571 12.243 -24.131 1.00 76.94 777 GLU A O 1
ATOM 5909 N N . LEU A 1 778 ? -15.730 14.104 -25.089 1.00 76.44 778 LEU A N 1
ATOM 5910 C CA . LEU A 1 778 ? -14.436 14.056 -24.392 1.00 76.44 778 LEU A CA 1
ATOM 5911 C C . LEU A 1 778 ? -14.629 13.930 -22.864 1.00 76.44 778 LEU A C 1
ATOM 5913 O O . LEU A 1 778 ? -15.501 14.589 -22.309 1.00 76.44 778 LEU A O 1
ATOM 5917 N N . ARG A 1 779 ? -13.808 13.171 -22.141 1.00 76.44 779 ARG A N 1
ATOM 5918 C CA . ARG A 1 779 ? -13.840 12.924 -20.688 1.00 76.44 779 ARG A CA 1
ATOM 5919 C C . ARG A 1 779 ? -12.418 12.849 -20.141 1.00 76.44 779 ARG A C 1
ATOM 5921 O O . ARG A 1 779 ? -11.513 12.360 -20.804 1.00 76.44 779 ARG A O 1
ATOM 5928 N N . SER A 1 780 ? -12.209 13.358 -18.932 1.00 78.94 780 SER A N 1
ATOM 5929 C CA . SER A 1 780 ? -10.908 13.289 -18.261 1.00 78.94 780 SER A CA 1
ATOM 5930 C C . SER A 1 780 ? -10.620 11.857 -17.804 1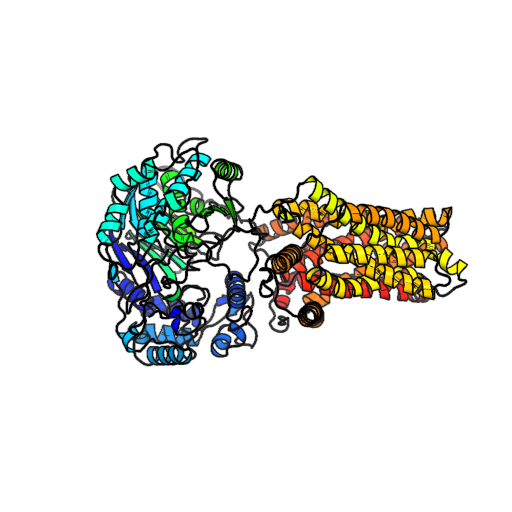.00 78.94 780 SER A C 1
ATOM 5932 O O . SER A 1 780 ? -11.487 11.228 -17.201 1.00 78.94 780 SER A O 1
ATOM 5934 N N . LYS A 1 781 ? -9.392 11.356 -18.005 1.00 76.19 781 LYS A N 1
ATOM 5935 C CA . LYS A 1 781 ? -8.958 10.034 -17.497 1.00 76.19 781 LYS A CA 1
ATOM 5936 C C . LYS A 1 781 ? -9.152 9.876 -15.982 1.00 76.19 781 LYS A C 1
ATOM 5938 O O . LYS A 1 781 ? -9.381 8.779 -15.488 1.00 76.19 781 LYS A O 1
ATOM 5943 N N . LEU A 1 782 ? -9.006 10.972 -15.242 1.00 71.62 782 LEU A N 1
ATOM 5944 C CA . LEU A 1 782 ? -9.071 10.990 -13.779 1.00 71.62 782 LEU A CA 1
ATOM 5945 C C . LEU A 1 782 ? -10.493 11.254 -13.253 1.00 71.62 782 LEU A C 1
ATOM 5947 O O . LEU A 1 782 ? -10.667 11.509 -12.061 1.00 71.62 782 LEU A O 1
ATOM 5951 N N . ASP A 1 783 ? -11.509 11.225 -14.122 1.00 69.25 783 ASP A N 1
ATOM 5952 C CA . ASP A 1 783 ? -12.903 11.334 -13.702 1.00 69.25 783 ASP A CA 1
ATOM 5953 C C . ASP A 1 783 ? -13.352 10.050 -12.989 1.00 69.25 783 ASP A C 1
ATOM 5955 O O . ASP A 1 783 ? -13.331 8.953 -13.542 1.00 69.25 783 ASP A O 1
ATOM 5959 N N . SER A 1 784 ? -13.784 10.195 -11.738 1.00 60.66 784 SER A N 1
ATOM 5960 C CA . SER A 1 784 ? -14.266 9.082 -10.916 1.00 60.66 784 SER A CA 1
ATOM 5961 C C . SER A 1 784 ? -15.604 8.492 -11.385 1.00 60.66 784 SER A C 1
ATOM 5963 O O . SER A 1 784 ? -16.009 7.451 -10.867 1.00 60.66 784 SER A O 1
ATOM 5965 N N . GLY A 1 785 ? -16.333 9.163 -12.290 1.00 64.00 785 GLY A N 1
ATOM 5966 C CA . GLY A 1 785 ? -17.634 8.718 -12.814 1.00 64.00 785 GLY A CA 1
ATOM 5967 C C . GLY A 1 785 ? -18.771 8.683 -11.780 1.00 64.00 785 GLY A C 1
ATOM 5968 O O . GLY A 1 785 ? -19.912 8.358 -12.108 1.00 64.00 785 GLY A O 1
ATOM 5969 N N . LEU A 1 786 ? -18.483 9.025 -10.521 1.00 69.44 786 LEU A N 1
ATOM 5970 C CA . LEU A 1 786 ? -19.447 9.077 -9.431 1.00 69.44 786 LEU A CA 1
ATOM 5971 C C . LEU A 1 786 ? -20.210 10.398 -9.461 1.00 69.44 786 LEU A C 1
ATOM 5973 O O . LEU A 1 786 ? -19.635 11.475 -9.614 1.00 69.44 786 LEU A O 1
ATOM 5977 N N . SER A 1 787 ? -21.518 10.338 -9.212 1.00 74.62 787 SER A N 1
ATOM 5978 C CA . SER A 1 787 ? -22.281 11.568 -8.999 1.00 74.62 787 SER A CA 1
ATOM 5979 C C . SER A 1 787 ? -21.795 12.295 -7.730 1.00 74.62 787 SER A C 1
ATOM 5981 O O . SER A 1 787 ? -21.455 11.634 -6.740 1.00 74.62 787 SER A O 1
ATOM 5983 N N . PRO A 1 788 ? -21.853 13.642 -7.674 1.00 73.88 788 PRO A N 1
ATOM 5984 C CA . PRO A 1 788 ? -21.478 14.408 -6.480 1.00 73.88 788 PRO A CA 1
ATOM 5985 C C . PRO A 1 788 ? -22.182 13.926 -5.204 1.00 73.88 788 PRO A C 1
ATOM 5987 O O . PRO A 1 788 ? -21.598 13.903 -4.122 1.00 73.88 788 PRO A O 1
ATOM 5990 N N . ARG A 1 789 ? -23.436 13.469 -5.338 1.00 73.94 789 ARG A N 1
ATOM 5991 C CA . ARG A 1 789 ? -24.223 12.906 -4.236 1.00 73.94 789 ARG A CA 1
ATOM 5992 C C . ARG A 1 789 ? -23.648 11.580 -3.732 1.00 73.94 789 ARG A C 1
ATOM 5994 O O . ARG A 1 789 ? -23.555 11.393 -2.523 1.00 73.94 789 ARG A O 1
ATOM 6001 N N . GLN A 1 790 ? -23.277 10.664 -4.627 1.00 75.56 790 GLN A N 1
ATOM 6002 C CA . GLN A 1 790 ? -22.674 9.380 -4.245 1.00 75.56 790 GLN A CA 1
ATOM 6003 C C . GLN A 1 790 ? -21.304 9.581 -3.597 1.00 75.56 790 GLN A C 1
ATOM 6005 O O . GLN A 1 790 ? -21.018 8.949 -2.580 1.00 75.56 790 GLN A O 1
ATOM 6010 N N . TYR A 1 791 ? -20.502 10.499 -4.140 1.00 70.94 791 TYR A N 1
ATOM 6011 C CA . TYR A 1 791 ? -19.199 10.855 -3.587 1.00 70.94 791 TYR A CA 1
ATOM 6012 C C . TYR A 1 791 ? -19.331 11.362 -2.144 1.00 70.94 791 TYR A C 1
ATOM 6014 O O . TYR A 1 791 ? -18.726 10.820 -1.222 1.00 70.94 791 TYR A O 1
ATOM 6022 N N . PHE A 1 792 ? -20.233 12.322 -1.926 1.00 77.12 792 PHE A N 1
ATOM 6023 C CA . PHE A 1 792 ? -20.481 12.917 -0.614 1.00 77.12 792 PHE A CA 1
ATOM 6024 C C . PHE A 1 792 ? -21.011 11.909 0.419 1.00 77.12 792 PHE A C 1
ATOM 6026 O O . PHE A 1 792 ? -20.536 11.870 1.554 1.00 77.12 792 PHE A O 1
ATOM 6033 N N . ILE A 1 793 ? -21.967 11.055 0.030 1.00 79.00 793 ILE A N 1
ATOM 6034 C CA . ILE A 1 793 ? -22.512 10.014 0.919 1.00 79.00 793 ILE A CA 1
ATOM 6035 C C . ILE A 1 793 ? -21.404 9.051 1.354 1.00 79.00 793 ILE A C 1
ATOM 6037 O O . ILE A 1 793 ? -21.308 8.714 2.536 1.00 79.00 793 ILE A O 1
ATOM 6041 N N . ARG A 1 794 ? -20.537 8.633 0.426 1.00 74.69 794 ARG A N 1
ATOM 6042 C CA . ARG A 1 794 ? -19.452 7.691 0.719 1.00 74.69 794 ARG A CA 1
ATOM 6043 C C . ARG A 1 794 ? -18.434 8.270 1.705 1.00 74.69 794 ARG A C 1
ATOM 6045 O O . ARG A 1 794 ? -18.028 7.555 2.622 1.00 74.69 794 ARG A O 1
ATOM 6052 N N . SER A 1 795 ? -18.084 9.550 1.569 1.00 71.81 795 SER A N 1
ATOM 6053 C CA . SER A 1 795 ? -17.117 10.231 2.443 1.00 71.81 795 SER A CA 1
ATOM 6054 C C . SER A 1 795 ? -17.598 10.408 3.888 1.00 71.81 795 SER A C 1
ATOM 6056 O O . SER A 1 795 ? -16.772 10.557 4.783 1.00 71.81 795 SER A O 1
ATOM 6058 N N . ILE A 1 796 ? -18.911 10.337 4.144 1.00 78.56 796 ILE A N 1
ATOM 6059 C CA . ILE A 1 796 ? -19.490 10.431 5.497 1.00 78.56 796 ILE A CA 1
ATOM 6060 C C . ILE A 1 796 ? -19.787 9.045 6.079 1.00 78.56 796 ILE A C 1
ATOM 6062 O O . ILE A 1 796 ? -19.399 8.746 7.209 1.00 78.56 796 ILE A O 1
ATOM 6066 N N . VAL A 1 797 ? -20.453 8.175 5.314 1.00 83.19 797 VAL A N 1
ATOM 6067 C CA . VAL A 1 797 ? -20.958 6.888 5.822 1.00 83.19 797 VAL A CA 1
ATOM 6068 C C . VAL A 1 797 ? -19.826 5.985 6.312 1.00 83.19 797 VAL A C 1
ATOM 6070 O O . VAL A 1 797 ? -19.960 5.345 7.356 1.00 83.19 797 VAL A O 1
ATOM 6073 N N . ARG A 1 798 ? -18.700 5.945 5.595 1.00 80.44 798 ARG A N 1
ATOM 6074 C CA . ARG A 1 798 ? -17.578 5.056 5.918 1.00 80.44 798 ARG A CA 1
ATOM 6075 C C . ARG A 1 798 ? -16.901 5.418 7.253 1.00 80.44 798 ARG A C 1
ATOM 6077 O O . ARG A 1 798 ? -16.875 4.547 8.123 1.00 80.44 798 ARG A O 1
ATOM 6084 N N . PRO A 1 799 ? -16.435 6.662 7.494 1.00 83.50 799 PRO A N 1
ATOM 6085 C CA . PRO A 1 799 ? -15.921 7.062 8.807 1.00 83.50 799 PRO A CA 1
ATOM 6086 C C . PRO A 1 799 ? -16.919 6.838 9.951 1.00 83.50 799 PRO A C 1
ATOM 6088 O O . PRO A 1 799 ? -16.532 6.370 11.020 1.00 83.50 799 PRO A O 1
ATOM 6091 N N . THR A 1 800 ? -18.212 7.116 9.740 1.00 85.75 800 THR A N 1
ATOM 6092 C CA . THR A 1 800 ? -19.239 6.905 10.776 1.00 85.75 800 THR A CA 1
ATOM 6093 C C . THR A 1 800 ? -19.395 5.431 11.139 1.00 85.75 800 THR A C 1
ATOM 6095 O O . THR A 1 800 ? -19.413 5.091 12.322 1.00 85.75 800 THR A O 1
ATOM 6098 N N . LYS A 1 801 ? -19.455 4.536 10.146 1.00 84.44 801 LYS A N 1
ATOM 6099 C CA . LYS A 1 801 ? -19.474 3.092 10.406 1.00 84.44 801 LYS A CA 1
ATOM 6100 C C . LYS A 1 801 ? -18.203 2.646 11.129 1.00 84.44 801 LYS A C 1
ATOM 6102 O O . LYS A 1 801 ? -18.309 1.885 12.086 1.00 84.44 801 LYS A O 1
ATOM 6107 N N . MET A 1 802 ? -17.027 3.133 10.718 1.00 84.94 802 MET A N 1
ATOM 6108 C CA . MET A 1 802 ? -15.755 2.810 11.382 1.00 84.94 802 MET A CA 1
ATOM 6109 C C . MET A 1 802 ? -15.770 3.211 12.852 1.00 84.94 802 MET A C 1
ATOM 6111 O O . MET A 1 802 ? -15.387 2.408 13.697 1.00 84.94 802 MET A O 1
ATOM 6115 N N . LEU A 1 803 ? -16.274 4.406 13.165 1.00 87.88 803 LEU A N 1
ATOM 6116 C CA . LEU A 1 803 ? -16.368 4.890 14.538 1.00 87.88 803 LEU A CA 1
ATOM 6117 C C . LEU A 1 803 ? -17.282 4.027 15.412 1.00 87.88 803 LEU A C 1
ATOM 6119 O O . LEU A 1 803 ? -16.941 3.759 16.556 1.00 87.88 803 LEU A O 1
ATOM 6123 N N . LEU A 1 804 ? -18.447 3.628 14.899 1.00 87.94 804 LEU A N 1
ATOM 6124 C CA . LEU A 1 804 ? -19.474 2.952 15.699 1.00 87.94 804 LEU A CA 1
ATOM 6125 C C . LEU A 1 804 ? -19.278 1.440 15.787 1.00 87.94 804 LEU A C 1
ATOM 6127 O O . LEU A 1 804 ? -19.682 0.826 16.772 1.00 87.94 804 LEU A O 1
ATOM 6131 N N . LEU A 1 805 ? -18.701 0.837 14.750 1.00 85.38 805 LEU A N 1
ATOM 6132 C CA . LEU A 1 805 ? -18.685 -0.613 14.596 1.00 85.38 805 LEU A CA 1
ATOM 6133 C C . LEU A 1 805 ? -17.292 -1.218 14.840 1.00 85.38 805 LEU A C 1
ATOM 6135 O O . LEU A 1 805 ? -17.210 -2.394 15.183 1.00 85.38 805 LEU A O 1
ATOM 6139 N N . SER A 1 806 ? -16.201 -0.443 14.740 1.00 88.75 806 SER A N 1
ATOM 6140 C CA . SER A 1 806 ? -14.858 -0.908 15.122 1.00 88.75 806 SER A CA 1
ATOM 6141 C C . SER A 1 806 ? -14.515 -0.493 16.560 1.00 88.75 806 SER A C 1
ATOM 6143 O O . SER A 1 806 ? -14.342 0.700 16.817 1.00 88.75 806 SER A O 1
ATOM 6145 N N . PRO A 1 807 ? -14.324 -1.433 17.510 1.00 88.94 807 PRO A N 1
ATOM 6146 C CA . PRO A 1 807 ? -13.953 -1.098 18.885 1.00 88.94 807 PRO A CA 1
ATOM 6147 C C . PRO A 1 807 ? -12.601 -0.403 18.990 1.00 88.94 807 PRO A C 1
ATOM 6149 O O . PRO A 1 807 ? -12.421 0.431 19.865 1.00 88.94 807 PRO A O 1
ATOM 6152 N N . ILE A 1 808 ? -11.652 -0.728 18.107 1.00 90.12 808 ILE A N 1
ATOM 6153 C CA . ILE A 1 808 ? -10.331 -0.090 18.087 1.00 90.12 808 ILE A CA 1
ATOM 6154 C C . ILE A 1 808 ? -10.484 1.387 17.745 1.00 90.12 808 ILE A C 1
ATOM 6156 O O . ILE A 1 808 ? -9.992 2.234 18.488 1.00 90.12 808 ILE A O 1
ATOM 6160 N N . VAL A 1 809 ? -11.206 1.695 16.660 1.00 90.62 809 VAL A N 1
ATOM 6161 C CA . VAL A 1 809 ? -11.478 3.084 16.269 1.00 90.62 809 VAL A CA 1
ATOM 6162 C C . VAL A 1 809 ? -12.266 3.777 17.368 1.00 90.62 809 VAL A C 1
ATOM 6164 O O . VAL A 1 809 ? -11.866 4.859 17.776 1.00 90.62 809 VAL A O 1
ATOM 6167 N N . LEU A 1 810 ? -13.325 3.163 17.899 1.00 93.19 810 LEU A N 1
ATOM 6168 C CA . LEU A 1 810 ? -14.146 3.756 18.953 1.00 93.19 810 LEU A CA 1
ATOM 6169 C C . LEU A 1 810 ? -13.333 4.078 20.210 1.00 93.19 810 LEU A C 1
ATOM 6171 O O . LEU A 1 810 ? -13.380 5.206 20.695 1.00 93.19 810 LEU A O 1
ATOM 6175 N N . ILE A 1 811 ? -12.581 3.110 20.738 1.00 93.69 811 ILE A N 1
ATOM 6176 C CA . ILE A 1 811 ? -11.853 3.246 22.004 1.00 93.69 811 ILE A CA 1
ATOM 6177 C C . ILE A 1 811 ? -10.702 4.235 21.860 1.00 93.69 811 ILE A C 1
ATOM 6179 O O . ILE A 1 811 ? -10.579 5.138 22.686 1.00 93.69 811 ILE A O 1
ATOM 6183 N N . PHE A 1 812 ? -9.889 4.127 20.806 1.00 93.44 812 PHE A N 1
ATOM 6184 C CA . PHE A 1 812 ? -8.788 5.065 20.608 1.00 93.44 812 PHE A CA 1
ATOM 6185 C C . PHE A 1 812 ? -9.266 6.461 20.209 1.00 93.44 812 PHE A C 1
ATOM 6187 O O . PHE A 1 812 ? -8.699 7.438 20.695 1.00 93.44 812 PHE A O 1
ATOM 6194 N N . SER A 1 813 ? -10.350 6.581 19.435 1.00 92.88 813 SER A N 1
ATOM 6195 C CA . SER A 1 813 ? -10.975 7.885 19.173 1.00 92.88 813 SER A CA 1
ATOM 6196 C C . SER A 1 813 ? -11.553 8.487 20.448 1.00 92.88 813 SER A C 1
ATOM 6198 O O . SER A 1 813 ? -11.430 9.687 20.663 1.00 92.88 813 SER A O 1
ATOM 6200 N N . THR A 1 814 ? -12.136 7.671 21.331 1.00 94.75 814 THR A N 1
ATOM 6201 C CA . THR A 1 814 ? -12.624 8.117 22.645 1.00 94.75 814 THR A CA 1
ATOM 6202 C C . THR A 1 814 ? -11.465 8.563 23.531 1.00 94.75 814 THR A C 1
ATOM 6204 O O . THR A 1 814 ? -11.551 9.612 24.165 1.00 94.75 814 THR A O 1
ATOM 6207 N N . TYR A 1 815 ? -10.353 7.827 23.540 1.00 94.81 815 TYR A N 1
ATOM 6208 C CA . TYR A 1 815 ? -9.160 8.205 24.293 1.00 94.81 815 TYR A CA 1
ATOM 6209 C C . TYR A 1 815 ? -8.590 9.539 23.794 1.00 94.81 815 TYR A C 1
ATOM 6211 O O . TYR A 1 815 ? -8.418 10.479 24.575 1.00 94.81 815 TYR A O 1
ATOM 6219 N N . MET A 1 816 ? -8.390 9.664 22.481 1.00 92.75 816 MET A N 1
ATOM 6220 C CA . MET A 1 816 ? -7.954 10.907 21.849 1.00 92.75 816 MET A CA 1
ATOM 6221 C C . MET A 1 816 ? -8.921 12.058 22.166 1.00 92.75 816 MET A C 1
ATOM 6223 O O . MET A 1 816 ? -8.485 13.171 22.459 1.00 92.75 816 MET A O 1
ATOM 6227 N N . ALA A 1 817 ? -10.229 11.790 22.161 1.00 94.56 817 ALA A N 1
ATOM 6228 C CA . ALA A 1 817 ? -11.264 12.770 22.450 1.00 94.56 817 ALA A CA 1
ATOM 6229 C C . ALA A 1 817 ? -11.247 13.257 23.900 1.00 94.56 817 ALA A C 1
ATOM 6231 O O . ALA A 1 817 ? -11.310 14.463 24.118 1.00 94.56 817 ALA A O 1
ATOM 6232 N N . ILE A 1 818 ? -11.111 12.362 24.883 1.00 94.56 818 ILE A N 1
ATOM 6233 C CA . ILE A 1 818 ? -10.999 12.727 26.305 1.00 94.56 818 ILE A CA 1
ATOM 6234 C C . ILE A 1 818 ? -9.806 13.661 26.512 1.00 94.56 818 ILE A C 1
ATOM 6236 O O . ILE A 1 818 ? -9.943 14.739 27.087 1.00 94.56 818 ILE A O 1
ATOM 6240 N N . VAL A 1 819 ? -8.643 13.274 25.990 1.00 93.31 819 VAL A N 1
ATOM 6241 C CA . VAL A 1 819 ? -7.394 14.025 26.164 1.00 93.31 819 VAL A CA 1
ATOM 6242 C C . VAL A 1 819 ? -7.448 15.378 25.458 1.00 93.31 819 VAL A C 1
ATOM 6244 O O . VAL A 1 819 ? -7.018 16.388 26.015 1.00 93.31 819 VAL A O 1
ATOM 6247 N N . TYR A 1 820 ? -8.022 15.430 24.255 1.00 92.06 820 TYR A N 1
ATOM 6248 C CA . TYR A 1 820 ? -8.232 16.691 23.548 1.00 92.06 820 TYR A CA 1
ATOM 6249 C C . TYR A 1 820 ? -9.266 17.582 24.249 1.00 92.06 820 TYR A C 1
ATOM 6251 O O . TYR A 1 820 ? -9.100 18.797 24.314 1.00 92.06 820 TYR A O 1
ATOM 6259 N N . GLY A 1 821 ? -10.296 16.984 24.849 1.00 93.88 821 GLY A N 1
ATOM 6260 C CA . GLY A 1 821 ? -11.225 17.672 25.739 1.00 93.88 821 GLY A CA 1
ATOM 6261 C C . GLY A 1 821 ? -10.515 18.302 26.937 1.00 93.88 821 GLY A C 1
ATOM 6262 O O . GLY A 1 821 ? -10.785 19.456 27.258 1.00 93.88 821 GLY A O 1
ATOM 6263 N N . TYR A 1 822 ? -9.567 17.597 27.565 1.00 94.50 822 TYR A N 1
ATOM 6264 C CA . TYR A 1 822 ? -8.785 18.129 28.691 1.00 94.50 822 TYR A CA 1
ATOM 6265 C C . TYR A 1 822 ? -7.908 19.303 28.288 1.00 94.50 822 TYR A C 1
ATOM 6267 O O . TYR A 1 822 ? -7.822 20.271 29.039 1.00 94.50 822 TYR A O 1
ATOM 6275 N N . LEU A 1 823 ? -7.314 19.261 27.094 1.00 91.50 823 LEU A N 1
ATOM 6276 C CA . LEU A 1 823 ? -6.567 20.393 26.551 1.00 91.50 823 LEU A CA 1
ATOM 6277 C C . LEU A 1 823 ? -7.431 21.655 26.486 1.00 91.50 823 LEU A C 1
ATOM 6279 O O . LEU A 1 823 ? -7.031 22.697 27.000 1.00 91.50 823 LEU A O 1
ATOM 6283 N N . TYR A 1 824 ? -8.628 21.561 25.902 1.00 90.81 824 TYR A N 1
ATOM 6284 C CA . TYR A 1 824 ? -9.521 22.716 25.791 1.00 90.81 824 TYR A CA 1
ATOM 6285 C C . TYR A 1 824 ? -10.152 23.115 27.119 1.00 90.81 824 TYR A C 1
ATOM 6287 O O . TYR A 1 824 ? -10.355 24.303 27.357 1.00 90.81 824 TYR A O 1
ATOM 6295 N N . LEU A 1 825 ? -10.408 22.159 28.012 1.00 93.25 825 LEU A N 1
ATOM 6296 C CA . LEU A 1 825 ? -10.846 22.461 29.369 1.00 93.25 825 LEU A CA 1
ATOM 6297 C C . LEU A 1 825 ? -9.782 23.310 30.068 1.00 93.25 825 LEU A C 1
ATOM 6299 O O . LEU A 1 825 ? -10.104 24.408 30.517 1.00 93.25 825 LEU A O 1
ATOM 6303 N N . LEU A 1 826 ? -8.516 22.877 30.050 1.00 91.88 826 LEU A N 1
ATOM 6304 C CA . LEU A 1 826 ? -7.396 23.654 30.583 1.00 91.88 826 LEU A CA 1
ATOM 6305 C C . LEU A 1 826 ? -7.284 25.019 29.901 1.00 91.88 826 LEU A C 1
ATOM 6307 O O . LEU A 1 826 ? -7.147 26.021 30.596 1.00 91.88 826 LEU A O 1
ATOM 6311 N N . PHE A 1 827 ? -7.422 25.099 28.574 1.00 88.12 827 PHE A N 1
ATOM 6312 C CA . PHE A 1 827 ? -7.396 26.388 27.879 1.00 88.12 827 PHE A CA 1
ATOM 6313 C C . PHE A 1 827 ? -8.487 27.350 28.346 1.00 88.12 827 PHE A C 1
ATOM 6315 O O . PHE A 1 827 ? -8.235 28.547 28.442 1.00 88.12 827 PHE A O 1
ATOM 6322 N N . THR A 1 828 ? -9.681 26.848 28.657 1.00 88.94 828 THR A N 1
ATOM 6323 C CA . THR A 1 828 ? -10.781 27.692 29.146 1.00 88.94 828 THR A CA 1
ATOM 6324 C C . THR A 1 828 ? -10.669 28.059 30.621 1.00 88.94 828 THR A C 1
ATOM 6326 O O . THR A 1 828 ? -11.230 29.072 31.027 1.00 88.94 828 THR A O 1
ATOM 6329 N N . THR A 1 829 ? -9.971 27.262 31.435 1.00 90.69 829 THR A N 1
ATOM 6330 C CA . THR A 1 829 ? -9.959 27.438 32.896 1.00 90.69 829 THR A CA 1
ATOM 6331 C C . THR A 1 829 ? -8.658 28.020 33.435 1.00 90.69 829 THR A C 1
ATOM 6333 O O . THR A 1 829 ? -8.662 28.571 34.532 1.00 90.69 829 THR A O 1
ATOM 6336 N N . LEU A 1 830 ? -7.544 27.918 32.700 1.00 91.12 830 LEU A N 1
ATOM 6337 C CA . LEU A 1 830 ? -6.238 28.422 33.142 1.00 91.12 830 LEU A CA 1
ATOM 6338 C C . LEU A 1 830 ? -6.286 29.907 33.497 1.00 91.12 830 LEU A C 1
ATOM 6340 O O . LEU A 1 830 ? -5.770 30.295 34.542 1.00 91.12 830 LEU A O 1
ATOM 6344 N N . THR A 1 831 ? -6.949 30.713 32.671 1.00 89.75 831 THR A N 1
ATOM 6345 C CA . THR A 1 831 ? -7.085 32.150 32.906 1.00 89.75 831 THR A CA 1
ATOM 6346 C C . THR A 1 831 ? -7.743 32.445 34.243 1.00 89.75 831 THR A C 1
ATOM 6348 O O . THR A 1 831 ? -7.130 33.084 35.090 1.00 89.75 831 THR A O 1
ATOM 6351 N N . ASP A 1 832 ? -8.930 31.896 34.487 1.00 88.06 832 ASP A N 1
ATOM 6352 C CA . ASP A 1 832 ? -9.655 32.121 35.740 1.00 88.06 832 ASP A CA 1
ATOM 6353 C C . ASP A 1 832 ? -8.845 31.670 36.966 1.00 88.06 832 ASP A C 1
ATOM 6355 O O . ASP A 1 832 ? -8.771 32.385 37.964 1.00 88.06 832 ASP A O 1
ATOM 6359 N N . VAL A 1 833 ? -8.157 30.526 36.883 1.00 91.88 833 VAL A N 1
ATOM 6360 C CA . VAL A 1 833 ? -7.327 30.017 37.985 1.00 91.88 833 VAL A CA 1
ATOM 6361 C C . VAL A 1 833 ? -6.166 30.962 38.299 1.00 91.88 833 VAL A C 1
ATOM 6363 O O . VAL A 1 833 ? -5.963 31.306 39.462 1.00 91.88 833 VAL A O 1
ATOM 6366 N N . PHE A 1 834 ? -5.403 31.402 37.298 1.00 93.88 834 PHE A N 1
ATOM 6367 C CA . PHE A 1 834 ? -4.222 32.238 37.536 1.00 93.88 834 PHE A CA 1
ATOM 6368 C C . PHE A 1 834 ? -4.557 33.704 37.839 1.00 93.88 834 PHE A C 1
ATOM 6370 O O . PHE A 1 834 ? -3.814 34.347 38.582 1.00 93.88 834 PHE A O 1
ATOM 6377 N N . GLU A 1 835 ? -5.695 34.223 37.379 1.00 90.56 835 GLU A N 1
ATOM 6378 C CA . GLU A 1 835 ? -6.175 35.547 37.798 1.00 90.56 835 GLU A CA 1
ATOM 6379 C C . GLU A 1 835 ? -6.736 35.523 39.219 1.00 90.56 835 GLU A C 1
ATOM 6381 O O . GLU A 1 835 ? -6.372 36.357 40.051 1.00 90.56 835 GLU A O 1
ATOM 6386 N N . SER A 1 836 ? -7.597 34.552 39.533 1.00 88.75 836 SER A N 1
ATOM 6387 C CA . SER A 1 836 ? -8.296 34.525 40.821 1.00 88.75 836 SER A CA 1
ATOM 6388 C C . SER A 1 836 ? -7.415 34.055 41.980 1.00 88.75 836 SER A C 1
ATOM 6390 O O . SER A 1 836 ? -7.497 34.626 43.068 1.00 88.75 836 SER A O 1
ATOM 6392 N N . LYS A 1 837 ? -6.574 33.029 41.778 1.00 91.19 837 LYS A N 1
ATOM 6393 C CA . LYS A 1 837 ? -5.733 32.439 42.839 1.00 91.19 837 LYS A CA 1
ATOM 6394 C C . LYS A 1 837 ? -4.343 33.048 42.929 1.00 91.19 837 LYS A C 1
ATOM 6396 O O . LYS A 1 837 ? -3.808 33.140 44.028 1.00 91.19 837 LYS A O 1
ATOM 6401 N N . TYR A 1 838 ? -3.760 33.418 41.792 1.00 93.62 838 TYR A N 1
ATOM 6402 C CA . TYR A 1 838 ? -2.372 33.882 41.710 1.00 93.62 838 TYR A CA 1
ATOM 6403 C C . TYR A 1 838 ? -2.243 35.370 41.380 1.00 93.62 838 TYR A C 1
ATOM 6405 O O . TYR A 1 838 ? -1.131 35.893 41.412 1.00 93.62 838 TYR A O 1
ATOM 6413 N N . HIS A 1 839 ? -3.360 36.054 41.109 1.00 91.94 839 HIS A N 1
ATOM 6414 C CA . HIS A 1 839 ? -3.415 37.492 40.835 1.00 91.94 839 HIS A CA 1
ATOM 6415 C C . HIS A 1 839 ? -2.535 37.927 39.659 1.00 91.94 839 HIS A C 1
ATOM 6417 O O . HIS A 1 839 ? -1.968 39.020 39.658 1.00 91.94 839 HIS A O 1
ATOM 6423 N N . PHE A 1 840 ? -2.403 37.061 38.653 1.00 93.81 840 PHE A N 1
ATOM 6424 C CA . PHE A 1 840 ? -1.675 37.393 37.434 1.00 93.81 840 PHE A CA 1
ATOM 6425 C C . PHE A 1 840 ? -2.437 38.442 36.618 1.00 93.81 840 PHE A C 1
ATOM 6427 O O . PHE A 1 840 ? -3.667 38.459 36.602 1.00 93.81 840 PHE A O 1
ATOM 6434 N N . SER A 1 841 ? -1.696 39.303 35.911 1.00 89.75 841 SER A N 1
ATOM 6435 C CA . SER A 1 841 ? -2.282 40.162 34.879 1.00 89.75 841 SER A CA 1
ATOM 6436 C C . SER A 1 841 ? -2.719 39.330 33.670 1.00 89.75 841 SER A C 1
ATOM 6438 O O . SER A 1 841 ? -2.199 38.236 33.439 1.00 89.75 841 SER A O 1
ATOM 6440 N N . GLN A 1 842 ? -3.615 39.881 32.855 1.00 81.75 842 GLN A N 1
ATOM 6441 C CA . GLN A 1 842 ? -4.113 39.256 31.623 1.00 81.75 842 GLN A CA 1
ATOM 6442 C C . GLN A 1 842 ? -2.982 38.789 30.680 1.00 81.75 842 GLN A C 1
ATOM 6444 O O . GLN A 1 842 ? -3.019 37.676 30.150 1.00 81.75 842 GLN A O 1
ATOM 6449 N N . GLY A 1 843 ? -1.927 39.589 30.515 1.00 84.62 843 GLY A N 1
ATOM 6450 C CA . GLY A 1 843 ? -0.729 39.249 29.748 1.00 84.62 843 GLY A CA 1
ATOM 6451 C C . GLY A 1 843 ? 0.109 38.155 30.399 1.00 84.62 843 GLY A C 1
ATOM 6452 O O . GLY A 1 843 ? 0.482 37.187 29.734 1.00 84.62 843 GLY A O 1
ATOM 6453 N N . SER A 1 844 ? 0.336 38.244 31.712 1.00 89.50 844 SER A N 1
ATOM 6454 C CA . SER A 1 844 ? 1.095 37.232 32.466 1.00 89.50 844 SER A CA 1
ATOM 6455 C C . SER A 1 844 ? 0.404 35.865 32.452 1.00 89.50 844 SER A C 1
ATOM 6457 O O . SER A 1 844 ? 1.067 34.830 32.396 1.00 89.50 844 SER A O 1
ATOM 6459 N N . VAL A 1 845 ? -0.930 35.840 32.438 1.00 89.19 845 VAL A N 1
ATOM 6460 C CA . VAL A 1 845 ? -1.719 34.613 32.277 1.00 89.19 845 VAL A CA 1
ATOM 6461 C C . VAL A 1 845 ? -1.453 33.931 30.941 1.00 89.19 845 VAL A C 1
ATOM 6463 O O . VAL A 1 845 ? -1.355 32.705 30.908 1.00 89.19 845 VAL A O 1
ATOM 6466 N N . GLY A 1 846 ? -1.283 34.683 29.851 1.00 88.44 846 GLY A N 1
ATOM 6467 C CA . GLY A 1 846 ? -0.950 34.116 28.541 1.00 88.44 846 GLY A CA 1
ATOM 6468 C C . GLY A 1 846 ? 0.299 33.227 28.580 1.00 88.44 846 GLY A C 1
ATOM 6469 O O . GLY A 1 846 ? 0.324 32.169 27.954 1.00 88.44 846 GLY A O 1
ATOM 6470 N N . LEU A 1 847 ? 1.300 33.585 29.396 1.00 91.06 847 LEU A N 1
ATOM 6471 C CA . LEU A 1 847 ? 2.530 32.802 29.578 1.00 91.06 847 LEU A CA 1
ATOM 6472 C C . LEU A 1 847 ? 2.301 31.446 30.259 1.00 91.06 847 LEU A C 1
ATOM 6474 O O . LEU A 1 847 ? 3.083 30.522 30.049 1.00 91.06 847 LEU A O 1
ATOM 6478 N N . THR A 1 848 ? 1.231 31.281 31.039 1.00 92.69 848 THR A N 1
ATOM 6479 C CA . THR A 1 848 ? 0.946 30.018 31.750 1.00 92.69 848 THR A CA 1
ATOM 6480 C C . THR A 1 848 ? 0.665 28.855 30.791 1.00 92.69 848 THR A C 1
ATOM 6482 O O . THR A 1 848 ? 0.924 27.694 31.115 1.00 92.69 848 THR A O 1
ATOM 6485 N N . PHE A 1 849 ? 0.227 29.163 29.567 1.00 90.81 849 PHE A N 1
ATOM 6486 C CA . PHE A 1 849 ? -0.018 28.196 28.498 1.00 90.81 849 PHE A CA 1
ATOM 6487 C C . PHE A 1 849 ? 1.279 27.618 27.909 1.00 90.81 849 PHE A C 1
ATOM 6489 O O . PHE A 1 849 ? 1.250 26.539 27.309 1.00 90.81 849 PHE A O 1
ATOM 6496 N N . LEU A 1 850 ? 2.430 28.275 28.124 1.00 90.81 850 LEU A N 1
ATOM 6497 C CA . LEU A 1 850 ? 3.735 27.754 27.707 1.00 90.81 850 LEU A CA 1
ATOM 6498 C C . LEU A 1 850 ? 4.070 26.426 28.380 1.00 90.81 850 LEU A C 1
ATOM 6500 O O . LEU A 1 850 ? 4.792 25.643 27.776 1.00 90.81 850 LEU A O 1
ATOM 6504 N N . GLY A 1 851 ? 3.531 26.134 29.571 1.00 93.06 851 GLY A N 1
ATOM 6505 C CA . GLY A 1 851 ? 3.709 24.826 30.207 1.00 93.06 851 GLY A CA 1
ATOM 6506 C C . GLY A 1 851 ? 3.262 23.696 29.279 1.00 93.06 851 GLY A C 1
ATOM 6507 O O . GLY A 1 851 ? 4.070 22.866 28.860 1.00 93.06 851 GLY A O 1
ATOM 6508 N N . ILE A 1 852 ? 2.001 23.746 28.832 1.00 92.00 852 ILE A N 1
ATOM 6509 C CA . ILE A 1 852 ? 1.429 22.784 27.874 1.00 92.00 852 ILE A CA 1
ATOM 6510 C C . ILE A 1 852 ? 2.276 22.713 26.596 1.00 92.00 852 ILE A C 1
ATOM 6512 O O . ILE A 1 852 ? 2.550 21.620 26.098 1.00 92.00 852 ILE A O 1
ATOM 6516 N N . GLY A 1 853 ? 2.722 23.859 26.075 1.00 88.25 853 GLY A N 1
ATOM 6517 C CA . GLY A 1 853 ? 3.530 23.923 24.857 1.00 88.25 853 GLY A CA 1
ATOM 6518 C C . GLY A 1 853 ? 4.921 23.306 24.983 1.00 88.25 853 GLY A C 1
ATOM 6519 O O . GLY A 1 853 ? 5.295 22.467 24.168 1.00 88.25 853 GLY A O 1
ATOM 6520 N N . ILE A 1 854 ? 5.676 23.667 26.020 1.00 91.12 854 ILE A N 1
ATOM 6521 C CA . ILE A 1 854 ? 7.006 23.109 26.306 1.00 91.12 854 ILE A CA 1
ATOM 6522 C C . ILE A 1 854 ? 6.890 21.606 26.559 1.00 91.12 854 ILE A C 1
ATOM 6524 O O . ILE A 1 854 ? 7.657 20.825 25.998 1.00 91.12 854 ILE A O 1
ATOM 6528 N N . GLY A 1 855 ? 5.890 21.191 27.338 1.00 92.81 855 GLY A N 1
ATOM 6529 C CA . GLY A 1 855 ? 5.557 19.786 27.538 1.00 92.81 855 GLY A CA 1
ATOM 6530 C C . GLY A 1 855 ? 5.329 19.044 26.225 1.00 92.81 855 GLY A C 1
ATOM 6531 O O . GLY A 1 855 ? 5.930 17.997 25.991 1.00 92.81 855 GLY A O 1
ATOM 6532 N N . SER A 1 856 ? 4.518 19.622 25.339 1.00 89.50 856 SER A N 1
ATOM 6533 C CA . SER A 1 856 ? 4.233 19.079 24.006 1.00 89.50 856 SER A CA 1
ATOM 6534 C C . SER A 1 856 ? 5.499 18.949 23.151 1.00 89.50 856 SER A C 1
ATOM 6536 O O . SER A 1 856 ? 5.699 17.921 22.510 1.00 89.50 856 SER A O 1
ATOM 6538 N N . LEU A 1 857 ? 6.400 19.938 23.178 1.00 87.44 857 LEU A N 1
ATOM 6539 C CA . LEU A 1 857 ? 7.677 19.888 22.452 1.00 87.44 857 LEU A CA 1
ATOM 6540 C C . LEU A 1 857 ? 8.598 18.785 22.967 1.00 87.44 857 LEU A C 1
ATOM 6542 O O . LEU A 1 857 ? 9.158 18.029 22.174 1.00 87.44 857 LEU A O 1
ATOM 6546 N N . ILE A 1 858 ? 8.722 18.655 24.290 1.00 90.25 858 ILE A N 1
ATOM 6547 C CA . ILE A 1 858 ? 9.477 17.555 24.897 1.00 90.25 858 ILE A CA 1
ATOM 6548 C C . ILE A 1 858 ? 8.838 16.222 24.500 1.00 90.25 858 ILE A C 1
ATOM 6550 O O . ILE A 1 858 ? 9.547 15.299 24.113 1.00 90.25 858 ILE A O 1
ATOM 6554 N N . GLY A 1 859 ? 7.506 16.134 24.522 1.00 87.81 859 GLY A N 1
ATOM 6555 C CA . GLY A 1 859 ? 6.769 14.950 24.094 1.00 87.81 859 GLY A CA 1
ATOM 6556 C C . GLY A 1 859 ? 7.047 14.574 22.637 1.00 87.81 859 GLY A C 1
ATOM 6557 O O . GLY A 1 859 ? 7.293 13.406 22.348 1.00 87.81 859 GLY A O 1
ATOM 6558 N N . LEU A 1 860 ? 7.090 15.552 21.729 1.00 83.62 860 LEU A N 1
ATOM 6559 C CA . LEU A 1 860 ? 7.435 15.332 20.323 1.00 83.62 860 LEU A CA 1
ATOM 6560 C C . LEU A 1 860 ? 8.861 14.786 20.164 1.00 83.62 860 LEU A C 1
ATOM 6562 O O . LEU A 1 860 ? 9.060 13.802 19.456 1.00 83.62 860 LEU A O 1
ATOM 6566 N N . VAL A 1 861 ? 9.848 15.384 20.837 1.00 84.25 861 VAL A N 1
ATOM 6567 C CA . VAL A 1 861 ? 11.254 14.946 20.752 1.00 84.25 861 VAL A CA 1
ATOM 6568 C C . VAL A 1 861 ? 11.437 13.558 21.366 1.00 84.25 861 VAL A C 1
ATOM 6570 O O . VAL A 1 861 ? 12.059 12.688 20.757 1.00 84.25 861 VAL A O 1
ATOM 6573 N N . VAL A 1 862 ? 10.879 13.337 22.558 1.00 85.38 862 VAL A N 1
ATOM 6574 C CA . VAL A 1 862 ? 11.024 12.082 23.301 1.00 85.38 862 VAL A CA 1
ATOM 6575 C C . VAL A 1 862 ? 10.239 10.972 22.620 1.00 85.38 862 VAL A C 1
ATOM 6577 O O . VAL A 1 862 ? 10.837 9.990 22.198 1.00 85.38 862 VAL A O 1
ATOM 6580 N N . PHE A 1 863 ? 8.922 11.098 22.478 1.00 81.94 863 PHE A N 1
ATOM 6581 C CA . PHE A 1 863 ? 8.086 10.006 21.975 1.00 81.94 863 PHE A CA 1
ATOM 6582 C C . PHE A 1 863 ? 8.135 9.890 20.450 1.00 81.94 863 PHE A C 1
ATOM 6584 O O . PHE A 1 863 ? 8.177 8.774 19.942 1.00 81.94 863 PHE A O 1
ATOM 6591 N N . GLY A 1 864 ? 8.224 11.004 19.717 1.00 71.56 864 GLY A N 1
ATOM 6592 C CA . GLY A 1 864 ? 8.407 10.978 18.263 1.00 71.56 864 GLY A CA 1
ATOM 6593 C C . GLY A 1 864 ? 9.771 10.415 17.859 1.00 71.56 864 GLY A C 1
ATOM 6594 O O . GLY A 1 864 ? 9.840 9.509 17.037 1.00 71.56 864 GLY A O 1
ATOM 6595 N N . GLY A 1 865 ? 10.858 10.874 18.493 1.00 71.06 865 GLY A N 1
ATOM 6596 C CA . GLY A 1 865 ? 12.219 10.424 18.171 1.00 71.06 865 GLY A CA 1
ATOM 6597 C C . GLY A 1 865 ? 12.577 9.017 18.668 1.00 71.06 865 GLY A C 1
ATOM 6598 O O . GLY A 1 865 ? 13.525 8.408 18.164 1.00 71.06 865 GLY A O 1
ATOM 6599 N N . THR A 1 866 ? 11.855 8.480 19.660 1.00 76.06 866 THR A N 1
ATOM 6600 C CA . THR A 1 866 ? 12.107 7.127 20.192 1.00 76.06 866 THR A CA 1
ATOM 6601 C C . THR A 1 866 ? 11.181 6.053 19.635 1.00 76.06 866 THR A C 1
ATOM 6603 O O . THR A 1 866 ? 11.564 4.887 19.709 1.00 76.06 866 THR A O 1
ATOM 6606 N N . SER A 1 867 ? 10.027 6.404 19.053 1.00 73.88 867 SER A N 1
ATOM 6607 C CA . SER A 1 867 ? 9.025 5.442 18.562 1.00 73.88 867 SER A CA 1
ATOM 6608 C C . SER A 1 867 ? 9.621 4.402 17.605 1.00 73.88 867 SER A C 1
ATOM 6610 O O . SER A 1 867 ? 9.594 3.207 17.900 1.00 73.88 867 SER A O 1
ATOM 6612 N N . ASP A 1 868 ? 10.278 4.836 16.525 1.00 70.69 868 ASP A N 1
ATOM 6613 C CA . ASP A 1 868 ? 10.845 3.910 15.531 1.00 70.69 868 ASP A CA 1
ATOM 6614 C C . ASP A 1 868 ? 12.020 3.094 16.090 1.00 70.69 868 ASP A C 1
ATOM 6616 O O . ASP A 1 868 ? 12.169 1.909 15.794 1.00 70.69 868 ASP A O 1
ATOM 6620 N N . ARG A 1 869 ? 12.828 3.694 16.977 1.00 74.88 869 ARG A N 1
ATOM 6621 C CA . ARG A 1 869 ? 13.932 2.996 17.660 1.00 74.88 869 ARG A CA 1
ATOM 6622 C C . ARG A 1 869 ? 13.417 1.907 18.601 1.00 74.88 869 ARG A C 1
ATOM 6624 O O . ARG A 1 869 ? 14.036 0.853 18.704 1.00 74.88 869 ARG A O 1
ATOM 6631 N N . LEU A 1 870 ? 12.314 2.165 19.303 1.00 76.38 870 LEU A N 1
ATOM 6632 C CA . LEU A 1 870 ? 11.656 1.207 20.193 1.00 76.38 870 LEU A CA 1
ATOM 6633 C C . LEU A 1 870 ? 11.039 0.057 19.404 1.00 76.38 870 LEU A C 1
ATOM 6635 O O . LEU A 1 870 ? 11.224 -1.091 19.793 1.00 76.38 870 LEU A O 1
ATOM 6639 N N . ILE A 1 871 ? 10.370 0.343 18.288 1.00 75.12 871 ILE A N 1
ATOM 6640 C CA . ILE A 1 871 ? 9.800 -0.689 17.413 1.00 75.12 871 ILE A CA 1
ATOM 6641 C C . ILE A 1 871 ? 10.905 -1.570 16.844 1.00 75.12 871 ILE A C 1
ATOM 6643 O O . ILE A 1 871 ? 10.789 -2.790 16.917 1.00 75.12 871 ILE A O 1
ATOM 6647 N N . LYS A 1 872 ? 12.002 -0.971 16.363 1.00 73.06 872 LYS A N 1
ATOM 6648 C CA . LYS A 1 872 ? 13.173 -1.710 15.882 1.00 73.06 872 LYS A CA 1
ATOM 6649 C C . LYS A 1 872 ? 13.750 -2.618 16.974 1.00 73.06 872 LYS A C 1
ATOM 6651 O O . LYS A 1 872 ? 13.806 -3.823 16.778 1.00 73.06 872 LYS A O 1
ATOM 6656 N N . ARG A 1 873 ? 14.034 -2.076 18.165 1.00 76.88 873 ARG A N 1
ATOM 6657 C CA . ARG A 1 873 ? 14.542 -2.855 19.315 1.00 76.88 873 ARG A CA 1
ATOM 6658 C C . ARG A 1 873 ? 13.601 -3.971 19.767 1.00 76.88 873 ARG A C 1
ATOM 6660 O O . ARG A 1 873 ? 14.053 -5.033 20.179 1.00 76.88 873 ARG A O 1
ATOM 6667 N N . MET A 1 874 ? 12.292 -3.725 19.769 1.00 76.62 874 MET A N 1
ATOM 6668 C CA . MET A 1 874 ? 11.306 -4.730 20.171 1.00 76.62 874 MET A CA 1
ATOM 6669 C C . MET A 1 874 ? 11.122 -5.804 19.103 1.00 76.62 874 MET A C 1
ATOM 6671 O O . MET A 1 874 ? 10.907 -6.958 19.463 1.00 76.62 874 MET A O 1
ATOM 6675 N N . THR A 1 875 ? 11.249 -5.452 17.824 1.00 75.56 875 THR A N 1
ATOM 6676 C CA . THR A 1 875 ? 11.262 -6.409 16.708 1.00 75.56 875 THR A CA 1
ATOM 6677 C C . THR A 1 875 ? 12.497 -7.305 16.818 1.00 75.56 875 THR A C 1
ATOM 6679 O O . THR A 1 875 ? 12.320 -8.508 16.971 1.00 75.56 875 THR A O 1
ATOM 6682 N N . GLU A 1 876 ? 13.685 -6.707 16.982 1.00 72.75 876 GLU A N 1
ATOM 6683 C CA . GLU A 1 876 ? 14.965 -7.406 17.215 1.00 72.75 876 GLU A CA 1
ATOM 6684 C C . GLU A 1 876 ? 14.912 -8.354 18.424 1.00 72.75 876 GLU A C 1
ATOM 6686 O O . GLU A 1 876 ? 15.459 -9.452 18.405 1.00 72.75 876 GLU A O 1
ATOM 6691 N N . LYS A 1 877 ? 14.235 -7.948 19.508 1.00 71.00 877 LYS A N 1
ATOM 6692 C CA . LYS A 1 877 ? 14.120 -8.767 20.725 1.00 71.00 877 LYS A CA 1
ATOM 6693 C C . LYS A 1 877 ? 13.087 -9.894 20.610 1.00 71.00 877 LYS A C 1
ATOM 6695 O O . LYS A 1 877 ? 13.184 -10.879 21.338 1.00 71.00 877 LYS A O 1
ATOM 6700 N N . SER A 1 878 ? 12.051 -9.723 19.794 1.00 66.25 878 SER A N 1
ATOM 6701 C CA . SER A 1 878 ? 10.902 -10.639 19.738 1.00 66.25 878 SER A CA 1
ATOM 6702 C C . SER A 1 878 ? 10.885 -11.547 18.511 1.00 66.25 878 SER A C 1
ATOM 6704 O O . SER A 1 878 ? 10.121 -12.513 18.505 1.00 66.25 878 SER A O 1
ATOM 6706 N N . GLY A 1 879 ? 11.681 -11.258 17.480 1.00 44.81 879 GLY A N 1
ATOM 6707 C CA . GLY A 1 879 ? 11.691 -12.024 16.237 1.00 44.81 879 GLY A CA 1
ATOM 6708 C C . GLY A 1 879 ? 10.492 -11.771 15.314 1.00 44.81 879 GLY A C 1
ATOM 6709 O O . GLY A 1 879 ? 10.344 -12.461 14.306 1.00 44.81 879 GLY A O 1
ATOM 6710 N N . LYS A 1 880 ? 9.567 -10.864 15.675 1.00 62.47 880 LYS A N 1
ATOM 6711 C CA . LYS A 1 880 ? 8.313 -10.596 14.944 1.00 62.47 880 LYS A CA 1
ATOM 6712 C C . LYS A 1 880 ? 7.896 -9.134 15.068 1.00 62.47 880 LYS A C 1
ATOM 6714 O O . LYS A 1 880 ? 7.678 -8.645 16.170 1.00 62.47 880 LYS A O 1
ATOM 6719 N N . MET A 1 881 ? 7.672 -8.454 13.944 1.00 72.94 881 MET A N 1
ATOM 6720 C CA . MET A 1 881 ? 7.120 -7.096 13.950 1.00 72.94 881 MET A CA 1
ATOM 6721 C C . MET A 1 881 ? 5.622 -7.127 14.299 1.00 72.94 881 MET A C 1
ATOM 6723 O O . MET A 1 881 ? 4.832 -7.751 13.592 1.00 72.94 881 MET A O 1
ATOM 6727 N N . LYS A 1 882 ? 5.217 -6.435 15.372 1.00 77.00 882 LYS A N 1
ATOM 6728 C CA . LYS A 1 882 ? 3.805 -6.230 15.739 1.00 77.00 882 LYS A CA 1
ATOM 6729 C C . LYS A 1 882 ? 3.412 -4.764 15.601 1.00 77.00 882 LYS A C 1
ATOM 6731 O O . LYS A 1 882 ? 4.137 -3.887 16.068 1.00 77.00 882 LYS A O 1
ATOM 6736 N N . LEU A 1 883 ? 2.233 -4.495 15.037 1.00 79.81 883 LEU A N 1
ATOM 6737 C CA . LEU A 1 883 ? 1.701 -3.129 14.905 1.00 79.81 883 LEU A CA 1
ATOM 6738 C C . LEU A 1 883 ? 1.471 -2.481 16.278 1.00 79.81 883 LEU A C 1
ATOM 6740 O O . LEU A 1 883 ? 1.662 -1.281 16.459 1.00 79.81 883 LEU A O 1
ATOM 6744 N N . GLU A 1 884 ? 1.150 -3.293 17.284 1.00 87.19 884 GLU A N 1
ATOM 6745 C CA . GLU A 1 884 ? 0.962 -2.891 18.677 1.00 87.19 884 GLU A CA 1
ATOM 6746 C C . GLU A 1 884 ? 2.251 -2.335 19.307 1.00 87.19 884 GLU A C 1
ATOM 6748 O O . GLU A 1 884 ? 2.184 -1.646 20.326 1.00 87.19 884 GLU A O 1
ATOM 6753 N N . TYR A 1 885 ? 3.425 -2.544 18.689 1.00 85.12 885 TYR A N 1
ATOM 6754 C CA . TYR A 1 885 ? 4.669 -1.913 19.136 1.00 85.12 885 TYR A CA 1
ATOM 6755 C C . TYR A 1 885 ? 4.642 -0.387 19.036 1.00 85.12 885 TYR A C 1
ATOM 6757 O O . TYR A 1 885 ? 5.294 0.286 19.837 1.00 85.12 885 TYR A O 1
ATOM 6765 N N . ARG A 1 886 ? 3.794 0.169 18.162 1.00 83.25 886 ARG A N 1
ATOM 6766 C CA . ARG A 1 886 ? 3.493 1.610 18.096 1.00 83.25 886 ARG A CA 1
ATOM 6767 C C . ARG A 1 886 ? 2.879 2.154 19.393 1.00 83.25 886 ARG A C 1
ATOM 6769 O O . ARG A 1 886 ? 2.965 3.351 19.644 1.00 83.25 886 ARG A O 1
ATOM 6776 N N . LEU A 1 887 ? 2.294 1.296 20.237 1.00 87.94 887 LEU A N 1
ATOM 6777 C CA . LEU A 1 887 ? 1.688 1.669 21.520 1.00 87.94 887 LEU A CA 1
ATOM 6778 C C . LEU A 1 887 ? 2.670 1.592 22.702 1.00 87.94 887 LEU A C 1
ATOM 6780 O O . LEU A 1 887 ? 2.324 2.026 23.797 1.00 87.94 887 LEU A O 1
ATOM 6784 N N . LEU A 1 888 ? 3.899 1.082 22.533 1.00 86.88 888 LEU A N 1
ATOM 6785 C CA . LEU A 1 888 ? 4.874 1.054 23.636 1.00 86.88 888 LEU A CA 1
ATOM 6786 C C . LEU A 1 888 ? 5.202 2.445 24.194 1.00 86.88 888 LEU A C 1
ATOM 6788 O O . LEU A 1 888 ? 5.188 2.579 25.417 1.00 86.88 888 LEU A O 1
ATOM 6792 N N . PRO A 1 889 ? 5.476 3.477 23.368 1.00 86.56 889 PRO A N 1
ATOM 6793 C CA . PRO A 1 889 ? 5.738 4.827 23.871 1.00 86.56 889 PRO A CA 1
ATOM 6794 C C . PRO A 1 889 ? 4.537 5.398 24.647 1.00 86.56 889 PRO A C 1
ATOM 6796 O O . PRO A 1 889 ? 4.703 6.173 25.591 1.00 86.56 889 PRO A O 1
ATOM 6799 N N . LEU A 1 890 ? 3.325 4.954 24.301 1.00 89.19 890 LEU A N 1
ATOM 6800 C CA . LEU A 1 890 ? 2.086 5.345 24.962 1.00 89.19 890 LEU A CA 1
ATOM 6801 C C . LEU A 1 890 ? 1.963 4.793 26.385 1.00 89.19 890 LEU A C 1
ATOM 6803 O O . LEU A 1 890 ? 1.301 5.420 27.207 1.00 89.19 890 LEU A O 1
ATOM 6807 N N . ILE A 1 891 ? 2.590 3.658 26.713 1.00 89.69 891 ILE A N 1
ATOM 6808 C CA . ILE A 1 891 ? 2.503 3.062 28.057 1.00 89.69 891 ILE A CA 1
ATOM 6809 C C . ILE A 1 891 ? 3.023 4.048 29.116 1.00 89.69 891 ILE A C 1
ATOM 6811 O O . ILE A 1 891 ? 2.219 4.466 29.948 1.00 89.69 891 ILE A O 1
ATOM 6815 N N . PRO A 1 892 ? 4.293 4.504 29.088 1.00 90.12 892 PRO A N 1
ATOM 6816 C CA . PRO A 1 892 ? 4.757 5.529 30.017 1.00 90.12 892 PRO A CA 1
ATOM 6817 C C . PRO A 1 892 ? 4.077 6.885 29.774 1.00 90.12 892 PRO A C 1
ATOM 6819 O O . PRO A 1 892 ? 3.783 7.594 30.735 1.00 90.12 892 PRO A O 1
ATOM 6822 N N . GLY A 1 893 ? 3.760 7.233 28.519 1.00 89.50 893 GLY A N 1
ATOM 6823 C CA . GLY A 1 893 ? 3.088 8.493 28.181 1.00 89.50 893 GLY A CA 1
ATOM 6824 C C . GLY A 1 893 ? 1.699 8.649 28.813 1.00 89.50 893 GLY A C 1
ATOM 6825 O O . GLY A 1 893 ? 1.319 9.747 29.217 1.00 89.50 893 GLY A O 1
ATOM 6826 N N . SER A 1 894 ? 0.961 7.546 28.970 1.00 91.62 894 SER A N 1
ATOM 6827 C CA . SER A 1 894 ? -0.397 7.534 29.525 1.00 91.62 894 SER A CA 1
ATOM 6828 C C . SER A 1 894 ? -0.462 7.945 31.000 1.00 91.62 894 SER A C 1
ATOM 6830 O O . SER A 1 894 ? -1.479 8.487 31.429 1.00 91.62 894 SER A O 1
ATOM 6832 N N . PHE A 1 895 ? 0.627 7.776 31.761 1.00 95.12 895 PHE A N 1
ATOM 6833 C CA . PHE A 1 895 ? 0.716 8.205 33.163 1.00 95.12 895 PHE A CA 1
ATOM 6834 C C . PHE A 1 895 ? 0.959 9.712 33.319 1.00 95.12 895 PHE A C 1
ATOM 6836 O O . PHE A 1 895 ? 0.652 10.277 34.366 1.00 95.12 895 PHE A O 1
ATOM 6843 N N . LEU A 1 896 ? 1.471 10.391 32.289 1.00 96.50 896 LEU A N 1
ATOM 6844 C CA . LEU A 1 896 ? 1.858 11.800 32.396 1.00 96.50 896 LEU A CA 1
ATOM 6845 C C . LEU A 1 896 ? 0.656 12.730 32.585 1.00 96.50 896 LEU A C 1
ATOM 6847 O O . LEU A 1 896 ? 0.728 13.668 33.377 1.00 96.50 896 LEU A O 1
ATOM 6851 N N . ILE A 1 897 ? -0.462 12.454 31.907 1.00 95.50 897 ILE A N 1
ATOM 6852 C CA . ILE A 1 897 ? -1.693 13.247 32.036 1.00 95.50 897 ILE A CA 1
ATOM 6853 C C . ILE A 1 897 ? -2.286 13.181 33.447 1.00 95.50 897 ILE A C 1
ATOM 6855 O O . ILE A 1 897 ? -2.471 14.249 34.031 1.00 95.50 897 ILE A O 1
ATOM 6859 N N . PRO A 1 898 ? -2.583 12.001 34.032 1.00 96.62 898 PRO A N 1
ATOM 6860 C CA . PRO A 1 898 ? -3.133 11.952 35.381 1.00 96.62 898 PRO A CA 1
ATOM 6861 C C . PRO A 1 898 ? -2.174 12.582 36.392 1.00 96.62 898 PRO A C 1
ATOM 6863 O O . PRO A 1 898 ? -2.605 13.419 37.181 1.00 96.62 898 PRO A O 1
ATOM 6866 N N . THR A 1 899 ? -0.870 12.282 36.328 1.00 97.44 899 THR A N 1
ATOM 6867 C CA . THR A 1 899 ? 0.131 12.911 37.205 1.00 97.44 899 THR A CA 1
ATOM 6868 C C . THR A 1 899 ? 0.132 14.434 37.071 1.00 97.44 899 THR A C 1
ATOM 6870 O O . THR A 1 899 ? 0.104 15.139 38.080 1.00 97.44 899 THR A O 1
ATOM 6873 N N . GLY A 1 900 ? 0.102 14.951 35.842 1.00 97.31 900 GLY A N 1
ATOM 6874 C CA . GLY A 1 900 ? 0.037 16.384 35.572 1.00 97.31 900 GLY A CA 1
ATOM 6875 C C . GLY A 1 900 ? -1.229 17.044 36.118 1.00 97.31 900 GLY A C 1
ATOM 6876 O O . GLY A 1 900 ? -1.137 18.105 36.732 1.00 97.31 900 GLY A O 1
ATOM 6877 N N . LEU A 1 901 ? -2.393 16.399 35.977 1.00 97.25 901 LEU A N 1
ATOM 6878 C CA . LEU A 1 901 ? -3.672 16.886 36.508 1.00 97.25 901 LEU A CA 1
ATOM 6879 C C . LEU A 1 901 ? -3.716 16.877 38.041 1.00 97.25 901 LEU A C 1
ATOM 6881 O O . LEU A 1 901 ? -4.215 17.835 38.631 1.00 97.25 901 LEU A O 1
ATOM 6885 N N . PHE A 1 902 ? -3.163 15.853 38.703 1.00 97.62 902 PHE A N 1
ATOM 6886 C CA . PHE A 1 902 ? -3.059 15.829 40.167 1.00 97.62 902 PHE A CA 1
ATOM 6887 C C . PHE A 1 902 ? -2.152 16.945 40.686 1.00 97.62 902 PHE A C 1
ATOM 6889 O O . PHE A 1 902 ? -2.533 17.653 41.621 1.00 97.62 902 PHE A O 1
ATOM 6896 N N . ILE A 1 903 ? -0.983 17.129 40.061 1.00 97.69 903 ILE A N 1
ATOM 6897 C CA . ILE A 1 903 ? -0.063 18.217 40.407 1.00 97.69 903 ILE A CA 1
ATOM 6898 C C . ILE A 1 903 ? -0.766 19.554 40.196 1.00 97.69 903 ILE A C 1
ATOM 6900 O O . ILE A 1 903 ? -0.859 20.330 41.141 1.00 97.69 903 ILE A O 1
ATOM 6904 N N . TYR A 1 904 ? -1.320 19.803 39.008 1.00 97.12 904 TYR A N 1
ATOM 6905 C CA . TYR A 1 904 ? -2.020 21.047 38.687 1.00 97.12 904 TYR A CA 1
ATOM 6906 C C . TYR A 1 904 ? -3.166 21.338 39.667 1.00 97.12 904 TYR A C 1
ATOM 6908 O O . TYR A 1 904 ? -3.195 22.405 40.276 1.00 97.12 904 TYR A O 1
ATOM 6916 N N . GLY A 1 905 ? -4.068 20.379 39.883 1.00 96.19 905 GLY A N 1
ATOM 6917 C CA . GLY A 1 905 ? -5.268 20.562 40.696 1.00 96.19 905 GLY A CA 1
ATOM 6918 C C . GLY A 1 905 ? -4.982 20.896 42.154 1.00 96.19 905 GLY A C 1
ATOM 6919 O O . GLY A 1 905 ? -5.505 21.878 42.682 1.00 96.19 905 GLY A O 1
ATOM 6920 N N . TRP A 1 906 ? -4.155 20.088 42.819 1.00 97.56 906 TRP A N 1
ATOM 6921 C CA . TRP A 1 906 ? -3.885 20.263 44.248 1.00 97.56 906 TRP A CA 1
ATOM 6922 C C . TRP A 1 906 ? -2.963 21.443 44.527 1.00 97.56 906 TRP A C 1
ATOM 6924 O O . TRP A 1 906 ? -3.191 22.180 45.486 1.00 97.56 906 TRP A O 1
ATOM 6934 N N . THR A 1 907 ? -1.966 21.680 43.675 1.00 96.81 907 THR A N 1
ATOM 6935 C CA . THR A 1 907 ? -1.075 22.833 43.860 1.00 96.81 907 THR A CA 1
ATOM 6936 C C . THR A 1 907 ? -1.812 24.149 43.623 1.00 96.81 907 THR A C 1
ATOM 6938 O O . THR A 1 907 ? -1.644 25.070 44.421 1.00 96.81 907 THR A O 1
ATOM 6941 N N . ALA A 1 908 ? -2.714 24.207 42.633 1.00 94.69 908 ALA A N 1
ATOM 6942 C CA . ALA A 1 9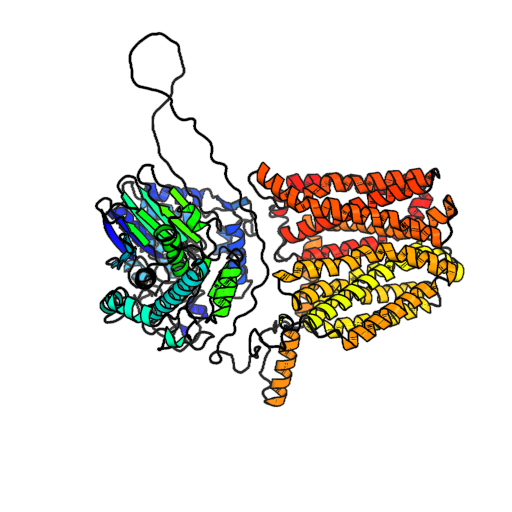08 ? -3.588 25.359 42.412 1.00 94.69 908 ALA A CA 1
ATOM 6943 C C . ALA A 1 908 ? -4.626 25.546 43.534 1.00 94.69 908 ALA A C 1
ATOM 6945 O O . ALA A 1 908 ? -4.899 26.675 43.940 1.00 94.69 908 ALA A O 1
ATOM 6946 N N . GLN A 1 909 ? -5.187 24.459 44.081 1.00 94.75 909 GLN A N 1
ATOM 6947 C CA . GLN A 1 909 ? -6.139 24.523 45.199 1.00 94.75 909 GLN A CA 1
ATOM 6948 C C . GLN A 1 909 ? -5.512 25.155 46.449 1.00 94.75 909 GLN A C 1
ATOM 6950 O O . GLN A 1 909 ? -6.142 26.005 47.083 1.00 94.75 909 GLN A O 1
ATOM 6955 N N . TYR A 1 910 ? -4.289 24.741 46.790 1.00 94.75 910 TYR A N 1
ATOM 6956 C CA . TYR A 1 910 ? -3.555 25.223 47.963 1.00 94.75 910 TYR A CA 1
ATOM 6957 C C . TYR A 1 910 ? -2.759 26.512 47.716 1.00 94.75 910 TYR A C 1
ATOM 6959 O O . TYR A 1 910 ? -2.137 27.016 48.647 1.00 94.75 910 TYR A O 1
ATOM 6967 N N . GLY A 1 911 ? -2.764 27.056 46.494 1.00 91.12 911 GLY A N 1
ATOM 6968 C CA . GLY A 1 911 ? -2.016 28.275 46.168 1.00 91.12 911 GLY A CA 1
ATOM 6969 C C . GLY A 1 911 ? -0.498 28.109 46.293 1.00 91.12 911 GLY A C 1
ATOM 6970 O O . GLY A 1 911 ? 0.205 29.062 46.621 1.00 91.12 911 GLY A O 1
ATOM 6971 N N . VAL A 1 912 ? 0.024 26.901 46.051 1.00 95.12 912 VAL A N 1
ATOM 6972 C CA . VAL A 1 912 ? 1.475 26.639 46.003 1.00 95.12 912 VAL A CA 1
ATOM 6973 C C . VAL A 1 912 ? 2.099 27.483 44.893 1.00 95.12 912 VAL A C 1
ATOM 6975 O O . VAL A 1 912 ? 1.414 27.783 43.922 1.00 95.12 912 VAL A O 1
ATOM 6978 N N . GLN A 1 913 ? 3.384 27.841 45.004 1.00 94.06 913 GLN A N 1
ATOM 6979 C CA . GLN A 1 913 ? 4.108 28.676 44.037 1.00 94.06 913 GLN A CA 1
ATOM 6980 C C . GLN A 1 913 ? 3.685 28.425 42.577 1.00 94.06 913 GLN A C 1
ATOM 6982 O O . GLN A 1 913 ? 3.718 27.291 42.100 1.00 94.06 913 GLN A O 1
ATOM 6987 N N . TRP A 1 914 ? 3.333 29.506 41.872 1.00 94.00 914 TRP A N 1
ATOM 6988 C CA . TRP A 1 914 ? 2.700 29.525 40.543 1.00 94.00 914 TRP A CA 1
ATOM 6989 C C . TRP A 1 914 ? 3.370 28.641 39.478 1.00 94.00 914 TRP A C 1
ATOM 6991 O O . TRP A 1 914 ? 2.700 28.173 38.561 1.00 94.00 914 TRP A O 1
ATOM 7001 N N . ILE A 1 915 ? 4.677 28.386 39.590 1.00 95.25 915 ILE A N 1
ATOM 7002 C CA . ILE A 1 915 ? 5.415 27.542 38.645 1.00 95.25 915 ILE A CA 1
ATOM 7003 C C . ILE A 1 915 ? 5.029 26.064 38.766 1.00 95.25 915 ILE A C 1
ATOM 7005 O O . ILE A 1 915 ? 5.049 25.343 37.774 1.00 95.25 915 ILE A O 1
ATOM 7009 N N . VAL A 1 916 ? 4.641 25.596 39.955 1.00 96.12 916 VAL A N 1
ATOM 7010 C CA . VAL A 1 916 ? 4.352 24.176 40.202 1.00 96.12 916 VAL A CA 1
ATOM 7011 C C . VAL A 1 916 ? 3.093 23.709 39.452 1.00 96.12 916 VAL A C 1
ATOM 7013 O O . VAL A 1 916 ? 3.183 22.693 38.759 1.00 96.12 916 VAL A O 1
ATOM 7016 N N . PRO A 1 917 ? 1.957 24.440 39.466 1.00 95.75 917 PRO A N 1
ATOM 7017 C CA . PRO A 1 917 ? 0.829 24.099 38.601 1.00 95.75 917 PRO A CA 1
ATOM 7018 C C . PRO A 1 917 ? 1.185 24.118 37.104 1.00 95.75 917 PRO A C 1
ATOM 7020 O O . PRO A 1 917 ? 0.693 23.270 36.362 1.00 95.75 917 PRO A O 1
ATOM 7023 N N . ILE A 1 918 ? 2.066 25.026 36.656 1.00 96.06 918 ILE A N 1
ATOM 7024 C CA . ILE A 1 918 ? 2.537 25.084 35.256 1.00 96.06 918 ILE A CA 1
ATOM 7025 C C . ILE A 1 918 ? 3.391 23.858 34.907 1.00 96.06 918 ILE A C 1
ATOM 7027 O O . ILE A 1 918 ? 3.242 23.291 33.831 1.00 96.06 918 ILE A O 1
ATOM 7031 N N . LEU A 1 919 ? 4.249 23.381 35.814 1.00 96.62 919 LEU A N 1
ATOM 7032 C CA . LEU A 1 919 ? 4.963 22.112 35.618 1.00 96.62 919 LEU A CA 1
ATOM 7033 C C . LEU A 1 919 ? 3.987 20.931 35.506 1.00 96.62 919 LEU A C 1
ATOM 7035 O O . LEU A 1 919 ? 4.204 20.031 34.695 1.00 96.62 919 LEU A O 1
ATOM 7039 N N . GLY A 1 920 ? 2.882 20.966 36.257 1.00 96.81 920 GLY A N 1
ATOM 7040 C CA . GLY A 1 920 ? 1.773 20.025 36.100 1.00 96.81 920 GLY A CA 1
ATOM 7041 C C . GLY A 1 920 ? 1.181 20.049 34.688 1.00 96.81 920 GLY A C 1
ATOM 7042 O O . GLY A 1 920 ? 1.057 18.999 34.055 1.00 96.81 920 GLY A O 1
ATOM 7043 N N . THR A 1 921 ? 0.886 21.232 34.140 1.00 95.44 921 THR A N 1
ATOM 7044 C CA . THR A 1 921 ? 0.362 21.352 32.767 1.00 95.44 921 THR A CA 1
ATOM 7045 C C . THR A 1 921 ? 1.390 20.983 31.694 1.00 95.44 921 THR A C 1
ATOM 7047 O O . THR A 1 921 ? 1.002 20.459 30.648 1.00 95.44 921 THR A O 1
ATOM 7050 N N . SER A 1 922 ? 2.692 21.136 31.959 1.00 96.12 922 SER A N 1
ATOM 7051 C CA . SER A 1 922 ? 3.757 20.605 31.097 1.00 96.12 922 SER A CA 1
ATOM 7052 C C . SER A 1 922 ? 3.726 19.082 30.995 1.00 96.12 922 SER A C 1
ATOM 7054 O O . SER A 1 922 ? 3.876 18.536 29.902 1.00 96.12 922 SER A O 1
ATOM 7056 N N . LEU A 1 923 ? 3.476 18.368 32.095 1.00 96.94 923 LEU A N 1
ATOM 7057 C CA . LEU A 1 923 ? 3.306 16.911 32.040 1.00 96.94 923 LEU A CA 1
ATOM 7058 C C . LEU A 1 923 ? 2.060 16.519 31.240 1.00 96.94 923 LEU A C 1
ATOM 7060 O O . LEU A 1 923 ? 2.120 15.586 30.440 1.00 96.94 923 LEU A O 1
ATOM 7064 N N . VAL A 1 924 ? 0.962 17.273 31.381 1.00 95.44 924 VAL A N 1
ATOM 7065 C CA . VAL A 1 924 ? -0.240 17.068 30.556 1.00 95.44 924 VAL A CA 1
ATOM 7066 C C . VAL A 1 924 ? 0.076 17.256 29.070 1.00 95.44 924 VAL A C 1
ATOM 7068 O O . VAL A 1 924 ? -0.283 16.395 28.271 1.00 95.44 924 VAL A O 1
ATOM 7071 N N . GLY A 1 925 ? 0.789 18.323 28.692 1.00 92.88 925 GLY A N 1
ATOM 7072 C CA . GLY A 1 925 ? 1.200 18.566 27.303 1.00 92.88 925 GLY A CA 1
ATOM 7073 C C . GLY A 1 925 ? 2.089 17.455 26.736 1.00 92.88 925 GLY A C 1
ATOM 7074 O O . GLY A 1 925 ? 1.873 16.985 25.620 1.00 92.88 925 GLY A O 1
ATOM 7075 N N . MET A 1 926 ? 3.043 16.966 27.532 1.00 93.62 926 MET A N 1
ATOM 7076 C CA . MET A 1 926 ? 3.912 15.853 27.144 1.00 93.62 926 MET A CA 1
ATOM 7077 C C . MET A 1 926 ? 3.121 14.557 26.917 1.00 93.62 926 MET A C 1
ATOM 7079 O O . MET A 1 926 ? 3.311 13.884 25.902 1.00 93.62 926 MET A O 1
ATOM 7083 N N . GLY A 1 927 ? 2.203 14.229 27.830 1.00 93.81 927 GLY A N 1
ATOM 7084 C CA . GLY A 1 927 ? 1.316 13.074 27.696 1.00 93.81 927 GLY A CA 1
ATOM 7085 C C . GLY A 1 927 ? 0.364 13.190 26.506 1.00 93.81 927 GLY A C 1
ATOM 7086 O O . GLY A 1 927 ? 0.134 12.205 25.808 1.00 93.81 927 GLY A O 1
ATOM 7087 N N . LEU A 1 928 ? -0.135 14.395 26.216 1.00 91.25 928 LEU A N 1
ATOM 7088 C CA . LEU A 1 928 ? -1.013 14.645 25.075 1.00 91.25 928 LEU A CA 1
ATOM 7089 C C . LEU A 1 928 ? -0.328 14.292 23.754 1.00 91.25 928 LEU A C 1
ATOM 7091 O O . LEU A 1 928 ? -0.919 13.595 22.931 1.00 91.25 928 LEU A O 1
ATOM 7095 N N . LEU A 1 929 ? 0.931 14.697 23.576 1.00 88.31 929 LEU A N 1
ATOM 7096 C CA . LEU A 1 929 ? 1.696 14.375 22.369 1.00 88.31 929 LEU A CA 1
ATOM 7097 C C . LEU A 1 929 ? 2.060 12.893 22.278 1.00 88.31 929 LEU A C 1
ATOM 7099 O O . LEU A 1 929 ? 1.978 12.322 21.191 1.00 88.31 929 LEU A O 1
ATOM 7103 N N . ALA A 1 930 ? 2.384 12.251 23.403 1.00 90.06 930 ALA A N 1
ATOM 7104 C CA . ALA A 1 930 ? 2.606 10.806 23.443 1.00 90.06 930 ALA A CA 1
ATOM 7105 C C . ALA A 1 930 ? 1.368 10.033 22.952 1.00 90.06 930 ALA A C 1
ATOM 7107 O O . ALA A 1 930 ? 1.489 9.116 22.135 1.00 90.06 930 ALA A O 1
ATOM 7108 N N . ILE A 1 931 ? 0.179 10.438 23.411 1.00 91.31 931 ILE A N 1
ATOM 7109 C CA . ILE A 1 931 ? -1.111 9.845 23.036 1.00 91.31 931 ILE A CA 1
ATOM 7110 C C . ILE A 1 931 ? -1.432 10.114 21.569 1.00 91.31 931 ILE A C 1
ATOM 7112 O O . ILE A 1 931 ? -1.721 9.172 20.834 1.00 91.31 931 ILE A O 1
ATOM 7116 N N . PHE A 1 932 ? -1.316 11.365 21.124 1.00 87.12 932 PHE A N 1
ATOM 7117 C CA . PHE A 1 932 ? -1.622 11.754 19.748 1.00 87.12 932 PHE A CA 1
ATOM 7118 C C . PHE A 1 932 ? -0.757 11.006 18.739 1.00 87.12 932 PHE A C 1
ATOM 7120 O O . PHE A 1 932 ? -1.289 10.376 17.829 1.00 87.12 932 PHE A O 1
ATOM 7127 N N . MET A 1 933 ? 0.563 11.021 18.927 1.00 83.19 933 MET A N 1
ATOM 7128 C CA . MET A 1 933 ? 1.497 10.388 17.995 1.00 83.19 933 MET A CA 1
ATOM 7129 C C . MET A 1 933 ? 1.298 8.872 17.940 1.00 83.19 933 MET A C 1
ATOM 7131 O O . MET A 1 933 ? 1.182 8.305 16.853 1.00 83.19 933 MET A O 1
ATOM 7135 N N . SER A 1 934 ? 1.217 8.215 19.099 1.00 87.50 934 SER A N 1
ATOM 7136 C CA . SER A 1 934 ? 1.135 6.750 19.169 1.00 87.50 934 SER A CA 1
ATOM 7137 C C . SER A 1 934 ? -0.190 6.226 18.619 1.00 87.50 934 SER A C 1
ATOM 7139 O O . SER A 1 934 ? -0.199 5.287 17.829 1.00 87.50 934 SER A O 1
ATOM 7141 N N . ILE A 1 935 ? -1.316 6.851 18.986 1.00 90.50 935 ILE A N 1
ATOM 7142 C CA . ILE A 1 935 ? -2.635 6.437 18.493 1.00 90.50 935 ILE A CA 1
ATOM 7143 C C . ILE A 1 935 ? -2.768 6.733 17.001 1.00 90.50 935 ILE A C 1
ATOM 7145 O O . ILE A 1 935 ? -3.250 5.882 16.258 1.00 90.50 935 ILE A O 1
ATOM 7149 N N . GLN A 1 936 ? -2.356 7.918 16.545 1.00 83.50 936 GLN A N 1
ATOM 7150 C CA . GLN A 1 936 ? -2.533 8.301 15.147 1.00 83.50 936 GLN A CA 1
ATOM 7151 C C . GLN A 1 936 ? -1.698 7.422 14.211 1.00 83.50 936 GLN A C 1
ATOM 7153 O O . GLN A 1 936 ? -2.229 6.949 13.210 1.00 83.50 936 GLN A O 1
ATOM 7158 N N . THR A 1 937 ? -0.439 7.139 14.559 1.00 79.62 937 THR A N 1
ATOM 7159 C CA . THR A 1 937 ? 0.409 6.214 13.783 1.00 79.62 937 THR A CA 1
ATOM 7160 C C . THR A 1 937 ? -0.117 4.779 13.830 1.00 79.62 937 THR A C 1
ATOM 7162 O O . THR A 1 937 ? -0.232 4.142 12.789 1.00 79.62 937 THR A O 1
ATOM 7165 N N . TYR A 1 938 ? -0.555 4.295 14.997 1.00 86.19 938 TYR A N 1
ATOM 7166 C CA . TYR A 1 938 ? -1.187 2.979 15.115 1.00 86.19 938 TYR A CA 1
ATOM 7167 C C . TYR A 1 938 ? -2.468 2.858 14.270 1.00 86.19 938 TYR A C 1
ATOM 7169 O O . TYR A 1 938 ? -2.669 1.851 13.599 1.00 86.19 938 TYR A O 1
ATOM 7177 N N . MET A 1 939 ? -3.333 3.878 14.251 1.00 83.06 939 MET A N 1
ATOM 7178 C CA . MET A 1 939 ? -4.550 3.869 13.428 1.00 83.06 939 MET A CA 1
ATOM 7179 C C . MET A 1 939 ? -4.242 3.884 11.925 1.00 83.06 939 MET A C 1
ATOM 7181 O O . MET A 1 939 ? -4.975 3.257 11.162 1.00 83.06 939 MET A O 1
ATOM 7185 N N . VAL A 1 940 ? -3.177 4.565 11.493 1.00 73.56 940 VAL A N 1
ATOM 7186 C CA . VAL A 1 940 ? -2.715 4.516 10.095 1.00 73.56 940 VAL A CA 1
ATOM 7187 C C . VAL A 1 940 ? -2.267 3.104 9.733 1.00 73.56 940 VAL A C 1
ATOM 7189 O O . VAL A 1 940 ? -2.768 2.541 8.762 1.00 73.56 940 VAL A O 1
ATOM 7192 N N . ASP A 1 941 ? -1.399 2.506 10.547 1.00 72.94 941 ASP A N 1
ATOM 7193 C CA . ASP A 1 941 ? -0.802 1.202 10.252 1.00 72.94 941 ASP A CA 1
ATOM 7194 C C . ASP A 1 941 ? -1.820 0.048 10.364 1.00 72.94 941 ASP A C 1
ATOM 7196 O O . ASP A 1 941 ? -1.759 -0.915 9.605 1.00 72.94 941 ASP A O 1
ATOM 7200 N N . VAL A 1 942 ? -2.797 0.131 11.276 1.00 80.06 942 VAL A N 1
ATOM 7201 C CA . VAL A 1 942 ? -3.847 -0.900 11.418 1.00 80.06 942 VAL A CA 1
ATOM 7202 C C . VAL A 1 942 ? -4.863 -0.846 10.283 1.00 80.06 942 VAL A C 1
ATOM 7204 O O . VAL A 1 942 ? -5.331 -1.895 9.842 1.00 80.06 942 VAL A O 1
ATOM 7207 N N . PHE A 1 943 ? -5.233 0.352 9.821 1.00 75.12 943 PHE A N 1
ATOM 7208 C CA . PHE A 1 943 ? -6.302 0.508 8.834 1.00 75.12 943 PHE A CA 1
ATOM 7209 C C . PHE A 1 943 ? -5.814 0.763 7.409 1.00 75.12 943 PHE A C 1
ATOM 7211 O O . PHE A 1 943 ? -6.675 0.735 6.542 1.00 75.12 943 PHE A O 1
ATOM 7218 N N . THR A 1 944 ? -4.515 0.991 7.161 1.00 65.12 944 THR A N 1
ATOM 7219 C CA . THR A 1 944 ? -3.827 1.182 5.855 1.00 65.12 944 THR A CA 1
ATOM 7220 C C . THR A 1 944 ? -4.721 1.695 4.716 1.00 65.12 944 THR A C 1
ATOM 7222 O O . THR A 1 944 ? -4.790 2.899 4.485 1.00 65.12 944 THR A O 1
ATOM 7225 N N . VAL A 1 945 ? -5.466 0.809 4.049 1.00 50.12 945 VAL A N 1
ATOM 7226 C CA . VAL A 1 945 ? -6.423 1.107 2.960 1.00 50.12 945 VAL A CA 1
ATOM 7227 C C . VAL A 1 945 ? -7.506 2.130 3.350 1.00 50.12 945 VAL A C 1
ATOM 7229 O O . VAL A 1 945 ? -7.922 2.961 2.545 1.00 50.12 945 VAL A O 1
ATOM 7232 N N . PHE A 1 946 ? -7.975 2.092 4.594 1.00 69.12 946 PHE A N 1
ATOM 7233 C CA . PHE A 1 946 ? -8.999 2.972 5.162 1.00 69.12 946 PHE A CA 1
ATOM 7234 C C . PHE A 1 946 ? -8.441 3.959 6.198 1.00 69.12 946 PHE A C 1
ATOM 7236 O O . PHE A 1 946 ? -9.221 4.563 6.943 1.00 69.12 946 PHE A O 1
ATOM 7243 N N . ALA A 1 947 ? -7.119 4.163 6.250 1.00 64.06 947 ALA A N 1
ATOM 7244 C CA . ALA A 1 947 ? -6.469 5.050 7.220 1.00 64.06 947 ALA A CA 1
ATOM 7245 C C . ALA A 1 947 ? -7.090 6.460 7.240 1.00 64.06 947 ALA A C 1
ATOM 7247 O O . ALA A 1 947 ? -7.416 6.980 8.308 1.00 64.06 947 ALA A O 1
ATOM 7248 N N . ALA A 1 948 ? -7.364 7.044 6.067 1.00 67.62 948 ALA A N 1
ATOM 7249 C CA . ALA A 1 948 ? -8.005 8.358 5.953 1.00 67.62 948 ALA A CA 1
ATOM 7250 C C . ALA A 1 948 ? -9.395 8.404 6.619 1.00 67.62 948 ALA A C 1
ATOM 7252 O O . ALA A 1 948 ? -9.732 9.366 7.309 1.00 67.62 948 ALA A O 1
ATOM 7253 N N . SER A 1 949 ? -10.192 7.339 6.476 1.00 77.44 949 SER A N 1
ATOM 7254 C CA . SER A 1 949 ? -11.523 7.249 7.089 1.00 77.44 949 SER A CA 1
ATOM 7255 C C . SER A 1 949 ? -11.459 7.047 8.606 1.00 77.44 949 SER A C 1
ATOM 7257 O O . SER A 1 949 ? -12.250 7.646 9.336 1.00 77.44 949 SER A O 1
ATOM 7259 N N . ALA A 1 950 ? -10.488 6.271 9.096 1.00 80.38 950 ALA A N 1
ATOM 7260 C CA . ALA A 1 950 ? -10.247 6.095 10.528 1.00 80.38 950 ALA A CA 1
ATOM 7261 C C . ALA A 1 950 ? -9.781 7.406 11.195 1.00 80.38 950 ALA A C 1
ATOM 7263 O O . ALA A 1 950 ? -10.275 7.776 12.262 1.00 80.38 950 ALA A O 1
ATOM 7264 N N . ILE A 1 951 ? -8.883 8.156 10.545 1.00 81.50 951 ILE A N 1
ATOM 7265 C CA . ILE A 1 951 ? -8.428 9.474 11.017 1.00 81.50 951 ILE A CA 1
ATOM 7266 C C . ILE A 1 951 ? -9.575 10.490 11.009 1.00 81.50 951 ILE A C 1
ATOM 7268 O O . ILE A 1 951 ? -9.694 11.281 11.951 1.00 81.50 951 ILE A O 1
ATOM 7272 N N . ALA A 1 952 ? -10.429 10.471 9.981 1.00 81.56 952 ALA A N 1
ATOM 7273 C CA . ALA A 1 952 ? -11.601 11.341 9.901 1.00 81.56 952 ALA A CA 1
ATOM 7274 C C . ALA A 1 952 ? -12.579 11.070 11.057 1.00 81.56 952 ALA A C 1
ATOM 7276 O O . ALA A 1 952 ? -12.970 12.004 11.758 1.00 81.56 952 ALA A O 1
ATOM 7277 N N . ALA A 1 953 ? -12.896 9.798 11.323 1.00 85.75 953 ALA A N 1
ATOM 7278 C CA . ALA A 1 953 ? -13.728 9.375 12.451 1.00 85.75 953 ALA A CA 1
ATOM 7279 C C . ALA A 1 953 ? -13.181 9.873 13.800 1.00 85.75 953 ALA A C 1
ATOM 7281 O O . ALA A 1 953 ? -13.897 10.504 14.583 1.00 85.75 953 ALA A O 1
ATOM 7282 N N . ASN A 1 954 ? -11.885 9.656 14.033 1.00 89.50 954 ASN A N 1
ATOM 7283 C CA . ASN A 1 954 ? -11.186 10.142 15.218 1.00 89.50 954 ASN A CA 1
ATOM 7284 C C . ASN A 1 954 ? -11.226 11.675 15.334 1.00 89.50 954 ASN A C 1
ATOM 7286 O O . ASN A 1 954 ? -11.439 12.218 16.418 1.00 89.50 954 ASN A O 1
ATOM 7290 N N . THR A 1 955 ? -11.059 12.383 14.215 1.00 86.94 955 THR A N 1
ATOM 7291 C CA . THR A 1 955 ? -11.075 13.850 14.183 1.00 86.94 955 THR A CA 1
ATOM 7292 C C . THR A 1 955 ? -12.439 14.416 14.555 1.00 86.94 955 THR A C 1
ATOM 7294 O O . THR A 1 955 ? -12.501 15.373 15.323 1.00 86.94 955 THR A O 1
ATOM 7297 N N . VAL A 1 956 ? -13.529 13.813 14.080 1.00 89.25 956 VAL A N 1
ATOM 7298 C CA . VAL A 1 956 ? -14.886 14.238 14.449 1.00 89.25 956 VAL A CA 1
ATOM 7299 C C . VAL A 1 956 ? -15.119 14.050 15.946 1.00 89.25 956 VAL A C 1
ATOM 7301 O O . VAL A 1 956 ? -15.493 15.007 16.627 1.00 89.25 956 VAL A O 1
ATOM 7304 N N . LEU A 1 957 ? -14.854 12.851 16.483 1.00 91.88 957 LEU A N 1
ATOM 7305 C CA . LEU A 1 957 ? -15.133 12.564 17.892 1.00 91.88 957 LEU A CA 1
ATOM 7306 C C . LEU A 1 957 ? -14.292 13.438 18.832 1.00 91.88 957 LEU A C 1
ATOM 7308 O O . LEU A 1 957 ? -14.825 13.990 19.798 1.00 91.88 957 LEU A O 1
ATOM 7312 N N . ARG A 1 958 ? -13.000 13.630 18.533 1.00 92.12 958 ARG A N 1
ATOM 7313 C CA . ARG A 1 958 ? -12.147 14.493 19.363 1.00 92.12 958 ARG A CA 1
ATOM 7314 C C . ARG A 1 958 ? -12.580 15.953 19.319 1.00 92.12 958 ARG A C 1
ATOM 7316 O O . ARG A 1 958 ? -12.599 16.592 20.365 1.00 92.12 958 ARG A O 1
ATOM 7323 N N . SER A 1 959 ? -12.971 16.470 18.153 1.00 92.12 959 SER A N 1
ATOM 7324 C CA . SER A 1 959 ? -13.414 17.860 18.015 1.00 92.12 959 SER A CA 1
ATOM 7325 C C . SER A 1 959 ? -14.730 18.109 18.757 1.00 92.12 959 SER A C 1
ATOM 7327 O O . SER A 1 959 ? -14.876 19.143 19.404 1.00 92.12 959 SER A O 1
ATOM 7329 N N . LEU A 1 960 ? -15.655 17.141 18.757 1.00 94.00 960 LEU A N 1
ATOM 7330 C CA . LEU A 1 960 ? -16.877 17.215 19.566 1.00 94.00 960 LEU A CA 1
ATOM 7331 C C . LEU A 1 960 ? -16.560 17.278 21.065 1.00 94.00 960 LEU A C 1
ATOM 7333 O O . LEU A 1 960 ? -17.097 18.129 21.770 1.00 94.00 960 LEU A O 1
ATOM 7337 N N . MET A 1 961 ? -15.650 16.434 21.557 1.00 94.25 961 MET A N 1
ATOM 7338 C CA . MET A 1 961 ? -15.265 16.467 22.971 1.00 94.25 961 MET A CA 1
ATOM 7339 C C . MET A 1 961 ? -14.508 17.752 23.335 1.00 94.25 961 MET A C 1
ATOM 7341 O O . MET A 1 961 ? -14.776 18.342 24.378 1.00 94.25 961 MET A O 1
ATOM 7345 N N . GLY A 1 962 ? -13.628 18.237 22.454 1.00 92.31 962 GLY A N 1
ATOM 7346 C CA . GLY A 1 962 ? -12.959 19.534 22.595 1.00 92.31 962 GLY A CA 1
ATOM 7347 C C . GLY A 1 962 ? -13.934 20.713 22.649 1.00 92.31 962 GLY A C 1
ATOM 7348 O O . GLY A 1 962 ? -13.698 21.666 23.385 1.00 92.31 962 GLY A O 1
ATOM 7349 N N . ALA A 1 963 ? -15.053 20.632 21.924 1.00 93.50 963 ALA A N 1
ATOM 7350 C CA . ALA A 1 963 ? -16.096 21.650 21.943 1.00 93.50 963 ALA A CA 1
ATOM 7351 C C . ALA A 1 963 ? -16.960 21.596 23.211 1.00 93.50 963 ALA A C 1
ATOM 7353 O O . ALA A 1 963 ? -17.237 22.643 23.797 1.00 93.50 963 ALA A O 1
ATOM 7354 N N . PHE A 1 964 ? -17.388 20.400 23.634 1.00 94.81 964 PHE A N 1
ATOM 7355 C CA . PHE A 1 964 ? -18.436 20.245 24.650 1.00 94.81 964 PHE A CA 1
ATOM 7356 C C . PHE A 1 964 ? -17.937 19.952 26.073 1.00 94.81 964 PHE A C 1
ATOM 7358 O O . PHE A 1 964 ? -18.565 20.402 27.031 1.00 94.81 964 PHE A O 1
ATOM 7365 N N . LEU A 1 965 ? -16.809 19.253 26.252 1.00 94.56 965 LEU A N 1
ATOM 7366 C CA . LEU A 1 965 ? -16.272 18.959 27.590 1.00 94.56 965 LEU A CA 1
ATOM 7367 C C . LEU A 1 965 ? -15.964 20.228 28.414 1.00 94.56 965 LEU A C 1
ATOM 7369 O O . LEU A 1 965 ? -16.300 20.248 29.601 1.00 94.56 965 LEU A O 1
ATOM 7373 N N . PRO A 1 966 ? -15.386 21.306 27.840 1.00 94.25 966 PRO A N 1
ATOM 7374 C CA . PRO A 1 966 ? -15.060 22.508 28.611 1.00 94.25 966 PRO A CA 1
ATOM 7375 C C . PRO A 1 966 ? -16.269 23.171 29.283 1.00 94.25 966 PRO A C 1
ATOM 7377 O O . PRO A 1 966 ? -16.108 23.806 30.322 1.00 94.25 966 PRO A O 1
ATOM 7380 N N . LEU A 1 967 ? -17.486 22.991 28.750 1.00 93.00 967 LEU A N 1
ATOM 7381 C CA . LEU A 1 967 ? -18.707 23.549 29.344 1.00 93.00 967 LEU A CA 1
ATOM 7382 C C . LEU A 1 967 ? -19.017 22.938 30.718 1.00 93.00 967 LEU A C 1
ATOM 7384 O O . LEU A 1 967 ? -19.663 23.583 31.541 1.00 93.00 967 LEU A O 1
ATOM 7388 N N . ALA A 1 968 ? -18.542 21.721 30.998 1.00 91.81 968 ALA A N 1
ATOM 7389 C CA . ALA A 1 968 ? -18.694 21.097 32.310 1.00 91.81 968 ALA A CA 1
ATOM 7390 C C . ALA A 1 968 ? -17.706 21.652 33.355 1.00 91.81 968 ALA A C 1
ATOM 7392 O O . ALA A 1 968 ? -17.954 21.522 34.555 1.00 91.81 968 ALA A O 1
ATOM 7393 N N . GLY A 1 969 ? -16.609 22.287 32.923 1.00 90.19 969 GLY A N 1
ATOM 7394 C CA . GLY A 1 969 ? -15.516 22.752 33.784 1.00 90.19 969 GLY A CA 1
ATOM 7395 C C . GLY A 1 969 ? -15.967 23.684 34.916 1.00 90.19 969 GLY A C 1
ATOM 7396 O O . GLY A 1 969 ? -15.725 23.357 36.080 1.00 90.19 969 GLY A O 1
ATOM 7397 N N . PRO A 1 970 ? -16.671 24.798 34.628 1.00 89.19 970 PRO A N 1
ATOM 7398 C CA . PRO A 1 970 ? -17.125 25.727 35.663 1.00 89.19 970 PRO A CA 1
ATOM 7399 C C . PRO A 1 970 ? -18.018 25.074 36.727 1.00 89.19 970 PRO A C 1
ATOM 7401 O O . PRO A 1 970 ? -17.800 25.252 37.925 1.00 89.19 970 PRO A O 1
ATOM 7404 N N . ALA A 1 971 ? -19.000 24.268 36.307 1.00 91.00 971 ALA A N 1
ATOM 7405 C CA . ALA A 1 971 ? -19.894 23.565 37.228 1.00 91.00 971 ALA A CA 1
ATOM 7406 C C . ALA A 1 971 ? -19.138 22.531 38.079 1.00 91.00 971 ALA A C 1
ATOM 7408 O O . ALA A 1 971 ? -19.351 22.447 39.290 1.00 91.00 971 ALA A O 1
ATOM 7409 N N . MET A 1 972 ? -18.213 21.791 37.462 1.00 94.69 972 MET A N 1
ATOM 7410 C CA . MET A 1 972 ? -17.367 20.808 38.134 1.00 94.69 972 MET A CA 1
ATOM 7411 C C . MET A 1 972 ? -16.469 21.461 39.191 1.00 94.69 972 MET A C 1
ATOM 7413 O O . MET A 1 972 ? -16.449 21.005 40.333 1.00 94.69 972 MET A O 1
ATOM 7417 N N . TYR A 1 973 ? -15.766 22.546 38.860 1.00 92.38 973 TYR A N 1
ATOM 7418 C CA . TYR A 1 973 ? -14.900 23.241 39.818 1.00 92.38 973 TYR A CA 1
ATOM 7419 C C . TYR A 1 973 ? -15.676 23.969 40.908 1.00 92.38 973 TYR A C 1
ATOM 7421 O O . TYR A 1 973 ? -15.205 24.027 42.041 1.00 92.38 973 TYR A O 1
ATOM 7429 N N . LYS A 1 974 ? -16.886 24.455 40.622 1.00 90.12 974 LYS A N 1
ATOM 7430 C CA . LYS A 1 974 ? -17.766 25.003 41.659 1.00 90.12 974 LYS A CA 1
ATOM 7431 C C . LYS A 1 974 ? -18.208 23.934 42.663 1.00 90.12 974 LYS A C 1
ATOM 7433 O O . LYS A 1 974 ? -18.293 24.229 43.851 1.00 90.12 974 LYS A O 1
ATOM 7438 N N . ALA A 1 975 ? -18.496 22.716 42.201 1.00 93.75 975 ALA A N 1
ATOM 7439 C CA . ALA A 1 975 ? -18.960 21.625 43.057 1.00 93.75 975 ALA A CA 1
ATOM 7440 C C . ALA A 1 975 ? -17.825 20.928 43.829 1.00 93.75 975 ALA A C 1
ATOM 7442 O O . ALA A 1 975 ? -18.010 20.562 44.986 1.00 93.75 975 ALA A O 1
ATOM 7443 N N . LEU A 1 976 ? -16.664 20.733 43.196 1.00 93.69 976 LEU A N 1
ATOM 7444 C CA . LEU A 1 976 ? -15.573 19.898 43.719 1.00 93.69 976 LEU A CA 1
ATOM 7445 C C . LEU A 1 976 ? -14.323 20.696 44.132 1.00 93.69 976 LEU A C 1
ATOM 7447 O O . LEU A 1 976 ? -13.441 20.166 44.803 1.00 93.69 976 LEU A O 1
ATOM 7451 N N . GLY A 1 977 ? -14.207 21.963 43.737 1.00 92.75 977 GLY A N 1
ATOM 7452 C CA . GLY A 1 977 ? -12.951 22.711 43.822 1.00 92.75 977 GLY A CA 1
ATOM 7453 C C . GLY A 1 977 ? -11.918 22.261 42.779 1.00 92.75 977 GLY A C 1
ATOM 7454 O O . GLY A 1 977 ? -12.131 21.308 42.025 1.00 92.75 977 GLY A O 1
ATOM 7455 N N . LEU A 1 978 ? -10.770 22.945 42.733 1.00 92.94 978 LEU A N 1
ATOM 7456 C CA . LEU A 1 978 ? -9.715 22.678 41.744 1.00 92.94 978 LEU A CA 1
ATOM 7457 C C . LEU A 1 978 ? -9.004 21.346 42.009 1.00 92.94 978 LEU A C 1
ATOM 7459 O O . LEU A 1 978 ? -8.684 20.630 41.061 1.00 92.94 978 LEU A O 1
ATOM 7463 N N . GLY A 1 979 ? -8.812 20.987 43.283 1.00 95.00 979 GLY A N 1
ATOM 7464 C CA . GLY A 1 979 ? -8.169 19.734 43.692 1.00 95.00 979 GLY A CA 1
ATOM 7465 C C . GLY A 1 979 ? -8.974 18.504 43.274 1.00 95.00 979 GLY A C 1
ATOM 7466 O O . GLY A 1 979 ? -8.534 17.728 42.424 1.00 95.00 979 GLY A O 1
ATOM 7467 N N . TRP A 1 980 ? -10.183 18.338 43.821 1.00 96.31 980 TRP A N 1
ATOM 7468 C CA . TRP A 1 980 ? -11.030 17.185 43.495 1.00 96.31 980 TRP A CA 1
ATOM 7469 C C . TRP A 1 980 ? -11.594 17.231 42.075 1.00 96.31 980 TRP A C 1
ATOM 7471 O O . TRP A 1 980 ? -11.731 16.176 41.463 1.00 96.31 980 TRP A O 1
ATOM 7481 N N . GLY A 1 981 ? -11.848 18.416 41.509 1.00 95.31 981 GLY A N 1
ATOM 7482 C CA . GLY A 1 981 ? -12.258 18.548 40.110 1.00 95.31 981 GLY A CA 1
ATOM 7483 C C . GLY A 1 981 ? -11.208 17.995 39.144 1.00 95.31 981 GLY A C 1
ATOM 7484 O O . GLY A 1 981 ? -11.526 17.159 38.305 1.00 95.31 981 GLY A O 1
ATOM 7485 N N . ASN A 1 982 ? -9.934 18.372 39.301 1.00 95.94 982 ASN A N 1
ATOM 7486 C CA . ASN A 1 982 ? -8.857 17.791 38.490 1.00 95.94 982 ASN A CA 1
ATOM 7487 C C . ASN A 1 982 ? -8.514 16.355 38.896 1.00 95.94 982 ASN A C 1
ATOM 7489 O O . ASN A 1 982 ? -8.062 15.593 38.051 1.00 95.94 982 ASN A O 1
ATOM 7493 N N . SER A 1 983 ? -8.764 15.952 40.146 1.00 96.12 983 SER A N 1
ATOM 7494 C CA . SER A 1 983 ? -8.628 14.548 40.555 1.00 96.12 983 SER A CA 1
ATOM 7495 C C . SER A 1 983 ? -9.654 13.660 39.854 1.00 96.12 983 SER A C 1
ATOM 7497 O O . SER A 1 983 ? -9.298 12.572 39.427 1.00 96.12 983 SER A O 1
ATOM 7499 N N . LEU A 1 984 ? -10.895 14.124 39.656 1.00 96.31 984 LEU A N 1
ATOM 7500 C CA . LEU A 1 984 ? -11.902 13.417 38.857 1.00 96.31 984 LEU A CA 1
ATOM 7501 C C . LEU A 1 984 ? -11.412 13.199 37.418 1.00 96.31 984 LEU A C 1
ATOM 7503 O O . LEU A 1 984 ? -11.445 12.073 36.924 1.00 96.31 984 LEU A O 1
ATOM 7507 N N . LEU A 1 985 ? -10.904 14.253 36.770 1.00 96.19 985 LEU A N 1
ATOM 7508 C CA . LEU A 1 985 ? -10.299 14.148 35.436 1.00 96.19 985 LEU A CA 1
ATOM 7509 C C . LEU A 1 985 ? -9.070 13.223 35.445 1.00 96.19 985 LEU A C 1
ATOM 7511 O O . LEU A 1 985 ? -8.895 12.404 34.547 1.00 96.19 985 LEU A O 1
ATOM 7515 N N . GLY A 1 986 ? -8.250 13.308 36.494 1.00 96.50 986 GLY A N 1
ATOM 7516 C CA . GLY A 1 986 ? -7.103 12.439 36.732 1.00 96.50 986 GLY A CA 1
ATOM 7517 C C . GLY A 1 986 ? -7.507 10.971 36.833 1.00 96.50 986 GLY A C 1
ATOM 7518 O O . GLY A 1 986 ? -6.919 10.146 36.150 1.00 96.50 986 GLY A O 1
ATOM 7519 N N . PHE A 1 987 ? -8.554 10.633 37.587 1.00 97.00 987 PHE A N 1
ATOM 7520 C CA . PHE A 1 987 ? -9.052 9.261 37.703 1.00 97.00 987 PHE A CA 1
ATOM 7521 C C . PHE A 1 987 ? -9.625 8.730 36.390 1.00 97.00 987 PHE A C 1
ATOM 7523 O O . PHE A 1 987 ? -9.391 7.569 36.060 1.00 97.00 987 PHE A O 1
ATOM 7530 N N . ILE A 1 988 ? -10.318 9.566 35.611 1.00 95.38 988 ILE A N 1
ATOM 7531 C CA . ILE A 1 988 ? -10.777 9.189 34.267 1.00 95.38 988 ILE A CA 1
ATOM 7532 C C . ILE A 1 988 ? -9.569 8.934 33.351 1.00 95.38 988 ILE A C 1
ATOM 7534 O O . ILE A 1 988 ? -9.532 7.910 32.672 1.00 95.38 988 ILE A O 1
ATOM 7538 N N . ALA A 1 989 ? -8.540 9.791 33.372 1.00 94.69 989 ALA A N 1
ATOM 7539 C CA . ALA A 1 989 ? -7.295 9.543 32.638 1.00 94.69 989 ALA A CA 1
ATOM 7540 C C . ALA A 1 989 ? -6.597 8.258 33.104 1.00 94.69 989 ALA A C 1
ATOM 7542 O O . ALA A 1 989 ? -6.138 7.473 32.277 1.00 94.69 989 ALA A O 1
ATOM 7543 N N . THR A 1 990 ? -6.550 8.005 34.414 1.00 94.81 990 THR A N 1
ATOM 7544 C CA . THR A 1 990 ? -6.002 6.772 34.990 1.00 94.81 990 THR A CA 1
ATOM 7545 C C . THR A 1 990 ? -6.795 5.548 34.541 1.00 94.81 990 THR A C 1
ATOM 7547 O O . THR A 1 990 ? -6.188 4.525 34.248 1.00 94.81 990 THR A O 1
ATOM 7550 N N . ALA A 1 991 ? -8.120 5.637 34.398 1.00 93.69 991 ALA A N 1
ATOM 7551 C CA . ALA A 1 991 ? -8.935 4.547 33.859 1.00 93.69 991 ALA A CA 1
ATOM 7552 C C . ALA A 1 991 ? -8.610 4.231 32.386 1.00 93.69 991 ALA A C 1
ATOM 7554 O O . ALA A 1 991 ? -8.808 3.099 31.946 1.00 93.69 991 ALA A O 1
ATOM 7555 N N . MET A 1 992 ? -8.052 5.193 31.641 1.00 92.50 992 MET A N 1
ATOM 7556 C CA . MET A 1 992 ? -7.564 4.981 30.274 1.00 92.50 992 MET A CA 1
ATOM 7557 C C . MET A 1 992 ? -6.148 4.385 30.218 1.00 92.50 992 MET A C 1
ATOM 7559 O O . MET A 1 992 ? -5.773 3.823 29.194 1.00 92.50 992 MET A O 1
ATOM 7563 N N . VAL A 1 993 ? -5.360 4.428 31.299 1.00 92.19 993 VAL A N 1
ATOM 7564 C CA . VAL A 1 993 ? -3.997 3.855 31.328 1.00 92.19 993 VAL A CA 1
ATOM 7565 C C . VAL A 1 993 ? -3.994 2.343 31.032 1.00 92.19 993 VAL A C 1
ATOM 7567 O O . VAL A 1 993 ? -3.231 1.912 30.160 1.00 92.19 993 VAL A O 1
ATOM 7570 N N . PRO A 1 994 ? -4.859 1.513 31.660 1.00 92.25 994 PRO A N 1
ATOM 7571 C CA . PRO A 1 994 ? -4.953 0.096 31.326 1.00 92.25 994 PRO A CA 1
ATOM 7572 C C . PRO A 1 994 ? -5.329 -0.166 29.872 1.00 92.25 994 PRO A C 1
ATOM 7574 O O . PRO A 1 994 ? -4.933 -1.199 29.348 1.00 92.25 994 PRO A O 1
ATOM 7577 N N . VAL A 1 995 ? -6.053 0.745 29.210 1.00 90.12 995 VAL A N 1
ATOM 7578 C CA . VAL A 1 995 ? -6.463 0.584 27.805 1.00 90.12 995 VAL A CA 1
ATOM 7579 C C . VAL A 1 995 ? -5.233 0.446 26.915 1.00 90.12 995 VAL A C 1
ATOM 7581 O O . VAL A 1 995 ? -5.176 -0.467 26.099 1.00 90.12 995 VAL A O 1
ATOM 7584 N N . THR A 1 996 ? -4.209 1.275 27.118 1.00 84.75 996 THR A N 1
ATOM 7585 C CA . THR A 1 996 ? -2.957 1.188 26.355 1.00 84.75 996 THR A CA 1
ATOM 7586 C C . THR A 1 996 ? -2.289 -0.171 26.514 1.00 84.75 996 THR A C 1
ATOM 7588 O O . THR A 1 996 ? -1.921 -0.801 25.526 1.00 84.75 996 THR A O 1
ATOM 7591 N N . TYR A 1 997 ? -2.147 -0.646 27.753 1.00 87.81 997 TYR A N 1
ATOM 7592 C CA . TYR A 1 997 ? -1.524 -1.942 28.021 1.00 87.81 997 TYR A CA 1
ATOM 7593 C C . TYR A 1 997 ? -2.377 -3.102 27.498 1.00 87.81 997 TYR A C 1
ATOM 7595 O O . TYR A 1 997 ? -1.863 -4.064 26.930 1.00 87.81 997 TYR A O 1
ATOM 7603 N N . PHE A 1 998 ? -3.694 -2.992 27.649 1.00 91.44 998 PHE A N 1
ATOM 7604 C CA . PHE A 1 998 ? -4.654 -3.964 27.161 1.00 91.44 998 PHE A CA 1
ATOM 7605 C C . PHE A 1 998 ? -4.591 -4.082 25.639 1.00 91.44 998 PHE A C 1
ATOM 7607 O O . PHE A 1 998 ? -4.504 -5.193 25.137 1.00 91.44 998 PHE A O 1
ATOM 7614 N N . PHE A 1 999 ? -4.546 -2.978 24.893 1.00 89.50 999 PHE A N 1
ATOM 7615 C CA . PHE A 1 999 ? -4.374 -3.025 23.438 1.00 89.50 999 PHE A CA 1
ATOM 7616 C C . PHE A 1 999 ? -2.951 -3.386 23.013 1.00 89.50 999 PHE A C 1
ATOM 7618 O O . PHE A 1 999 ? -2.779 -4.020 21.980 1.00 89.50 999 PHE A O 1
ATOM 7625 N N . TYR A 1 1000 ? -1.932 -3.088 23.814 1.00 88.12 1000 TYR A N 1
ATOM 7626 C CA . TYR A 1 1000 ? -0.590 -3.610 23.567 1.00 88.12 1000 TYR A CA 1
ATOM 7627 C C . TYR A 1 1000 ? -0.549 -5.150 23.646 1.00 88.12 1000 TYR A C 1
ATOM 7629 O O . TYR A 1 1000 ? 0.050 -5.797 22.792 1.00 88.12 1000 TYR A O 1
ATOM 7637 N N . GLN A 1 1001 ? -1.224 -5.750 24.633 1.00 86.81 1001 GLN A N 1
ATOM 7638 C CA . GLN A 1 1001 ? -1.240 -7.208 24.832 1.00 86.81 1001 GLN A CA 1
ATOM 7639 C C . GLN A 1 1001 ? -2.278 -7.943 23.974 1.00 86.81 1001 GLN A C 1
ATOM 7641 O O . GLN A 1 1001 ? -2.029 -9.038 23.469 1.00 86.81 1001 GLN A O 1
ATOM 7646 N N . TYR A 1 1002 ? -3.467 -7.363 23.836 1.00 86.31 1002 TYR A N 1
ATOM 7647 C CA . TYR A 1 1002 ? -4.648 -7.990 23.244 1.00 86.31 1002 TYR A CA 1
ATOM 7648 C C . TYR A 1 1002 ? -5.133 -7.282 21.976 1.00 86.31 1002 TYR A C 1
ATOM 7650 O O . TYR A 1 1002 ? -6.091 -7.751 21.368 1.00 86.31 1002 TYR A O 1
ATOM 7658 N N . GLY A 1 1003 ? -4.497 -6.190 21.542 1.00 83.56 1003 GLY A N 1
ATOM 7659 C CA . GLY A 1 1003 ? -4.908 -5.433 20.352 1.00 83.56 1003 GLY A CA 1
ATOM 7660 C C . GLY A 1 1003 ? -4.904 -6.284 19.092 1.00 83.56 1003 GLY A C 1
ATOM 7661 O O . GLY A 1 1003 ? -5.880 -6.255 18.345 1.00 83.56 1003 GLY A O 1
ATOM 7662 N N . GLU A 1 1004 ? -3.897 -7.147 18.948 1.00 84.06 1004 GLU A N 1
ATOM 7663 C CA . GLU A 1 1004 ? -3.821 -8.132 17.870 1.00 84.06 1004 GLU A CA 1
ATOM 7664 C C . GLU A 1 1004 ? -5.031 -9.073 17.888 1.00 84.06 1004 GLU A C 1
ATOM 7666 O O . GLU A 1 1004 ? -5.658 -9.291 16.854 1.00 84.06 1004 GLU A O 1
ATOM 7671 N N . LYS A 1 1005 ? -5.438 -9.553 19.070 1.00 83.19 1005 LYS A N 1
ATOM 7672 C CA . LYS A 1 1005 ? -6.630 -10.401 19.219 1.00 83.19 1005 LYS A CA 1
ATOM 7673 C C . LYS A 1 1005 ? -7.917 -9.642 18.910 1.00 83.19 1005 LYS A C 1
ATOM 7675 O O . LYS A 1 1005 ? -8.817 -10.211 18.317 1.00 83.19 1005 LYS A O 1
ATOM 7680 N N . ILE A 1 1006 ? -8.022 -8.369 19.289 1.00 82.50 1006 ILE A N 1
ATOM 7681 C CA . ILE A 1 1006 ? -9.234 -7.561 19.070 1.00 82.50 1006 ILE A CA 1
ATOM 7682 C C . ILE A 1 1006 ? -9.391 -7.189 17.593 1.00 82.50 1006 ILE A C 1
ATOM 7684 O O . ILE A 1 1006 ? -10.512 -7.222 17.091 1.00 82.50 1006 ILE A O 1
ATOM 7688 N N . ARG A 1 1007 ? -8.298 -6.870 16.885 1.00 81.81 1007 ARG A N 1
ATOM 7689 C CA . ARG A 1 1007 ? -8.349 -6.530 15.448 1.00 81.81 1007 ARG A CA 1
ATOM 7690 C C . ARG A 1 1007 ? -8.578 -7.743 14.550 1.00 81.81 1007 ARG A C 1
ATOM 7692 O O . ARG A 1 1007 ? -9.166 -7.611 13.481 1.00 81.81 1007 ARG A O 1
ATOM 7699 N N . THR A 1 1008 ? -8.104 -8.913 14.967 1.00 77.88 1008 THR A N 1
ATOM 7700 C CA . THR A 1 1008 ? -8.304 -10.174 14.235 1.00 77.88 1008 THR A CA 1
ATOM 7701 C C . THR A 1 1008 ? -9.646 -10.827 14.570 1.00 77.88 1008 THR A C 1
ATOM 7703 O O . THR A 1 1008 ? -10.120 -11.655 13.807 1.00 77.88 1008 THR A O 1
ATOM 7706 N N . HIS A 1 1009 ? -10.317 -10.413 15.655 1.00 72.50 1009 HIS A N 1
ATOM 7707 C CA . HIS A 1 1009 ? -11.596 -10.990 16.062 1.00 72.50 1009 HIS A CA 1
ATOM 7708 C C . HIS A 1 1009 ? -12.721 -10.714 15.030 1.00 72.50 1009 HIS A C 1
ATOM 7710 O O . HIS A 1 1009 ? -13.079 -9.547 14.827 1.00 72.50 1009 HIS A O 1
ATOM 7716 N N . PRO A 1 1010 ? -13.392 -11.749 14.477 1.00 69.56 1010 PRO A N 1
ATOM 7717 C CA . PRO A 1 1010 ? -14.387 -11.607 13.401 1.00 69.56 1010 PRO A CA 1
ATOM 7718 C C . PRO A 1 1010 ? -15.540 -10.636 13.707 1.00 69.56 1010 PRO A C 1
ATOM 7720 O O . PRO A 1 1010 ? -15.958 -9.864 12.851 1.00 69.56 1010 PRO A O 1
ATOM 7723 N N . ARG A 1 1011 ? -16.012 -10.593 14.967 1.00 65.56 1011 ARG A N 1
ATOM 7724 C CA . ARG A 1 1011 ? -17.074 -9.666 15.438 1.00 65.56 1011 ARG A CA 1
ATOM 7725 C C . ARG A 1 1011 ? -16.767 -8.181 15.192 1.00 65.56 1011 ARG A C 1
ATOM 7727 O O . ARG A 1 1011 ? -17.685 -7.367 15.171 1.00 65.56 1011 ARG A O 1
ATOM 7734 N N . PHE A 1 1012 ? -15.492 -7.827 15.075 1.00 66.38 1012 PHE A N 1
ATOM 7735 C CA . PHE A 1 1012 ? -15.021 -6.447 15.018 1.00 66.38 1012 PHE A CA 1
ATOM 7736 C C . PHE A 1 1012 ? -14.440 -6.063 13.644 1.00 66.38 1012 PHE A C 1
ATOM 7738 O O . PHE A 1 1012 ? -14.016 -4.918 13.467 1.00 66.38 1012 PHE A O 1
ATOM 7745 N N . GLN A 1 1013 ? -14.480 -6.978 12.664 1.00 64.38 1013 GLN A N 1
ATOM 7746 C CA . GLN A 1 1013 ? -14.102 -6.746 11.265 1.00 64.38 1013 GLN A CA 1
ATOM 7747 C C . GLN A 1 1013 ? -15.317 -6.351 10.421 1.00 64.38 1013 GLN A C 1
ATOM 7749 O O . GLN A 1 1013 ? -15.929 -7.151 9.718 1.00 64.38 1013 GLN A O 1
ATOM 7754 N N . VAL A 1 1014 ? -15.704 -5.086 10.529 1.00 56.38 1014 VAL A N 1
ATOM 7755 C CA . VAL A 1 1014 ? -16.896 -4.555 9.862 1.00 56.38 1014 VAL A CA 1
ATOM 7756 C C . VAL A 1 1014 ? -16.555 -4.143 8.428 1.00 56.38 1014 VAL A C 1
ATOM 7758 O O . VAL A 1 1014 ? -15.560 -3.463 8.198 1.00 56.38 1014 VAL A O 1
ATOM 7761 N N . GLN A 1 1015 ? -17.391 -4.527 7.459 1.00 54.16 1015 GLN A N 1
ATOM 7762 C CA . GLN A 1 1015 ? -17.258 -4.114 6.056 1.00 54.16 1015 GLN A CA 1
ATOM 7763 C C . GLN A 1 1015 ? -17.782 -2.672 5.868 1.00 54.16 1015 GLN A C 1
ATOM 7765 O O . GLN A 1 1015 ? -18.935 -2.382 6.209 1.00 54.16 1015 GLN A O 1
ATOM 7770 N N . PHE A 1 1016 ? -16.943 -1.756 5.361 1.00 54.16 1016 PHE A N 1
ATOM 7771 C CA . PHE A 1 1016 ? -17.199 -0.303 5.383 1.00 54.16 1016 PHE A CA 1
ATOM 7772 C C . PHE A 1 1016 ? -17.631 0.351 4.063 1.00 54.16 1016 PHE A C 1
ATOM 7774 O O . PHE A 1 1016 ? -16.793 0.492 3.130 1.00 54.16 1016 PHE A O 1
#

pLDDT: mean 85.1, std 18.65, range [19.98, 98.69]